Protein AF-A0A945XZF7-F1 (afdb_monomer_lite)

pLDDT: mean 89.42, std 7.25, range [55.03, 98.56]

Sequence (781 aa):
MSVPHTGLPIEDQIAELSAALGTTSHAVLTAEPGAGKTTVVPLRLLKADWLGDRKIVMLEPRRVAARAAARRMAAMLGQEPGQTVGWVTRDDRQIGPTTRIEVVTEGVLTARLVRDPTLAGIGLVIFDEFHERSLPGDTGFALALHARVTAGLDAALLVMSATIDSQQISMALGGDGPPAPVIESPGRTFPVELVWRPRKARSPLVPAVVKTVVEALRSSGDVLVFLPGVGEIRRTERELAAAVGPEGPAILPLHGSLAAVEQDAALIARASRRVVLATDLAETSLTVDGITAVVDAGLARVPRFDTRTGMTALTTVSTSRASADQRAGRSGRLGPGMAYRLWSKLEHASRPPFLPPEITEVEVASLVLDLARRGIRHPSELPFLDPPAESAWAAAVELLERLGALDAGGLPSKLGLAMADLPLHPRLARMVVDARDPWLACLLAALLEDRDILRGRPADLPADMGERLTLILDRDRHHHDADLRAIQQVRRRADDLARRRAIATGDVSTNDIGRTLLLGFPDRLARPRAGIRGRWTLSDQRSAKLDRQDSLADARGLVAVDLGGRPKEPVINRAARLEATIDHLVYATPDLDATLAEIVEQWGVTPTTGGSHDGRGTRNVLLALGALTYLEVIGPDADQPKPADPRPFGIDDLDAPALVNWAAAVPDLDAWIEWARSRGVDPGPASDMQRTTPDGQVLQWRLTFPLPEGDGILPFLIEWPGETPAATSAPGLTLMELSLRHPDPAMASRLHEYAVPVECERGDRKLSATIFGPSGVIELS

Structure (mmCIF, N/CA/C/O backbone):
data_AF-A0A945XZF7-F1
#
_entry.id   AF-A0A945XZF7-F1
#
loop_
_atom_site.group_PDB
_atom_site.id
_atom_site.type_symbol
_atom_site.label_atom_id
_atom_site.label_alt_id
_atom_site.label_comp_id
_atom_site.label_asym_id
_atom_site.label_entity_id
_atom_site.label_seq_id
_atom_site.pdbx_PDB_ins_code
_atom_site.Cartn_x
_atom_site.Cartn_y
_atom_site.Cartn_z
_atom_site.occupancy
_atom_site.B_iso_or_equiv
_atom_site.auth_seq_id
_atom_site.auth_comp_id
_atom_site.auth_asym_id
_atom_site.auth_atom_id
_atom_site.pdbx_PDB_model_num
ATOM 1 N N . MET A 1 1 ? -40.000 7.472 14.379 1.00 59.69 1 MET A N 1
ATOM 2 C CA . MET A 1 1 ? -39.001 6.427 14.708 1.00 59.69 1 MET A CA 1
ATOM 3 C C . MET A 1 1 ? -38.352 6.754 16.053 1.00 59.69 1 MET A C 1
ATOM 5 O O . MET A 1 1 ? -37.760 7.824 16.201 1.00 59.69 1 MET A O 1
ATOM 9 N N . SER A 1 2 ? -38.515 5.908 17.073 1.00 68.94 2 SER A N 1
ATOM 10 C CA . SER A 1 2 ? -37.928 6.129 18.405 1.00 68.94 2 SER A CA 1
ATOM 11 C C . SER A 1 2 ? -36.813 5.123 18.666 1.00 68.94 2 SER A C 1
ATOM 13 O O . SER A 1 2 ? -37.083 3.943 18.848 1.00 68.94 2 SER A O 1
ATOM 15 N N . VAL A 1 3 ? -35.569 5.603 18.699 1.00 78.62 3 VAL A N 1
ATOM 16 C CA . VAL A 1 3 ? -34.426 4.831 19.201 1.00 78.62 3 VAL A CA 1
ATOM 17 C C . VAL A 1 3 ? -34.670 4.585 20.697 1.00 78.62 3 VAL A C 1
ATOM 19 O O . VAL A 1 3 ? -34.854 5.577 21.420 1.00 78.62 3 VAL A O 1
ATOM 22 N N . PRO A 1 4 ? -34.710 3.324 21.167 1.00 81.56 4 PRO A N 1
ATOM 23 C CA . PRO A 1 4 ? -34.932 3.016 22.576 1.00 81.56 4 PRO A CA 1
ATOM 24 C C . PRO A 1 4 ? -33.851 3.669 23.442 1.00 81.56 4 PRO A C 1
ATOM 26 O O . PRO A 1 4 ? -32.736 3.917 22.978 1.00 81.56 4 PRO A O 1
ATOM 29 N N . HIS A 1 5 ? -34.177 4.006 24.688 1.00 81.56 5 HIS A N 1
ATOM 30 C CA . HIS A 1 5 ? -33.166 4.508 25.612 1.00 81.56 5 HIS A CA 1
ATOM 31 C C . HIS A 1 5 ? -32.247 3.354 26.015 1.00 81.56 5 HIS A C 1
ATOM 33 O O . HIS A 1 5 ? -32.711 2.305 26.454 1.00 81.56 5 HIS A O 1
ATOM 39 N N . THR A 1 6 ? -30.947 3.534 25.803 1.00 82.19 6 THR A N 1
ATOM 40 C CA . THR A 1 6 ? -29.962 2.450 25.918 1.00 82.19 6 THR A CA 1
ATOM 41 C C . THR A 1 6 ? -29.372 2.292 27.319 1.00 82.19 6 THR A C 1
ATOM 43 O O . THR A 1 6 ? -28.729 1.282 27.590 1.00 82.19 6 THR A O 1
ATOM 46 N N . GLY A 1 7 ? -29.552 3.284 28.202 1.00 81.19 7 GLY A N 1
ATOM 47 C CA . GLY A 1 7 ? -28.902 3.331 29.519 1.00 81.19 7 GLY A CA 1
ATOM 48 C C . GLY A 1 7 ? -27.373 3.474 29.464 1.00 81.19 7 GLY A C 1
ATOM 49 O O . GLY A 1 7 ? -26.706 3.316 30.489 1.00 81.19 7 GLY A O 1
ATOM 50 N N . LEU A 1 8 ? -26.815 3.739 28.278 1.00 84.62 8 LEU A N 1
ATOM 51 C CA . LEU A 1 8 ? -25.388 3.951 28.073 1.00 84.62 8 LEU A CA 1
ATOM 52 C C . LEU A 1 8 ? -24.986 5.383 28.474 1.00 84.62 8 LEU A C 1
ATOM 54 O O . LEU A 1 8 ? -25.769 6.302 28.236 1.00 84.62 8 LEU A O 1
ATOM 58 N N . PRO A 1 9 ? -23.768 5.601 29.015 1.00 85.00 9 PRO A N 1
ATOM 59 C CA . PRO A 1 9 ? -23.328 6.912 29.521 1.00 85.00 9 PRO A CA 1
ATOM 60 C C . PRO A 1 9 ? -23.380 8.051 28.502 1.00 85.00 9 PRO A C 1
ATOM 62 O O . PRO A 1 9 ? -23.505 9.216 28.868 1.00 85.00 9 PRO A O 1
ATOM 65 N N . ILE A 1 10 ? -23.282 7.723 27.213 1.00 90.00 10 ILE A N 1
ATOM 66 C CA . ILE A 1 10 ? -23.279 8.726 26.152 1.00 90.00 10 ILE A CA 1
ATOM 67 C C . ILE A 1 10 ? -24.617 9.455 26.014 1.00 90.00 10 ILE A C 1
ATOM 69 O O . ILE A 1 10 ? -24.639 10.567 25.502 1.00 90.00 10 ILE A O 1
ATOM 73 N N . GLU A 1 11 ? -25.722 8.849 26.465 1.00 90.88 11 GLU A N 1
ATOM 74 C CA . GLU A 1 11 ? -27.068 9.431 26.373 1.00 90.88 11 GLU A CA 1
ATOM 75 C C . GLU A 1 11 ? -27.161 10.758 27.137 1.00 90.88 11 GLU A C 1
ATOM 77 O O . GLU A 1 11 ? -27.770 11.703 26.637 1.00 90.88 11 GLU A O 1
ATOM 82 N N . ASP A 1 12 ? -26.489 10.851 28.288 1.00 90.81 12 ASP A N 1
ATOM 83 C CA . ASP A 1 12 ? -26.487 12.041 29.147 1.00 90.81 12 ASP A CA 1
ATOM 84 C C . ASP A 1 12 ? -25.788 13.238 28.476 1.00 90.81 12 ASP A C 1
ATOM 86 O O . ASP A 1 12 ? -26.072 14.387 28.799 1.00 90.81 12 ASP A O 1
ATOM 90 N N . GLN A 1 13 ? -24.913 12.971 27.501 1.00 93.69 13 GLN A N 1
ATOM 91 C CA . GLN A 1 13 ? -24.098 13.975 26.810 1.00 93.69 13 GLN A CA 1
ATOM 92 C C . GLN A 1 13 ? -24.697 14.432 25.469 1.00 93.69 13 GLN A C 1
ATOM 94 O O . GLN A 1 13 ? -24.220 15.389 24.863 1.00 93.69 13 GLN A O 1
ATOM 99 N N . ILE A 1 14 ? -25.757 13.774 24.978 1.00 94.50 14 ILE A N 1
ATOM 100 C CA . ILE A 1 14 ? -26.337 14.049 23.650 1.00 94.50 14 ILE A CA 1
ATOM 101 C C . ILE A 1 14 ? -26.877 15.475 23.536 1.00 94.50 14 ILE A C 1
ATOM 103 O O . ILE A 1 14 ? -26.718 16.102 22.488 1.00 94.50 14 ILE A O 1
ATOM 107 N N . ALA A 1 15 ? -27.535 15.979 24.583 1.00 94.81 15 ALA A N 1
ATOM 108 C CA . ALA A 1 15 ? -28.143 17.307 24.558 1.00 94.81 15 ALA A CA 1
ATOM 109 C C . ALA A 1 15 ? -27.075 18.405 24.441 1.00 94.81 15 ALA A C 1
ATOM 111 O O . ALA A 1 15 ? -27.177 19.269 23.570 1.00 94.81 15 ALA A O 1
ATOM 112 N N . GLU A 1 16 ? -26.029 18.322 25.265 1.00 96.31 16 GLU A N 1
ATOM 113 C CA . GLU A 1 16 ? -24.886 19.236 25.230 1.00 96.31 16 GLU A CA 1
ATOM 114 C C . GLU A 1 16 ? -24.145 19.155 23.891 1.00 96.31 16 GLU A C 1
ATOM 116 O O . GLU A 1 16 ? -23.926 20.178 23.241 1.00 96.31 16 GLU A O 1
ATOM 121 N N . LEU A 1 17 ? -23.853 17.940 23.415 1.00 96.88 17 LEU A N 1
ATOM 122 C CA . LEU A 1 17 ? -23.182 17.724 22.135 1.00 96.88 17 LEU A CA 1
ATOM 123 C C . LEU A 1 17 ? -23.979 18.299 20.955 1.00 96.88 17 LEU A C 1
ATOM 125 O O . LEU A 1 17 ? -23.416 18.958 20.080 1.00 96.88 17 LEU A O 1
ATOM 129 N N . SER A 1 18 ? -25.294 18.067 20.920 1.00 97.06 18 SER A N 1
ATOM 130 C CA . SER A 1 18 ? -26.163 18.586 19.861 1.00 97.06 18 SER A CA 1
ATOM 131 C C . SER A 1 18 ? -26.243 20.113 19.886 1.00 97.06 18 SER A C 1
ATOM 133 O O . SER A 1 18 ? -26.278 20.729 18.820 1.00 97.06 18 SER A O 1
ATOM 135 N N . ALA A 1 19 ? -26.273 20.725 21.074 1.00 96.38 19 ALA A N 1
ATOM 136 C CA . ALA A 1 19 ? -26.279 22.178 21.231 1.00 96.38 19 ALA A CA 1
ATOM 137 C C . ALA A 1 19 ? -24.949 22.807 20.787 1.00 96.38 19 ALA A C 1
ATOM 139 O O . ALA A 1 19 ? -24.957 23.808 20.067 1.00 96.38 19 ALA A O 1
ATOM 140 N N . ALA A 1 20 ? -23.820 22.190 21.153 1.00 96.19 20 ALA A N 1
ATOM 141 C CA . ALA A 1 20 ? -22.495 22.597 20.697 1.00 96.19 20 ALA A CA 1
ATOM 142 C C . ALA A 1 20 ? -22.414 22.555 19.166 1.00 96.19 20 ALA A C 1
ATOM 144 O O . ALA A 1 20 ? -22.186 23.587 18.542 1.00 96.19 20 ALA A O 1
ATOM 145 N N . LEU A 1 21 ? -22.724 21.407 18.548 1.00 96.75 21 LEU A N 1
ATOM 146 C CA . LEU A 1 21 ? -22.713 21.258 17.087 1.00 96.75 21 LEU A CA 1
ATOM 147 C C . LEU A 1 21 ? -23.653 22.245 16.381 1.00 96.75 21 LEU A C 1
ATOM 149 O O . LEU A 1 21 ? -23.271 22.808 15.362 1.00 96.75 21 LEU A O 1
ATOM 153 N N . GLY A 1 22 ? -24.843 22.505 16.929 1.00 95.25 22 GLY A N 1
ATOM 154 C CA . GLY A 1 22 ? -25.780 23.474 16.354 1.00 95.25 22 GLY A CA 1
ATOM 155 C C . GLY A 1 22 ? -25.308 24.930 16.427 1.00 95.25 22 GLY A C 1
ATOM 156 O O . GLY A 1 22 ? -25.749 25.747 15.624 1.00 95.25 22 GLY A O 1
ATOM 157 N N . THR A 1 23 ? -24.413 25.257 17.365 1.00 93.44 23 THR A N 1
ATOM 158 C CA . THR A 1 23 ? -23.925 26.629 17.586 1.00 93.44 23 THR A CA 1
ATOM 159 C C . THR A 1 23 ? -22.588 26.883 16.893 1.00 93.44 23 THR A C 1
ATOM 161 O O . THR A 1 23 ? -22.403 27.919 16.263 1.00 93.44 23 THR A O 1
ATOM 164 N N . THR A 1 24 ? -21.643 25.947 17.004 1.00 92.19 24 THR A N 1
ATOM 165 C CA . THR A 1 24 ? -20.262 26.106 16.514 1.00 92.19 24 THR A CA 1
ATOM 166 C C . THR A 1 24 ? -19.993 25.336 15.223 1.00 92.19 24 THR A C 1
ATOM 168 O O . THR A 1 24 ? -18.958 25.537 14.594 1.00 92.19 24 THR A O 1
ATOM 171 N N . SER A 1 25 ? -20.896 24.440 14.805 1.00 94.25 25 SER A N 1
ATOM 172 C CA . SER A 1 25 ? -20.678 23.493 13.696 1.00 94.25 25 SER A CA 1
ATOM 173 C C . SER A 1 25 ? -19.475 22.560 13.888 1.00 94.25 25 SER A C 1
ATOM 175 O O . SER A 1 25 ? -19.041 21.907 12.942 1.00 94.25 25 SER A O 1
ATOM 177 N N . HIS A 1 26 ? -18.922 22.460 15.099 1.00 95.94 26 HIS A N 1
ATOM 178 C CA . HIS A 1 26 ? -17.861 21.506 15.406 1.00 95.94 26 HIS A CA 1
ATOM 179 C C . HIS A 1 26 ? -17.780 21.152 16.890 1.00 95.94 26 HIS A C 1
ATOM 181 O O . HIS A 1 26 ? -17.983 22.008 17.751 1.00 95.94 26 HIS A O 1
ATOM 187 N N . ALA A 1 27 ? -17.414 19.911 17.197 1.00 96.88 27 ALA A N 1
ATOM 188 C CA . ALA A 1 27 ? -17.191 19.463 18.568 1.00 96.88 27 ALA A CA 1
ATOM 189 C C . ALA A 1 27 ? -16.207 18.287 18.630 1.00 96.88 27 ALA A C 1
ATOM 191 O O . ALA A 1 27 ? -16.041 17.538 17.663 1.00 96.88 27 ALA A O 1
ATOM 192 N N . VAL A 1 28 ? -15.594 18.107 19.799 1.00 96.44 28 VAL A N 1
ATOM 193 C CA . VAL A 1 28 ? -14.824 16.913 20.156 1.00 96.44 28 VAL A CA 1
ATOM 194 C C . VAL A 1 28 ? -15.602 16.143 21.213 1.00 96.44 28 VAL A C 1
ATOM 196 O O . VAL A 1 28 ? -16.042 16.719 22.203 1.00 96.44 28 VAL A O 1
ATOM 199 N N . LEU A 1 29 ? -15.764 14.838 21.014 1.00 95.06 29 LEU A N 1
ATOM 200 C CA . LEU A 1 29 ? -16.387 13.938 21.976 1.00 95.06 29 LEU A CA 1
ATOM 201 C C . LEU A 1 29 ? -15.363 12.915 22.460 1.00 95.06 29 LEU A C 1
ATOM 203 O O . LEU A 1 29 ? -14.934 12.038 21.703 1.00 95.06 29 LEU A O 1
ATOM 207 N N . THR A 1 30 ? -15.014 13.000 23.738 1.00 91.50 30 THR A N 1
ATOM 208 C CA . THR A 1 30 ? -14.123 12.040 24.389 1.00 91.50 30 THR A CA 1
ATOM 209 C C . THR A 1 30 ? -14.960 11.044 25.177 1.00 91.50 30 THR A C 1
ATOM 211 O O . THR A 1 30 ? -15.684 11.421 26.097 1.00 91.50 30 THR A O 1
ATOM 214 N N . ALA A 1 31 ? -14.893 9.765 24.813 1.00 85.38 31 ALA A N 1
ATOM 215 C CA . ALA A 1 31 ? -15.661 8.719 25.479 1.00 85.38 31 ALA A CA 1
ATOM 216 C C . ALA A 1 31 ? -14.919 7.380 25.478 1.00 85.38 31 ALA A C 1
ATOM 218 O O . ALA A 1 31 ? -14.418 6.929 24.440 1.00 85.38 31 ALA A O 1
ATOM 219 N N . GLU A 1 32 ? -14.907 6.701 26.627 1.00 76.94 32 GLU A N 1
ATOM 220 C CA . GLU A 1 32 ? -14.285 5.381 26.736 1.00 76.94 32 GLU A CA 1
ATOM 221 C C . GLU A 1 32 ? -14.950 4.357 25.793 1.00 76.94 32 GLU A C 1
ATOM 223 O O . GLU A 1 32 ? -16.163 4.407 25.533 1.00 76.94 32 GLU A O 1
ATOM 228 N N . PRO A 1 33 ? -14.194 3.369 25.279 1.00 73.12 33 PRO A N 1
ATOM 229 C CA . PRO A 1 33 ? -14.760 2.350 24.411 1.00 73.12 33 PRO A CA 1
ATOM 230 C C . PRO A 1 33 ? -15.884 1.571 25.107 1.00 73.12 33 PRO A C 1
ATOM 232 O O . PRO A 1 33 ? -15.680 0.965 26.155 1.00 73.12 33 PRO A O 1
ATOM 235 N N . GLY A 1 34 ? -17.054 1.501 24.470 1.00 72.69 34 GLY A N 1
ATOM 236 C CA . GLY A 1 34 ? -18.247 0.860 25.040 1.00 72.69 34 GLY A CA 1
ATOM 237 C C . GLY A 1 34 ? -19.260 1.838 25.644 1.00 72.69 34 GLY A C 1
ATOM 238 O O . GLY A 1 34 ? -20.394 1.432 25.881 1.00 72.69 34 GLY A O 1
ATOM 239 N N . ALA A 1 35 ? -18.922 3.128 25.776 1.00 80.25 35 ALA A N 1
ATOM 240 C CA . ALA A 1 35 ? -19.860 4.169 26.212 1.00 80.25 35 ALA A CA 1
ATOM 241 C C . ALA A 1 35 ? -21.032 4.397 25.237 1.00 80.25 35 ALA A C 1
ATOM 243 O O . ALA A 1 35 ? -22.036 4.987 25.615 1.00 80.25 35 ALA A O 1
ATOM 244 N N . GLY A 1 36 ? -20.929 3.913 23.992 1.00 84.56 36 GLY A N 1
ATOM 245 C CA . GLY A 1 36 ? -21.987 4.003 22.981 1.00 84.56 36 GLY A CA 1
ATOM 246 C C . GLY A 1 36 ? -21.782 5.074 21.907 1.00 84.56 36 GLY A C 1
ATOM 247 O O . GLY A 1 36 ? -22.693 5.251 21.102 1.00 84.56 36 GLY A O 1
ATOM 248 N N . LYS A 1 37 ? -20.614 5.737 21.856 1.00 89.69 37 LYS A N 1
ATOM 249 C CA . LYS A 1 37 ? -20.288 6.827 20.909 1.00 89.69 37 LYS A CA 1
ATOM 250 C C . LYS A 1 37 ? -20.681 6.501 19.458 1.00 89.69 37 LYS A C 1
ATOM 252 O O . LYS A 1 37 ? -21.575 7.131 18.910 1.00 89.69 37 LYS A O 1
ATOM 257 N N . THR A 1 38 ? -20.165 5.402 18.921 1.00 90.94 38 THR A N 1
ATOM 258 C CA . THR A 1 38 ? -20.355 4.950 17.539 1.00 90.94 38 THR A CA 1
ATOM 259 C C . THR A 1 38 ? -21.810 4.650 17.173 1.00 90.94 38 THR A C 1
ATOM 261 O O . THR A 1 38 ? -22.244 4.860 16.047 1.00 90.94 38 THR A O 1
ATOM 264 N N . THR A 1 39 ? -22.588 4.104 18.112 1.00 90.38 39 THR A N 1
ATOM 265 C CA . THR A 1 39 ? -23.900 3.501 17.804 1.00 90.38 39 THR A CA 1
ATOM 266 C C . THR A 1 39 ? -25.086 4.321 18.285 1.00 90.38 39 THR A C 1
ATOM 268 O O . THR A 1 39 ? -26.197 4.106 17.816 1.00 90.38 39 THR A O 1
ATOM 271 N N . VAL A 1 40 ? -24.883 5.231 19.238 1.00 93.31 40 VAL A N 1
ATOM 272 C CA . VAL A 1 40 ? -25.955 6.060 19.809 1.00 93.31 40 VAL A CA 1
ATOM 273 C C . VAL A 1 40 ? -25.890 7.478 19.258 1.00 93.31 40 VAL A C 1
ATOM 275 O O . VAL A 1 40 ? -26.925 8.009 18.858 1.00 93.31 40 VAL A O 1
ATOM 278 N N . VAL A 1 41 ? -24.697 8.080 19.190 1.00 95.88 41 VAL A N 1
ATOM 279 C CA . VAL A 1 41 ? -24.533 9.492 18.808 1.00 95.88 41 VAL A CA 1
ATOM 280 C C . VAL A 1 41 ? -25.108 9.776 17.418 1.00 95.88 41 VAL A C 1
ATOM 282 O O . VAL A 1 41 ? -25.975 10.648 17.329 1.00 95.88 41 VAL A O 1
ATOM 285 N N . PRO A 1 42 ? -24.770 9.019 16.352 1.00 96.62 42 PRO A N 1
ATOM 286 C CA . PRO A 1 42 ? -25.312 9.304 15.023 1.00 96.62 42 PRO A CA 1
ATOM 287 C C . PRO A 1 42 ? -26.843 9.198 14.981 1.00 96.62 42 PRO A C 1
ATOM 289 O O . PRO A 1 42 ? -27.521 10.051 14.414 1.00 96.62 42 PRO A O 1
ATOM 292 N N . LEU A 1 43 ? -27.410 8.180 15.640 1.00 96.12 43 LEU A N 1
ATOM 293 C CA . LEU A 1 43 ? -28.856 7.951 15.689 1.00 96.12 43 LEU A CA 1
ATOM 294 C C . LEU A 1 43 ? -29.616 9.061 16.421 1.00 96.12 43 LEU A C 1
ATOM 296 O O . LEU A 1 43 ? -30.751 9.376 16.057 1.00 96.12 43 LEU A O 1
ATOM 300 N N . ARG A 1 44 ? -29.024 9.627 17.475 1.00 95.12 44 ARG A N 1
ATOM 301 C CA . ARG A 1 44 ? -29.633 10.719 18.238 1.00 95.12 44 ARG A CA 1
ATOM 302 C C . ARG A 1 44 ? -29.534 12.045 17.489 1.00 95.12 44 ARG A C 1
ATOM 304 O O . ARG A 1 44 ? -30.532 12.759 17.421 1.00 95.12 44 ARG A O 1
ATOM 311 N N . LEU A 1 45 ? -28.390 12.320 16.860 1.00 96.50 45 LEU A N 1
ATOM 312 C CA . LEU A 1 45 ? -28.174 13.537 16.073 1.00 96.50 45 LEU A CA 1
ATOM 313 C C . LEU A 1 45 ? -29.024 13.594 14.793 1.00 96.50 45 LEU A C 1
ATOM 315 O O . LEU A 1 45 ? -29.298 14.687 14.313 1.00 96.50 45 LEU A O 1
ATOM 319 N N . LEU A 1 46 ? -29.547 12.465 14.291 1.00 94.94 46 LEU A N 1
ATOM 320 C CA . LEU A 1 46 ? -30.533 12.466 13.194 1.00 94.94 46 LEU A CA 1
ATOM 321 C C . LEU A 1 46 ? -31.785 13.309 13.471 1.00 94.94 46 LEU A C 1
ATOM 323 O O . LEU A 1 46 ? -32.483 13.684 12.532 1.00 94.94 46 LEU A O 1
ATOM 327 N N . LYS A 1 47 ? -32.107 13.544 14.747 1.00 90.50 47 LYS A N 1
ATOM 328 C CA . LYS A 1 47 ? -33.280 14.317 15.172 1.00 90.50 47 LYS A CA 1
ATOM 329 C C . LYS A 1 47 ? -32.965 15.783 15.454 1.00 90.50 47 LYS A C 1
ATOM 331 O O . LYS A 1 47 ? -33.858 16.494 15.897 1.00 90.50 47 LYS A O 1
ATOM 336 N N . ALA A 1 48 ? -31.718 16.211 15.279 1.00 94.62 48 ALA A N 1
ATOM 337 C CA . ALA A 1 48 ? -31.329 17.580 15.560 1.00 94.62 48 ALA A CA 1
ATOM 338 C C . ALA A 1 48 ? -31.882 18.533 14.490 1.00 94.62 48 ALA A C 1
ATOM 340 O O . ALA A 1 48 ? -31.699 18.300 13.293 1.00 94.62 48 ALA A O 1
ATOM 341 N N . ASP A 1 49 ? -32.504 19.630 14.922 1.00 94.44 49 ASP A N 1
ATOM 342 C CA . ASP A 1 49 ? -33.137 20.602 14.019 1.00 94.44 49 ASP A CA 1
ATOM 343 C C . ASP A 1 49 ? -32.136 21.207 13.021 1.00 94.44 49 ASP A C 1
ATOM 345 O O . ASP A 1 49 ? -32.455 21.379 11.846 1.00 94.44 49 ASP A O 1
ATOM 349 N N . TRP A 1 50 ? -30.894 21.454 13.456 1.00 95.88 50 TRP A N 1
ATOM 350 C CA . TRP A 1 50 ? -29.825 21.998 12.608 1.00 95.88 50 TRP A CA 1
ATOM 351 C C . TRP A 1 50 ? -29.370 21.033 11.501 1.00 95.88 50 TRP A C 1
ATOM 353 O O . TRP A 1 50 ? -28.821 21.462 10.481 1.00 95.88 50 TRP A O 1
ATOM 363 N N . LEU A 1 51 ? -29.591 19.724 11.665 1.00 96.50 51 LEU A N 1
ATOM 364 C CA . LEU A 1 51 ? -29.271 18.739 10.633 1.00 96.50 51 LEU A CA 1
ATOM 365 C C . LEU A 1 51 ? -30.345 18.733 9.533 1.00 96.50 51 LEU A C 1
ATOM 367 O O . LEU A 1 51 ? -30.013 18.606 8.350 1.00 96.50 51 LEU A O 1
ATOM 371 N N . GLY A 1 52 ? -31.618 18.882 9.915 1.00 94.06 52 GLY A N 1
ATOM 372 C CA . GLY A 1 52 ? -32.766 18.814 9.009 1.00 94.06 52 GLY A CA 1
ATOM 373 C C . GLY A 1 52 ? -32.839 17.473 8.269 1.00 94.06 52 GLY A C 1
ATOM 374 O O . GLY A 1 52 ? -32.684 16.403 8.865 1.00 94.06 52 GLY A O 1
ATOM 375 N N . ASP A 1 53 ? -33.029 17.521 6.948 1.00 92.94 53 ASP A N 1
ATOM 376 C CA . ASP A 1 53 ? -33.086 16.334 6.079 1.00 92.94 53 ASP A CA 1
ATOM 377 C C . ASP A 1 53 ? -31.717 15.866 5.556 1.00 92.94 53 ASP A C 1
ATOM 379 O O . ASP A 1 53 ? -31.626 14.859 4.847 1.00 92.94 53 ASP A O 1
ATOM 383 N N . ARG A 1 54 ? -30.631 16.555 5.932 1.00 96.56 54 ARG A N 1
ATOM 384 C CA . ARG A 1 54 ? -29.271 16.235 5.478 1.00 96.56 54 ARG A CA 1
ATOM 385 C C . ARG A 1 54 ? -28.756 14.926 6.077 1.00 96.56 54 ARG A C 1
ATOM 387 O O . ARG A 1 54 ? -29.212 14.450 7.121 1.00 96.56 54 ARG A O 1
ATOM 394 N N . LYS A 1 55 ? -27.792 14.310 5.399 1.00 97.88 55 LYS A N 1
ATOM 395 C CA . LYS A 1 55 ? -27.199 13.033 5.813 1.00 97.88 55 LYS A CA 1
ATOM 396 C C . LYS A 1 55 ? -26.060 13.220 6.816 1.00 97.88 55 LYS A C 1
ATOM 398 O O . LYS A 1 55 ? -25.426 14.272 6.867 1.00 97.88 55 LYS A O 1
ATOM 403 N N . ILE A 1 56 ? -25.778 12.156 7.559 1.00 98.50 56 ILE A N 1
ATOM 404 C CA . ILE A 1 56 ? -24.583 11.986 8.382 1.00 98.50 56 ILE A CA 1
ATOM 405 C C . ILE A 1 56 ? -23.648 11.024 7.650 1.00 98.50 56 ILE A C 1
ATOM 407 O O . ILE A 1 56 ? -24.068 9.936 7.247 1.00 98.50 56 ILE A O 1
ATOM 411 N N . VAL A 1 57 ? -22.380 11.398 7.514 1.00 98.19 57 VAL A N 1
ATOM 412 C CA . VAL A 1 57 ? -21.313 10.476 7.112 1.00 98.19 57 VAL A CA 1
ATOM 413 C C . VAL A 1 57 ? -20.435 10.225 8.323 1.00 98.19 57 VAL A C 1
ATOM 415 O O . VAL A 1 57 ? -19.919 11.168 8.912 1.00 98.19 57 VAL A O 1
ATOM 418 N N . MET A 1 58 ? -20.273 8.963 8.704 1.00 97.56 58 MET A N 1
ATOM 419 C CA . MET A 1 58 ? -19.424 8.571 9.826 1.00 97.56 58 MET A CA 1
ATOM 420 C C . MET A 1 58 ? -18.274 7.718 9.320 1.00 97.56 58 MET A C 1
ATOM 422 O O . MET A 1 58 ? -18.497 6.637 8.781 1.00 97.56 58 MET A O 1
ATOM 426 N N . LEU A 1 59 ? -17.057 8.213 9.486 1.00 95.62 59 LEU A N 1
ATOM 427 C CA . LEU A 1 59 ? -15.835 7.484 9.216 1.00 95.62 59 LEU A CA 1
ATOM 428 C C . LEU A 1 59 ? -15.572 6.477 10.335 1.00 95.62 59 LEU A C 1
ATOM 430 O O . LEU A 1 59 ? -15.613 6.819 11.511 1.00 95.62 59 LEU A O 1
ATOM 434 N N . GLU A 1 60 ? -15.279 5.250 9.920 1.00 92.25 60 GLU A N 1
ATOM 435 C CA . GLU A 1 60 ? -14.869 4.124 10.750 1.00 92.25 60 GLU A CA 1
ATOM 436 C C . GLU A 1 60 ? -13.582 3.513 10.174 1.00 92.25 60 GLU A C 1
ATOM 438 O O . GLU A 1 60 ? -13.596 3.086 9.011 1.00 92.25 60 GLU A O 1
ATOM 443 N N . PRO A 1 61 ? -12.473 3.412 10.934 1.00 86.06 61 PRO A N 1
ATOM 444 C CA . PRO A 1 61 ? -11.177 2.990 10.387 1.00 86.06 61 PRO A CA 1
ATOM 445 C C . PRO A 1 61 ? -11.192 1.607 9.736 1.00 86.06 61 PRO A C 1
ATOM 447 O O . PRO A 1 61 ? -10.500 1.326 8.756 1.00 86.06 61 PRO A O 1
ATOM 450 N N . ARG A 1 62 ? -12.033 0.706 10.250 1.00 86.31 62 ARG A N 1
ATOM 451 C CA . ARG A 1 62 ? -11.990 -0.717 9.904 1.00 86.31 62 ARG A CA 1
ATOM 452 C C . ARG A 1 62 ? -13.279 -1.140 9.220 1.00 86.31 62 ARG A C 1
ATOM 454 O O . ARG A 1 62 ? -14.366 -0.987 9.764 1.00 86.31 62 ARG A O 1
ATOM 461 N N . ARG A 1 63 ? -13.168 -1.825 8.076 1.00 86.69 63 ARG A N 1
ATOM 462 C CA . ARG A 1 63 ? -14.324 -2.368 7.327 1.00 86.69 63 ARG A CA 1
ATOM 463 C C . ARG A 1 63 ? -15.288 -3.180 8.198 1.00 86.69 63 ARG A C 1
ATOM 465 O O . ARG A 1 63 ? -16.500 -3.082 8.046 1.00 86.69 63 ARG A O 1
ATOM 472 N N . VAL A 1 64 ? -14.757 -4.020 9.085 1.00 84.44 64 VAL A N 1
ATOM 473 C CA . VAL A 1 64 ? -15.582 -4.868 9.962 1.00 84.44 64 VAL A CA 1
ATOM 474 C C . VAL A 1 64 ? -16.328 -4.022 10.992 1.00 84.44 64 VAL A C 1
ATOM 476 O O . VAL A 1 64 ? -17.505 -4.271 11.228 1.00 84.44 64 VAL A O 1
ATOM 479 N N . ALA A 1 65 ? -15.671 -2.996 11.537 1.00 86.19 65 ALA A N 1
ATOM 480 C CA . ALA A 1 65 ? -16.271 -2.055 12.474 1.00 86.19 65 ALA A CA 1
ATOM 481 C C . ALA A 1 65 ? -17.373 -1.228 11.808 1.00 86.19 65 ALA A C 1
ATOM 483 O O . ALA A 1 65 ? -18.488 -1.207 12.315 1.00 86.19 65 ALA A O 1
ATOM 484 N N . ALA A 1 66 ? -17.119 -0.689 10.610 1.00 90.69 66 ALA A N 1
ATOM 485 C CA . ALA A 1 66 ? -18.110 0.048 9.828 1.00 90.69 66 ALA A CA 1
ATOM 486 C C . ALA A 1 66 ? -19.409 -0.758 9.626 1.00 90.69 66 ALA A C 1
ATOM 488 O O . ALA A 1 66 ? -20.513 -0.267 9.869 1.00 90.69 66 ALA A O 1
ATOM 489 N N . ARG A 1 67 ? -19.280 -2.037 9.244 1.00 89.88 67 ARG A N 1
ATOM 490 C CA . ARG A 1 67 ? -20.428 -2.944 9.074 1.00 89.88 67 ARG A CA 1
ATOM 491 C C . ARG A 1 67 ? -21.120 -3.267 10.392 1.00 89.88 67 ARG A C 1
ATOM 493 O O . ARG A 1 67 ? -22.347 -3.226 10.456 1.00 89.88 67 ARG A O 1
ATOM 500 N N . ALA A 1 68 ? -20.354 -3.591 11.433 1.00 86.44 68 ALA A N 1
ATOM 501 C CA . ALA A 1 68 ? -20.897 -3.913 12.748 1.00 86.44 68 ALA A CA 1
ATOM 502 C C . ALA A 1 68 ? -21.651 -2.717 13.356 1.00 86.44 68 ALA A C 1
ATOM 504 O O . ALA A 1 68 ? -22.761 -2.885 13.859 1.00 86.44 68 ALA A O 1
ATOM 505 N N . ALA A 1 69 ? -21.099 -1.507 13.237 1.00 90.31 69 ALA A N 1
ATOM 506 C CA . ALA A 1 69 ? -21.718 -0.258 13.661 1.00 90.31 69 ALA A CA 1
ATOM 507 C C . ALA A 1 69 ? -23.030 0.003 12.910 1.00 90.31 69 ALA A C 1
ATOM 509 O O . ALA A 1 69 ? -24.071 0.187 13.543 1.00 90.31 69 ALA A O 1
ATOM 510 N N . ALA A 1 70 ? -23.008 -0.056 11.573 1.00 93.69 70 ALA A N 1
ATOM 511 C CA . ALA A 1 70 ? -24.194 0.152 10.743 1.00 93.69 70 ALA A CA 1
ATOM 512 C C . ALA A 1 70 ? -25.307 -0.863 11.048 1.00 93.69 70 ALA A C 1
ATOM 514 O O . ALA A 1 70 ? -26.463 -0.480 11.224 1.00 93.69 70 ALA A O 1
ATOM 515 N N . ARG A 1 71 ? -24.962 -2.151 11.179 1.00 91.06 71 ARG A N 1
ATOM 516 C CA . ARG A 1 71 ? -25.913 -3.214 11.544 1.00 91.06 71 ARG A CA 1
ATOM 517 C C . ARG A 1 71 ? -26.499 -3.015 12.929 1.00 91.06 71 ARG A C 1
ATOM 519 O O . ARG A 1 71 ? -27.709 -3.127 13.092 1.00 91.06 71 ARG A O 1
ATOM 526 N N . ARG A 1 72 ? -25.666 -2.691 13.919 1.00 89.00 72 ARG A N 1
ATOM 527 C CA . ARG A 1 72 ? -26.130 -2.436 15.284 1.00 89.00 72 ARG A CA 1
ATOM 528 C C . ARG A 1 72 ? -27.078 -1.240 15.328 1.00 89.00 72 ARG A C 1
ATOM 530 O O . ARG A 1 72 ? -28.126 -1.329 15.957 1.00 89.00 72 ARG A O 1
ATOM 537 N N . MET A 1 73 ? -26.754 -0.159 14.621 1.00 93.81 73 MET A N 1
ATOM 538 C CA . MET A 1 73 ? -27.628 1.008 14.510 1.00 93.81 73 MET A CA 1
ATOM 539 C C . MET A 1 73 ? -28.954 0.690 13.801 1.00 93.81 73 MET A C 1
ATOM 541 O O . MET A 1 73 ? -30.007 1.109 14.276 1.00 93.81 73 MET A O 1
ATOM 545 N N . ALA A 1 74 ? -28.929 -0.081 12.708 1.00 94.19 74 ALA A N 1
ATOM 546 C CA . ALA A 1 74 ? -30.142 -0.524 12.018 1.00 94.19 74 ALA A CA 1
ATOM 547 C C . ALA A 1 74 ? -31.018 -1.409 12.925 1.00 94.19 74 ALA A C 1
ATOM 549 O O . ALA A 1 74 ? -32.212 -1.152 13.076 1.00 94.19 74 ALA A O 1
ATOM 550 N N . ALA A 1 75 ? -30.413 -2.363 13.639 1.00 91.25 75 ALA A N 1
ATOM 551 C CA . ALA A 1 75 ? -31.110 -3.218 14.596 1.00 91.25 75 ALA A CA 1
ATOM 552 C C . ALA A 1 75 ? -31.755 -2.415 15.741 1.00 91.25 75 ALA A C 1
ATOM 554 O O . ALA A 1 75 ? -32.890 -2.692 16.123 1.00 91.25 75 ALA A O 1
ATOM 555 N N . MET A 1 76 ? -31.088 -1.370 16.247 1.00 91.19 76 MET A N 1
ATOM 556 C CA . MET A 1 76 ? -31.657 -0.457 17.254 1.00 91.19 76 MET A CA 1
ATOM 557 C C . MET A 1 76 ? -32.880 0.323 16.746 1.00 91.19 76 MET A C 1
ATOM 559 O O . MET A 1 76 ? -33.686 0.788 17.552 1.00 91.19 76 MET A O 1
ATOM 563 N N . LEU A 1 77 ? -33.028 0.470 15.429 1.00 93.25 77 LEU A N 1
ATOM 564 C CA . LEU A 1 77 ? -34.205 1.055 14.787 1.00 93.25 77 LEU A CA 1
ATOM 565 C C . LEU A 1 77 ? -35.273 0.012 14.417 1.00 93.25 77 LEU A C 1
ATOM 567 O O . LEU A 1 77 ? -36.334 0.402 13.930 1.00 93.25 77 LEU A O 1
ATOM 571 N N . GLY A 1 78 ? -35.013 -1.284 14.623 1.00 93.25 78 GLY A N 1
ATOM 572 C CA . GLY A 1 78 ? -35.858 -2.367 14.112 1.00 93.25 78 GLY A CA 1
ATOM 573 C C . GLY A 1 78 ? -35.855 -2.444 12.582 1.00 93.25 78 GLY A C 1
ATOM 574 O O . GLY A 1 78 ? -36.879 -2.762 11.983 1.00 93.25 78 GLY A O 1
ATOM 575 N N . GLN A 1 79 ? -34.735 -2.079 11.957 1.00 94.75 79 GLN A N 1
ATOM 576 C CA . GLN A 1 79 ? -34.568 -1.953 10.512 1.00 94.75 79 GLN A CA 1
ATOM 577 C C . GLN A 1 79 ? -33.467 -2.867 9.984 1.00 94.75 79 GLN A C 1
ATOM 579 O O . GLN A 1 79 ? -32.537 -3.232 10.704 1.00 94.75 79 GLN A O 1
ATOM 584 N N . GLU A 1 80 ? -33.536 -3.146 8.686 1.00 93.56 80 GLU A N 1
ATOM 585 C CA . GLU A 1 80 ? -32.444 -3.786 7.959 1.00 93.56 80 GLU A CA 1
ATOM 586 C C . GLU A 1 80 ? -31.415 -2.746 7.482 1.00 93.56 80 GLU A C 1
ATOM 588 O O . GLU A 1 80 ? -31.785 -1.619 7.118 1.00 93.56 80 GLU A O 1
ATOM 593 N N . PRO A 1 81 ? -30.118 -3.092 7.429 1.00 93.69 81 PRO A N 1
ATOM 594 C CA . PRO A 1 81 ? -29.112 -2.205 6.863 1.00 93.69 81 PRO A CA 1
ATOM 595 C C . PRO A 1 81 ? -29.400 -1.841 5.399 1.00 93.69 81 PRO A C 1
ATOM 597 O O . PRO A 1 81 ? -29.819 -2.671 4.592 1.00 93.69 81 PRO A O 1
ATOM 600 N N . GLY A 1 82 ? -29.122 -0.592 5.037 1.00 93.56 82 GLY A N 1
ATOM 601 C CA . GLY A 1 82 ? -29.470 -0.000 3.744 1.00 93.56 82 GLY A CA 1
ATOM 602 C C . GLY A 1 82 ? -30.793 0.773 3.756 1.00 93.56 82 GLY A C 1
ATOM 603 O O . GLY A 1 82 ? -31.080 1.480 2.793 1.00 93.56 82 GLY A O 1
ATOM 604 N N . GLN A 1 83 ? -31.568 0.701 4.848 1.00 96.00 83 GLN A N 1
ATOM 605 C CA . GLN A 1 83 ? -32.703 1.596 5.106 1.00 96.00 83 GLN A CA 1
ATOM 606 C C . GLN A 1 83 ? -32.201 2.948 5.634 1.00 96.00 83 GLN A C 1
ATOM 608 O O . GLN A 1 83 ? -31.503 3.636 4.895 1.00 96.00 83 GLN A O 1
ATOM 613 N N . THR A 1 84 ? -32.510 3.359 6.872 1.00 97.00 84 THR A N 1
ATOM 614 C CA . THR A 1 84 ? -32.028 4.640 7.432 1.00 97.00 84 THR A CA 1
ATOM 615 C C . THR A 1 84 ? -30.509 4.648 7.620 1.00 97.00 84 THR A C 1
ATOM 617 O O . THR A 1 84 ? -29.874 5.693 7.469 1.00 97.00 84 THR A O 1
ATOM 620 N N . VAL A 1 85 ? -29.920 3.492 7.930 1.00 97.94 85 VAL A N 1
ATOM 621 C CA . VAL A 1 85 ? -28.486 3.333 8.201 1.00 97.94 85 VAL A CA 1
ATOM 622 C C . VAL A 1 85 ? -27.894 2.311 7.248 1.00 97.94 85 VAL A C 1
ATOM 624 O O . VAL A 1 85 ? -28.462 1.238 7.059 1.00 97.94 85 VAL A O 1
ATOM 627 N N . GLY A 1 86 ? -26.742 2.626 6.671 1.00 97.19 86 GLY A N 1
ATOM 628 C CA . GLY A 1 86 ? -26.018 1.736 5.775 1.00 97.19 86 GLY A CA 1
ATOM 629 C C . GLY A 1 86 ? -24.513 1.961 5.841 1.00 97.19 86 GLY A C 1
ATOM 630 O O . GLY A 1 86 ? -24.036 2.779 6.630 1.00 97.19 86 GLY A O 1
ATOM 631 N N . TRP A 1 87 ? -23.759 1.240 5.014 1.00 96.62 87 TRP A N 1
ATOM 632 C CA . TRP A 1 87 ? -22.306 1.399 4.943 1.00 96.62 87 TRP A CA 1
ATOM 633 C C . TRP A 1 87 ? -21.775 1.433 3.514 1.00 96.62 87 TRP A C 1
ATOM 635 O O . TRP A 1 87 ? -22.380 0.890 2.584 1.00 96.62 87 TRP A O 1
ATOM 645 N N . VAL A 1 88 ? -20.598 2.035 3.357 1.00 95.69 88 VAL A N 1
ATOM 646 C CA . VAL A 1 88 ? -19.825 2.011 2.114 1.00 95.69 88 VAL A CA 1
ATOM 647 C C . VAL A 1 88 ? -18.360 1.755 2.437 1.00 95.69 88 VAL A C 1
ATOM 649 O O . VAL A 1 88 ? -17.699 2.544 3.106 1.00 95.69 88 VAL A O 1
ATOM 652 N N . THR A 1 89 ? -17.835 0.649 1.932 1.00 91.31 89 THR A N 1
ATOM 653 C CA . THR A 1 89 ? -16.410 0.313 1.984 1.00 91.31 89 THR A CA 1
ATOM 654 C C . THR A 1 89 ? -15.886 0.141 0.559 1.00 91.31 89 THR A C 1
ATOM 656 O O . THR A 1 89 ? -16.661 0.178 -0.394 1.00 91.31 89 THR A O 1
ATOM 659 N N . ARG A 1 90 ? -14.576 -0.063 0.392 1.00 81.88 90 ARG A N 1
ATOM 660 C CA . ARG A 1 90 ? -13.962 -0.248 -0.934 1.00 81.88 90 ARG A CA 1
ATOM 661 C C . ARG A 1 90 ? -14.563 -1.405 -1.749 1.00 81.88 90 ARG A C 1
ATOM 663 O O . ARG A 1 90 ? -14.654 -1.285 -2.966 1.00 81.88 90 ARG A O 1
ATOM 670 N N . ASP A 1 91 ? -14.966 -2.490 -1.088 1.00 77.94 91 ASP A N 1
ATOM 671 C CA . ASP A 1 91 ? -15.394 -3.734 -1.753 1.00 77.94 91 ASP A CA 1
ATOM 672 C C . ASP A 1 91 ? -16.877 -4.072 -1.526 1.00 77.94 91 ASP A C 1
ATOM 674 O O . ASP A 1 91 ? -17.356 -5.096 -2.002 1.00 77.94 91 ASP A O 1
ATOM 678 N N . ASP A 1 92 ? -17.596 -3.267 -0.742 1.00 84.12 92 ASP A N 1
ATOM 679 C CA . ASP A 1 92 ? -18.938 -3.606 -0.264 1.00 84.12 92 ASP A CA 1
ATOM 680 C C . ASP A 1 92 ? -19.748 -2.338 0.025 1.00 84.12 92 ASP A C 1
ATOM 682 O O . ASP A 1 92 ? -19.243 -1.407 0.664 1.00 84.12 92 ASP A O 1
ATOM 686 N N . ARG A 1 93 ? -21.001 -2.306 -0.433 1.00 94.00 93 ARG A N 1
ATOM 687 C CA . ARG A 1 93 ? -21.905 -1.153 -0.348 1.00 94.00 93 ARG A CA 1
ATOM 688 C C . ARG A 1 93 ? -23.323 -1.626 -0.038 1.00 94.00 93 ARG A C 1
ATOM 690 O O . ARG A 1 93 ? -23.940 -2.288 -0.863 1.00 94.00 93 ARG A O 1
ATOM 697 N N . GLN A 1 94 ? -23.862 -1.170 1.089 1.00 95.31 94 GLN A N 1
ATOM 698 C CA . GLN A 1 94 ? -25.233 -1.442 1.525 1.00 95.31 94 GLN A CA 1
ATOM 699 C C . GLN A 1 94 ? -25.912 -0.126 1.921 1.00 95.31 94 GLN A C 1
ATOM 701 O O . GLN A 1 94 ? -26.002 0.214 3.100 1.00 95.31 94 GLN A O 1
ATOM 706 N N . ILE A 1 95 ? -26.350 0.646 0.924 1.00 96.31 95 ILE A N 1
ATOM 707 C CA . ILE A 1 95 ? -27.090 1.906 1.102 1.00 96.31 95 ILE A CA 1
ATOM 708 C C . ILE A 1 95 ? -28.255 1.969 0.108 1.00 96.31 95 ILE A C 1
ATOM 710 O O . ILE A 1 95 ? -28.142 1.459 -1.007 1.00 96.31 95 ILE A O 1
ATOM 714 N N . GLY A 1 96 ? -29.351 2.614 0.501 1.00 94.69 96 GLY A N 1
ATOM 715 C CA . GLY A 1 96 ? -30.555 2.810 -0.305 1.00 94.69 96 GLY A CA 1
ATOM 716 C C . GLY A 1 96 ? -30.947 4.288 -0.438 1.00 94.69 96 GLY A C 1
ATOM 717 O O . GLY A 1 96 ? -30.270 5.169 0.097 1.00 94.69 96 GLY A O 1
ATOM 718 N N . PRO A 1 97 ? -32.057 4.594 -1.136 1.00 93.94 97 PRO A N 1
ATOM 719 C CA . PRO A 1 97 ? -32.513 5.972 -1.349 1.00 93.94 97 PRO A CA 1
ATOM 720 C C . PRO A 1 97 ? -32.933 6.681 -0.051 1.00 93.94 97 PRO A C 1
ATOM 722 O O . PRO A 1 97 ? -32.902 7.904 0.016 1.00 93.94 97 PRO A O 1
ATOM 725 N N . THR A 1 98 ? -33.295 5.925 0.990 1.00 94.69 98 THR A N 1
ATOM 726 C CA . THR A 1 98 ? -33.716 6.446 2.300 1.00 94.69 98 THR A CA 1
ATOM 727 C C . THR A 1 98 ? -32.576 6.534 3.318 1.00 94.69 98 THR A C 1
ATOM 729 O O . THR A 1 98 ? -32.816 6.893 4.470 1.00 94.69 98 THR A O 1
ATOM 732 N N . THR A 1 99 ? -31.344 6.171 2.941 1.00 97.44 99 THR A N 1
ATOM 733 C CA . THR A 1 99 ? -30.210 6.166 3.872 1.00 97.44 99 THR A CA 1
ATOM 734 C C . THR A 1 99 ? -29.830 7.579 4.283 1.00 97.44 99 THR A C 1
ATOM 736 O O . THR A 1 99 ? -29.519 8.429 3.450 1.00 97.44 99 THR A O 1
ATOM 739 N N . ARG A 1 100 ? -29.849 7.808 5.598 1.00 97.44 100 ARG A N 1
ATOM 740 C CA . ARG A 1 100 ? -29.509 9.070 6.257 1.00 97.44 100 ARG A CA 1
ATOM 741 C C . ARG A 1 100 ? -28.185 8.999 7.012 1.00 97.44 100 ARG A C 1
ATOM 743 O O . ARG A 1 100 ? -27.560 10.039 7.165 1.00 97.44 100 ARG A O 1
ATOM 750 N N . ILE A 1 101 ? -27.750 7.814 7.447 1.00 98.38 101 ILE A N 1
ATOM 751 C CA . ILE A 1 101 ? -26.422 7.589 8.038 1.00 98.38 101 ILE A CA 1
ATOM 752 C C . ILE A 1 101 ? -25.631 6.652 7.133 1.00 98.38 101 ILE A C 1
ATOM 754 O O . ILE A 1 101 ? -26.004 5.491 6.953 1.00 98.38 101 ILE A O 1
ATOM 758 N N . GLU A 1 102 ? -24.527 7.154 6.596 1.00 98.19 102 GLU A N 1
ATOM 759 C CA . GLU A 1 102 ? -23.574 6.379 5.810 1.00 98.19 102 GLU A CA 1
ATOM 760 C C . GLU A 1 102 ? -22.313 6.143 6.645 1.00 98.19 102 GLU A C 1
ATOM 762 O O . GLU A 1 102 ? -21.521 7.061 6.859 1.00 98.19 102 GLU A O 1
ATOM 767 N N . VAL A 1 103 ? -22.119 4.910 7.117 1.00 97.94 103 VAL A N 1
ATOM 768 C CA . VAL A 1 103 ? -20.874 4.512 7.786 1.00 97.94 103 VAL A CA 1
ATOM 769 C C . VAL A 1 103 ? -19.845 4.139 6.724 1.00 97.94 103 VAL A C 1
ATOM 771 O O . VAL A 1 103 ? -20.041 3.194 5.959 1.00 97.94 103 VAL A O 1
ATOM 774 N N . VAL A 1 104 ? -18.758 4.889 6.630 1.00 97.31 104 VAL A N 1
ATOM 775 C CA . VAL A 1 104 ? -17.768 4.752 5.561 1.00 97.31 104 VAL A CA 1
ATOM 776 C C . VAL A 1 104 ? -16.393 4.435 6.124 1.00 97.31 104 VAL A C 1
ATOM 778 O O . VAL A 1 104 ? -16.055 4.852 7.223 1.00 97.31 104 VAL A O 1
ATOM 781 N N . THR A 1 105 ? -15.574 3.704 5.375 1.00 93.94 105 THR A N 1
ATOM 782 C CA . THR A 1 105 ? -14.157 3.545 5.742 1.00 93.94 105 THR A CA 1
ATOM 783 C C . THR A 1 105 ? -13.361 4.811 5.441 1.00 93.94 105 THR A C 1
ATOM 785 O O . THR A 1 105 ? -13.724 5.540 4.518 1.00 93.94 105 THR A O 1
ATOM 788 N N . GLU A 1 106 ? -12.242 5.031 6.134 1.00 90.81 106 GLU A N 1
ATOM 789 C CA . GLU A 1 106 ? -11.401 6.232 5.975 1.00 90.81 106 GLU A CA 1
ATOM 790 C C . GLU A 1 106 ? -11.062 6.533 4.514 1.00 90.81 106 GLU A C 1
ATOM 792 O O . GLU A 1 106 ? -11.381 7.608 4.017 1.00 90.81 106 GLU A O 1
ATOM 797 N N . GLY A 1 107 ? -10.548 5.545 3.773 1.00 89.00 107 GLY A N 1
ATOM 798 C CA . GLY A 1 107 ? -10.220 5.725 2.355 1.00 89.00 107 GLY A CA 1
ATOM 799 C C . GLY A 1 107 ? -11.416 6.115 1.472 1.00 89.00 107 GLY A C 1
ATOM 800 O O . GLY A 1 107 ? -11.233 6.792 0.467 1.00 89.00 107 GLY A O 1
ATOM 801 N N . VAL A 1 108 ? -12.649 5.746 1.847 1.00 93.25 108 VAL A N 1
ATOM 802 C CA . VAL A 1 108 ? -13.862 6.151 1.111 1.00 93.25 108 VAL A CA 1
ATOM 803 C C . VAL A 1 108 ? -14.200 7.613 1.391 1.00 93.25 108 VAL A C 1
ATOM 805 O O . VAL A 1 108 ? -14.513 8.336 0.447 1.00 93.25 108 VAL A O 1
ATOM 808 N N . LEU A 1 109 ? -14.142 8.064 2.651 1.00 95.06 109 LEU A N 1
ATOM 809 C CA . LEU A 1 109 ? -14.380 9.476 2.973 1.00 95.06 109 LEU A CA 1
ATOM 810 C C . LEU A 1 109 ? -13.304 10.367 2.348 1.00 95.06 109 LEU A C 1
ATOM 812 O O . LEU A 1 109 ? -13.639 11.362 1.710 1.00 95.06 109 LEU A O 1
ATOM 816 N N . THR A 1 110 ? -12.035 9.981 2.472 1.00 92.25 110 THR A N 1
ATOM 817 C CA . THR A 1 110 ? -10.909 10.735 1.913 1.00 92.25 110 THR A CA 1
ATOM 818 C C . THR A 1 110 ? -11.023 10.834 0.395 1.00 92.25 110 THR A C 1
ATOM 820 O O . THR A 1 110 ? -10.981 11.938 -0.135 1.00 92.25 110 THR A O 1
ATOM 823 N N . ALA A 1 111 ? -11.316 9.735 -0.311 1.00 89.06 111 ALA A N 1
ATOM 824 C CA . ALA A 1 111 ? -11.552 9.780 -1.757 1.00 89.06 111 ALA A CA 1
ATOM 825 C C . ALA A 1 111 ? -12.760 10.657 -2.147 1.00 89.06 111 ALA A C 1
ATOM 827 O O . ALA A 1 111 ? -12.714 11.352 -3.165 1.00 89.06 111 ALA A O 1
ATOM 828 N N . ARG A 1 112 ? -13.841 10.668 -1.347 1.00 92.69 112 ARG A N 1
ATOM 829 C CA . ARG A 1 112 ? -14.982 11.578 -1.567 1.00 92.69 112 ARG A CA 1
ATOM 830 C C . ARG A 1 112 ? -14.561 13.036 -1.422 1.00 92.69 112 ARG A C 1
ATOM 832 O O . ARG A 1 112 ? -14.867 13.808 -2.316 1.00 92.69 112 ARG A O 1
ATOM 839 N N . LEU A 1 113 ? -13.835 13.389 -0.362 1.00 92.62 113 LEU A N 1
ATOM 840 C CA . LEU A 1 113 ? -13.329 14.747 -0.137 1.00 92.62 113 LEU A CA 1
ATOM 841 C C . LEU A 1 113 ? -12.314 15.175 -1.201 1.00 92.62 113 LEU A C 1
ATOM 843 O O . LEU A 1 113 ? -12.276 16.347 -1.570 1.00 92.62 113 LEU A O 1
ATOM 847 N N . VAL A 1 114 ? -11.496 14.251 -1.713 1.00 88.62 114 VAL A N 1
ATOM 848 C CA . VAL A 1 114 ? -10.584 14.529 -2.831 1.00 88.62 114 VAL A CA 1
ATOM 849 C C . VAL A 1 114 ? -11.375 14.874 -4.099 1.00 88.62 114 VAL A C 1
ATOM 851 O O . VAL A 1 114 ? -11.025 15.810 -4.813 1.00 88.62 114 VAL A O 1
ATOM 854 N N . ARG A 1 115 ? -12.467 14.150 -4.367 1.00 88.00 115 ARG A N 1
ATOM 855 C CA . ARG A 1 115 ? -13.284 14.322 -5.576 1.00 88.00 115 ARG A CA 1
ATOM 856 C C . ARG A 1 115 ? -14.276 15.488 -5.505 1.00 88.00 115 ARG A C 1
ATOM 858 O O . ARG A 1 115 ? -14.447 16.193 -6.493 1.00 88.00 115 ARG A O 1
ATOM 865 N N . ASP A 1 116 ? -14.970 15.637 -4.385 1.00 91.31 116 ASP A N 1
ATOM 866 C CA . ASP A 1 116 ? -15.986 16.657 -4.130 1.00 91.31 116 ASP A CA 1
ATOM 867 C C . ASP A 1 116 ? -15.823 17.198 -2.696 1.00 91.31 116 ASP A C 1
ATOM 869 O O . ASP A 1 116 ? -16.300 16.583 -1.736 1.00 91.31 116 ASP A O 1
ATOM 873 N N . PRO A 1 117 ? -15.160 18.355 -2.524 1.00 92.62 117 PRO A N 1
ATOM 874 C CA . PRO A 1 117 ? -14.962 18.954 -1.209 1.00 92.62 117 PRO A CA 1
ATOM 875 C C . PRO A 1 117 ? -16.233 19.534 -0.588 1.00 92.62 117 PRO A C 1
ATOM 877 O O . PRO A 1 117 ? -16.232 19.809 0.608 1.00 92.62 117 PRO A O 1
ATOM 880 N N . THR A 1 118 ? -17.301 19.736 -1.365 1.00 93.62 118 THR A N 1
ATOM 881 C CA . THR A 1 118 ? -18.545 20.325 -0.848 1.00 93.62 118 THR A CA 1
ATOM 882 C C . THR A 1 118 ? -19.368 19.318 -0.052 1.00 93.62 118 THR A C 1
ATOM 884 O O . THR A 1 118 ? -20.158 19.720 0.799 1.00 93.62 118 THR A O 1
ATOM 887 N N . LEU A 1 119 ? -19.189 18.016 -0.330 1.00 95.06 119 LEU A N 1
ATOM 888 C CA . LEU A 1 119 ? -19.999 16.919 0.207 1.00 95.06 119 LEU A CA 1
ATOM 889 C C . LEU A 1 119 ? -21.501 17.257 0.199 1.00 95.06 119 LEU A C 1
ATOM 891 O O . LEU A 1 119 ? -22.182 17.160 1.222 1.00 95.06 119 LEU A O 1
ATOM 895 N N . ALA A 1 120 ? -22.020 17.675 -0.959 1.00 93.19 120 ALA A N 1
ATOM 896 C CA . ALA A 1 120 ? -23.384 18.178 -1.081 1.00 93.19 120 ALA A CA 1
ATOM 897 C C . ALA A 1 120 ? -24.431 17.231 -0.453 1.00 93.19 120 ALA A C 1
ATOM 899 O O . ALA A 1 120 ? -24.466 16.025 -0.710 1.00 93.19 120 ALA A O 1
ATOM 900 N N . GLY A 1 121 ? -25.309 17.792 0.384 1.00 94.12 121 GLY A N 1
ATOM 901 C CA . GLY A 1 121 ? -26.354 17.048 1.098 1.00 94.12 121 GLY A CA 1
ATOM 902 C C . GLY A 1 121 ? -25.899 16.350 2.388 1.00 94.12 121 GLY A C 1
ATOM 903 O O . GLY A 1 121 ? -26.741 15.773 3.085 1.00 94.12 121 GLY A O 1
ATOM 904 N N . ILE A 1 122 ? -24.612 16.414 2.744 1.00 97.44 122 ILE A N 1
ATOM 905 C CA . ILE A 1 122 ? -24.107 15.994 4.055 1.00 97.44 122 ILE A CA 1
ATOM 906 C C . ILE A 1 122 ? -24.190 17.179 5.022 1.00 97.44 122 ILE A C 1
ATOM 908 O O . ILE A 1 122 ? -23.728 18.271 4.717 1.00 97.44 122 ILE A O 1
ATOM 912 N N . GLY A 1 123 ? -24.806 16.969 6.186 1.00 97.50 123 GLY A N 1
ATOM 913 C CA . GLY A 1 123 ? -24.929 17.988 7.235 1.00 97.50 123 GLY A CA 1
ATOM 914 C C . GLY A 1 123 ? -24.026 17.736 8.441 1.00 97.50 123 GLY A C 1
ATOM 915 O O . GLY A 1 123 ? -23.806 18.646 9.231 1.00 97.50 123 GLY A O 1
ATOM 916 N N . LEU A 1 124 ? -23.489 16.521 8.582 1.00 98.56 124 LEU A N 1
ATOM 917 C CA . LEU A 1 124 ? -22.546 16.160 9.639 1.00 98.56 124 LEU A CA 1
ATOM 918 C C . LEU A 1 124 ? -21.543 15.125 9.123 1.00 98.56 124 LEU A C 1
ATOM 920 O O . LEU A 1 124 ? -21.937 14.086 8.586 1.00 98.56 124 LEU A O 1
ATOM 924 N N . VAL A 1 125 ? -20.259 15.391 9.345 1.00 98.31 125 VAL A N 1
ATOM 925 C CA . VAL A 1 125 ? -19.166 14.431 9.172 1.00 98.31 125 VAL A CA 1
ATOM 926 C C . VAL A 1 125 ? -18.633 14.054 10.549 1.00 98.31 125 VAL A C 1
ATOM 928 O O . VAL A 1 125 ? -18.253 14.921 11.334 1.00 98.31 125 VAL A O 1
ATOM 931 N N . ILE A 1 126 ? -18.617 12.758 10.843 1.00 98.00 126 ILE A N 1
ATOM 932 C CA . ILE A 1 126 ? -18.113 12.205 12.098 1.00 98.00 126 ILE A CA 1
ATOM 933 C C . ILE A 1 126 ? -16.817 11.447 11.813 1.00 98.00 126 ILE A C 1
ATOM 935 O O . ILE A 1 126 ? -16.823 10.512 11.018 1.00 98.00 126 ILE A O 1
ATOM 939 N N . PHE A 1 127 ? -15.729 11.817 12.478 1.00 96.19 127 PHE A N 1
ATOM 940 C CA . PHE A 1 127 ? -14.474 11.068 12.510 1.00 96.19 127 PHE A CA 1
ATOM 941 C C . PHE A 1 127 ? -14.460 10.204 13.774 1.00 96.19 127 PHE A C 1
ATOM 943 O O . PHE A 1 127 ? -14.126 10.707 14.849 1.00 96.19 127 PHE A O 1
ATOM 950 N N . ASP A 1 128 ? -14.889 8.941 13.675 1.00 93.56 128 ASP A N 1
ATOM 951 C CA . ASP A 1 128 ? -14.836 8.013 14.809 1.00 93.56 128 ASP A CA 1
ATOM 952 C C . ASP A 1 128 ? -13.454 7.367 14.947 1.00 93.56 128 ASP A C 1
ATOM 954 O O . ASP A 1 128 ? -12.689 7.275 13.988 1.00 93.56 128 ASP A O 1
ATOM 958 N N . GLU A 1 129 ? -13.136 6.934 16.166 1.00 89.62 129 GLU A N 1
ATOM 959 C CA . GLU A 1 129 ? -11.879 6.272 16.529 1.00 89.62 129 GLU A CA 1
ATOM 960 C C . GLU A 1 129 ? -10.621 7.041 16.073 1.00 89.62 129 GLU A C 1
ATOM 962 O O . GLU A 1 129 ? -9.572 6.464 15.792 1.00 89.62 129 GLU A O 1
ATOM 967 N N . PHE A 1 130 ? -10.687 8.377 16.085 1.00 91.06 130 PHE A N 1
ATOM 968 C CA . PHE A 1 130 ? -9.648 9.254 15.529 1.00 91.06 130 PHE A CA 1
ATOM 969 C C . PHE A 1 130 ? -8.281 9.171 16.251 1.00 91.06 130 PHE A C 1
ATOM 971 O O . PHE A 1 130 ? -7.273 9.700 15.793 1.00 91.06 130 PHE A O 1
ATOM 978 N N . HIS A 1 131 ? -8.206 8.458 17.376 1.00 87.19 131 HIS A N 1
ATOM 979 C CA . HIS A 1 131 ? -6.940 8.142 18.040 1.00 87.19 131 HIS A CA 1
ATOM 980 C C . HIS A 1 131 ? -6.097 7.080 17.329 1.00 87.19 131 HIS A C 1
ATOM 982 O O . HIS A 1 131 ? -4.941 6.910 17.712 1.00 87.19 131 HIS A O 1
ATOM 988 N N . GLU A 1 132 ? -6.630 6.370 16.328 1.00 86.00 132 GLU A N 1
ATOM 989 C CA . GLU A 1 132 ? -5.812 5.471 15.503 1.00 86.00 132 GLU A CA 1
ATOM 990 C C . GLU A 1 132 ? -4.796 6.251 14.644 1.00 86.00 132 GLU A C 1
ATOM 992 O O . GLU A 1 132 ? -3.778 5.673 14.267 1.00 86.00 132 GLU A O 1
ATOM 997 N N . ARG A 1 133 ? -5.022 7.560 14.407 1.00 91.44 133 ARG A N 1
ATOM 998 C CA . ARG A 1 133 ? -4.111 8.479 13.689 1.00 91.44 133 ARG A CA 1
ATOM 999 C C . ARG A 1 133 ? -3.559 7.873 12.392 1.00 91.44 133 ARG A C 1
ATOM 1001 O O . ARG A 1 133 ? -2.351 7.897 12.134 1.00 91.44 133 ARG A O 1
ATOM 1008 N N . SER A 1 134 ? -4.460 7.282 11.607 1.00 92.56 134 SER A N 1
ATOM 1009 C CA . SER A 1 134 ? -4.152 6.700 10.303 1.00 92.56 134 SER A CA 1
ATOM 1010 C C . SER A 1 134 ? -3.882 7.795 9.270 1.00 92.56 134 SER A C 1
ATOM 1012 O O . SER A 1 134 ? -4.404 8.910 9.367 1.00 92.56 134 SER A O 1
ATOM 1014 N N . LEU A 1 135 ? -3.109 7.473 8.231 1.00 93.69 135 LEU A N 1
ATOM 1015 C CA . LEU A 1 135 ? -2.828 8.421 7.151 1.00 93.69 135 LEU A CA 1
ATOM 1016 C C . LEU A 1 135 ? -4.121 8.870 6.438 1.00 93.69 135 LEU A C 1
ATOM 1018 O O . LEU A 1 135 ? -4.316 10.081 6.278 1.00 93.69 135 LEU A O 1
ATOM 1022 N N . PRO A 1 136 ? -5.040 7.966 6.030 1.00 93.06 136 PRO A N 1
ATOM 1023 C CA . PRO A 1 136 ? -6.284 8.382 5.394 1.00 93.06 136 PRO A CA 1
ATOM 1024 C C . PRO A 1 136 ? -7.195 9.183 6.333 1.00 93.06 136 PRO A C 1
ATOM 1026 O O . PRO A 1 136 ? -7.833 10.123 5.861 1.00 93.06 136 PRO A O 1
ATOM 1029 N N . GLY A 1 137 ? -7.242 8.848 7.629 1.00 93.38 137 GLY A N 1
ATOM 1030 C CA . GLY A 1 137 ? -8.032 9.561 8.635 1.00 93.38 137 GLY A CA 1
ATOM 1031 C C . GLY A 1 137 ? -7.557 11.000 8.844 1.00 93.38 137 GLY A C 1
ATOM 1032 O O . GLY A 1 137 ? -8.353 11.930 8.695 1.00 93.38 137 GLY A O 1
ATOM 1033 N N . ASP A 1 138 ? -6.258 11.193 9.090 1.00 94.75 138 ASP A N 1
ATOM 1034 C CA . ASP A 1 138 ? -5.643 12.520 9.244 1.00 94.75 138 ASP A CA 1
ATOM 1035 C C . ASP A 1 138 ? -5.789 13.357 7.959 1.00 94.75 138 ASP A C 1
ATOM 1037 O O . ASP A 1 138 ? -6.130 14.540 8.013 1.00 94.75 138 ASP A O 1
ATOM 1041 N N . THR A 1 139 ? -5.610 12.734 6.788 1.00 95.06 139 THR A N 1
ATOM 1042 C CA . THR A 1 139 ? -5.789 13.403 5.487 1.00 95.06 139 THR A CA 1
ATOM 1043 C C . THR A 1 139 ? -7.234 13.838 5.268 1.00 95.06 139 THR A C 1
ATOM 1045 O O . THR A 1 139 ? -7.487 14.976 4.877 1.00 95.06 139 THR A O 1
ATOM 1048 N N . GLY A 1 140 ? -8.202 12.955 5.532 1.00 95.25 140 GLY A N 1
ATOM 1049 C CA . GLY A 1 140 ? -9.623 13.278 5.416 1.00 95.25 140 GLY A CA 1
ATOM 1050 C C . GLY A 1 140 ? -10.026 14.416 6.356 1.00 95.25 140 GLY A C 1
ATOM 1051 O O . GLY A 1 140 ? -10.777 15.305 5.960 1.00 95.25 140 GLY A O 1
ATOM 1052 N N . PHE A 1 141 ? -9.481 14.435 7.573 1.00 96.31 141 PHE A N 1
ATOM 1053 C CA . PHE A 1 141 ? -9.708 15.510 8.535 1.00 96.31 141 PHE A CA 1
ATOM 1054 C C . PHE A 1 141 ? -9.153 16.852 8.041 1.00 96.31 141 PHE A C 1
ATOM 1056 O O . PHE A 1 141 ? -9.898 17.832 7.970 1.00 96.31 141 PHE A O 1
ATOM 1063 N N . ALA A 1 142 ? -7.891 16.887 7.604 1.00 96.06 142 ALA A N 1
ATOM 1064 C CA . ALA A 1 142 ? -7.269 18.098 7.072 1.00 96.06 142 ALA A CA 1
ATOM 1065 C C . ALA A 1 142 ? -7.999 18.624 5.819 1.00 96.06 142 ALA A C 1
ATOM 1067 O O . ALA A 1 142 ? -8.249 19.825 5.700 1.00 96.06 142 ALA A O 1
ATOM 1068 N N . LEU A 1 143 ? -8.420 17.731 4.914 1.00 95.75 143 LEU A N 1
ATOM 1069 C CA . LEU A 1 143 ? -9.209 18.089 3.731 1.00 95.75 143 LEU A CA 1
ATOM 1070 C C . LEU A 1 143 ? -10.589 18.650 4.088 1.00 95.75 143 LEU A C 1
ATOM 1072 O O . LEU A 1 143 ? -11.042 19.578 3.420 1.00 95.75 143 LEU A O 1
ATOM 1076 N N . ALA A 1 144 ? -11.258 18.110 5.111 1.00 96.25 144 ALA A N 1
ATOM 1077 C CA . ALA A 1 144 ? -12.549 18.618 5.568 1.00 96.25 144 ALA A CA 1
ATOM 1078 C C . ALA A 1 144 ? -12.416 20.029 6.159 1.00 96.25 144 ALA A C 1
ATOM 1080 O O . ALA A 1 144 ? -13.183 20.918 5.792 1.00 96.25 144 ALA A O 1
ATOM 1081 N N . LEU A 1 145 ? -11.410 20.266 7.008 1.00 95.38 145 LEU A N 1
ATOM 1082 C CA . LEU A 1 145 ? -11.116 21.599 7.545 1.00 95.38 145 LEU A CA 1
ATOM 1083 C C . LEU A 1 145 ? -10.811 22.601 6.427 1.00 95.38 145 LEU A C 1
ATOM 1085 O O . LEU A 1 145 ? -11.420 23.667 6.361 1.00 95.38 145 LEU A O 1
ATOM 1089 N N . HIS A 1 146 ? -9.929 22.228 5.500 1.00 94.50 146 HIS A N 1
ATOM 1090 C CA . HIS A 1 146 ? -9.584 23.060 4.352 1.00 94.50 146 HIS A CA 1
ATOM 1091 C C . HIS A 1 146 ? -10.802 23.348 3.458 1.00 94.50 146 HIS A C 1
ATOM 1093 O O . HIS A 1 146 ? -10.985 24.475 2.994 1.00 94.50 146 HIS A O 1
ATOM 1099 N N . ALA A 1 147 ? -11.676 22.362 3.234 1.00 94.06 147 ALA A N 1
ATOM 1100 C CA . ALA A 1 147 ? -12.885 22.522 2.429 1.00 94.06 147 ALA A CA 1
ATOM 1101 C C . ALA A 1 147 ? -13.909 23.486 3.050 1.00 94.06 147 ALA A C 1
ATOM 1103 O O . ALA A 1 147 ? -14.623 24.154 2.302 1.00 94.06 147 ALA A O 1
ATOM 1104 N N . ARG A 1 148 ? -13.964 23.625 4.383 1.00 92.38 148 ARG A N 1
ATOM 1105 C CA . ARG A 1 148 ? -14.817 24.641 5.034 1.00 92.38 148 ARG A CA 1
ATOM 1106 C C . ARG A 1 148 ? -14.427 26.056 4.615 1.00 92.38 148 ARG A C 1
ATOM 1108 O O . ARG A 1 148 ? -15.302 26.880 4.377 1.00 92.38 148 ARG A O 1
ATOM 1115 N N . VAL A 1 149 ? -13.127 26.311 4.478 1.00 90.25 149 VAL A N 1
ATOM 1116 C CA . VAL A 1 149 ? -12.592 27.631 4.116 1.00 90.25 149 VAL A CA 1
ATOM 1117 C C . VAL A 1 149 ? -12.606 27.853 2.603 1.00 90.25 149 VAL A C 1
ATOM 1119 O O . VAL A 1 149 ? -12.972 28.928 2.138 1.00 90.25 149 VAL A O 1
ATOM 1122 N N . THR A 1 150 ? -12.222 26.842 1.822 1.00 91.31 150 THR A N 1
ATOM 1123 C CA . THR A 1 150 ? -11.949 27.007 0.381 1.00 91.31 150 THR A CA 1
ATOM 1124 C C . THR A 1 150 ? -13.092 26.603 -0.541 1.00 91.31 150 THR A C 1
ATOM 1126 O O . THR A 1 150 ? -13.155 27.076 -1.672 1.00 91.31 150 THR A O 1
ATOM 1129 N N . ALA A 1 151 ? -13.991 25.732 -0.082 1.00 89.00 151 ALA A N 1
ATOM 1130 C CA . ALA A 1 151 ? -15.061 25.157 -0.897 1.00 89.00 151 ALA A CA 1
ATOM 1131 C C . ALA A 1 151 ? -16.459 25.331 -0.281 1.00 89.00 151 ALA A C 1
ATOM 1133 O O . ALA A 1 151 ? -17.437 24.864 -0.861 1.00 89.00 151 ALA A O 1
ATOM 1134 N N . GLY A 1 152 ? -16.566 25.985 0.881 1.00 88.88 152 GLY A N 1
ATOM 1135 C CA . GLY A 1 152 ? -17.841 26.213 1.559 1.00 88.88 152 GLY A CA 1
ATOM 1136 C C . GLY A 1 152 ? -18.508 24.930 2.057 1.00 88.88 152 GLY A C 1
ATOM 1137 O O . GLY A 1 152 ? -19.728 24.813 1.970 1.00 88.88 152 GLY A O 1
ATOM 1138 N N . LEU A 1 153 ? -17.731 23.956 2.550 1.00 92.94 153 LEU A N 1
ATOM 1139 C CA . LEU A 1 153 ? -18.289 22.770 3.211 1.00 92.94 153 LEU A CA 1
ATOM 1140 C C . LEU A 1 153 ? -19.171 23.193 4.403 1.00 92.94 153 LEU A C 1
ATOM 1142 O O . LEU A 1 153 ? -18.664 23.629 5.434 1.00 92.94 153 LEU A O 1
ATOM 1146 N N . ASP A 1 154 ? -20.486 23.022 4.257 1.00 92.56 154 ASP A N 1
ATOM 1147 C CA . ASP A 1 154 ? -21.524 23.427 5.226 1.00 92.56 154 ASP A CA 1
ATOM 1148 C C . ASP A 1 154 ? -21.890 22.313 6.237 1.00 92.56 154 ASP A C 1
ATOM 1150 O O . ASP A 1 154 ? -22.867 22.390 6.985 1.00 92.56 154 ASP A O 1
ATOM 1154 N N . ALA A 1 155 ? -21.122 21.222 6.250 1.00 96.12 155 ALA A N 1
ATOM 1155 C CA . ALA A 1 155 ? -21.310 20.138 7.204 1.00 96.12 155 ALA A CA 1
ATOM 1156 C C . ALA A 1 155 ? -20.664 20.477 8.554 1.00 96.12 155 ALA A C 1
ATOM 1158 O O . ALA A 1 155 ? -19.518 20.929 8.613 1.00 96.12 155 ALA A O 1
ATOM 1159 N N . ALA A 1 156 ? -21.365 20.169 9.647 1.00 97.25 156 ALA A N 1
ATOM 1160 C CA . ALA A 1 156 ? -20.753 20.166 10.967 1.00 97.25 156 ALA A CA 1
ATOM 1161 C C . ALA A 1 156 ? -19.691 19.053 11.067 1.00 97.25 156 ALA A C 1
ATOM 1163 O O . ALA A 1 156 ? -19.830 18.003 10.431 1.00 97.25 156 ALA A O 1
ATOM 1164 N N . LEU A 1 157 ? -18.645 19.257 11.871 1.00 97.62 157 LEU A N 1
ATOM 1165 C CA . LEU A 1 157 ? -17.557 18.290 12.066 1.00 97.62 157 LEU A CA 1
ATOM 1166 C C . LEU A 1 157 ? -17.516 17.783 13.512 1.00 97.62 157 LEU A C 1
ATOM 1168 O O . LEU A 1 157 ? -17.316 18.552 14.449 1.00 97.62 157 LEU A O 1
ATOM 1172 N N . LEU A 1 158 ? -17.661 16.476 13.700 1.00 97.69 158 LEU A N 1
ATOM 1173 C CA . LEU A 1 158 ? -17.537 15.831 15.004 1.00 97.69 158 LEU A CA 1
ATOM 1174 C C . LEU A 1 158 ? -16.337 14.892 15.005 1.00 97.69 158 LEU A C 1
ATOM 1176 O O . LEU A 1 158 ? -16.275 13.976 14.190 1.00 97.69 158 LEU A O 1
ATOM 1180 N N . VAL A 1 159 ? -15.421 15.068 15.952 1.00 96.44 159 VAL A N 1
ATOM 1181 C CA . VAL A 1 159 ? -14.340 14.103 16.187 1.00 96.44 159 VAL A CA 1
ATOM 1182 C C . VAL A 1 159 ? -14.644 13.317 17.451 1.00 96.44 159 VAL A C 1
ATOM 1184 O O . VAL A 1 159 ? -14.810 13.902 18.519 1.00 96.44 159 VAL A O 1
ATOM 1187 N N . MET A 1 160 ? -14.723 11.991 17.338 1.00 94.06 160 MET A N 1
ATOM 1188 C CA . MET A 1 160 ? -14.929 11.094 18.472 1.00 94.06 160 MET A CA 1
ATOM 1189 C C . MET A 1 160 ? -13.645 10.319 18.760 1.00 94.06 160 MET A C 1
ATOM 1191 O O . MET A 1 160 ? -13.019 9.746 17.868 1.00 94.06 160 MET A O 1
ATOM 1195 N N . SER A 1 161 ? -13.238 10.284 20.026 1.00 87.69 161 SER A N 1
ATOM 1196 C CA . SER A 1 161 ? -12.009 9.606 20.429 1.00 87.69 161 SER A CA 1
ATOM 1197 C C . SER A 1 161 ? -12.094 9.028 21.837 1.00 87.69 161 SER A C 1
ATOM 1199 O O . SER A 1 161 ? -12.905 9.451 22.654 1.00 87.69 161 SER A O 1
ATOM 1201 N N . ALA A 1 162 ? -11.271 8.016 22.113 1.00 78.56 162 ALA A N 1
ATOM 1202 C CA . ALA A 1 162 ? -11.210 7.362 23.416 1.00 78.56 162 ALA A CA 1
ATOM 1203 C C . ALA A 1 162 ? -10.073 7.877 24.306 1.00 78.56 162 ALA A C 1
ATOM 1205 O O . ALA A 1 162 ? -10.162 7.755 25.521 1.00 78.56 162 ALA A O 1
ATOM 1206 N N . THR A 1 163 ? -8.978 8.365 23.716 1.00 67.06 163 THR A N 1
ATOM 1207 C CA . THR A 1 163 ? -7.708 8.542 24.447 1.00 67.06 163 THR A CA 1
ATOM 1208 C C . THR A 1 163 ? -6.825 9.677 23.928 1.00 67.06 163 THR A C 1
ATOM 1210 O O . THR A 1 163 ? -5.695 9.806 24.388 1.00 67.06 163 THR A O 1
ATOM 1213 N N . ILE A 1 164 ? -7.266 10.432 22.919 1.00 62.69 164 ILE A N 1
ATOM 1214 C CA . ILE A 1 164 ? -6.394 11.387 22.218 1.00 62.69 164 ILE A CA 1
ATOM 1215 C C . ILE A 1 164 ? -6.242 12.717 22.962 1.00 62.69 164 ILE A C 1
ATOM 1217 O O . ILE A 1 164 ? -7.057 13.051 23.820 1.00 62.69 164 ILE A O 1
ATOM 1221 N N . ASP A 1 165 ? -5.220 13.473 22.555 1.00 73.00 165 ASP A N 1
ATOM 1222 C CA . ASP A 1 165 ? -5.033 14.905 22.790 1.00 73.00 165 ASP A CA 1
ATOM 1223 C C . ASP A 1 165 ? -6.237 15.705 22.251 1.00 73.00 165 ASP A C 1
ATOM 1225 O O . ASP A 1 165 ? -6.238 16.254 21.145 1.00 73.00 165 ASP A O 1
ATOM 1229 N N . SER A 1 166 ? -7.325 15.700 23.024 1.00 82.25 166 SER A N 1
ATOM 1230 C CA . SER A 1 166 ? -8.562 16.421 22.723 1.00 82.25 166 SER A CA 1
ATOM 1231 C C . SER A 1 166 ? -8.310 17.918 22.555 1.00 82.25 166 SER A C 1
ATOM 1233 O O . SER A 1 166 ? -9.058 18.577 21.836 1.00 82.25 166 SER A O 1
ATOM 1235 N N . GLN A 1 167 ? -7.236 18.438 23.153 1.00 86.38 167 GLN A N 1
ATOM 1236 C CA . GLN A 1 167 ? -6.835 19.831 23.064 1.00 86.38 167 GLN A CA 1
ATOM 1237 C C . GLN A 1 167 ? -6.283 20.175 21.677 1.00 86.38 167 GLN A C 1
ATOM 1239 O O . GLN A 1 167 ? -6.769 21.130 21.071 1.00 86.38 167 GLN A O 1
ATOM 1244 N N . GLN A 1 168 ? -5.344 19.392 21.134 1.00 89.88 168 GLN A N 1
ATOM 1245 C CA . GLN A 1 168 ? -4.815 19.619 19.781 1.00 89.88 168 GLN A CA 1
ATOM 1246 C C . GLN A 1 168 ? -5.932 19.569 18.723 1.00 89.88 168 GLN A C 1
ATOM 1248 O O . GLN A 1 168 ? -6.016 20.436 17.854 1.00 89.88 168 GLN A O 1
ATOM 1253 N N . ILE A 1 169 ? -6.841 18.594 18.829 1.00 92.94 169 ILE A N 1
ATOM 1254 C CA . ILE A 1 169 ? -7.985 18.457 17.912 1.00 92.94 169 ILE A CA 1
ATOM 1255 C C . ILE A 1 169 ? -8.974 19.610 18.082 1.00 92.94 169 ILE A C 1
ATOM 1257 O O . ILE A 1 169 ? -9.475 20.147 17.095 1.00 92.94 169 ILE A O 1
ATOM 1261 N N . SER A 1 170 ? -9.260 19.994 19.328 1.00 93.75 170 SER A N 1
ATOM 1262 C CA . SER A 1 170 ? -10.145 21.115 19.642 1.00 93.75 170 SER A CA 1
ATOM 1263 C C . SER A 1 170 ? -9.624 22.414 19.025 1.00 93.75 170 SER A C 1
ATOM 1265 O O . SER A 1 170 ? -10.392 23.138 18.389 1.00 93.75 170 SER A O 1
ATOM 1267 N N . MET A 1 171 ? -8.317 22.670 19.129 1.00 93.25 171 MET A N 1
ATOM 1268 C CA . MET A 1 171 ? -7.664 23.811 18.485 1.00 93.25 171 MET A CA 1
ATOM 1269 C C . MET A 1 171 ? -7.758 23.728 16.957 1.00 93.25 171 MET A C 1
ATOM 1271 O O . MET A 1 171 ? -8.169 24.694 16.323 1.00 93.25 171 MET A O 1
ATOM 1275 N N . ALA A 1 172 ? -7.461 22.570 16.360 1.00 92.88 172 ALA A N 1
ATOM 1276 C CA . ALA A 1 172 ? -7.517 22.398 14.907 1.00 92.88 172 ALA A CA 1
ATOM 1277 C C . ALA A 1 172 ? -8.931 22.593 14.327 1.00 92.88 172 ALA A C 1
ATOM 1279 O O . ALA A 1 172 ? -9.085 23.208 13.274 1.00 92.88 172 ALA A O 1
ATOM 1280 N N . LEU A 1 173 ? -9.974 22.113 15.017 1.00 93.19 173 LEU A N 1
ATOM 1281 C CA . LEU A 1 173 ? -11.374 22.333 14.626 1.00 93.19 173 LEU A CA 1
ATOM 1282 C C . LEU A 1 173 ? -11.799 23.803 14.737 1.00 93.19 173 LEU A C 1
ATOM 1284 O O . LEU A 1 173 ? -12.614 24.254 13.929 1.00 93.19 173 LEU A O 1
ATOM 1288 N N . GLY A 1 174 ? -11.271 24.517 15.738 1.00 90.50 174 GLY A N 1
ATOM 1289 C CA . GLY A 1 174 ? -11.518 25.944 15.945 1.00 90.50 174 GLY A CA 1
ATOM 1290 C C . GLY A 1 174 ? -10.835 26.836 14.905 1.00 90.50 174 GLY A C 1
ATOM 1291 O O . GLY A 1 174 ? -11.352 27.909 14.593 1.00 90.50 174 GLY A O 1
ATOM 1292 N N . GLY A 1 175 ? -9.714 26.387 14.326 1.00 88.75 175 GLY A N 1
ATOM 1293 C CA . GLY A 1 175 ? -8.932 27.165 13.363 1.00 88.75 175 GLY A CA 1
ATOM 1294 C C . GLY A 1 175 ? -8.444 28.479 13.981 1.00 88.75 175 GLY A C 1
ATOM 1295 O O . GLY A 1 175 ? -7.875 28.476 15.069 1.00 88.75 175 GLY A O 1
ATOM 1296 N N . ASP A 1 176 ? -8.721 29.604 13.315 1.00 86.50 176 ASP A N 1
ATOM 1297 C CA . ASP A 1 176 ? -8.446 30.955 13.841 1.00 86.50 176 ASP A CA 1
ATOM 1298 C C . ASP A 1 176 ? -9.474 31.425 14.896 1.00 86.50 176 ASP A C 1
ATOM 1300 O O . ASP A 1 176 ? -9.348 32.509 15.471 1.00 86.50 176 ASP A O 1
ATOM 1304 N N . GLY A 1 177 ? -10.531 30.639 15.123 1.00 88.44 177 GLY A N 1
ATOM 1305 C CA . GLY A 1 177 ? -11.584 30.898 16.098 1.00 88.44 177 GLY A CA 1
ATOM 1306 C C . GLY A 1 177 ? -11.308 30.293 17.482 1.00 88.44 177 GLY A C 1
ATOM 1307 O O . GLY A 1 177 ? -10.211 29.811 17.768 1.00 88.44 177 GLY A O 1
ATOM 1308 N N . PRO A 1 178 ? -12.305 30.314 18.388 1.00 90.88 178 PRO A N 1
ATOM 1309 C CA . PRO A 1 178 ? -12.176 29.653 19.680 1.00 90.88 178 PRO A CA 1
ATOM 1310 C C . PRO A 1 178 ? -12.040 28.127 19.508 1.00 90.88 178 PRO A C 1
ATOM 1312 O O . PRO A 1 178 ? -12.651 27.563 18.595 1.00 90.88 178 PRO A O 1
ATOM 1315 N N . PRO A 1 179 ? -11.306 27.439 20.405 1.00 93.12 179 PRO A N 1
ATOM 1316 C CA . PRO A 1 179 ? -11.207 25.983 20.382 1.00 93.12 179 PRO A CA 1
ATOM 1317 C C . PRO A 1 179 ? -12.587 25.315 20.404 1.00 93.12 179 PRO A C 1
ATOM 1319 O O . PRO A 1 179 ? -13.517 25.792 21.062 1.00 93.12 179 PRO A O 1
ATOM 1322 N N . ALA A 1 180 ? -12.726 24.196 19.695 1.00 94.69 180 ALA A N 1
ATOM 1323 C CA . ALA A 1 180 ? -13.979 23.457 19.647 1.00 94.69 180 ALA A CA 1
ATOM 1324 C C . ALA A 1 180 ? -14.390 22.944 21.038 1.00 94.69 180 ALA A C 1
ATOM 1326 O O . ALA A 1 180 ? -13.534 22.439 21.771 1.00 94.69 180 ALA A O 1
ATOM 1327 N N . PRO A 1 181 ? -15.687 22.991 21.392 1.00 95.94 181 PRO A N 1
ATOM 1328 C CA . PRO A 1 181 ? -16.178 22.397 22.630 1.00 95.94 181 PRO A CA 1
ATOM 1329 C C . PRO A 1 181 ? -15.757 20.928 22.753 1.00 95.94 181 PRO A C 1
ATOM 1331 O O . PRO A 1 181 ? -15.935 20.149 21.811 1.00 95.94 181 PRO A O 1
ATOM 1334 N N . VAL A 1 182 ? -15.204 20.565 23.912 1.00 95.00 182 VAL A N 1
ATOM 1335 C CA . VAL A 1 182 ? -14.843 19.187 24.263 1.00 95.00 182 VAL A CA 1
ATOM 1336 C C . VAL A 1 182 ? -15.890 18.665 25.238 1.00 95.00 182 VAL A C 1
ATOM 1338 O O . VAL A 1 182 ? -16.001 19.171 26.351 1.00 95.00 182 VAL A O 1
ATOM 1341 N N . ILE A 1 183 ? -16.660 17.669 24.807 1.00 94.38 183 ILE A N 1
ATOM 1342 C CA . ILE A 1 183 ? -17.676 16.998 25.616 1.00 94.38 183 ILE A CA 1
ATOM 1343 C C . ILE A 1 183 ? -17.087 15.668 26.084 1.00 94.38 183 ILE A C 1
ATOM 1345 O O . ILE A 1 183 ? -16.605 14.872 25.273 1.00 94.38 183 ILE A O 1
ATOM 1349 N N . GLU A 1 184 ? -17.135 15.412 27.387 1.00 91.25 184 GLU A N 1
ATOM 1350 C CA . GLU A 1 184 ? -16.585 14.198 27.987 1.00 91.25 184 GLU A CA 1
ATOM 1351 C C . GLU A 1 184 ? -17.702 13.282 28.488 1.00 91.25 184 GLU A C 1
ATOM 1353 O O . GLU A 1 184 ? -18.577 13.683 29.253 1.00 91.25 184 GLU A O 1
ATOM 1358 N N . SER A 1 185 ? -17.663 12.017 28.073 1.00 87.25 185 SER A N 1
ATOM 1359 C CA . SER A 1 185 ? -18.561 10.981 28.577 1.00 87.25 185 SER A CA 1
ATOM 1360 C C . SER A 1 185 ? -17.764 9.963 29.393 1.00 87.25 185 SER A C 1
ATOM 1362 O O . SER A 1 185 ? -16.948 9.229 28.820 1.00 87.25 185 SER A O 1
ATOM 1364 N N . PRO A 1 186 ? -17.984 9.880 30.719 1.00 74.19 186 PRO A N 1
ATOM 1365 C CA . PRO A 1 186 ? -17.307 8.892 31.543 1.00 74.19 186 PRO A CA 1
ATOM 1366 C C . PRO A 1 186 ? -17.754 7.478 31.151 1.00 74.19 186 PRO A C 1
ATOM 1368 O O . PRO A 1 186 ? -18.938 7.208 30.932 1.00 74.19 186 PRO A O 1
ATOM 1371 N N . GLY A 1 187 ? -16.801 6.551 31.065 1.00 68.00 187 GLY A N 1
ATOM 1372 C CA . GLY A 1 187 ? -17.103 5.144 30.830 1.00 68.00 187 GLY A CA 1
ATOM 1373 C C . GLY A 1 187 ? -17.710 4.450 32.051 1.00 68.00 187 GLY A C 1
ATOM 1374 O O . GLY A 1 187 ? -17.679 4.946 33.176 1.00 68.00 187 GLY A O 1
ATOM 1375 N N . ARG A 1 188 ? -18.256 3.251 31.824 1.00 69.25 188 ARG A N 1
ATOM 1376 C CA . ARG A 1 188 ? -18.587 2.285 32.882 1.00 69.25 188 ARG A CA 1
ATOM 1377 C C . ARG A 1 188 ? -17.624 1.113 32.756 1.00 69.25 188 ARG A C 1
ATOM 1379 O O . ARG A 1 188 ? -17.895 0.178 32.008 1.00 69.25 188 ARG A O 1
ATOM 1386 N N . THR A 1 189 ? -16.491 1.188 33.443 1.00 72.50 189 THR A N 1
ATOM 1387 C CA . THR A 1 189 ? -15.484 0.123 33.465 1.00 72.50 189 THR A CA 1
ATOM 1388 C C . THR A 1 189 ? -15.390 -0.491 34.858 1.00 72.50 189 THR A C 1
ATOM 1390 O O . THR A 1 189 ? -15.363 0.198 35.877 1.00 72.50 189 THR A O 1
ATOM 1393 N N . PHE A 1 190 ? -15.384 -1.820 34.908 1.00 86.62 190 PHE A N 1
ATOM 1394 C CA . PHE A 1 190 ? -15.129 -2.582 36.123 1.00 86.62 190 PHE A CA 1
ATOM 1395 C C . PHE A 1 190 ? -13.618 -2.825 36.286 1.00 86.62 190 PHE A C 1
ATOM 1397 O O . PHE A 1 190 ? -12.885 -2.814 35.294 1.00 86.62 190 PHE A O 1
ATOM 1404 N N . PRO A 1 191 ? -13.129 -3.082 37.514 1.00 90.94 191 PRO A N 1
ATOM 1405 C CA . PRO A 1 191 ? -11.714 -3.356 37.750 1.00 90.94 191 PRO A CA 1
ATOM 1406 C C . PRO A 1 191 ? -11.188 -4.540 36.923 1.00 90.94 191 PRO A C 1
ATOM 1408 O O . PRO A 1 191 ? -11.826 -5.594 36.858 1.00 90.94 191 PRO A O 1
ATOM 1411 N N . VAL A 1 192 ? -9.996 -4.378 36.339 1.00 93.12 192 VAL A N 1
ATOM 1412 C CA . VAL A 1 192 ? -9.285 -5.432 35.599 1.00 93.12 192 VAL A CA 1
ATOM 1413 C C . VAL A 1 192 ? -7.998 -5.806 36.332 1.00 93.12 192 VAL A C 1
ATOM 1415 O O . VAL A 1 192 ? -7.123 -4.964 36.539 1.00 93.12 192 VAL A O 1
ATOM 1418 N N . GLU A 1 193 ? -7.853 -7.078 36.705 1.00 96.12 193 GLU A N 1
ATOM 1419 C CA . GLU A 1 193 ? -6.621 -7.598 37.304 1.00 96.12 193 GLU A CA 1
ATOM 1420 C C . GLU A 1 193 ? -5.544 -7.825 36.231 1.00 96.12 193 GLU A C 1
ATOM 1422 O O . GLU A 1 193 ? -5.755 -8.548 35.254 1.00 96.12 193 GLU A O 1
ATOM 1427 N N . LEU A 1 194 ? -4.360 -7.231 36.420 1.00 97.31 194 LEU A N 1
ATOM 1428 C CA . LEU A 1 194 ? -3.233 -7.365 35.495 1.00 97.31 194 LEU A CA 1
ATOM 1429 C C . LEU A 1 194 ? -2.292 -8.504 35.905 1.00 97.31 194 LEU A C 1
ATOM 1431 O O . LEU A 1 194 ? -1.630 -8.440 36.943 1.00 97.31 194 LEU A O 1
ATOM 1435 N N . VAL A 1 195 ? -2.136 -9.493 35.024 1.00 97.62 195 VAL A N 1
ATOM 1436 C CA . VAL A 1 195 ? -1.262 -10.655 35.222 1.00 97.62 195 VAL A CA 1
ATOM 1437 C C . VAL A 1 195 ? -0.090 -10.618 34.240 1.00 97.62 195 VAL A C 1
ATOM 1439 O O . VAL A 1 195 ? -0.262 -10.677 33.026 1.00 97.62 195 VAL A O 1
ATOM 1442 N N . TRP A 1 196 ? 1.139 -10.570 34.751 1.00 97.56 196 TRP A N 1
ATOM 1443 C CA . TRP A 1 196 ? 2.349 -10.489 33.923 1.00 97.56 196 TRP A CA 1
ATOM 1444 C C . TRP A 1 196 ? 2.931 -11.884 33.652 1.00 97.56 196 TRP A C 1
ATOM 1446 O O . TRP A 1 196 ? 3.236 -12.640 34.581 1.00 97.56 196 TRP A O 1
ATOM 1456 N N . ARG A 1 197 ? 3.097 -12.241 32.374 1.00 96.62 197 ARG A N 1
ATOM 1457 C CA . ARG A 1 197 ? 3.651 -13.524 31.896 1.00 96.62 197 ARG A CA 1
ATOM 1458 C C . ARG A 1 197 ? 4.750 -13.273 30.853 1.00 96.62 197 ARG A C 1
ATOM 1460 O O . ARG A 1 197 ? 4.587 -13.647 29.694 1.00 96.62 197 ARG A O 1
ATOM 1467 N N . PRO A 1 198 ? 5.868 -12.628 31.236 1.00 94.94 198 PRO A N 1
ATOM 1468 C CA . PRO A 1 198 ? 6.895 -12.209 30.289 1.00 94.94 198 PRO A CA 1
ATOM 1469 C C . PRO A 1 198 ? 7.441 -13.386 29.473 1.00 94.94 198 PRO A C 1
ATOM 1471 O O . PRO A 1 198 ? 7.957 -14.366 30.018 1.00 94.94 198 PRO A O 1
ATOM 1474 N N . ARG A 1 199 ? 7.364 -13.263 28.148 1.00 93.00 199 ARG A N 1
ATOM 1475 C CA . ARG A 1 199 ? 7.983 -14.190 27.202 1.00 93.00 199 ARG A CA 1
ATOM 1476 C C . ARG A 1 199 ? 9.499 -13.967 27.175 1.00 93.00 199 ARG A C 1
ATOM 1478 O O . ARG A 1 199 ? 9.974 -12.836 27.122 1.00 93.00 199 ARG A O 1
ATOM 1485 N N . LYS A 1 200 ? 10.290 -15.045 27.130 1.00 87.06 200 LYS A N 1
ATOM 1486 C CA . LYS A 1 200 ? 11.741 -14.934 26.881 1.00 87.06 200 LYS A CA 1
ATOM 1487 C C . LYS A 1 200 ? 11.966 -14.415 25.457 1.00 87.06 200 LYS A C 1
ATOM 1489 O O . LYS A 1 200 ? 11.395 -14.983 24.528 1.00 87.06 200 LYS A O 1
ATOM 1494 N N . ALA A 1 201 ? 12.838 -13.425 25.261 1.00 76.06 201 ALA A N 1
ATOM 1495 C CA . ALA A 1 201 ? 13.022 -12.736 23.973 1.00 76.06 201 ALA A CA 1
ATOM 1496 C C . ALA A 1 201 ? 13.153 -13.678 22.752 1.00 76.06 201 ALA A C 1
ATOM 1498 O O . ALA A 1 201 ? 12.503 -13.456 21.732 1.00 76.06 201 ALA A O 1
ATOM 1499 N N . ARG A 1 202 ? 13.921 -14.773 22.883 1.00 81.56 202 ARG A N 1
ATOM 1500 C CA . ARG A 1 202 ? 14.168 -15.767 21.815 1.00 81.56 202 ARG A CA 1
ATOM 1501 C C . ARG A 1 202 ? 13.144 -16.908 21.722 1.00 81.56 202 ARG A C 1
ATOM 1503 O O . ARG A 1 202 ? 13.252 -17.742 20.832 1.00 81.56 202 ARG A O 1
ATOM 1510 N N . SER A 1 203 ? 12.186 -16.993 22.644 1.00 87.12 203 SER A N 1
ATOM 1511 C CA . SER A 1 203 ? 11.189 -18.074 22.624 1.00 87.12 203 SER A CA 1
ATOM 1512 C C . SER A 1 203 ? 10.088 -17.797 21.591 1.00 87.12 203 SER A C 1
ATOM 1514 O O . SER A 1 203 ? 9.687 -16.642 21.459 1.00 87.12 203 SER A O 1
ATOM 1516 N N . PRO A 1 204 ? 9.570 -18.799 20.862 1.00 91.44 204 PRO A N 1
ATOM 1517 C CA . PRO A 1 204 ? 8.493 -18.579 19.899 1.00 91.44 204 PRO A CA 1
ATOM 1518 C C . PRO A 1 204 ? 7.239 -17.980 20.562 1.00 91.44 204 PRO A C 1
ATOM 1520 O O . PRO A 1 204 ? 6.908 -18.313 21.700 1.00 91.44 204 PRO A O 1
ATOM 1523 N N . LEU A 1 205 ? 6.540 -17.088 19.850 1.00 94.81 205 LEU A N 1
ATOM 1524 C CA . LEU A 1 205 ? 5.358 -16.392 20.378 1.00 94.81 205 LEU A CA 1
ATOM 1525 C C . LEU A 1 205 ? 4.196 -17.352 20.657 1.00 94.81 205 LEU A C 1
ATOM 1527 O O . LEU A 1 205 ? 3.595 -17.294 21.725 1.00 94.81 205 LEU A O 1
ATOM 1531 N N . VAL A 1 206 ? 3.892 -18.221 19.692 1.00 96.69 206 VAL A N 1
ATOM 1532 C CA . VAL A 1 206 ? 2.678 -19.048 19.697 1.00 96.69 206 VAL A CA 1
ATOM 1533 C C . VAL A 1 206 ? 2.607 -19.979 20.917 1.00 96.69 206 VAL A C 1
ATOM 1535 O O . VAL A 1 206 ? 1.615 -19.890 21.637 1.00 96.69 206 VAL A O 1
ATOM 1538 N N . PRO A 1 207 ? 3.653 -20.752 21.272 1.00 96.62 207 PRO A N 1
ATOM 1539 C CA . PRO A 1 207 ? 3.609 -21.604 22.461 1.00 96.62 207 PRO A CA 1
ATOM 1540 C C . PRO A 1 207 ? 3.400 -20.828 23.768 1.00 96.62 207 PRO A C 1
ATOM 1542 O O . PRO A 1 207 ? 2.729 -21.311 24.679 1.00 96.62 207 PRO A O 1
ATOM 1545 N N . ALA A 1 208 ? 3.957 -19.615 23.875 1.00 96.62 208 ALA A N 1
ATOM 1546 C CA . ALA A 1 208 ? 3.756 -18.765 25.047 1.00 96.62 208 ALA A CA 1
ATOM 1547 C C . ALA A 1 208 ? 2.298 -18.296 25.147 1.00 96.62 208 ALA A C 1
ATOM 1549 O O . ALA A 1 208 ? 1.709 -18.376 26.222 1.00 96.62 208 ALA A O 1
ATOM 1550 N N . VAL A 1 209 ? 1.706 -17.876 24.023 1.00 97.94 209 VAL A N 1
ATOM 1551 C CA . VAL A 1 209 ? 0.290 -17.495 23.954 1.00 97.94 209 VAL A CA 1
ATOM 1552 C C . VAL A 1 209 ? -0.600 -18.677 24.318 1.00 97.94 209 VAL A C 1
ATOM 1554 O O . VAL A 1 209 ? -1.428 -18.536 25.208 1.00 97.94 209 VAL A O 1
ATOM 1557 N N . VAL A 1 210 ? -0.405 -19.847 23.702 1.00 97.94 210 VAL A N 1
ATOM 1558 C CA . VAL A 1 210 ? -1.206 -21.053 23.978 1.00 97.94 210 VAL A CA 1
ATOM 1559 C C . VAL A 1 210 ? -1.159 -21.407 25.463 1.00 97.94 210 VAL A C 1
ATOM 1561 O O . VAL A 1 210 ? -2.204 -21.590 26.084 1.00 97.94 210 VAL A O 1
ATOM 1564 N N . LYS A 1 211 ? 0.035 -21.417 26.069 1.00 97.12 211 LYS A N 1
ATOM 1565 C CA . LYS A 1 211 ? 0.196 -21.670 27.507 1.00 97.12 211 LYS A CA 1
ATOM 1566 C C . LYS A 1 211 ? -0.605 -20.680 28.361 1.00 97.12 211 LYS A C 1
ATOM 1568 O O . LYS A 1 211 ? -1.254 -21.093 29.319 1.00 97.12 211 LYS A O 1
ATOM 1573 N N . THR A 1 212 ? -0.555 -19.391 28.033 1.00 97.81 212 THR A N 1
ATOM 1574 C CA . THR A 1 212 ? -1.280 -18.350 28.773 1.00 97.81 212 THR A CA 1
ATOM 1575 C C . THR A 1 212 ? -2.789 -18.411 28.535 1.00 97.81 212 THR A C 1
ATOM 1577 O O . THR A 1 212 ? -3.549 -18.181 29.467 1.00 97.81 212 THR A O 1
ATOM 1580 N N . VAL A 1 213 ? -3.244 -18.786 27.338 1.00 97.81 213 VAL A N 1
ATOM 1581 C CA . VAL A 1 213 ? -4.672 -19.005 27.061 1.00 97.81 213 VAL A CA 1
ATOM 1582 C C . VAL A 1 213 ? -5.203 -20.182 27.875 1.00 97.81 213 VAL A C 1
ATOM 1584 O O . VAL A 1 213 ? -6.244 -20.053 28.507 1.00 97.81 213 VAL A O 1
ATOM 1587 N N . VAL A 1 214 ? -4.476 -21.301 27.940 1.00 96.44 214 VAL A N 1
ATOM 1588 C CA . VAL A 1 214 ? -4.853 -22.453 28.780 1.00 96.44 214 VAL A CA 1
ATOM 1589 C C . VAL A 1 214 ? -4.913 -22.073 30.265 1.00 96.44 214 VAL A C 1
ATOM 1591 O O . VAL A 1 214 ? -5.773 -22.560 30.995 1.00 96.44 214 VAL A O 1
ATOM 1594 N N . GLU A 1 215 ? -4.033 -21.181 30.724 1.00 95.94 215 GLU A N 1
ATOM 1595 C CA . GLU A 1 215 ? -4.104 -20.616 32.074 1.00 95.94 215 GLU A CA 1
ATOM 1596 C C . GLU A 1 215 ? -5.358 -19.748 32.269 1.00 95.94 215 GLU A C 1
ATOM 1598 O O . GLU A 1 215 ? -6.084 -19.949 33.242 1.00 95.94 215 GLU A O 1
ATOM 1603 N N . ALA A 1 216 ? -5.639 -18.830 31.338 1.00 95.38 216 ALA A N 1
ATOM 1604 C CA . ALA A 1 216 ? -6.815 -17.960 31.369 1.00 95.38 216 ALA A CA 1
ATOM 1605 C C . ALA A 1 216 ? -8.129 -18.755 31.312 1.00 95.38 216 ALA A C 1
ATOM 1607 O O . ALA A 1 216 ? -9.114 -18.379 31.937 1.00 95.38 216 ALA A O 1
ATOM 1608 N N . LEU A 1 217 ? -8.135 -19.910 30.641 1.00 93.62 217 LEU A N 1
ATOM 1609 C CA . LEU A 1 217 ? -9.279 -20.820 30.598 1.00 93.62 217 LEU A CA 1
ATOM 1610 C C . LEU A 1 217 ? -9.610 -21.470 31.957 1.00 93.62 217 LEU A C 1
ATOM 1612 O O . LEU A 1 217 ? -10.614 -22.166 32.067 1.00 93.62 217 LEU A O 1
ATOM 1616 N N . ARG A 1 218 ? -8.832 -21.245 33.021 1.00 89.75 218 ARG A N 1
ATOM 1617 C CA . ARG A 1 218 ? -9.186 -21.714 34.373 1.00 89.75 218 ARG A CA 1
ATOM 1618 C C . ARG A 1 218 ? -10.230 -20.840 35.071 1.00 89.75 218 ARG A C 1
ATOM 1620 O O . ARG A 1 218 ? -10.905 -21.335 35.966 1.00 89.75 218 ARG A O 1
ATOM 1627 N N . SER A 1 219 ? -10.363 -19.568 34.688 1.00 83.44 219 SER A N 1
ATOM 1628 C CA . SER A 1 219 ? -11.446 -18.698 35.170 1.00 83.44 219 SER A CA 1
ATOM 1629 C C . SER A 1 219 ? -12.748 -18.978 34.406 1.00 83.44 219 SER A C 1
ATOM 1631 O O . SER A 1 219 ? -12.761 -19.809 33.502 1.00 83.44 219 SER A O 1
ATOM 1633 N N . SER A 1 220 ? -13.861 -18.326 34.748 1.00 82.31 220 SER A N 1
ATOM 1634 C CA . SER A 1 220 ? -15.121 -18.407 33.990 1.00 82.31 220 SER A CA 1
ATOM 1635 C C . SER A 1 220 ? -15.191 -17.360 32.871 1.00 82.31 220 SER A C 1
ATOM 1637 O O . SER A 1 220 ? -14.681 -16.255 33.037 1.00 82.31 220 SER A O 1
ATOM 1639 N N . GLY A 1 221 ? -15.895 -17.670 31.777 1.00 86.00 221 GLY A N 1
ATOM 1640 C CA . GLY A 1 221 ? -16.188 -16.739 30.674 1.00 86.00 221 GLY A CA 1
ATOM 1641 C C . GLY A 1 221 ? -15.201 -16.792 29.502 1.00 86.00 221 GLY A C 1
ATOM 1642 O O . GLY A 1 221 ? -14.281 -17.618 29.482 1.00 86.00 221 GLY A O 1
ATOM 1643 N N . ASP A 1 222 ? -15.434 -15.957 28.491 1.00 93.31 222 ASP A N 1
ATOM 1644 C CA . ASP A 1 222 ? -14.718 -16.033 27.216 1.00 93.31 222 ASP A CA 1
ATOM 1645 C C . ASP A 1 222 ? -13.365 -15.314 27.259 1.00 93.31 222 ASP A C 1
ATOM 1647 O O . ASP A 1 222 ? -13.167 -14.335 27.988 1.00 93.31 222 ASP A O 1
ATOM 1651 N N . VAL A 1 223 ? -12.426 -15.809 26.448 1.00 95.81 223 VAL A N 1
ATOM 1652 C CA . VAL A 1 223 ? -11.060 -15.277 26.360 1.00 95.81 223 VAL A CA 1
ATOM 1653 C C . VAL A 1 223 ? -10.863 -14.561 25.028 1.00 95.81 223 VAL A C 1
ATOM 1655 O O . VAL A 1 223 ? -11.056 -15.158 23.970 1.00 95.81 223 VAL A O 1
ATOM 1658 N N . LEU A 1 224 ? -10.414 -13.308 25.068 1.00 96.31 224 LEU A N 1
ATOM 1659 C CA . LEU A 1 224 ? -9.977 -12.559 23.890 1.00 96.31 224 LEU A CA 1
ATOM 1660 C C . LEU A 1 224 ? -8.448 -12.528 23.825 1.00 96.31 224 LEU A C 1
ATOM 1662 O O . LEU A 1 224 ? -7.788 -12.123 24.777 1.00 96.31 224 LEU A O 1
ATOM 1666 N N . VAL A 1 225 ? -7.872 -12.934 22.700 1.00 97.81 225 VAL A N 1
ATOM 1667 C CA . VAL A 1 225 ? -6.421 -13.022 22.508 1.00 97.81 225 VAL A CA 1
ATOM 1668 C C . VAL A 1 225 ? -5.987 -12.035 21.434 1.00 97.81 225 VAL A C 1
ATOM 1670 O O . VAL A 1 225 ? -6.415 -12.159 20.290 1.00 97.81 225 VAL A O 1
ATOM 1673 N N . PHE A 1 226 ? -5.104 -11.098 21.774 1.00 97.62 226 PHE A N 1
ATOM 1674 C CA . PHE A 1 226 ? -4.520 -10.158 20.817 1.00 97.62 226 PHE A CA 1
ATOM 1675 C C . PHE A 1 226 ? -3.213 -10.705 20.240 1.00 97.62 226 PHE A C 1
ATOM 1677 O O . PHE A 1 226 ? -2.255 -10.983 20.966 1.00 97.62 226 PHE A O 1
ATOM 1684 N N . LEU A 1 227 ? -3.168 -10.839 18.916 1.00 97.06 227 LEU A N 1
ATOM 1685 C CA . LEU A 1 227 ? -2.043 -11.347 18.134 1.00 97.06 227 LEU A CA 1
ATOM 1686 C C . LEU A 1 227 ? -1.660 -10.349 17.029 1.00 97.06 227 LEU A C 1
ATOM 1688 O O . LEU A 1 227 ? -2.519 -9.643 16.509 1.00 97.06 227 LEU A O 1
ATOM 1692 N N . PRO A 1 228 ? -0.383 -10.298 16.604 1.00 93.62 228 PRO A N 1
ATOM 1693 C CA . PRO A 1 228 ? 0.065 -9.283 15.651 1.00 93.62 228 PRO A CA 1
ATOM 1694 C C . PRO A 1 228 ? -0.454 -9.502 14.222 1.00 93.62 228 PRO A C 1
ATOM 1696 O O . PRO A 1 228 ? -0.369 -8.590 13.410 1.00 93.62 228 PRO A O 1
ATOM 1699 N N . GLY A 1 229 ? -0.958 -10.686 13.860 1.00 92.69 229 GLY A N 1
ATOM 1700 C CA . GLY A 1 229 ? -1.480 -10.911 12.512 1.00 92.69 229 GLY A CA 1
ATOM 1701 C C . GLY A 1 229 ? -2.016 -12.314 12.239 1.00 92.69 229 GLY A C 1
ATOM 1702 O O . GLY A 1 229 ? -1.929 -13.222 13.064 1.00 92.69 229 GLY A O 1
ATOM 1703 N N . VAL A 1 230 ? -2.544 -12.496 11.024 1.00 89.75 230 VAL A N 1
ATOM 1704 C CA . VAL A 1 230 ? -3.234 -13.721 10.566 1.00 89.75 230 VAL A CA 1
ATOM 1705 C C . VAL A 1 230 ? -2.350 -14.968 10.640 1.00 89.75 230 VAL A C 1
ATOM 1707 O O . VAL A 1 230 ? -2.817 -16.050 10.992 1.00 89.75 230 VAL A O 1
ATOM 1710 N N . GLY A 1 231 ? -1.059 -14.831 10.318 1.00 89.50 231 GLY A N 1
ATOM 1711 C CA . GLY A 1 231 ? -0.109 -15.942 10.387 1.00 89.50 231 GLY A CA 1
ATOM 1712 C C . GLY A 1 231 ? 0.044 -16.480 11.810 1.00 89.50 231 GLY A C 1
ATOM 1713 O O . GLY A 1 231 ? 0.064 -17.693 12.013 1.00 89.50 231 GLY A O 1
ATOM 1714 N N . GLU A 1 232 ? 0.106 -15.579 12.792 1.00 95.00 232 GLU A N 1
ATOM 1715 C CA . GLU A 1 232 ? 0.148 -15.926 14.209 1.00 95.00 232 GLU A CA 1
ATOM 1716 C C . GLU A 1 232 ? -1.199 -16.484 14.683 1.00 95.00 232 GLU A C 1
ATOM 1718 O O . GLU A 1 232 ? -1.196 -17.532 15.319 1.00 95.00 232 GLU A O 1
ATOM 1723 N N . ILE A 1 233 ? -2.330 -15.873 14.299 1.00 95.38 233 ILE A N 1
ATOM 1724 C CA . ILE A 1 233 ? -3.687 -16.365 14.615 1.00 95.38 233 ILE A CA 1
ATOM 1725 C C . ILE A 1 233 ? -3.852 -17.824 14.194 1.00 95.38 233 ILE A C 1
ATOM 1727 O O . ILE A 1 233 ? -4.158 -18.664 15.031 1.00 95.38 233 ILE A O 1
ATOM 1731 N N . ARG A 1 234 ? -3.561 -18.157 12.933 1.00 94.00 234 ARG A N 1
ATOM 1732 C CA . ARG A 1 234 ? -3.732 -19.525 12.416 1.00 94.00 234 ARG A CA 1
ATOM 1733 C C . ARG A 1 234 ? -2.801 -20.543 13.072 1.00 94.00 234 ARG A C 1
ATOM 1735 O O . ARG A 1 234 ? -3.129 -21.724 13.122 1.00 94.00 234 ARG A O 1
ATOM 1742 N N . ARG A 1 235 ? -1.591 -20.142 13.482 1.00 95.50 235 ARG A N 1
ATOM 1743 C CA . ARG A 1 235 ? -0.676 -21.042 14.210 1.00 95.50 235 ARG A CA 1
ATOM 1744 C C . ARG A 1 235 ? -1.179 -21.277 15.632 1.00 95.50 235 ARG A C 1
ATOM 1746 O O . ARG A 1 235 ? -1.264 -22.430 16.036 1.00 95.50 235 ARG A O 1
ATOM 1753 N N . THR A 1 236 ? -1.580 -20.213 16.329 1.00 97.94 236 THR A N 1
ATOM 1754 C CA . THR A 1 236 ? -2.190 -20.293 17.662 1.00 97.94 236 THR A CA 1
ATOM 1755 C C . THR A 1 236 ? -3.468 -21.113 17.643 1.00 97.94 236 THR A C 1
ATOM 1757 O O . THR A 1 236 ? -3.630 -21.951 18.510 1.00 97.94 236 THR A O 1
ATOM 1760 N N . GLU A 1 237 ? -4.334 -20.941 16.648 1.00 96.81 237 GLU A N 1
ATOM 1761 C CA . GLU A 1 237 ? -5.556 -21.729 16.473 1.00 96.81 237 GLU A CA 1
ATOM 1762 C C . GLU A 1 237 ? -5.262 -23.232 16.433 1.00 96.81 237 GLU A C 1
ATOM 1764 O O . GLU A 1 237 ? -5.826 -23.988 17.219 1.00 96.81 237 GLU A O 1
ATOM 1769 N N . ARG A 1 238 ? -4.320 -23.662 15.579 1.00 96.12 238 ARG A N 1
ATOM 1770 C CA . ARG A 1 238 ? -3.938 -25.078 15.460 1.00 96.12 238 ARG A CA 1
ATOM 1771 C C . ARG A 1 238 ? -3.317 -25.631 16.741 1.00 96.12 238 ARG A C 1
ATOM 1773 O O . ARG A 1 238 ? -3.704 -26.707 17.186 1.00 96.12 238 ARG A O 1
ATOM 1780 N N . GLU A 1 239 ? -2.349 -24.920 17.317 1.00 97.56 239 GLU A N 1
ATOM 1781 C CA . GLU A 1 239 ? -1.662 -25.372 18.535 1.00 97.56 239 GLU A CA 1
ATOM 1782 C C . GLU A 1 239 ? -2.593 -25.358 19.756 1.00 97.56 239 GLU A C 1
ATOM 1784 O O . GLU A 1 239 ? -2.534 -26.263 20.585 1.00 97.56 239 GLU A O 1
ATOM 1789 N N . LEU A 1 240 ? -3.489 -24.373 19.851 1.00 97.12 240 LEU A N 1
ATOM 1790 C CA . LEU A 1 240 ? -4.475 -24.287 20.922 1.00 97.12 240 LEU A CA 1
ATOM 1791 C C . LEU A 1 240 ? -5.515 -25.397 20.804 1.00 97.12 240 LEU A C 1
ATOM 1793 O O . LEU A 1 240 ? -5.791 -26.040 21.810 1.00 97.12 240 LEU A O 1
ATOM 1797 N N . ALA A 1 241 ? -6.040 -25.663 19.602 1.00 95.94 241 ALA A N 1
ATOM 1798 C CA . ALA A 1 241 ? -6.986 -26.755 19.366 1.00 95.94 241 ALA A CA 1
ATOM 1799 C C . ALA A 1 241 ? -6.399 -28.108 19.799 1.00 95.94 241 ALA A C 1
ATOM 1801 O O . ALA A 1 241 ? -7.065 -28.887 20.478 1.00 95.94 241 ALA A O 1
ATOM 1802 N N . ALA A 1 242 ? -5.123 -28.352 19.482 1.00 95.75 242 ALA A N 1
ATOM 1803 C CA . ALA A 1 242 ? -4.413 -29.545 19.933 1.00 95.75 242 ALA A CA 1
ATOM 1804 C C . ALA A 1 242 ? -4.235 -29.593 21.463 1.00 95.75 242 ALA A C 1
ATOM 1806 O O . ALA A 1 242 ? -4.290 -30.670 22.050 1.00 95.75 242 ALA A O 1
ATOM 1807 N N . ALA A 1 243 ? -4.033 -28.443 22.113 1.00 95.38 243 ALA A N 1
ATOM 1808 C CA . ALA A 1 243 ? -3.825 -28.361 23.557 1.00 95.38 243 ALA A CA 1
ATOM 1809 C C . ALA A 1 243 ? -5.115 -28.518 24.386 1.00 95.38 243 ALA A C 1
ATOM 1811 O O . ALA A 1 243 ? -5.047 -29.047 25.494 1.00 95.38 243 ALA A O 1
ATOM 1812 N N . VAL A 1 244 ? -6.267 -28.048 23.888 1.00 93.94 244 VAL A N 1
ATOM 1813 C CA . VAL A 1 244 ? -7.554 -28.101 24.618 1.00 93.94 244 VAL A CA 1
ATOM 1814 C C . VAL A 1 244 ? -8.416 -29.315 24.260 1.00 93.94 244 VAL A C 1
ATOM 1816 O O . VAL A 1 244 ? -9.285 -29.686 25.045 1.00 93.94 244 VAL A O 1
ATOM 1819 N N . GLY A 1 245 ? -8.163 -29.955 23.115 1.00 91.69 245 GLY A N 1
ATOM 1820 C CA . GLY A 1 245 ? -8.927 -31.109 22.642 1.00 91.69 245 GLY A CA 1
ATOM 1821 C C . GLY A 1 245 ? -10.316 -30.754 22.081 1.00 91.69 245 GLY A C 1
ATOM 1822 O O . GLY A 1 245 ? -10.720 -29.591 22.092 1.00 91.69 245 GLY A O 1
ATOM 1823 N N . PRO A 1 246 ? -11.062 -31.752 21.570 1.00 88.38 246 PRO A N 1
ATOM 1824 C CA . PRO A 1 246 ? -12.352 -31.541 20.900 1.00 88.38 246 PRO A CA 1
ATOM 1825 C C . PRO A 1 246 ? -13.474 -31.073 21.840 1.00 88.38 246 PRO A C 1
ATOM 1827 O O . PRO A 1 246 ? -14.380 -30.379 21.397 1.00 88.38 246 PRO A O 1
ATOM 1830 N N . GLU A 1 247 ? -13.385 -31.405 23.131 1.00 88.19 247 GLU A N 1
ATOM 1831 C CA . GLU A 1 247 ? -14.305 -30.946 24.189 1.00 88.19 247 GLU A CA 1
ATOM 1832 C C . GLU A 1 247 ? -13.935 -29.547 24.729 1.00 88.19 247 GLU A C 1
ATOM 1834 O O . GLU A 1 247 ? -14.513 -29.058 25.701 1.00 88.19 247 GLU A O 1
ATOM 1839 N N . GLY A 1 248 ? -12.914 -28.912 24.143 1.00 87.69 248 GLY A N 1
ATOM 1840 C CA . GLY A 1 248 ? -12.450 -27.583 24.517 1.00 87.69 248 GLY A CA 1
ATOM 1841 C C . GLY A 1 248 ? -13.393 -26.453 24.077 1.00 87.69 248 GLY A C 1
ATOM 1842 O O . GLY A 1 248 ? -14.411 -26.677 23.422 1.00 87.69 248 GLY A O 1
ATOM 1843 N N . PRO A 1 249 ? -13.067 -25.195 24.427 1.00 92.44 249 PRO A N 1
ATOM 1844 C CA . PRO A 1 249 ? -13.844 -24.040 23.987 1.00 92.44 249 PRO A CA 1
ATOM 1845 C C . PRO A 1 249 ? -13.802 -23.883 22.462 1.00 92.44 249 PRO A C 1
ATOM 1847 O O . PRO A 1 249 ? -12.824 -24.250 21.810 1.00 92.44 249 PRO A O 1
ATOM 1850 N N . ALA A 1 250 ? -14.822 -23.237 21.897 1.00 92.75 250 ALA A N 1
ATOM 1851 C CA . ALA A 1 250 ? -14.810 -22.874 20.485 1.00 92.75 250 ALA A CA 1
ATOM 1852 C C . ALA A 1 250 ? -13.708 -21.835 20.214 1.00 92.75 250 ALA A C 1
ATOM 1854 O O . ALA A 1 250 ? -13.690 -20.768 20.831 1.00 92.75 250 ALA A O 1
ATOM 1855 N N . ILE A 1 251 ? -12.800 -22.133 19.285 1.00 95.06 251 ILE A N 1
ATOM 1856 C CA . ILE A 1 251 ? -11.706 -21.237 18.893 1.00 95.06 251 ILE A CA 1
ATOM 1857 C C . ILE A 1 251 ? -12.135 -20.491 17.632 1.00 95.06 251 ILE A C 1
ATOM 1859 O O . ILE A 1 251 ? -12.389 -21.114 16.605 1.00 95.06 251 ILE A O 1
ATOM 1863 N N . LEU A 1 252 ? -12.247 -19.166 17.718 1.00 94.38 252 LEU A N 1
ATOM 1864 C CA . LEU A 1 252 ? -12.797 -18.326 16.655 1.00 94.38 252 LEU A CA 1
ATOM 1865 C C . LEU A 1 252 ? -11.766 -17.270 16.230 1.00 94.38 252 LEU A C 1
ATOM 1867 O O . LEU A 1 252 ? -11.434 -16.392 17.031 1.00 94.38 252 LEU A O 1
ATOM 1871 N N . PRO A 1 253 ? -11.232 -17.317 14.999 1.00 93.81 253 PRO A N 1
ATOM 1872 C CA . PRO A 1 253 ? -10.375 -16.253 14.495 1.00 93.81 253 PRO A CA 1
ATOM 1873 C C . PRO A 1 253 ? -11.188 -14.979 14.217 1.00 93.81 253 PRO A C 1
ATOM 1875 O O . PRO A 1 253 ? -12.340 -15.040 13.795 1.00 93.81 253 PRO A O 1
ATOM 1878 N N . LEU A 1 254 ? -10.567 -13.812 14.398 1.00 91.19 254 LEU A N 1
ATOM 1879 C CA . LEU A 1 254 ? -11.150 -12.510 14.076 1.00 91.19 254 LEU A CA 1
ATOM 1880 C C . LEU A 1 254 ? -10.100 -11.600 13.419 1.00 91.19 254 LEU A C 1
ATOM 1882 O O . LEU A 1 254 ? -9.288 -10.956 14.082 1.00 91.19 254 LEU A O 1
ATOM 1886 N N . HIS A 1 255 ? -10.106 -11.548 12.085 1.00 88.44 255 HIS A N 1
ATOM 1887 C CA . HIS A 1 255 ? -9.217 -10.690 11.296 1.00 88.44 255 HIS A CA 1
ATOM 1888 C C . HIS A 1 255 ? -9.874 -10.208 9.992 1.00 88.44 255 HIS A C 1
ATOM 1890 O O . HIS A 1 255 ? -10.835 -10.798 9.496 1.00 88.44 255 HIS A O 1
ATOM 1896 N N . GLY A 1 256 ? -9.330 -9.136 9.402 1.00 78.81 256 GLY A N 1
ATOM 1897 C CA . GLY A 1 256 ? -9.961 -8.406 8.291 1.00 78.81 256 GLY A CA 1
ATOM 1898 C C . GLY A 1 256 ? -10.187 -9.193 6.990 1.00 78.81 256 GLY A C 1
ATOM 1899 O O . GLY A 1 256 ? -11.062 -8.819 6.208 1.00 78.81 256 GLY A O 1
ATOM 1900 N N . SER A 1 257 ? -9.440 -10.281 6.766 1.00 78.69 257 SER A N 1
ATOM 1901 C CA . SER A 1 257 ? -9.562 -11.147 5.578 1.00 78.69 257 SER A CA 1
ATOM 1902 C C . S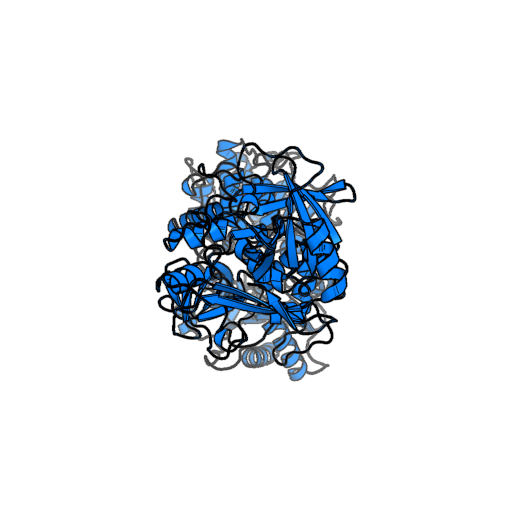ER A 1 257 ? -10.558 -12.310 5.700 1.00 78.69 257 SER A C 1
ATOM 1904 O O . SER A 1 257 ? -10.700 -13.063 4.741 1.00 78.69 257 SER A O 1
ATOM 1906 N N . LEU A 1 258 ? -11.225 -12.476 6.847 1.00 82.31 258 LEU A N 1
ATOM 1907 C CA . LEU A 1 258 ? -12.318 -13.448 6.999 1.00 82.31 258 LEU A CA 1
ATOM 1908 C C . LEU A 1 258 ? -13.568 -13.025 6.217 1.00 82.31 258 LEU A C 1
ATOM 1910 O O . LEU A 1 258 ? -13.787 -11.831 5.978 1.00 82.31 258 LEU A O 1
ATOM 1914 N N . ALA A 1 259 ? -14.409 -14.000 5.865 1.00 81.44 259 ALA A N 1
ATOM 1915 C CA . ALA A 1 259 ? -15.732 -13.716 5.325 1.00 81.44 259 ALA A CA 1
ATOM 1916 C C . ALA A 1 259 ? -16.600 -13.007 6.379 1.00 81.44 259 ALA A C 1
ATOM 1918 O O . ALA A 1 259 ? -16.398 -13.163 7.583 1.00 81.44 259 ALA A O 1
ATOM 1919 N N . ALA A 1 260 ? -17.593 -12.229 5.932 1.00 76.81 260 ALA A N 1
ATOM 1920 C CA . ALA A 1 260 ? -18.448 -11.452 6.835 1.00 76.81 260 ALA A CA 1
ATOM 1921 C C . ALA A 1 260 ? -19.118 -12.334 7.904 1.00 76.81 260 ALA A C 1
ATOM 1923 O O . ALA A 1 260 ? -19.045 -12.022 9.086 1.00 76.81 260 ALA A O 1
ATOM 1924 N N . VAL A 1 261 ? -19.665 -13.479 7.485 1.00 81.81 261 VAL A N 1
ATOM 1925 C CA . VAL A 1 261 ? -20.352 -14.437 8.366 1.00 81.81 261 VAL A CA 1
ATOM 1926 C C . VAL A 1 261 ? -19.424 -14.986 9.456 1.00 81.81 261 VAL A C 1
ATOM 1928 O O . VAL A 1 261 ? -19.840 -15.149 10.599 1.00 81.81 261 VAL A O 1
ATOM 1931 N N . GLU A 1 262 ? -18.156 -15.246 9.128 1.00 85.12 262 GLU A N 1
ATOM 1932 C CA . GLU A 1 262 ? -17.167 -15.742 10.093 1.00 85.12 262 GLU A CA 1
ATOM 1933 C C . GLU A 1 262 ? -16.797 -14.666 11.120 1.00 85.12 262 GLU A C 1
ATOM 1935 O O . GLU A 1 262 ? -16.670 -14.957 12.307 1.00 85.12 262 GLU A O 1
ATOM 1940 N N . GLN A 1 263 ? -16.664 -13.411 10.676 1.00 84.00 263 GLN A N 1
ATOM 1941 C CA . GLN A 1 263 ? -16.422 -12.281 11.576 1.00 84.00 263 GLN A CA 1
ATOM 1942 C C . GLN A 1 263 ? -17.605 -12.082 12.520 1.00 84.00 263 GLN A C 1
ATOM 1944 O O . GLN A 1 263 ? -17.400 -11.978 13.725 1.00 84.00 263 GLN A O 1
ATOM 1949 N N . ASP A 1 264 ? -18.830 -12.099 11.992 1.00 78.25 264 ASP A N 1
ATOM 1950 C CA . ASP A 1 264 ? -20.054 -11.956 12.784 1.00 78.25 264 ASP A CA 1
ATOM 1951 C C . ASP A 1 264 ? -20.155 -13.051 13.860 1.00 78.25 264 ASP A C 1
ATOM 1953 O O . ASP A 1 264 ? -20.467 -12.770 15.019 1.00 78.25 264 ASP A O 1
ATOM 1957 N N . ALA A 1 265 ? -19.807 -14.295 13.512 1.00 81.38 265 ALA A N 1
ATOM 1958 C CA . ALA A 1 265 ? -19.813 -15.420 14.445 1.00 81.38 265 ALA A CA 1
ATOM 1959 C C . ALA A 1 265 ? -18.839 -15.247 15.628 1.00 81.38 265 ALA A C 1
ATOM 1961 O O . ALA A 1 265 ? -19.099 -15.775 16.713 1.00 81.38 265 ALA A O 1
ATOM 1962 N N . ALA A 1 266 ? -17.736 -14.513 15.444 1.00 84.25 266 ALA A N 1
ATOM 1963 C CA . ALA A 1 266 ? -16.781 -14.211 16.510 1.00 84.25 266 ALA A CA 1
ATOM 1964 C C . ALA A 1 266 ? -17.272 -13.102 17.461 1.00 84.25 266 ALA A C 1
ATOM 1966 O O . ALA A 1 266 ? -16.848 -13.066 18.616 1.00 84.25 266 ALA A O 1
ATOM 1967 N N . LEU A 1 267 ? -18.168 -12.219 17.008 1.00 81.94 267 LEU A N 1
ATOM 1968 C CA . LEU A 1 267 ? -18.653 -11.075 17.793 1.00 81.94 267 LEU A CA 1
ATOM 1969 C C . LEU A 1 267 ? -19.802 -11.448 18.741 1.00 81.94 267 LEU A C 1
ATOM 1971 O O . LEU A 1 267 ? -19.857 -10.943 19.861 1.00 81.94 267 LEU A O 1
ATOM 1975 N N . ILE A 1 268 ? -20.686 -12.357 18.319 1.00 75.88 268 ILE A N 1
ATOM 1976 C CA . ILE A 1 268 ? -21.936 -12.682 19.027 1.00 75.88 268 ILE A CA 1
ATOM 1977 C C . ILE A 1 268 ? -21.707 -13.735 20.118 1.00 75.88 268 ILE A C 1
ATOM 1979 O O . ILE A 1 268 ? -21.203 -14.824 19.832 1.00 75.88 268 ILE A O 1
ATOM 1983 N N . ALA A 1 269 ? -22.129 -13.438 21.353 1.00 68.00 269 ALA A N 1
ATOM 1984 C CA . ALA A 1 269 ? -22.082 -14.364 22.488 1.00 68.00 269 ALA A CA 1
ATOM 1985 C C . ALA A 1 269 ? -22.736 -15.731 22.200 1.00 68.00 269 ALA A C 1
ATOM 1987 O O . ALA A 1 269 ? -23.760 -15.830 21.525 1.00 68.00 269 ALA A O 1
ATOM 1988 N N . ARG A 1 270 ? -22.141 -16.805 22.738 1.00 72.88 270 ARG A N 1
ATOM 1989 C CA . ARG A 1 270 ? -22.634 -18.188 22.606 1.00 72.88 270 ARG A CA 1
ATOM 1990 C C . ARG A 1 270 ? -22.833 -18.818 23.982 1.00 72.88 270 ARG A C 1
ATOM 1992 O O . ARG A 1 270 ? -22.196 -18.416 24.947 1.00 72.88 270 ARG A O 1
ATOM 1999 N N . ALA A 1 271 ? -23.684 -19.844 24.047 1.00 68.44 271 ALA A N 1
ATOM 2000 C CA . ALA A 1 271 ? -23.883 -20.635 25.266 1.00 68.44 271 ALA A CA 1
ATOM 2001 C C . ALA A 1 271 ? -22.629 -21.444 25.655 1.00 68.44 271 ALA A C 1
ATOM 2003 O O . ALA A 1 271 ? -22.358 -21.656 26.833 1.00 68.44 271 ALA A O 1
ATOM 2004 N N . SER A 1 272 ? -21.857 -21.890 24.661 1.00 79.88 272 SER A N 1
ATOM 2005 C CA . SER A 1 272 ? -20.569 -22.561 24.845 1.00 79.88 272 SER A CA 1
ATOM 2006 C C . SER A 1 272 ? -19.438 -21.545 24.984 1.00 79.88 272 SER A C 1
ATOM 2008 O O . SER A 1 272 ? -19.405 -20.562 24.242 1.00 79.88 272 SER A O 1
ATOM 2010 N N . ARG A 1 273 ? -18.461 -21.848 25.839 1.00 88.25 273 ARG A N 1
ATOM 2011 C CA . ARG A 1 273 ? -17.269 -21.021 26.053 1.00 88.25 273 ARG A CA 1
ATOM 2012 C C . ARG A 1 273 ? -16.425 -20.849 24.788 1.00 88.25 273 ARG A C 1
ATOM 2014 O O . ARG A 1 273 ? -16.287 -21.790 24.002 1.00 88.25 273 ARG A O 1
ATOM 2021 N N . ARG A 1 274 ? -15.821 -19.670 24.620 1.00 92.69 274 ARG A N 1
ATOM 2022 C CA . ARG A 1 274 ? -15.056 -19.294 23.422 1.00 92.69 274 ARG A CA 1
ATOM 2023 C C . ARG A 1 274 ? -13.669 -18.740 23.730 1.00 92.69 274 ARG A C 1
ATOM 2025 O O . ARG A 1 274 ? -13.434 -18.107 24.760 1.00 92.69 274 ARG A O 1
ATOM 2032 N N . VAL A 1 275 ? -12.773 -18.926 22.766 1.00 95.75 275 VAL A N 1
ATOM 2033 C CA . VAL A 1 275 ? -11.509 -18.201 22.644 1.00 95.75 275 VAL A CA 1
ATOM 2034 C C . VAL A 1 275 ? -11.515 -17.462 21.314 1.00 95.75 275 VAL A C 1
ATOM 2036 O O . VAL A 1 275 ? -11.486 -18.086 20.255 1.00 95.75 275 VAL A O 1
ATOM 2039 N N . VAL A 1 276 ? -11.533 -16.134 21.361 1.00 95.69 276 VAL A N 1
ATOM 2040 C CA . VAL A 1 276 ? -11.479 -15.285 20.169 1.00 95.69 276 VAL A CA 1
ATOM 2041 C C . VAL A 1 276 ? -10.032 -14.872 19.918 1.00 95.69 276 VAL A C 1
ATOM 2043 O O . VAL A 1 276 ? -9.413 -14.223 20.756 1.00 95.69 276 VAL A O 1
ATOM 2046 N N . LEU A 1 277 ? -9.477 -15.252 18.768 1.00 97.00 277 LEU A N 1
ATOM 2047 C CA . LEU A 1 277 ? -8.108 -14.930 18.358 1.00 97.00 277 LEU A CA 1
ATOM 2048 C C . LEU A 1 277 ? -8.131 -13.738 17.397 1.00 97.00 277 LEU A C 1
ATOM 2050 O O . LEU A 1 277 ? -8.434 -13.903 16.215 1.00 97.00 277 LEU A O 1
ATOM 2054 N N . ALA A 1 278 ? -7.806 -12.545 17.885 1.00 94.69 278 ALA A N 1
ATOM 2055 C CA . ALA A 1 278 ? -7.985 -11.293 17.159 1.00 94.69 278 ALA A CA 1
ATOM 2056 C C . ALA A 1 278 ? -6.669 -10.554 16.886 1.00 94.69 278 ALA A C 1
ATOM 2058 O O . ALA A 1 278 ? -5.676 -10.714 17.599 1.00 94.69 278 ALA A O 1
ATOM 2059 N N . THR A 1 279 ? -6.668 -9.705 15.855 1.00 91.38 279 THR A N 1
ATOM 2060 C CA . THR A 1 279 ? -5.694 -8.604 15.773 1.00 91.38 279 THR A CA 1
ATOM 2061 C C . THR A 1 279 ? -6.171 -7.416 16.617 1.00 91.38 279 THR A C 1
ATOM 2063 O O . THR A 1 279 ? -7.159 -7.502 17.346 1.00 91.38 279 THR A O 1
ATOM 2066 N N . ASP A 1 280 ? -5.501 -6.277 16.476 1.00 86.44 280 ASP A N 1
ATOM 2067 C CA . ASP A 1 280 ? -5.973 -4.948 16.891 1.00 86.44 280 ASP A CA 1
ATOM 2068 C C . ASP A 1 280 ? -7.407 -4.595 16.430 1.00 86.44 280 ASP A C 1
ATOM 2070 O O . ASP A 1 280 ? -8.018 -3.677 16.957 1.00 86.44 280 ASP A O 1
ATOM 2074 N N . LEU A 1 281 ? -8.003 -5.371 15.518 1.00 82.25 281 LEU A N 1
ATOM 2075 C CA . LEU A 1 281 ? -9.402 -5.251 15.115 1.00 82.25 281 LEU A CA 1
ATOM 2076 C C . LEU A 1 281 ? -10.376 -5.245 16.310 1.00 82.25 281 LEU A C 1
ATOM 2078 O O . LEU A 1 281 ? -11.388 -4.557 16.260 1.00 82.25 281 LEU A O 1
ATOM 2082 N N . ALA A 1 282 ? -10.079 -5.983 17.383 1.00 81.69 282 ALA A N 1
ATOM 2083 C CA . ALA A 1 282 ? -10.925 -6.045 18.580 1.00 81.69 282 ALA A CA 1
ATOM 2084 C C . ALA A 1 282 ? -10.571 -4.996 19.660 1.00 81.69 282 ALA A C 1
ATOM 2086 O O . ALA A 1 282 ? -11.146 -5.017 20.749 1.00 81.69 282 ALA A O 1
ATOM 2087 N N . GLU A 1 283 ? -9.607 -4.109 19.398 1.00 82.06 283 GLU A N 1
ATOM 2088 C CA . GLU A 1 283 ? -9.022 -3.209 20.400 1.00 82.06 283 GLU A CA 1
ATOM 2089 C C . GLU A 1 283 ? -9.927 -2.043 20.786 1.00 82.06 283 GLU A C 1
ATOM 2091 O O . GLU A 1 283 ? -9.991 -1.700 21.967 1.00 82.06 283 GLU A O 1
ATOM 2096 N N . THR A 1 284 ? -10.635 -1.464 19.814 1.00 70.00 284 THR A N 1
ATOM 2097 C CA . THR A 1 284 ? -11.381 -0.193 19.914 1.00 70.00 284 THR A CA 1
ATOM 2098 C C . THR A 1 284 ? -12.796 -0.368 19.372 1.00 70.00 284 THR A C 1
ATOM 2100 O O . THR A 1 284 ? -13.748 -0.457 20.160 1.00 70.00 284 THR A O 1
ATOM 2103 N N . SER A 1 285 ? -12.900 -0.573 18.062 1.00 63.44 285 SER A N 1
ATOM 2104 C CA . SER A 1 285 ? -14.109 -0.380 17.256 1.00 63.44 285 SER A CA 1
ATOM 2105 C C . SER A 1 285 ? -15.097 -1.559 17.276 1.00 63.44 285 SER A C 1
ATOM 2107 O O . SER A 1 285 ? -16.230 -1.444 16.812 1.00 63.44 285 SER A O 1
ATOM 2109 N N . LEU A 1 286 ? -14.697 -2.721 17.808 1.00 73.19 286 LEU A N 1
ATOM 2110 C CA . LEU A 1 286 ? -15.535 -3.925 17.862 1.00 73.19 286 LEU A CA 1
ATOM 2111 C C . LEU A 1 286 ? -15.790 -4.372 19.298 1.00 73.19 286 LEU A C 1
ATOM 2113 O O . LEU A 1 286 ? -14.872 -4.588 20.091 1.00 73.19 286 LEU A O 1
ATOM 2117 N N . THR A 1 287 ? -17.068 -4.530 19.631 1.00 74.06 287 THR A N 1
ATOM 2118 C CA . THR A 1 287 ? -17.491 -5.142 20.890 1.00 74.06 287 THR A CA 1
ATOM 2119 C C . THR A 1 287 ? -17.626 -6.641 20.671 1.00 74.06 287 THR A C 1
ATOM 2121 O O . THR A 1 287 ? -18.427 -7.076 19.850 1.00 74.06 287 THR A O 1
ATOM 2124 N N . VAL A 1 288 ? -16.815 -7.413 21.393 1.00 79.75 288 VAL A N 1
ATOM 2125 C CA . VAL A 1 288 ? -16.967 -8.864 21.505 1.00 79.75 288 VAL A CA 1
ATOM 2126 C C . VAL A 1 288 ? -17.702 -9.127 22.812 1.00 79.75 288 VAL A C 1
ATOM 2128 O O . VAL A 1 288 ? -17.199 -8.773 23.881 1.00 79.75 288 VAL A O 1
ATOM 2131 N N . ASP A 1 289 ? -18.897 -9.700 22.734 1.00 78.75 289 ASP A N 1
ATOM 2132 C CA . ASP A 1 289 ? -19.713 -9.944 23.923 1.00 78.75 289 ASP A CA 1
ATOM 2133 C C . ASP A 1 289 ? -19.135 -11.091 24.765 1.00 78.75 289 ASP A C 1
ATOM 2135 O O . ASP A 1 289 ? -18.545 -12.026 24.226 1.00 78.75 289 ASP A O 1
ATOM 2139 N N . GLY A 1 290 ? -19.325 -11.048 26.088 1.00 85.62 290 GLY A N 1
ATOM 2140 C CA . GLY A 1 290 ? -19.007 -12.162 26.996 1.00 85.62 290 GLY A CA 1
ATOM 2141 C C . GLY A 1 290 ? -17.536 -12.317 27.409 1.00 85.62 290 GLY A C 1
ATOM 2142 O O . GLY A 1 290 ? -17.204 -13.290 28.088 1.00 85.62 290 GLY A O 1
ATOM 2143 N N . ILE A 1 291 ? -16.656 -11.381 27.036 1.00 91.12 291 ILE A N 1
ATOM 2144 C CA . ILE A 1 291 ? -15.230 -11.429 27.398 1.00 91.12 291 ILE A CA 1
ATOM 2145 C C . ILE A 1 291 ? -15.027 -11.138 28.889 1.00 91.12 291 ILE A C 1
ATOM 2147 O O . ILE A 1 291 ? -15.426 -10.087 29.385 1.00 91.12 291 ILE A O 1
ATOM 2151 N N . THR A 1 292 ? -14.340 -12.047 29.581 1.00 92.69 292 THR A N 1
ATOM 2152 C CA . THR A 1 292 ? -13.953 -11.915 31.001 1.00 92.69 292 THR A CA 1
ATOM 2153 C C . THR A 1 292 ? -12.440 -11.994 31.208 1.00 92.69 292 THR A C 1
ATOM 2155 O O . THR A 1 292 ? -11.930 -11.587 32.254 1.00 92.69 292 THR A O 1
ATOM 2158 N N . ALA A 1 293 ? -11.696 -12.472 30.207 1.00 95.88 293 ALA A N 1
ATOM 2159 C CA . ALA A 1 293 ? -10.241 -12.510 30.226 1.00 95.88 293 ALA A CA 1
ATOM 2160 C C . ALA A 1 293 ? -9.640 -12.065 28.888 1.00 95.88 293 ALA A C 1
ATOM 2162 O O . ALA A 1 293 ? -10.136 -12.404 27.814 1.00 95.88 293 ALA A O 1
ATOM 2163 N N . VAL A 1 294 ? -8.529 -11.335 28.956 1.00 97.06 294 VAL A N 1
ATOM 2164 C CA . VAL A 1 294 ? -7.740 -10.913 27.792 1.00 97.06 294 VAL A CA 1
ATOM 2165 C C . VAL A 1 294 ? -6.343 -11.513 27.874 1.00 97.06 294 VAL A C 1
ATOM 2167 O O . VAL A 1 294 ? -5.731 -11.500 28.936 1.00 97.06 294 VAL A O 1
ATOM 2170 N N . VAL A 1 295 ? -5.805 -12.003 26.760 1.00 98.19 295 VAL A N 1
ATOM 2171 C CA . VAL A 1 295 ? -4.399 -12.404 26.618 1.00 98.19 295 VAL A CA 1
ATOM 2172 C C . VAL A 1 295 ? -3.755 -11.534 25.545 1.00 98.19 295 VAL A C 1
ATOM 2174 O O . VAL A 1 295 ? -4.070 -11.660 24.366 1.00 98.19 295 VAL A O 1
ATOM 2177 N N . ASP A 1 296 ? -2.845 -10.648 25.936 1.00 97.94 296 ASP A N 1
ATOM 2178 C CA . ASP A 1 296 ? -2.186 -9.711 25.029 1.00 97.94 296 ASP A CA 1
ATOM 2179 C C . ASP A 1 296 ? -0.739 -10.131 24.752 1.00 97.94 296 ASP A C 1
ATOM 2181 O O . ASP A 1 296 ? 0.109 -10.176 25.652 1.00 97.94 296 ASP A O 1
ATOM 2185 N N . ALA A 1 297 ? -0.443 -10.413 23.478 1.00 97.12 297 ALA A N 1
ATOM 2186 C CA . ALA A 1 297 ? 0.914 -10.666 23.002 1.00 97.12 297 ALA A CA 1
ATOM 2187 C C . ALA A 1 297 ? 1.827 -9.430 23.106 1.00 97.12 297 ALA A C 1
ATOM 2189 O O . ALA A 1 297 ? 3.049 -9.572 23.047 1.00 97.12 297 ALA A O 1
ATOM 2190 N N . GLY A 1 298 ? 1.250 -8.230 23.236 1.00 95.50 298 GLY A N 1
ATOM 2191 C CA . GLY A 1 298 ? 1.965 -6.963 23.373 1.00 95.50 298 GLY A CA 1
ATOM 2192 C C . GLY A 1 298 ? 2.584 -6.458 22.075 1.00 95.50 298 GLY A C 1
ATOM 2193 O O . GLY A 1 298 ? 3.509 -5.644 22.134 1.00 95.50 298 GLY A O 1
ATOM 2194 N N . LEU A 1 299 ? 2.111 -6.958 20.930 1.00 95.19 299 LEU A N 1
ATOM 2195 C CA . LEU A 1 299 ? 2.612 -6.652 19.591 1.00 95.19 299 LEU A CA 1
ATOM 2196 C C . LEU A 1 299 ? 1.481 -6.133 18.690 1.00 95.19 299 LEU A C 1
ATOM 2198 O O . LEU A 1 299 ? 0.325 -6.540 18.837 1.00 95.19 299 LEU A O 1
ATOM 2202 N N . ALA A 1 300 ? 1.836 -5.274 17.739 1.00 91.25 300 ALA A N 1
ATOM 2203 C CA . ALA A 1 300 ? 0.967 -4.762 16.681 1.00 91.25 300 ALA A CA 1
ATOM 2204 C C . ALA A 1 300 ? 1.721 -4.741 15.345 1.00 91.25 300 ALA A C 1
ATOM 2206 O O . ALA A 1 300 ? 2.953 -4.692 15.327 1.00 91.25 300 ALA A O 1
ATOM 2207 N N . ARG A 1 301 ? 0.991 -4.788 14.227 1.00 91.44 301 ARG A N 1
ATOM 2208 C CA . ARG A 1 301 ? 1.547 -4.536 12.892 1.00 91.44 301 ARG A CA 1
ATOM 2209 C C . ARG A 1 301 ? 1.121 -3.149 12.451 1.00 91.44 301 ARG A C 1
ATOM 2211 O O . ARG A 1 301 ? -0.072 -2.912 12.328 1.00 91.44 301 ARG A O 1
ATOM 2218 N N . VAL A 1 302 ? 2.094 -2.283 12.205 1.00 91.62 302 VAL A N 1
ATOM 2219 C CA . VAL A 1 302 ? 1.859 -0.907 11.764 1.00 91.62 302 VAL A CA 1
ATOM 2220 C C . VAL A 1 302 ? 2.560 -0.654 10.431 1.00 91.62 302 VAL A C 1
ATOM 2222 O O . VAL A 1 302 ? 3.636 -1.223 10.203 1.00 91.62 302 VAL A O 1
ATOM 2225 N N . PRO A 1 303 ? 1.967 0.148 9.539 1.00 92.38 303 PRO A N 1
ATOM 2226 C CA . PRO A 1 303 ? 2.637 0.597 8.327 1.00 92.38 303 PRO A CA 1
ATOM 2227 C C . PRO A 1 303 ? 3.844 1.473 8.687 1.00 92.38 303 PRO A C 1
ATOM 2229 O O . PRO A 1 303 ? 3.779 2.287 9.605 1.00 92.38 303 PRO A O 1
ATOM 2232 N N . ARG A 1 304 ? 4.966 1.257 7.996 1.00 93.69 304 ARG A N 1
ATOM 2233 C CA . ARG A 1 304 ? 6.176 2.087 8.062 1.00 93.69 304 ARG A CA 1
ATOM 2234 C C . ARG A 1 304 ? 6.856 2.139 6.705 1.00 93.69 304 ARG A C 1
ATOM 2236 O O .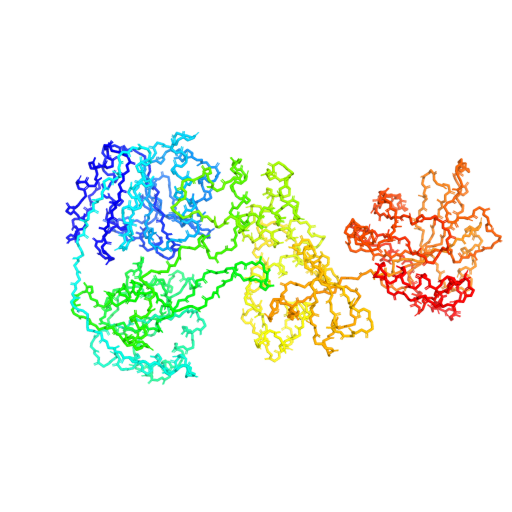 ARG A 1 304 ? 6.744 1.195 5.924 1.00 93.69 304 ARG A O 1
ATOM 2243 N N . PHE A 1 305 ? 7.607 3.199 6.454 1.00 93.44 305 PHE A N 1
ATOM 2244 C CA . PHE A 1 305 ? 8.462 3.308 5.285 1.00 93.44 305 PHE A CA 1
ATOM 2245 C C . PHE A 1 305 ? 9.539 2.212 5.295 1.00 93.44 305 PHE A C 1
ATOM 2247 O O . PHE A 1 305 ? 10.363 2.136 6.210 1.00 93.44 305 PHE A O 1
ATOM 2254 N N . ASP A 1 306 ? 9.541 1.355 4.271 1.00 91.06 306 ASP A N 1
ATOM 2255 C CA . ASP A 1 306 ? 10.591 0.366 4.038 1.00 91.06 306 ASP A CA 1
ATOM 2256 C C . ASP A 1 306 ? 11.603 0.924 3.033 1.00 91.06 306 ASP A C 1
ATOM 2258 O O . ASP A 1 306 ? 11.369 0.971 1.824 1.00 91.06 306 ASP A O 1
ATOM 2262 N N . THR A 1 307 ? 12.771 1.326 3.536 1.00 89.31 307 THR A N 1
ATOM 2263 C CA . THR A 1 307 ? 13.864 1.885 2.721 1.00 89.31 307 THR A CA 1
ATOM 2264 C C . THR A 1 307 ? 14.377 0.908 1.661 1.00 89.31 307 THR A C 1
ATOM 2266 O O . THR A 1 307 ? 14.871 1.326 0.608 1.00 89.31 307 THR A O 1
ATOM 2269 N N . ARG A 1 308 ? 14.221 -0.398 1.905 1.00 90.12 308 ARG A N 1
ATOM 2270 C CA . ARG A 1 308 ? 14.652 -1.475 1.011 1.00 90.12 308 ARG A CA 1
ATOM 2271 C C . ARG A 1 308 ? 13.905 -1.440 -0.313 1.00 90.12 308 ARG A C 1
ATOM 2273 O O . ARG A 1 308 ? 14.539 -1.460 -1.370 1.00 90.12 308 ARG A O 1
ATOM 2280 N N . THR A 1 309 ? 12.580 -1.343 -0.251 1.00 90.50 309 THR A N 1
ATOM 2281 C CA . THR A 1 309 ? 11.693 -1.290 -1.422 1.00 90.50 309 THR A CA 1
ATOM 2282 C C . THR A 1 309 ? 11.351 0.138 -1.839 1.00 90.50 309 THR A C 1
ATOM 2284 O O . THR A 1 309 ? 10.879 0.343 -2.951 1.00 90.50 309 THR A O 1
ATOM 2287 N N . GLY A 1 310 ? 11.579 1.131 -0.971 1.00 90.69 310 GLY A N 1
ATOM 2288 C CA . GLY A 1 310 ? 11.162 2.515 -1.203 1.00 90.69 310 GLY A CA 1
ATOM 2289 C C . GLY A 1 310 ? 9.640 2.683 -1.197 1.00 90.69 310 GLY A C 1
ATOM 2290 O O . GLY A 1 310 ? 9.128 3.513 -1.938 1.00 90.69 310 GLY A O 1
ATOM 2291 N N . MET A 1 311 ? 8.935 1.851 -0.422 1.00 93.62 311 MET A N 1
ATOM 2292 C CA . MET A 1 311 ? 7.471 1.822 -0.301 1.00 93.62 311 MET A CA 1
ATOM 2293 C C . MET A 1 311 ? 7.080 1.538 1.154 1.00 93.62 311 MET A C 1
ATOM 2295 O O . MET A 1 311 ? 7.905 1.087 1.948 1.00 93.62 311 MET A O 1
ATOM 2299 N N . THR A 1 312 ? 5.818 1.754 1.512 1.00 92.00 312 THR A N 1
ATOM 2300 C CA . THR A 1 312 ? 5.293 1.405 2.840 1.00 92.00 312 THR A CA 1
ATOM 2301 C C . THR A 1 312 ? 5.126 -0.111 3.006 1.00 92.00 312 THR A C 1
ATOM 2303 O O . THR A 1 312 ? 4.585 -0.785 2.132 1.00 92.00 312 THR A O 1
ATOM 2306 N N . ALA A 1 313 ? 5.548 -0.656 4.150 1.00 90.31 313 ALA A N 1
ATOM 2307 C CA . ALA A 1 313 ? 5.381 -2.062 4.519 1.00 90.31 313 ALA A CA 1
ATOM 2308 C C . ALA A 1 313 ? 4.913 -2.227 5.975 1.00 90.31 313 ALA A C 1
ATOM 2310 O O . ALA A 1 313 ? 5.110 -1.362 6.827 1.00 90.31 313 ALA A O 1
ATOM 2311 N N . LEU A 1 314 ? 4.317 -3.381 6.295 1.00 90.31 314 LEU A N 1
ATOM 2312 C CA . LEU A 1 314 ? 3.866 -3.686 7.657 1.00 90.31 314 LEU A CA 1
ATOM 2313 C C . LEU A 1 314 ? 5.017 -4.171 8.548 1.00 90.31 314 LEU A C 1
ATOM 2315 O O . LEU A 1 314 ? 5.511 -5.295 8.395 1.00 90.31 314 LEU A O 1
ATOM 2319 N N . THR A 1 315 ? 5.358 -3.373 9.557 1.00 91.44 315 THR A N 1
ATOM 2320 C CA . THR A 1 315 ? 6.367 -3.688 10.575 1.00 91.44 315 THR A CA 1
ATOM 2321 C C . THR A 1 315 ? 5.706 -4.135 11.875 1.00 91.44 315 THR A C 1
ATOM 2323 O O . THR A 1 315 ? 4.717 -3.559 12.320 1.00 91.44 315 THR A O 1
ATOM 2326 N N . THR A 1 316 ? 6.243 -5.184 12.507 1.00 92.88 316 THR A N 1
ATOM 2327 C CA . THR A 1 316 ? 5.772 -5.611 13.835 1.00 92.88 316 THR A CA 1
ATOM 2328 C C . THR A 1 316 ? 6.497 -4.827 14.922 1.00 92.88 316 THR A C 1
ATOM 2330 O O . THR A 1 316 ? 7.720 -4.890 15.009 1.00 92.88 316 THR A O 1
ATOM 2333 N N . VAL A 1 317 ? 5.740 -4.128 15.762 1.00 93.88 317 VAL A N 1
ATOM 2334 C CA . VAL A 1 317 ? 6.245 -3.303 16.866 1.00 93.88 317 VAL A CA 1
ATOM 2335 C C . VAL A 1 317 ? 5.592 -3.704 18.185 1.00 93.88 317 VAL A C 1
ATOM 2337 O O . VAL A 1 317 ? 4.556 -4.374 18.203 1.00 93.88 317 VAL A O 1
ATOM 2340 N N . SER A 1 318 ? 6.185 -3.283 19.300 1.00 94.75 318 SER A N 1
ATOM 2341 C CA . SER A 1 318 ? 5.520 -3.340 20.602 1.00 94.75 318 SER A CA 1
ATOM 2342 C C . SER A 1 318 ? 4.366 -2.341 20.651 1.00 94.75 318 SER A C 1
ATOM 2344 O O . SER A 1 318 ? 4.505 -1.206 20.203 1.00 94.75 318 SER A O 1
ATOM 2346 N N . THR A 1 319 ? 3.236 -2.749 21.223 1.00 94.31 319 THR A N 1
ATOM 2347 C CA . THR A 1 319 ? 2.088 -1.854 21.448 1.00 94.31 319 THR A CA 1
ATOM 2348 C C . THR A 1 319 ? 2.415 -0.744 22.445 1.00 94.31 319 THR A C 1
ATOM 2350 O O . THR A 1 319 ? 3.253 -0.924 23.337 1.00 94.31 319 THR A O 1
ATOM 2353 N N . SER A 1 320 ? 1.741 0.398 22.310 1.00 93.69 320 SER A N 1
ATOM 2354 C CA . SER A 1 320 ? 1.819 1.499 23.274 1.00 93.69 320 SER A CA 1
ATOM 2355 C C . SER A 1 320 ? 1.161 1.130 24.610 1.00 93.69 320 SER A C 1
ATOM 2357 O O . SER A 1 320 ? 0.476 0.108 24.728 1.00 93.69 320 SER A O 1
ATOM 2359 N N . ARG A 1 321 ? 1.363 1.964 25.638 1.00 93.38 321 ARG A N 1
ATOM 2360 C CA . ARG A 1 321 ? 0.673 1.796 26.928 1.00 93.38 321 ARG A CA 1
ATOM 2361 C C . ARG A 1 321 ? -0.837 1.961 26.770 1.00 93.38 321 ARG A C 1
ATOM 2363 O O . ARG A 1 321 ? -1.563 1.064 27.182 1.00 93.38 321 ARG A O 1
ATOM 2370 N N . ALA A 1 322 ? -1.279 3.012 26.073 1.00 88.88 322 ALA A N 1
ATOM 2371 C CA . ALA A 1 322 ? -2.698 3.261 25.827 1.00 88.88 322 ALA A CA 1
ATOM 2372 C C . ALA A 1 322 ? -3.383 2.082 25.117 1.00 88.88 322 ALA A C 1
ATOM 2374 O O . ALA A 1 322 ? -4.426 1.619 25.567 1.00 88.88 322 ALA A O 1
ATOM 2375 N N . SER A 1 323 ? -2.751 1.528 24.076 1.00 90.75 323 SER A N 1
ATOM 2376 C CA . SER A 1 323 ? -3.251 0.341 23.369 1.00 90.75 323 SER A CA 1
ATOM 2377 C C . SER A 1 323 ? -3.380 -0.866 24.306 1.00 90.75 323 SER A C 1
ATOM 2379 O O . SER A 1 323 ? -4.423 -1.513 24.382 1.00 90.75 323 SER A O 1
ATOM 2381 N N . ALA A 1 324 ? -2.347 -1.147 25.108 1.00 93.31 324 ALA A N 1
ATOM 2382 C CA . ALA A 1 324 ? -2.381 -2.245 26.072 1.00 93.31 324 ALA A CA 1
ATOM 2383 C C . ALA A 1 324 ? -3.450 -2.064 27.168 1.00 93.31 324 ALA A C 1
ATOM 2385 O O . ALA A 1 324 ? -3.966 -3.056 27.695 1.00 93.31 324 ALA A O 1
ATOM 2386 N N . ASP A 1 325 ? -3.759 -0.825 27.550 1.00 90.62 325 ASP A N 1
ATOM 2387 C CA . ASP A 1 325 ? -4.794 -0.505 28.536 1.00 90.62 325 ASP A CA 1
ATOM 2388 C C . ASP A 1 325 ? -6.197 -0.649 27.928 1.00 90.62 325 ASP A C 1
ATOM 2390 O O . ASP A 1 325 ? -7.057 -1.289 28.533 1.00 90.62 325 ASP A O 1
ATOM 2394 N N . GLN A 1 326 ? -6.408 -0.196 26.687 1.00 88.44 326 GLN A N 1
ATOM 2395 C CA . GLN A 1 326 ? -7.654 -0.422 25.943 1.00 88.44 326 GLN A CA 1
ATOM 2396 C C . GLN A 1 326 ? -7.936 -1.915 25.719 1.00 88.44 326 GLN A C 1
ATOM 2398 O O . GLN A 1 326 ? -9.067 -2.371 25.909 1.00 88.44 326 GLN A O 1
ATOM 2403 N N . ARG A 1 327 ? -6.905 -2.697 25.367 1.00 92.94 327 ARG A N 1
ATOM 2404 C CA . ARG A 1 327 ? -6.996 -4.161 25.244 1.00 92.94 327 ARG A CA 1
ATOM 2405 C C . ARG A 1 327 ? -7.386 -4.805 26.563 1.00 92.94 327 ARG A C 1
ATOM 2407 O O . ARG A 1 327 ? -8.297 -5.626 26.578 1.00 92.94 327 ARG A O 1
ATOM 2414 N N . ALA A 1 328 ? -6.734 -4.424 27.663 1.00 93.00 328 ALA A N 1
ATOM 2415 C CA . ALA A 1 328 ? -7.066 -4.930 28.993 1.00 93.00 328 ALA A CA 1
ATOM 2416 C C . ALA A 1 328 ? -8.508 -4.575 29.391 1.00 93.00 328 ALA A C 1
ATOM 2418 O O . ALA A 1 328 ? -9.234 -5.435 29.879 1.00 93.00 328 ALA A O 1
ATOM 2419 N N . GLY A 1 329 ? -8.961 -3.355 29.090 1.00 89.44 329 GLY A N 1
ATOM 2420 C CA . GLY A 1 329 ? -10.326 -2.897 29.355 1.00 89.44 329 GLY A CA 1
ATOM 2421 C C . GLY A 1 329 ? -11.422 -3.729 28.677 1.00 89.44 329 GLY A C 1
ATOM 2422 O O . GLY A 1 329 ? -12.572 -3.684 29.109 1.00 89.44 329 GLY A O 1
ATOM 2423 N N . ARG A 1 330 ? -11.097 -4.548 27.662 1.00 89.75 330 ARG A N 1
ATOM 2424 C CA . ARG A 1 330 ? -12.069 -5.442 27.005 1.00 89.75 330 ARG A CA 1
ATOM 2425 C C . ARG A 1 330 ? -12.653 -6.493 27.947 1.00 89.75 330 ARG A C 1
ATOM 2427 O O . ARG A 1 330 ? -13.799 -6.877 27.736 1.00 89.75 330 ARG A O 1
ATOM 2434 N N . SER A 1 331 ? -11.925 -6.919 28.982 1.00 91.12 331 SER A N 1
ATOM 2435 C CA . SER A 1 331 ? -12.455 -7.841 29.998 1.00 91.12 331 SER A CA 1
ATOM 2436 C C . SER A 1 331 ? -13.215 -7.151 31.133 1.00 91.12 331 SER A C 1
ATOM 2438 O O . SER A 1 331 ? -13.918 -7.827 31.874 1.00 91.12 331 SER A O 1
ATOM 2440 N N . GLY A 1 332 ? -13.124 -5.822 31.256 1.00 88.44 332 GLY A N 1
ATOM 2441 C CA . GLY A 1 332 ? -13.762 -5.034 32.319 1.00 88.44 332 GLY A CA 1
ATOM 2442 C C . GLY A 1 332 ? -15.122 -4.433 31.950 1.00 88.44 332 GLY A C 1
ATOM 2443 O O . GLY A 1 332 ? -15.563 -3.492 32.603 1.00 88.44 332 GLY A O 1
ATOM 2444 N N . ARG A 1 333 ? -15.773 -4.897 30.873 1.00 82.38 333 ARG A N 1
ATOM 2445 C CA . ARG A 1 333 ? -17.000 -4.267 30.336 1.00 82.38 333 ARG A CA 1
ATOM 2446 C C . ARG A 1 333 ? -18.292 -4.719 31.008 1.00 82.38 333 ARG A C 1
ATOM 2448 O O . ARG A 1 333 ? -19.185 -3.909 31.224 1.00 82.38 333 ARG A O 1
ATOM 2455 N N . LEU A 1 334 ? -18.413 -6.015 31.287 1.00 80.25 334 LEU A N 1
ATOM 2456 C CA . LEU A 1 334 ? -19.631 -6.617 31.852 1.00 80.25 334 LEU A CA 1
ATOM 2457 C C . LEU A 1 334 ? -19.535 -6.825 33.370 1.00 80.25 334 LEU A C 1
ATOM 2459 O O . LEU A 1 334 ? -20.551 -6.984 34.039 1.00 80.25 334 LEU A O 1
ATOM 2463 N N . GLY A 1 335 ? -18.316 -6.839 33.899 1.00 87.38 335 GLY A N 1
ATOM 2464 C CA . GLY A 1 335 ? -17.995 -7.100 35.294 1.00 87.38 335 GLY A CA 1
ATOM 2465 C C . GLY A 1 335 ? -16.476 -7.128 35.493 1.00 87.38 335 GLY A C 1
ATOM 2466 O O . GLY A 1 335 ? -15.742 -6.852 34.539 1.00 87.38 335 GLY A O 1
ATOM 2467 N N . PRO A 1 336 ? -15.989 -7.448 36.707 1.00 91.56 336 PRO A N 1
ATOM 2468 C CA . PRO A 1 336 ? -14.561 -7.597 36.974 1.00 91.56 336 PRO A CA 1
ATOM 2469 C C . PRO A 1 336 ? -13.907 -8.615 36.032 1.00 91.56 336 PRO A C 1
ATOM 2471 O O . PRO A 1 336 ? -14.450 -9.700 35.815 1.00 91.56 336 PRO A O 1
ATOM 2474 N N . GLY A 1 337 ? -12.739 -8.267 35.495 1.00 93.94 337 GLY A N 1
ATOM 2475 C CA . GLY A 1 337 ? -12.054 -9.058 34.472 1.00 93.94 337 GLY A CA 1
ATOM 2476 C C . GLY A 1 337 ? -10.570 -9.271 34.749 1.00 93.94 337 GLY A C 1
ATOM 2477 O O . GLY A 1 337 ? -10.004 -8.719 35.691 1.00 93.94 337 GLY A O 1
ATOM 2478 N N . MET A 1 338 ? -9.919 -10.062 33.896 1.00 96.25 338 MET A N 1
ATOM 2479 C CA . MET A 1 338 ? -8.472 -10.305 33.948 1.00 96.25 338 MET A CA 1
ATOM 2480 C C . MET A 1 338 ? -7.794 -9.925 32.629 1.00 96.25 338 MET A C 1
ATOM 2482 O O . MET A 1 338 ? -8.376 -10.080 31.553 1.00 96.25 338 MET A O 1
ATOM 2486 N N . ALA A 1 339 ? -6.542 -9.471 32.688 1.00 97.25 339 ALA A N 1
ATOM 2487 C CA . ALA A 1 339 ? -5.714 -9.231 31.510 1.00 97.25 339 ALA A CA 1
ATOM 2488 C C . ALA A 1 339 ? -4.294 -9.777 31.706 1.00 97.25 339 ALA A C 1
ATOM 2490 O O . ALA A 1 339 ? -3.522 -9.309 32.544 1.00 97.25 339 ALA A O 1
ATOM 2491 N N . TYR A 1 340 ? -3.937 -10.761 30.888 1.00 98.19 340 TYR A N 1
ATOM 2492 C CA . TYR A 1 340 ? -2.627 -11.389 30.846 1.00 98.19 340 TYR A CA 1
ATOM 2493 C C . TYR A 1 340 ? -1.742 -10.682 29.821 1.00 98.19 340 TYR A C 1
ATOM 2495 O O . TYR A 1 340 ? -2.070 -10.633 28.638 1.00 98.19 340 TYR A O 1
ATOM 2503 N N . ARG A 1 341 ? -0.593 -10.170 30.257 1.00 98.06 341 ARG A N 1
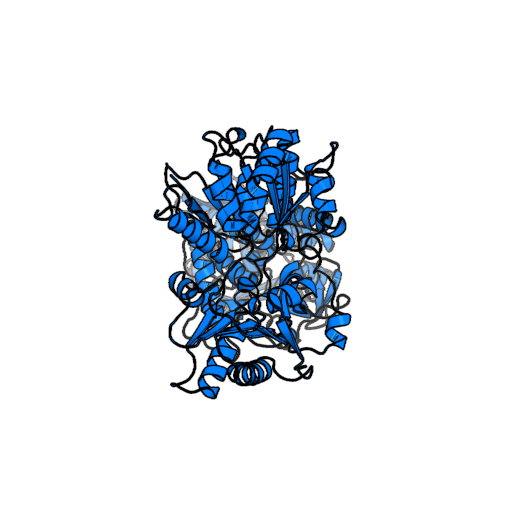ATOM 2504 C CA . ARG A 1 341 ? 0.370 -9.447 29.417 1.00 98.06 341 ARG A CA 1
ATOM 2505 C C . ARG A 1 341 ? 1.627 -10.285 29.227 1.00 98.06 341 ARG A C 1
ATOM 2507 O O . ARG A 1 341 ? 2.296 -10.625 30.204 1.00 98.06 341 ARG A O 1
ATOM 2514 N N . LEU A 1 342 ? 1.978 -10.602 27.980 1.00 97.38 342 LEU A N 1
ATOM 2515 C CA . LEU A 1 342 ? 3.127 -11.464 27.652 1.00 97.38 342 LEU A CA 1
ATOM 2516 C C . LEU A 1 342 ? 4.499 -10.760 27.724 1.00 97.38 342 LEU A C 1
ATOM 2518 O O . LEU A 1 342 ? 5.504 -11.269 27.221 1.00 97.38 342 LEU A O 1
ATOM 2522 N N . TRP A 1 343 ? 4.565 -9.607 28.382 1.00 96.50 343 TRP A N 1
ATOM 2523 C CA . TRP A 1 343 ? 5.784 -8.842 28.631 1.00 96.50 343 TRP A CA 1
ATOM 2524 C C . TRP A 1 343 ? 5.945 -8.530 30.123 1.00 96.50 343 TRP A C 1
ATOM 2526 O O . TRP A 1 343 ? 5.093 -8.870 30.944 1.00 96.50 343 TRP A O 1
ATOM 2536 N N . SER A 1 344 ? 7.080 -7.944 30.507 1.00 96.19 344 SER A N 1
ATOM 2537 C CA . SER A 1 344 ? 7.354 -7.621 31.913 1.00 96.19 344 SER A CA 1
ATOM 2538 C C . SER A 1 344 ? 6.762 -6.268 32.319 1.00 96.19 344 SER A C 1
ATOM 2540 O O . SER A 1 344 ? 6.597 -5.374 31.490 1.00 96.19 344 SER A O 1
ATOM 2542 N N . LYS A 1 345 ? 6.523 -6.070 33.621 1.00 96.19 345 LYS A N 1
ATOM 2543 C CA . LYS A 1 345 ? 6.117 -4.761 34.161 1.00 96.19 345 LYS A CA 1
ATOM 2544 C C . LYS A 1 345 ? 7.150 -3.660 33.857 1.00 96.19 345 LYS A C 1
ATOM 2546 O O . LYS A 1 345 ? 6.765 -2.525 33.604 1.00 96.19 345 LYS A O 1
ATOM 2551 N N . LEU A 1 346 ? 8.443 -4.005 33.828 1.00 95.00 346 LEU A N 1
ATOM 2552 C CA . LEU A 1 346 ? 9.523 -3.081 33.465 1.00 95.00 346 LEU A CA 1
ATOM 2553 C C . LEU A 1 346 ? 9.439 -2.667 31.990 1.00 95.00 346 LEU A C 1
ATOM 2555 O O . LEU A 1 346 ? 9.463 -1.481 31.686 1.00 95.00 346 LEU A O 1
ATOM 2559 N N . GLU A 1 347 ? 9.269 -3.635 31.086 1.00 94.88 347 GLU A N 1
ATOM 2560 C CA . GLU A 1 347 ? 9.075 -3.360 29.657 1.00 94.88 347 GLU A CA 1
ATOM 2561 C C . GLU A 1 347 ? 7.813 -2.522 29.417 1.00 94.88 347 GLU A C 1
ATOM 2563 O O . GLU A 1 347 ? 7.790 -1.671 28.535 1.00 94.88 347 GLU A O 1
ATOM 2568 N N . HIS A 1 348 ? 6.758 -2.718 30.215 1.00 96.25 348 HIS A N 1
ATOM 2569 C CA . HIS A 1 348 ? 5.556 -1.896 30.109 1.00 96.25 348 HIS A CA 1
ATOM 2570 C C . HIS A 1 348 ? 5.825 -0.421 30.421 1.00 96.25 348 HIS A C 1
ATOM 2572 O O . HIS A 1 348 ? 5.324 0.451 29.717 1.00 96.25 348 HIS A O 1
ATOM 2578 N N . ALA A 1 349 ? 6.632 -0.145 31.447 1.00 94.25 349 ALA A N 1
ATOM 2579 C CA . ALA A 1 349 ? 6.974 1.217 31.840 1.00 94.25 349 ALA A CA 1
ATOM 2580 C C . ALA A 1 349 ? 7.811 1.951 30.777 1.00 94.25 349 ALA A C 1
ATOM 2582 O O . ALA A 1 349 ? 7.690 3.166 30.660 1.00 94.25 349 ALA A O 1
ATOM 2583 N N . SER A 1 350 ? 8.616 1.227 29.987 1.00 94.38 350 SER A N 1
ATOM 2584 C CA . SER A 1 350 ? 9.424 1.800 28.901 1.00 94.38 350 SER A CA 1
ATOM 2585 C C . SER A 1 350 ? 8.683 1.930 27.565 1.00 94.38 350 SER A C 1
ATOM 2587 O O . SER A 1 350 ? 9.258 2.438 26.604 1.00 94.38 350 SER A O 1
ATOM 2589 N N . ARG A 1 351 ? 7.442 1.438 27.455 1.00 94.94 351 ARG A N 1
ATOM 2590 C CA . ARG A 1 351 ? 6.636 1.597 26.235 1.00 94.94 351 ARG A CA 1
ATOM 2591 C C . ARG A 1 351 ? 6.182 3.049 26.078 1.00 94.94 351 ARG A C 1
ATOM 2593 O O . ARG A 1 351 ? 5.874 3.701 27.079 1.00 94.94 351 ARG A O 1
ATOM 2600 N N . PRO A 1 352 ? 6.072 3.548 24.836 1.00 93.12 352 PRO A N 1
ATOM 2601 C CA . PRO A 1 352 ? 5.569 4.893 24.612 1.00 93.12 352 PRO A CA 1
ATOM 2602 C C . PRO A 1 352 ? 4.093 4.994 25.051 1.00 93.12 352 PRO A C 1
ATOM 2604 O O . PRO A 1 352 ? 3.368 3.990 25.012 1.00 93.12 352 PRO A O 1
ATOM 2607 N N . PRO A 1 353 ? 3.624 6.175 25.499 1.00 90.69 353 PRO A N 1
ATOM 2608 C CA . PRO A 1 353 ? 2.215 6.395 25.841 1.00 90.69 353 PRO A CA 1
ATOM 2609 C C . PRO A 1 353 ? 1.287 6.072 24.664 1.00 90.69 353 PRO A C 1
ATOM 2611 O O . PRO A 1 353 ? 0.352 5.293 24.833 1.00 90.69 353 PRO A O 1
ATOM 2614 N N . PHE A 1 354 ? 1.630 6.577 23.478 1.00 89.38 354 PHE A N 1
ATOM 2615 C CA . PHE A 1 354 ? 0.930 6.379 22.211 1.00 89.38 354 PHE A CA 1
ATOM 2616 C C . PHE A 1 354 ? 1.931 5.993 21.121 1.00 89.38 354 PHE A C 1
ATOM 2618 O O . PHE A 1 354 ? 3.133 6.207 21.279 1.00 89.38 354 PHE A O 1
ATOM 2625 N N . LEU A 1 355 ? 1.449 5.386 20.039 1.00 90.06 355 LEU A N 1
ATOM 2626 C CA . LEU A 1 355 ? 2.267 5.242 18.837 1.00 90.06 355 LEU A CA 1
ATOM 2627 C C . LEU A 1 355 ? 2.287 6.582 18.081 1.00 90.06 355 LEU A C 1
ATOM 2629 O O . LEU A 1 355 ? 1.323 7.338 18.201 1.00 90.06 355 LEU A O 1
ATOM 2633 N N . PRO A 1 356 ? 3.369 6.892 17.346 1.00 91.69 356 PRO A N 1
ATOM 2634 C CA . PRO A 1 356 ? 3.397 8.060 16.470 1.00 91.69 356 PRO A CA 1
ATOM 2635 C C . PRO A 1 356 ? 2.317 7.952 15.376 1.00 91.69 356 PRO A C 1
ATOM 2637 O O . PRO A 1 356 ? 1.978 6.830 14.981 1.00 91.69 356 PRO A O 1
ATOM 2640 N N . PRO A 1 357 ? 1.779 9.087 14.894 1.00 93.00 357 PRO A N 1
ATOM 2641 C CA . PRO A 1 357 ? 0.778 9.111 13.831 1.00 93.00 357 PRO A CA 1
ATOM 2642 C C . PRO A 1 357 ? 1.360 8.567 12.522 1.00 93.00 357 PRO A C 1
ATOM 2644 O O . PRO A 1 357 ? 2.519 8.830 12.191 1.00 93.00 357 PRO A O 1
ATOM 2647 N N . GLU A 1 358 ? 0.553 7.831 11.757 1.00 94.75 358 GLU A N 1
ATOM 2648 C CA . GLU A 1 358 ? 1.007 7.116 10.558 1.00 94.75 358 GLU A CA 1
ATOM 2649 C C . GLU A 1 358 ? 1.677 8.041 9.535 1.00 94.75 358 GLU A C 1
ATOM 2651 O O . GLU A 1 358 ? 2.718 7.682 8.990 1.00 94.75 358 GLU A O 1
ATOM 2656 N N . ILE A 1 359 ? 1.145 9.254 9.340 1.00 94.81 359 ILE A N 1
ATOM 2657 C CA . ILE A 1 359 ? 1.660 10.262 8.394 1.00 94.81 359 ILE A CA 1
ATOM 2658 C C . ILE A 1 359 ? 3.143 10.618 8.603 1.00 94.81 359 ILE A C 1
ATOM 2660 O O . ILE A 1 359 ? 3.805 11.080 7.677 1.00 94.81 359 ILE A O 1
ATOM 2664 N N . THR A 1 360 ? 3.683 10.370 9.800 1.00 94.31 360 THR A N 1
ATOM 2665 C CA . THR A 1 360 ? 5.089 10.646 10.145 1.00 94.31 360 THR A CA 1
ATOM 2666 C C . THR A 1 360 ? 6.022 9.451 9.938 1.00 94.31 360 THR A C 1
ATOM 2668 O O . THR A 1 360 ? 7.241 9.602 9.995 1.00 94.31 360 THR A O 1
ATOM 2671 N N . GLU A 1 361 ? 5.474 8.260 9.694 1.00 94.25 361 GLU A N 1
ATOM 2672 C CA . GLU A 1 361 ? 6.216 6.993 9.677 1.00 94.25 361 GLU A CA 1
ATOM 2673 C C . GLU A 1 361 ? 6.193 6.291 8.310 1.00 94.25 361 GLU A C 1
ATOM 2675 O O . GLU A 1 361 ? 6.910 5.305 8.125 1.00 94.25 361 GLU A O 1
ATOM 2680 N N . VAL A 1 362 ? 5.383 6.761 7.356 1.00 95.06 362 VAL A N 1
ATOM 2681 C CA . VAL A 1 362 ? 5.144 6.111 6.054 1.00 95.06 362 VAL A CA 1
ATOM 2682 C C . VAL A 1 362 ? 5.688 6.909 4.867 1.00 95.06 362 VAL A C 1
ATOM 2684 O O . VAL A 1 362 ? 6.051 8.075 4.979 1.00 95.06 362 VAL A O 1
ATOM 2687 N N . GLU A 1 363 ? 5.746 6.247 3.712 1.00 94.25 363 GLU A N 1
ATOM 2688 C CA . GLU A 1 363 ? 5.937 6.893 2.410 1.00 94.25 363 GLU A CA 1
ATOM 2689 C C . GLU A 1 363 ? 4.660 7.666 2.017 1.00 94.25 363 GLU A C 1
ATOM 2691 O O . GLU A 1 363 ? 3.556 7.188 2.297 1.00 94.25 363 GLU A O 1
ATOM 2696 N N . VAL A 1 364 ? 4.792 8.842 1.386 1.00 95.75 364 VAL A N 1
ATOM 2697 C CA . VAL A 1 364 ? 3.670 9.767 1.127 1.00 95.75 364 VAL A CA 1
ATOM 2698 C C . VAL A 1 364 ? 3.419 10.096 -0.354 1.00 95.75 364 VAL A C 1
ATOM 2700 O O . VAL A 1 364 ? 2.585 10.947 -0.640 1.00 95.75 364 VAL A O 1
ATOM 2703 N N . ALA A 1 365 ? 4.035 9.422 -1.328 1.00 96.44 365 ALA A N 1
ATOM 2704 C CA . ALA A 1 365 ? 3.832 9.684 -2.758 1.00 96.44 365 ALA A CA 1
ATOM 2705 C C . ALA A 1 365 ? 2.380 9.495 -3.207 1.00 96.44 365 ALA A C 1
ATOM 2707 O O . ALA A 1 365 ? 1.889 10.261 -4.032 1.00 96.44 365 ALA A O 1
ATOM 2708 N N . SER A 1 366 ? 1.661 8.524 -2.637 1.00 94.25 366 SER A N 1
ATOM 2709 C CA . SER A 1 366 ? 0.223 8.371 -2.926 1.00 94.25 366 SER A CA 1
ATOM 2710 C C . SER A 1 366 ? -0.570 9.596 -2.448 1.00 94.25 366 SER A C 1
ATOM 2712 O O . SER A 1 366 ? -1.384 10.131 -3.194 1.00 94.25 366 SER A O 1
ATOM 2714 N N . LEU A 1 367 ? -0.271 10.082 -1.234 1.00 94.38 367 LEU A N 1
ATOM 2715 C CA . LEU A 1 367 ? -0.884 11.287 -0.669 1.00 94.38 367 LEU A CA 1
ATOM 2716 C C . LEU A 1 367 ? -0.567 12.518 -1.526 1.00 94.38 367 LEU A C 1
ATOM 2718 O O . LEU A 1 367 ? -1.475 13.265 -1.872 1.00 94.38 367 LEU A O 1
ATOM 2722 N N . VAL A 1 368 ? 0.705 12.729 -1.873 1.00 96.44 368 VAL A N 1
ATOM 2723 C CA . VAL A 1 368 ? 1.138 13.877 -2.683 1.00 96.44 368 VAL A CA 1
ATOM 2724 C C . VAL A 1 368 ? 0.413 13.890 -4.026 1.00 96.44 368 VAL A C 1
ATOM 2726 O O . VAL A 1 368 ? -0.102 14.931 -4.424 1.00 96.44 368 VAL A O 1
ATOM 2729 N N . LEU A 1 369 ? 0.310 12.740 -4.699 1.00 95.75 369 LEU A N 1
ATOM 2730 C CA . LEU A 1 369 ? -0.389 12.645 -5.977 1.00 95.75 369 LEU A CA 1
ATOM 2731 C C . LEU A 1 369 ? -1.886 12.967 -5.837 1.00 95.75 369 LEU A C 1
ATOM 2733 O O . LEU A 1 369 ? -2.419 13.733 -6.641 1.00 95.75 369 LEU A O 1
ATOM 2737 N N . ASP A 1 370 ? -2.554 12.445 -4.805 1.00 92.62 370 ASP A N 1
ATOM 2738 C CA . ASP A 1 370 ? -3.968 12.734 -4.532 1.00 92.62 370 ASP A CA 1
ATOM 2739 C C . ASP A 1 370 ? -4.219 14.216 -4.215 1.00 92.62 370 ASP A C 1
ATOM 2741 O O . ASP A 1 370 ? -5.203 14.797 -4.680 1.00 92.62 370 ASP A O 1
ATOM 2745 N N . LEU A 1 371 ? -3.322 14.854 -3.462 1.00 93.69 371 LEU A N 1
ATOM 2746 C CA . LEU A 1 371 ? -3.402 16.280 -3.141 1.00 93.69 371 LEU A CA 1
ATOM 2747 C C . LEU A 1 371 ? -3.112 17.162 -4.362 1.00 93.69 371 LEU A C 1
ATOM 2749 O O . LEU A 1 371 ? -3.830 18.139 -4.601 1.00 93.69 371 LEU A O 1
ATOM 2753 N N . ALA A 1 372 ? -2.158 16.766 -5.204 1.00 94.19 372 ALA A N 1
ATOM 2754 C CA . ALA A 1 372 ? -1.839 17.462 -6.444 1.00 94.19 372 ALA A CA 1
ATOM 2755 C C . ALA A 1 372 ? -3.032 17.486 -7.421 1.00 94.19 372 ALA A C 1
ATOM 2757 O O . ALA A 1 372 ? -3.234 18.490 -8.107 1.00 94.19 372 ALA A O 1
ATOM 2758 N N . ARG A 1 373 ? -3.907 16.460 -7.430 1.00 90.44 373 ARG A N 1
ATOM 2759 C CA . ARG A 1 373 ? -5.183 16.474 -8.197 1.00 90.44 373 ARG A CA 1
ATOM 2760 C C . ARG A 1 373 ? -6.087 17.647 -7.831 1.00 90.44 373 ARG A C 1
ATOM 2762 O O . ARG A 1 373 ? -6.920 18.052 -8.639 1.00 90.44 373 ARG A O 1
ATOM 2769 N N . ARG A 1 374 ? -5.934 18.181 -6.620 1.00 87.12 374 ARG A N 1
ATOM 2770 C CA . ARG A 1 374 ? -6.673 19.337 -6.105 1.00 87.12 374 ARG A CA 1
ATOM 2771 C C . ARG A 1 374 ? -5.897 20.647 -6.188 1.00 87.12 374 ARG A C 1
ATOM 2773 O O . ARG A 1 374 ? -6.388 21.661 -5.704 1.00 87.12 374 ARG A O 1
ATOM 2780 N N . GLY A 1 375 ? -4.710 20.629 -6.785 1.00 90.00 375 GLY A N 1
ATOM 2781 C CA . GLY A 1 375 ? -3.829 21.787 -6.857 1.00 90.00 375 GLY A CA 1
ATOM 2782 C C . GLY A 1 375 ? -3.107 22.111 -5.548 1.00 90.00 375 GLY A C 1
ATOM 2783 O O . GLY A 1 375 ? -2.483 23.163 -5.491 1.00 90.00 375 GLY A O 1
ATOM 2784 N N . ILE A 1 376 ? -3.162 21.229 -4.542 1.00 92.19 376 ILE A N 1
ATOM 2785 C CA . ILE A 1 376 ? -2.414 21.364 -3.285 1.00 92.19 376 ILE A CA 1
ATOM 2786 C C . ILE A 1 376 ? -1.005 20.816 -3.516 1.00 92.19 376 ILE A C 1
ATOM 2788 O O . ILE A 1 376 ? -0.851 19.650 -3.882 1.00 92.19 376 ILE A O 1
ATOM 2792 N N . ARG A 1 377 ? 0.020 21.648 -3.317 1.00 91.81 377 ARG A N 1
ATOM 2793 C CA . ARG A 1 377 ? 1.418 21.345 -3.685 1.00 91.81 377 ARG A CA 1
ATOM 2794 C C . ARG A 1 377 ? 2.348 21.272 -2.481 1.00 91.81 377 ARG A C 1
ATOM 2796 O O . ARG A 1 377 ? 3.406 20.646 -2.555 1.00 91.81 377 ARG A O 1
ATOM 2803 N N . HIS A 1 378 ? 1.940 21.863 -1.365 1.00 91.19 378 HIS A N 1
ATOM 2804 C CA . HIS A 1 378 ? 2.688 21.875 -0.121 1.00 91.19 378 HIS A CA 1
ATOM 2805 C C . HIS A 1 378 ? 1.830 21.393 1.052 1.00 91.19 378 HIS A C 1
ATOM 2807 O O . HIS A 1 378 ? 0.643 21.717 1.135 1.00 91.19 378 HIS A O 1
ATOM 2813 N N . PRO A 1 379 ? 2.425 20.663 2.014 1.00 92.25 379 PRO A N 1
ATOM 2814 C CA . PRO A 1 379 ? 1.686 20.160 3.165 1.00 92.25 379 PRO A CA 1
ATOM 2815 C C . PRO A 1 379 ? 1.174 21.293 4.064 1.00 92.25 379 PRO A C 1
ATOM 2817 O O . PRO A 1 379 ? 0.165 21.118 4.734 1.00 92.25 379 PRO A O 1
ATOM 2820 N N . SER A 1 380 ? 1.827 22.461 4.048 1.00 92.50 380 SER A N 1
ATOM 2821 C CA . SER A 1 380 ? 1.430 23.655 4.805 1.00 92.50 380 SER A CA 1
ATOM 2822 C C . SER A 1 380 ? 0.141 24.315 4.310 1.00 92.50 380 SER A C 1
ATOM 2824 O O . SER A 1 380 ? -0.417 25.149 5.017 1.00 92.50 380 SER A O 1
ATOM 2826 N N . GLU A 1 381 ? -0.341 23.968 3.114 1.00 93.25 381 GLU A N 1
ATOM 2827 C CA . GLU A 1 381 ? -1.643 24.425 2.610 1.00 93.25 381 GLU A CA 1
ATOM 2828 C C . GLU A 1 381 ? -2.811 23.714 3.311 1.00 93.25 381 GLU A C 1
ATOM 2830 O O . GLU A 1 381 ? -3.955 24.161 3.235 1.00 93.25 381 GLU A O 1
ATOM 2835 N N . LEU A 1 382 ? -2.531 22.607 4.006 1.00 94.19 382 LEU A N 1
ATOM 2836 C CA . LEU A 1 382 ? -3.515 21.843 4.753 1.00 94.19 382 LEU A CA 1
ATOM 2837 C C . LEU A 1 382 ? -3.271 21.941 6.264 1.00 94.19 382 LEU A C 1
ATOM 2839 O O . LEU A 1 382 ? -2.131 21.840 6.720 1.00 94.19 382 LEU A O 1
ATOM 2843 N N . PRO A 1 383 ? -4.340 22.057 7.070 1.00 93.69 383 PRO A N 1
ATOM 2844 C CA . PRO A 1 383 ? -4.247 22.094 8.525 1.00 93.69 383 PRO A CA 1
ATOM 2845 C C . PRO A 1 383 ? -4.084 20.675 9.095 1.00 93.69 383 PRO A C 1
ATOM 2847 O O . PRO A 1 383 ? -4.964 20.156 9.784 1.00 93.69 383 PRO A O 1
ATOM 2850 N N . PHE A 1 384 ? -2.975 20.007 8.772 1.00 94.44 384 PHE A N 1
ATOM 2851 C CA . PHE A 1 384 ? -2.629 18.731 9.396 1.00 94.44 384 PHE A CA 1
ATOM 2852 C C . PHE A 1 384 ? -2.381 18.919 10.896 1.00 94.44 384 PHE A C 1
ATOM 2854 O O . PHE A 1 384 ? -1.761 19.896 11.311 1.00 94.44 384 PHE A O 1
ATOM 2861 N N . LEU A 1 385 ? -2.814 17.950 11.707 1.00 92.69 385 LEU A N 1
ATOM 2862 C CA . LEU A 1 385 ? -2.449 17.908 13.128 1.00 92.69 385 LEU A CA 1
ATOM 2863 C C . LEU A 1 385 ? -0.943 17.713 13.296 1.00 92.69 385 LEU A C 1
ATOM 2865 O O . LEU A 1 385 ? -0.301 18.429 14.057 1.00 92.69 385 LEU A O 1
ATOM 2869 N N . ASP A 1 386 ? -0.401 16.765 12.534 1.00 93.06 386 ASP A N 1
ATOM 2870 C CA . ASP A 1 386 ? 1.024 16.523 12.388 1.00 93.06 386 ASP A CA 1
ATOM 2871 C C . ASP A 1 386 ? 1.324 16.493 10.882 1.00 93.06 386 ASP A C 1
ATOM 2873 O O . ASP A 1 386 ? 0.820 15.606 10.186 1.00 93.06 386 ASP A O 1
ATOM 2877 N N . PRO A 1 387 ? 2.073 17.466 10.336 1.00 92.56 387 PRO A N 1
ATOM 2878 C CA . PRO A 1 387 ? 2.404 17.460 8.920 1.00 92.56 387 PRO A CA 1
ATOM 2879 C C . PRO A 1 387 ? 3.375 16.312 8.591 1.00 92.56 387 PRO A C 1
ATOM 2881 O O . PRO A 1 387 ? 4.179 15.913 9.442 1.00 92.56 387 PRO A O 1
ATOM 2884 N N . PRO A 1 388 ? 3.353 15.790 7.350 1.00 93.56 388 PRO A N 1
ATOM 2885 C CA . PRO A 1 388 ? 4.388 14.870 6.896 1.00 93.56 388 PRO A CA 1
ATOM 2886 C C . PRO A 1 388 ? 5.757 15.557 6.962 1.00 93.56 388 PRO A C 1
ATOM 2888 O O . PRO A 1 388 ? 5.872 16.766 6.748 1.00 93.56 388 PRO A O 1
ATOM 2891 N N . ALA A 1 389 ? 6.811 14.786 7.237 1.00 91.75 389 ALA A N 1
ATOM 2892 C CA . ALA A 1 389 ? 8.166 15.328 7.276 1.00 91.75 389 ALA A CA 1
ATOM 2893 C C . ALA A 1 389 ? 8.536 15.964 5.924 1.00 91.75 389 ALA A C 1
ATOM 2895 O O . ALA A 1 389 ? 8.309 15.362 4.874 1.00 91.75 389 ALA A O 1
ATOM 2896 N N . GLU A 1 390 ? 9.164 17.144 5.943 1.00 92.12 390 GLU A N 1
ATOM 2897 C CA . GLU A 1 390 ? 9.533 17.873 4.717 1.00 92.12 390 GLU A CA 1
ATOM 2898 C C . GLU A 1 390 ? 10.394 17.028 3.771 1.00 92.12 390 GLU A C 1
ATOM 2900 O O . GLU A 1 390 ? 10.178 17.028 2.562 1.00 92.12 390 GLU A O 1
ATOM 2905 N N . SER A 1 391 ? 11.328 16.247 4.319 1.00 93.38 391 SER A N 1
ATOM 2906 C CA . SER A 1 391 ? 12.170 15.338 3.537 1.00 93.38 391 SER A CA 1
ATOM 2907 C C . SER A 1 391 ? 11.382 14.191 2.901 1.00 93.38 391 SER A C 1
ATOM 2909 O O . SER A 1 391 ? 11.700 13.789 1.784 1.00 93.38 391 SER A O 1
ATOM 2911 N N . ALA A 1 392 ? 10.350 13.678 3.579 1.00 93.94 392 ALA A N 1
ATOM 2912 C CA . ALA A 1 392 ? 9.476 12.642 3.034 1.00 93.94 392 ALA A CA 1
ATOM 2913 C C . ALA A 1 392 ? 8.588 13.205 1.915 1.00 93.94 392 ALA A C 1
ATOM 2915 O O . ALA A 1 392 ? 8.452 12.573 0.871 1.00 93.94 392 ALA A O 1
ATOM 2916 N N . TRP A 1 393 ? 8.050 14.416 2.098 1.00 95.62 393 TRP A N 1
ATOM 2917 C CA . TRP A 1 393 ? 7.286 15.113 1.062 1.00 95.62 393 TRP A CA 1
ATOM 2918 C C . TRP A 1 393 ? 8.142 15.414 -0.174 1.00 95.62 393 TRP A C 1
ATOM 2920 O O . TRP A 1 393 ? 7.734 15.112 -1.292 1.00 95.62 393 TRP A O 1
ATOM 2930 N N . ALA A 1 394 ? 9.347 15.959 0.016 1.00 94.94 394 ALA A N 1
ATOM 2931 C CA . ALA A 1 394 ? 10.264 16.261 -1.081 1.00 94.94 394 ALA A CA 1
ATOM 2932 C C . ALA A 1 394 ? 10.654 14.999 -1.868 1.00 94.94 394 ALA A C 1
ATOM 2934 O O . ALA A 1 394 ? 10.588 15.002 -3.095 1.00 94.94 394 ALA A O 1
ATOM 2935 N N . ALA A 1 395 ? 10.974 13.899 -1.175 1.00 94.06 395 ALA A N 1
ATOM 2936 C CA . ALA A 1 395 ? 11.286 12.622 -1.817 1.00 94.06 395 ALA A CA 1
ATOM 2937 C C . ALA A 1 395 ? 10.091 12.043 -2.599 1.00 94.06 395 ALA A C 1
ATOM 2939 O O . ALA A 1 395 ? 10.276 11.438 -3.654 1.00 94.06 395 ALA A O 1
ATOM 2940 N N . ALA A 1 396 ? 8.867 12.235 -2.100 1.00 96.50 396 ALA A N 1
ATOM 2941 C CA . ALA A 1 396 ? 7.645 11.835 -2.788 1.00 96.50 396 ALA A CA 1
ATOM 2942 C C . ALA A 1 396 ? 7.405 12.648 -4.072 1.00 96.50 396 ALA A C 1
ATOM 2944 O O . ALA A 1 396 ? 7.097 12.057 -5.107 1.00 96.50 396 ALA A O 1
ATOM 2945 N N . VAL A 1 397 ? 7.583 13.974 -4.031 1.00 96.31 397 VAL A N 1
ATOM 2946 C CA . VAL A 1 397 ? 7.499 14.841 -5.224 1.00 96.31 397 VAL A CA 1
ATOM 2947 C C . VAL A 1 397 ? 8.542 14.423 -6.259 1.00 96.31 397 VAL A C 1
ATOM 2949 O O . VAL A 1 397 ? 8.184 14.125 -7.394 1.00 96.31 397 VAL A O 1
ATOM 2952 N N . GLU A 1 398 ? 9.803 14.296 -5.845 1.00 93.31 398 GLU A N 1
ATOM 2953 C CA . GLU A 1 398 ? 10.912 13.878 -6.708 1.00 93.31 398 GLU A CA 1
ATOM 2954 C C . GLU A 1 398 ? 10.657 12.503 -7.347 1.00 93.31 398 GLU A C 1
ATOM 2956 O O . GLU A 1 398 ? 10.924 12.290 -8.531 1.00 93.31 398 GLU A O 1
ATOM 2961 N N . LEU A 1 399 ? 10.108 11.551 -6.586 1.00 93.81 399 LEU A N 1
ATOM 2962 C CA . LEU A 1 399 ? 9.703 10.257 -7.125 1.00 93.81 399 LEU A CA 1
ATOM 2963 C C . LEU A 1 399 ? 8.606 10.413 -8.182 1.00 93.81 399 LEU A C 1
ATOM 2965 O O . LEU A 1 399 ? 8.709 9.826 -9.255 1.00 93.81 399 LEU A O 1
ATOM 2969 N N . LEU A 1 400 ? 7.549 11.169 -7.896 1.00 96.50 400 LEU A N 1
ATOM 2970 C CA . LEU A 1 400 ? 6.430 11.333 -8.821 1.00 96.50 400 LEU A CA 1
ATOM 2971 C C . LEU A 1 400 ? 6.836 12.061 -10.109 1.00 96.50 400 LEU A C 1
ATOM 2973 O O . LEU A 1 400 ? 6.349 11.691 -11.176 1.00 96.50 400 LEU A O 1
ATOM 2977 N N . GLU A 1 401 ? 7.742 13.034 -10.038 1.00 88.94 401 GLU A N 1
ATOM 2978 C CA . GLU A 1 401 ? 8.345 13.677 -11.212 1.00 88.94 401 GLU A CA 1
ATOM 2979 C C . GLU A 1 401 ? 9.127 12.661 -12.055 1.00 88.94 401 GLU A C 1
ATOM 2981 O O . GLU A 1 401 ? 8.896 12.551 -13.258 1.00 88.94 401 GLU A O 1
ATOM 2986 N N . ARG A 1 402 ? 9.980 11.833 -11.429 1.00 85.69 402 ARG A N 1
ATOM 2987 C CA . ARG A 1 402 ? 10.721 10.760 -12.126 1.00 85.69 402 ARG A CA 1
ATOM 2988 C C . ARG A 1 402 ? 9.807 9.714 -12.760 1.00 85.69 402 ARG A C 1
ATOM 2990 O O . ARG A 1 402 ? 10.148 9.149 -13.791 1.00 85.69 402 ARG A O 1
ATOM 2997 N N . LEU A 1 403 ? 8.658 9.434 -12.145 1.00 86.69 403 LEU A N 1
ATOM 2998 C CA . LEU A 1 403 ? 7.648 8.530 -12.704 1.00 86.69 403 LEU A CA 1
ATOM 2999 C C . LEU A 1 403 ? 6.818 9.190 -13.820 1.00 86.69 403 LEU A C 1
ATOM 3001 O O . LEU A 1 403 ? 5.950 8.529 -14.388 1.00 86.69 403 LEU A O 1
ATOM 3005 N N . GLY A 1 404 ? 7.027 10.480 -14.107 1.00 85.56 404 GLY A N 1
ATOM 3006 C CA . GLY A 1 404 ? 6.221 11.259 -15.049 1.00 85.56 404 GLY A CA 1
ATOM 3007 C C . GLY A 1 404 ? 4.795 11.525 -14.558 1.00 85.56 404 GLY A C 1
ATOM 3008 O O . GLY A 1 404 ? 3.924 11.889 -15.350 1.00 85.56 404 GLY A O 1
ATOM 3009 N N . ALA A 1 405 ? 4.522 11.311 -13.270 1.00 92.94 405 ALA A N 1
ATOM 3010 C CA . ALA A 1 405 ? 3.208 11.494 -12.665 1.00 92.94 405 ALA A CA 1
ATOM 3011 C C . ALA A 1 405 ? 2.908 12.969 -12.370 1.00 92.94 405 ALA A C 1
ATOM 3013 O O . ALA A 1 405 ? 1.747 13.368 -12.444 1.00 92.94 405 ALA A O 1
ATOM 3014 N N . LEU A 1 406 ? 3.936 13.770 -12.079 1.00 93.06 406 LEU A N 1
ATOM 3015 C CA . LEU A 1 406 ? 3.841 15.224 -11.940 1.00 93.06 406 LEU A CA 1
ATOM 3016 C C . LEU A 1 406 ? 4.589 15.927 -13.078 1.00 93.06 406 LEU A C 1
ATOM 3018 O O . LEU A 1 406 ? 5.592 15.419 -13.576 1.00 93.06 406 LEU A O 1
ATOM 3022 N N . ASP A 1 407 ? 4.090 17.091 -13.485 1.00 84.19 407 ASP A N 1
ATOM 3023 C CA . ASP A 1 407 ? 4.821 18.028 -14.336 1.00 84.19 407 ASP A CA 1
ATOM 3024 C C . ASP A 1 407 ? 5.755 18.938 -13.515 1.00 84.19 407 ASP A C 1
ATOM 3026 O O . ASP A 1 407 ? 5.735 18.934 -12.285 1.00 84.19 407 ASP A O 1
ATOM 3030 N N . ALA A 1 408 ? 6.550 19.771 -14.196 1.00 79.75 408 ALA A N 1
ATOM 3031 C CA . ALA A 1 408 ? 7.467 20.718 -13.549 1.00 79.75 408 ALA A CA 1
ATOM 3032 C C . ALA A 1 408 ? 6.766 21.789 -12.682 1.00 79.75 408 ALA A C 1
ATOM 3034 O O . ALA A 1 408 ? 7.423 22.514 -11.938 1.00 79.75 408 ALA A O 1
ATOM 3035 N N . GLY A 1 409 ? 5.441 21.934 -12.799 1.00 84.62 409 GLY A N 1
ATOM 3036 C CA . GLY A 1 409 ? 4.622 22.805 -11.960 1.00 84.62 409 GLY A CA 1
ATOM 3037 C C . GLY A 1 409 ? 4.041 22.102 -10.730 1.00 84.62 409 GLY A C 1
ATOM 3038 O O . GLY A 1 409 ? 3.334 22.753 -9.954 1.00 84.62 409 GLY A O 1
ATOM 3039 N N . GLY A 1 410 ? 4.305 20.805 -10.547 1.00 87.94 410 GLY A N 1
ATOM 3040 C CA . GLY A 1 410 ? 3.747 19.989 -9.473 1.00 87.94 410 GLY A CA 1
ATOM 3041 C C . GLY A 1 410 ? 2.281 19.604 -9.689 1.00 87.94 410 GLY A C 1
ATOM 3042 O O . GLY A 1 410 ? 1.592 19.281 -8.721 1.00 87.94 410 GLY A O 1
ATOM 3043 N N . LEU A 1 411 ? 1.770 19.667 -10.924 1.00 93.06 411 LEU A N 1
ATOM 3044 C CA . LEU A 1 411 ? 0.421 19.209 -11.267 1.00 93.06 411 LEU A CA 1
ATOM 3045 C C . LEU A 1 411 ? 0.447 17.784 -11.838 1.00 93.06 411 LEU A C 1
ATOM 3047 O O . LEU A 1 411 ? 1.412 17.413 -12.508 1.00 93.06 411 LEU A O 1
ATOM 3051 N N . PRO A 1 412 ? -0.612 16.976 -11.633 1.00 94.94 412 PRO A N 1
ATOM 3052 C CA . PRO A 1 412 ? -0.670 15.641 -12.208 1.00 94.94 412 PRO A CA 1
ATOM 3053 C C . PRO A 1 412 ? -0.710 15.672 -13.736 1.00 94.94 412 PRO A C 1
ATOM 3055 O O . PRO A 1 412 ? -1.559 16.332 -14.339 1.00 94.94 412 PRO A O 1
ATOM 3058 N N . SER A 1 413 ? 0.159 14.887 -14.365 1.00 92.25 413 SER A N 1
ATOM 3059 C CA . SER A 1 413 ? 0.105 14.632 -15.804 1.00 92.25 413 SER A CA 1
ATOM 3060 C C . SER A 1 413 ? -1.090 13.726 -16.158 1.00 92.25 413 SER A C 1
ATOM 3062 O O . SER A 1 413 ? -1.744 13.154 -15.282 1.00 92.25 413 SER A O 1
ATOM 3064 N N . LYS A 1 414 ? -1.370 13.514 -17.457 1.00 89.00 414 LYS A N 1
ATOM 3065 C CA . LYS A 1 414 ? -2.373 12.510 -17.888 1.00 89.00 414 LYS A CA 1
ATOM 3066 C C . LYS A 1 414 ? -2.057 11.117 -17.330 1.00 89.00 414 LYS A C 1
ATOM 3068 O O . LYS A 1 414 ? -2.963 10.394 -16.922 1.00 89.00 414 LYS A O 1
ATOM 3073 N N . LEU A 1 415 ? -0.770 10.777 -17.294 1.00 88.56 415 LEU A N 1
ATOM 3074 C CA . LEU A 1 415 ? -0.258 9.551 -16.701 1.00 88.56 415 LEU A CA 1
ATOM 3075 C C . LEU A 1 415 ? -0.472 9.546 -15.179 1.00 88.56 415 LEU A C 1
ATOM 3077 O O . LEU A 1 415 ? -1.008 8.576 -14.650 1.00 88.56 415 LEU A O 1
ATOM 3081 N N . GLY A 1 416 ? -0.143 10.641 -14.489 1.00 94.44 416 GLY A N 1
ATOM 3082 C CA . GLY A 1 416 ? -0.358 10.781 -13.046 1.00 94.44 416 GLY A CA 1
ATOM 3083 C C . GLY A 1 416 ? -1.822 10.634 -12.633 1.00 94.44 416 GLY A C 1
ATOM 3084 O O . GLY A 1 416 ? -2.119 9.950 -11.657 1.00 94.44 416 GLY A O 1
ATOM 3085 N N . LEU A 1 417 ? -2.755 11.193 -13.409 1.00 92.75 417 LEU A N 1
ATOM 3086 C CA . LEU A 1 417 ? -4.193 11.014 -13.183 1.00 92.75 417 LEU A CA 1
ATOM 3087 C C . LEU A 1 417 ? -4.618 9.546 -13.325 1.00 92.75 417 LEU A C 1
ATOM 3089 O O . LEU A 1 417 ? -5.331 9.034 -12.466 1.00 92.75 417 LEU A O 1
ATOM 3093 N N . ALA A 1 418 ? -4.143 8.854 -14.366 1.00 91.31 418 ALA A N 1
ATOM 3094 C CA . ALA A 1 418 ? -4.422 7.431 -14.559 1.00 91.31 418 ALA A CA 1
ATOM 3095 C C . ALA A 1 418 ? -3.816 6.557 -13.446 1.00 91.31 418 ALA A C 1
ATOM 3097 O O . ALA A 1 418 ? -4.426 5.569 -13.038 1.00 91.31 418 ALA A O 1
ATOM 3098 N N . MET A 1 419 ? -2.639 6.931 -12.932 1.00 94.19 419 MET A N 1
ATOM 3099 C CA . MET A 1 419 ? -1.999 6.271 -11.794 1.00 94.19 419 MET A CA 1
ATOM 3100 C C . MET A 1 419 ? -2.795 6.461 -10.499 1.00 94.19 419 MET A C 1
ATOM 3102 O O . MET A 1 419 ? -2.983 5.496 -9.766 1.00 94.19 419 MET A O 1
ATOM 3106 N N . ALA A 1 420 ? -3.295 7.670 -10.233 1.00 91.50 420 ALA A N 1
ATOM 3107 C CA . ALA A 1 420 ? -4.045 7.990 -9.016 1.00 91.50 420 ALA A CA 1
ATOM 3108 C C . ALA A 1 420 ? -5.405 7.273 -8.920 1.00 91.50 420 ALA A C 1
ATOM 3110 O O . ALA A 1 420 ? -5.964 7.127 -7.837 1.00 91.50 420 ALA A O 1
ATOM 3111 N N . ASP A 1 421 ? -5.960 6.819 -10.045 1.00 88.00 421 ASP A N 1
ATOM 3112 C CA . ASP A 1 421 ? -7.197 6.030 -10.061 1.00 88.00 421 ASP A CA 1
ATOM 3113 C C . ASP A 1 421 ? -6.958 4.543 -9.728 1.00 88.00 421 ASP A C 1
ATOM 3115 O O . ASP A 1 421 ? -7.911 3.784 -9.508 1.00 88.00 421 ASP A O 1
ATOM 3119 N N . LEU A 1 422 ? -5.693 4.109 -9.668 1.00 89.06 422 LEU A N 1
ATOM 3120 C CA . LEU A 1 422 ? -5.321 2.769 -9.240 1.00 89.06 422 LEU A CA 1
ATOM 3121 C C . LEU A 1 422 ? -5.072 2.731 -7.731 1.00 89.06 422 LEU A C 1
ATOM 3123 O O . LEU A 1 422 ? -4.360 3.568 -7.186 1.00 89.06 422 LEU A O 1
ATOM 3127 N N . PRO A 1 423 ? -5.566 1.699 -7.036 1.00 87.06 423 PRO A N 1
ATOM 3128 C CA . PRO A 1 423 ? -5.336 1.549 -5.610 1.00 87.06 423 PRO A CA 1
ATOM 3129 C C . PRO A 1 423 ? -3.992 0.856 -5.336 1.00 87.06 423 PRO A C 1
ATOM 3131 O O . PRO A 1 423 ? -3.949 -0.195 -4.694 1.00 87.06 423 PRO A O 1
ATOM 3134 N N . LEU A 1 424 ? -2.924 1.422 -5.891 1.00 92.62 424 LEU A N 1
ATOM 3135 C CA . LEU A 1 424 ? -1.556 0.923 -5.858 1.00 92.62 424 LEU A CA 1
ATOM 3136 C C . LEU A 1 424 ? -0.612 2.059 -5.468 1.00 92.62 424 LEU A C 1
ATOM 3138 O O . LEU A 1 424 ? -0.889 3.227 -5.723 1.00 92.62 424 LEU A O 1
ATOM 3142 N N . HIS A 1 425 ? 0.548 1.707 -4.919 1.00 95.62 425 HIS A N 1
ATOM 3143 C CA . HIS A 1 425 ? 1.640 2.666 -4.774 1.00 95.62 425 HIS A CA 1
ATOM 3144 C C . HIS A 1 425 ? 2.029 3.245 -6.155 1.00 95.62 425 HIS A C 1
ATOM 3146 O O . HIS A 1 425 ? 2.091 2.462 -7.109 1.00 95.62 425 HIS A O 1
ATOM 3152 N N . PRO A 1 426 ? 2.373 4.545 -6.289 1.00 97.38 426 PRO A N 1
ATOM 3153 C CA . PRO A 1 426 ? 2.666 5.183 -7.577 1.00 97.38 426 PRO A CA 1
ATOM 3154 C C . PRO A 1 426 ? 3.666 4.425 -8.456 1.00 97.38 426 PRO A C 1
ATOM 3156 O O . PRO A 1 426 ? 3.445 4.282 -9.651 1.00 97.38 426 PRO A O 1
ATOM 3159 N N . ARG A 1 427 ? 4.714 3.836 -7.869 1.00 97.19 427 ARG A N 1
ATOM 3160 C CA . ARG A 1 427 ? 5.662 2.957 -8.590 1.00 97.19 427 ARG A CA 1
ATOM 3161 C C . ARG A 1 427 ? 4.972 1.794 -9.310 1.00 97.19 427 ARG A C 1
ATOM 3163 O O . ARG A 1 427 ? 5.220 1.546 -10.482 1.00 97.19 427 ARG A O 1
ATOM 3170 N N . LEU A 1 428 ? 4.090 1.090 -8.606 1.00 97.56 428 LEU A N 1
ATOM 3171 C CA . LEU A 1 428 ? 3.377 -0.070 -9.139 1.00 97.56 428 LEU A CA 1
ATOM 3172 C C . LEU A 1 428 ? 2.250 0.368 -10.084 1.00 97.56 428 LEU A C 1
ATOM 3174 O O . LEU A 1 428 ? 2.010 -0.278 -11.099 1.00 97.56 428 LEU A O 1
ATOM 3178 N N . ALA A 1 429 ? 1.590 1.491 -9.784 1.00 96.38 429 ALA A N 1
ATOM 3179 C CA . ALA A 1 429 ? 0.592 2.093 -10.662 1.00 96.38 429 ALA A CA 1
ATOM 3180 C C . ALA A 1 429 ? 1.206 2.492 -12.013 1.00 96.38 429 ALA A C 1
ATOM 3182 O O . ALA A 1 429 ? 0.629 2.190 -13.053 1.00 96.38 429 ALA A O 1
ATOM 3183 N N . ARG A 1 430 ? 2.404 3.094 -12.006 1.00 94.81 430 ARG A N 1
ATOM 3184 C CA . ARG A 1 430 ? 3.154 3.462 -13.214 1.00 94.81 430 ARG A CA 1
ATOM 3185 C C . ARG A 1 430 ? 3.398 2.254 -14.119 1.00 94.81 430 ARG A C 1
ATOM 3187 O O . ARG A 1 430 ? 3.146 2.347 -15.315 1.00 94.81 430 ARG A O 1
ATOM 3194 N N . MET A 1 431 ? 3.797 1.117 -13.545 1.00 95.06 431 MET A N 1
ATOM 3195 C CA . MET A 1 431 ? 3.945 -0.141 -14.287 1.00 95.06 431 MET A CA 1
ATOM 3196 C C . MET A 1 431 ? 2.623 -0.567 -14.939 1.00 95.06 431 MET A C 1
ATOM 3198 O O . MET A 1 431 ? 2.581 -0.846 -16.127 1.00 95.06 431 MET A O 1
ATOM 3202 N N . VAL A 1 432 ? 1.530 -0.611 -14.172 1.00 95.50 432 VAL A N 1
ATOM 3203 C CA . VAL A 1 432 ? 0.230 -1.107 -14.662 1.00 95.50 432 VAL A CA 1
ATOM 3204 C C . VAL A 1 432 ? -0.387 -0.191 -15.724 1.00 95.50 432 VAL A C 1
ATOM 3206 O O . VAL A 1 432 ? -1.126 -0.670 -16.581 1.00 95.50 432 VAL A O 1
ATOM 3209 N N . VAL A 1 433 ? -0.116 1.115 -15.675 1.00 90.50 433 VAL A N 1
ATOM 3210 C CA . VAL A 1 433 ? -0.661 2.075 -16.646 1.00 90.50 433 VAL A CA 1
ATOM 3211 C C . VAL A 1 433 ? 0.061 2.017 -17.993 1.00 90.50 433 VAL A C 1
ATOM 3213 O O . VAL A 1 433 ? -0.602 2.216 -19.006 1.00 90.50 433 VAL A O 1
ATOM 3216 N N . ASP A 1 434 ? 1.371 1.751 -18.010 1.00 83.12 434 ASP A N 1
ATOM 3217 C CA . ASP A 1 434 ? 2.213 2.019 -19.188 1.00 83.12 434 ASP A CA 1
ATOM 3218 C C . ASP A 1 434 ? 3.062 0.841 -19.673 1.00 83.12 434 ASP A C 1
ATOM 3220 O O . ASP A 1 434 ? 3.768 0.954 -20.670 1.00 83.12 434 ASP A O 1
ATOM 3224 N N . ALA A 1 435 ? 3.034 -0.298 -18.979 1.00 83.94 435 ALA A N 1
ATOM 3225 C CA . ALA A 1 435 ? 3.768 -1.467 -19.438 1.00 83.94 435 ALA A CA 1
ATOM 3226 C C . ALA A 1 435 ? 3.249 -1.965 -20.789 1.00 83.94 435 ALA A C 1
ATOM 3228 O O . ALA A 1 435 ? 2.043 -2.058 -21.017 1.00 83.94 435 ALA A O 1
ATOM 3229 N N . ARG A 1 436 ? 4.190 -2.391 -21.639 1.00 79.06 436 ARG A N 1
ATOM 3230 C CA . ARG A 1 436 ? 3.906 -3.068 -22.910 1.00 79.06 436 ARG A CA 1
ATOM 3231 C C . ARG A 1 436 ? 3.049 -4.322 -22.723 1.00 79.06 436 ARG A C 1
ATOM 3233 O O . ARG A 1 436 ? 2.173 -4.586 -23.540 1.00 79.06 436 ARG A O 1
ATOM 3240 N N . ASP A 1 437 ? 3.302 -5.068 -21.649 1.00 85.06 437 ASP A N 1
ATOM 3241 C CA . ASP A 1 437 ? 2.458 -6.169 -21.185 1.00 85.06 437 ASP A CA 1
ATOM 3242 C C . ASP A 1 437 ? 1.789 -5.771 -19.851 1.00 85.06 437 ASP A C 1
ATOM 3244 O O . ASP A 1 437 ? 2.374 -5.929 -18.769 1.00 85.06 437 ASP A O 1
ATOM 3248 N N . PRO A 1 438 ? 0.555 -5.232 -19.895 1.00 89.62 438 PRO A N 1
ATOM 3249 C CA . PRO A 1 438 ? -0.166 -4.827 -18.693 1.00 89.62 438 PRO A CA 1
ATOM 3250 C C . PRO A 1 438 ? -0.512 -6.001 -17.767 1.00 89.62 438 PRO A C 1
ATOM 3252 O O . PRO A 1 438 ? -0.706 -5.797 -16.563 1.00 89.62 438 PRO A O 1
ATOM 3255 N N . TRP A 1 439 ? -0.595 -7.232 -18.288 1.00 95.12 439 TRP A N 1
ATOM 3256 C CA . TRP A 1 439 ? -0.865 -8.414 -17.472 1.00 95.12 439 TRP A CA 1
ATOM 3257 C C . TRP A 1 439 ? 0.365 -8.807 -16.652 1.00 95.12 439 TRP A C 1
ATOM 3259 O O . TRP A 1 439 ? 0.255 -8.995 -15.434 1.00 95.12 439 TRP A O 1
ATOM 3269 N N . LEU A 1 440 ? 1.550 -8.807 -17.269 1.00 94.94 440 LEU A N 1
ATOM 3270 C CA . LEU A 1 440 ? 2.820 -8.935 -16.553 1.00 94.94 440 LEU A CA 1
ATOM 3271 C C . LEU A 1 440 ? 2.954 -7.867 -15.456 1.00 94.94 440 LEU A C 1
ATOM 3273 O O . LEU A 1 440 ? 3.315 -8.184 -14.319 1.00 94.94 440 LEU A O 1
ATOM 3277 N N . ALA A 1 441 ? 2.602 -6.614 -15.754 1.00 95.81 441 ALA A N 1
ATOM 3278 C CA . ALA A 1 441 ? 2.631 -5.541 -14.765 1.00 95.81 441 ALA A CA 1
ATOM 3279 C C . ALA A 1 441 ? 1.685 -5.791 -13.578 1.00 95.81 441 ALA A C 1
ATOM 3281 O O . ALA A 1 441 ? 2.075 -5.541 -12.437 1.00 95.81 441 ALA A O 1
ATOM 3282 N N . CYS A 1 442 ? 0.484 -6.337 -13.805 1.00 96.75 442 CYS A N 1
ATOM 3283 C CA . CYS A 1 442 ? -0.433 -6.731 -12.727 1.00 96.75 442 CYS A CA 1
ATOM 3284 C C . CYS A 1 442 ? 0.159 -7.838 -11.839 1.00 96.75 442 CYS A C 1
ATOM 3286 O O . CYS A 1 442 ? 0.051 -7.764 -10.611 1.00 96.75 442 CYS A O 1
ATOM 3288 N N . LEU A 1 443 ? 0.804 -8.844 -12.440 1.00 96.69 443 LEU A N 1
ATOM 3289 C CA . LEU A 1 443 ? 1.478 -9.928 -11.717 1.00 96.69 443 LEU A CA 1
ATOM 3290 C C . LEU A 1 443 ? 2.632 -9.399 -10.857 1.00 96.69 443 LEU A C 1
ATOM 3292 O O . LEU A 1 443 ? 2.721 -9.729 -9.671 1.00 96.69 443 LEU A O 1
ATOM 3296 N N . LEU A 1 444 ? 3.486 -8.546 -11.428 1.00 97.38 444 LEU A N 1
ATOM 3297 C CA . LEU A 1 444 ? 4.617 -7.942 -10.722 1.00 97.38 444 LEU A CA 1
ATOM 3298 C C . LEU A 1 444 ? 4.157 -6.974 -9.627 1.00 97.38 444 LEU A C 1
ATOM 3300 O O . LEU A 1 444 ? 4.694 -7.018 -8.521 1.00 97.38 444 LEU A O 1
ATOM 3304 N N . ALA A 1 445 ? 3.137 -6.151 -9.886 1.00 96.75 445 ALA A N 1
ATOM 3305 C CA . ALA A 1 445 ? 2.552 -5.262 -8.886 1.00 96.75 445 ALA A CA 1
ATOM 3306 C C . ALA A 1 445 ? 2.019 -6.055 -7.684 1.00 96.75 445 ALA A C 1
ATOM 3308 O O . ALA A 1 445 ? 2.370 -5.753 -6.543 1.00 96.75 445 ALA A O 1
ATOM 3309 N N . ALA A 1 446 ? 1.252 -7.121 -7.930 1.00 95.00 446 ALA A N 1
ATOM 3310 C CA . ALA A 1 446 ? 0.729 -7.983 -6.872 1.00 95.00 446 ALA A CA 1
ATOM 3311 C C . ALA A 1 446 ? 1.837 -8.722 -6.096 1.00 95.00 446 ALA A C 1
ATOM 3313 O O . ALA A 1 446 ? 1.717 -8.913 -4.886 1.00 95.00 446 ALA A O 1
ATOM 3314 N N . LEU A 1 447 ? 2.918 -9.127 -6.773 1.00 95.06 447 LEU A N 1
ATOM 3315 C CA . LEU A 1 447 ? 4.077 -9.776 -6.153 1.00 95.06 447 LEU A CA 1
ATOM 3316 C C . LEU A 1 447 ? 4.908 -8.811 -5.288 1.00 95.06 447 LEU A C 1
ATOM 3318 O O . LEU A 1 447 ? 5.483 -9.222 -4.279 1.00 95.06 447 LEU A O 1
ATOM 3322 N N . LEU A 1 448 ? 5.003 -7.537 -5.675 1.00 94.56 448 LEU A N 1
ATOM 3323 C CA . LEU A 1 448 ? 5.792 -6.531 -4.959 1.00 94.56 448 LEU A CA 1
ATOM 3324 C C . LEU A 1 448 ? 5.045 -5.874 -3.795 1.00 94.56 448 LEU A C 1
ATOM 3326 O O . LEU A 1 448 ? 5.697 -5.413 -2.859 1.00 94.56 448 LEU A O 1
ATOM 3330 N N . GLU A 1 449 ? 3.714 -5.837 -3.840 1.00 88.50 449 GLU A N 1
ATOM 3331 C CA . GLU A 1 449 ? 2.870 -5.231 -2.802 1.00 88.50 449 GLU A CA 1
ATOM 3332 C C . GLU A 1 449 ? 2.860 -6.039 -1.490 1.00 88.50 449 GLU A C 1
ATOM 3334 O O . GLU A 1 449 ? 2.657 -5.485 -0.409 1.00 88.50 449 GLU A O 1
ATOM 3339 N N . ASP A 1 450 ? 3.065 -7.356 -1.562 1.00 78.94 450 ASP A N 1
ATOM 3340 C CA . ASP A 1 450 ? 2.964 -8.249 -0.409 1.00 78.94 450 ASP A CA 1
ATOM 3341 C C . ASP A 1 450 ? 4.316 -8.833 0.027 1.00 78.94 450 ASP A C 1
ATOM 3343 O O . ASP A 1 450 ? 5.379 -8.559 -0.536 1.00 78.94 450 ASP A O 1
ATOM 3347 N N . ARG A 1 451 ? 4.283 -9.658 1.078 1.00 82.62 451 ARG A N 1
ATOM 3348 C CA . ARG A 1 451 ? 5.452 -10.459 1.461 1.00 82.62 451 ARG A CA 1
ATOM 3349 C C . ARG A 1 451 ? 5.873 -11.372 0.313 1.00 82.62 451 ARG A C 1
ATOM 3351 O O . ARG A 1 451 ? 5.027 -11.899 -0.405 1.00 82.62 451 ARG A O 1
ATOM 3358 N N . ASP A 1 452 ? 7.181 -11.603 0.225 1.00 90.00 452 ASP A N 1
ATOM 3359 C CA . ASP A 1 452 ? 7.755 -12.532 -0.743 1.00 90.00 452 ASP A CA 1
ATOM 3360 C C . ASP A 1 452 ? 7.064 -13.905 -0.662 1.00 90.00 452 ASP A C 1
ATOM 3362 O O . ASP A 1 452 ? 6.718 -14.393 0.421 1.00 90.00 452 ASP A O 1
ATOM 3366 N N . ILE A 1 453 ? 6.850 -14.511 -1.829 1.00 92.88 453 ILE A N 1
ATOM 3367 C CA . ILE A 1 453 ? 6.267 -15.845 -1.962 1.00 92.88 453 ILE A CA 1
ATOM 3368 C C . ILE A 1 453 ? 7.242 -16.933 -1.508 1.00 92.88 453 ILE A C 1
ATOM 3370 O O . ILE A 1 453 ? 6.813 -18.055 -1.254 1.00 92.88 453 ILE A O 1
ATOM 3374 N N . LEU A 1 454 ? 8.534 -16.616 -1.398 1.00 93.31 454 LEU A N 1
ATOM 3375 C CA . LEU A 1 454 ? 9.558 -17.500 -0.853 1.00 93.31 454 LEU A CA 1
ATOM 3376 C C . LEU A 1 454 ? 9.790 -17.223 0.639 1.00 93.31 454 LEU A C 1
ATOM 3378 O O . LEU A 1 454 ? 9.872 -16.078 1.088 1.00 93.31 454 LEU A O 1
ATOM 3382 N N . ARG A 1 455 ? 9.902 -18.291 1.432 1.00 89.56 455 ARG A N 1
ATOM 3383 C CA . ARG A 1 455 ? 10.149 -18.232 2.876 1.00 89.56 455 ARG A CA 1
ATOM 3384 C C . ARG A 1 455 ? 11.642 -18.309 3.154 1.00 89.56 455 ARG A C 1
ATOM 3386 O O . ARG A 1 455 ? 12.277 -19.304 2.857 1.00 89.56 455 ARG A O 1
ATOM 3393 N N . GLY A 1 456 ? 12.182 -17.308 3.832 1.00 87.81 456 GLY A N 1
ATOM 3394 C CA . GLY A 1 456 ? 13.589 -17.311 4.210 1.00 87.81 456 GLY A CA 1
ATOM 3395 C C . GLY A 1 456 ? 14.053 -15.929 4.625 1.00 87.81 456 GLY A C 1
ATOM 3396 O O . GLY A 1 456 ? 13.253 -14.996 4.744 1.00 87.81 456 GLY A O 1
ATOM 3397 N N . ARG A 1 457 ? 15.356 -15.790 4.865 1.00 85.94 457 ARG A N 1
ATOM 3398 C CA . ARG A 1 457 ? 15.959 -14.459 4.935 1.00 85.94 457 ARG A CA 1
ATOM 3399 C C . ARG A 1 457 ? 16.122 -13.964 3.498 1.00 85.94 457 ARG A C 1
ATOM 3401 O O . ARG A 1 457 ? 16.655 -14.722 2.700 1.00 85.94 457 ARG A O 1
ATOM 3408 N N . PRO A 1 458 ? 15.741 -12.718 3.174 1.00 86.25 458 PRO A N 1
ATOM 3409 C CA . PRO A 1 458 ? 15.839 -12.209 1.805 1.00 86.25 458 PRO A CA 1
ATOM 3410 C C . PRO A 1 458 ? 17.224 -12.370 1.163 1.00 86.25 458 PRO A C 1
ATOM 3412 O O . PRO A 1 458 ? 17.304 -12.669 -0.015 1.00 86.25 458 PRO A O 1
ATOM 3415 N N . ALA A 1 459 ? 18.298 -12.233 1.947 1.00 84.56 459 ALA A N 1
ATOM 3416 C CA . ALA A 1 459 ? 19.672 -12.376 1.463 1.00 84.56 459 ALA A CA 1
ATOM 3417 C C . ALA A 1 459 ? 20.097 -13.826 1.148 1.00 84.56 459 ALA A C 1
ATOM 3419 O O . ALA A 1 459 ? 21.142 -14.010 0.538 1.00 84.56 459 ALA A O 1
ATOM 3420 N N . ASP A 1 460 ? 19.324 -14.823 1.591 1.00 88.50 460 ASP A N 1
ATOM 3421 C CA . ASP A 1 460 ? 19.585 -16.250 1.351 1.00 88.50 460 ASP A CA 1
ATOM 3422 C C . ASP A 1 460 ? 18.693 -16.806 0.215 1.00 88.50 460 ASP A C 1
ATOM 3424 O O . ASP A 1 460 ? 18.769 -17.989 -0.106 1.00 88.50 460 ASP A O 1
ATOM 3428 N N . LEU A 1 461 ? 17.803 -15.981 -0.351 1.00 91.94 461 LEU A N 1
ATOM 3429 C CA . LEU A 1 461 ? 16.866 -16.364 -1.409 1.00 91.94 461 LEU A CA 1
ATOM 3430 C C . LEU A 1 461 ? 17.402 -15.932 -2.783 1.00 91.94 461 LEU A C 1
ATOM 3432 O O . LEU A 1 461 ? 18.100 -14.919 -2.849 1.00 91.94 461 LEU A O 1
ATOM 3436 N N . PRO A 1 462 ? 17.028 -16.622 -3.879 1.00 92.88 462 PRO A N 1
ATOM 3437 C CA . PRO A 1 462 ? 17.372 -16.184 -5.230 1.00 92.88 462 PRO A CA 1
ATOM 3438 C C . PRO A 1 462 ? 16.893 -14.755 -5.485 1.00 92.88 462 PRO A C 1
ATOM 3440 O O . PRO A 1 462 ? 15.753 -14.413 -5.135 1.00 92.88 462 PRO A O 1
ATOM 3443 N N . ALA A 1 463 ? 17.730 -13.919 -6.097 1.00 95.19 463 ALA A N 1
ATOM 3444 C CA . ALA A 1 463 ? 17.373 -12.533 -6.374 1.00 95.19 463 ALA A CA 1
ATOM 3445 C C . ALA A 1 463 ? 16.468 -12.385 -7.602 1.00 95.19 463 ALA A C 1
ATOM 3447 O O . ALA A 1 463 ? 15.698 -11.426 -7.673 1.00 95.19 463 ALA A O 1
ATOM 3448 N N . ASP A 1 464 ? 16.519 -13.316 -8.553 1.00 94.81 464 ASP A N 1
ATOM 3449 C CA . ASP A 1 464 ? 15.787 -13.183 -9.809 1.00 94.81 464 ASP A CA 1
ATOM 3450 C C . ASP A 1 464 ? 14.259 -13.193 -9.613 1.00 94.81 464 ASP A C 1
ATOM 3452 O O . ASP A 1 464 ? 13.646 -14.129 -9.084 1.00 94.81 464 ASP A O 1
ATOM 3456 N N . MET A 1 465 ? 13.615 -12.115 -10.055 1.00 95.94 465 MET A N 1
ATOM 3457 C CA . MET A 1 465 ? 12.161 -11.994 -10.105 1.00 95.94 465 MET A CA 1
ATOM 3458 C C . MET A 1 465 ? 11.538 -12.965 -11.116 1.00 95.94 465 MET A C 1
ATOM 3460 O O . MET A 1 465 ? 10.394 -13.379 -10.914 1.00 95.94 465 MET A O 1
ATOM 3464 N N . GLY A 1 466 ? 12.279 -13.383 -12.149 1.00 93.62 466 GLY A N 1
ATOM 3465 C CA . GLY A 1 466 ? 11.853 -14.396 -13.115 1.00 93.62 466 GLY A CA 1
ATOM 3466 C C . GLY A 1 466 ? 11.553 -15.748 -12.469 1.00 93.62 466 GLY A C 1
ATOM 3467 O O . GLY A 1 466 ? 10.559 -16.394 -12.813 1.00 93.62 466 GLY A O 1
ATOM 3468 N N . GLU A 1 467 ? 12.321 -16.145 -11.451 1.00 92.75 467 GLU A N 1
ATOM 3469 C CA . GLU A 1 467 ? 12.065 -17.383 -10.704 1.00 92.75 467 GLU A CA 1
ATOM 3470 C C . GLU A 1 467 ? 10.726 -17.332 -9.959 1.00 92.75 467 GLU A C 1
ATOM 3472 O O . GLU A 1 467 ? 9.937 -18.280 -10.004 1.00 92.75 467 GLU A O 1
ATOM 3477 N N . ARG A 1 468 ? 10.425 -16.191 -9.327 1.00 94.19 468 ARG A N 1
ATOM 3478 C CA . ARG A 1 468 ? 9.152 -15.976 -8.624 1.00 94.19 468 ARG A CA 1
ATOM 3479 C C . ARG A 1 468 ? 7.980 -15.937 -9.589 1.00 94.19 468 ARG A C 1
ATOM 3481 O O . ARG A 1 468 ? 6.955 -16.561 -9.320 1.00 94.19 468 ARG A O 1
ATOM 3488 N N . LEU A 1 469 ? 8.134 -15.229 -10.707 1.00 94.25 469 LEU A N 1
ATOM 3489 C CA . LEU A 1 469 ? 7.104 -15.158 -11.734 1.00 94.25 469 LEU A CA 1
ATOM 3490 C C . LEU A 1 469 ? 6.806 -16.550 -12.293 1.00 94.25 469 LEU A C 1
ATOM 3492 O O . LEU A 1 469 ? 5.642 -16.915 -12.421 1.00 94.25 469 LEU A O 1
ATOM 3496 N N . THR A 1 470 ? 7.829 -17.372 -12.523 1.00 92.69 470 THR A N 1
ATOM 3497 C CA . THR A 1 470 ? 7.618 -18.726 -13.041 1.00 92.69 470 THR A CA 1
ATOM 3498 C C . THR A 1 470 ? 6.827 -19.601 -12.064 1.00 92.69 470 THR A C 1
ATOM 3500 O O . THR A 1 470 ? 5.933 -20.320 -12.493 1.00 92.69 470 THR A O 1
ATOM 3503 N N . LEU A 1 471 ? 7.068 -19.491 -10.750 1.00 92.81 471 LEU A N 1
ATOM 3504 C CA . LEU A 1 471 ? 6.242 -20.159 -9.726 1.00 92.81 471 LEU A CA 1
ATOM 3505 C C . LEU A 1 471 ? 4.790 -19.646 -9.690 1.00 92.81 471 LEU A C 1
ATOM 3507 O O . LEU A 1 471 ? 3.881 -20.348 -9.246 1.00 92.81 471 LEU A O 1
ATOM 3511 N N . ILE A 1 472 ? 4.559 -18.404 -10.119 1.00 92.56 472 ILE A N 1
ATOM 3512 C CA . ILE A 1 472 ? 3.220 -17.818 -10.230 1.00 92.56 472 ILE A CA 1
ATOM 3513 C C . ILE A 1 472 ? 2.532 -18.239 -11.527 1.00 92.56 472 ILE A C 1
ATOM 3515 O O . ILE A 1 472 ? 1.311 -18.359 -11.529 1.00 92.56 472 ILE A O 1
ATOM 3519 N N . LEU A 1 473 ? 3.248 -18.506 -12.610 1.00 90.38 473 LEU A N 1
ATOM 3520 C CA . LEU A 1 473 ? 2.638 -18.923 -13.875 1.00 90.38 473 LEU A CA 1
ATOM 3521 C C . LEU A 1 473 ? 2.393 -20.433 -13.902 1.00 90.38 473 LEU A C 1
ATOM 3523 O O . LEU A 1 473 ? 1.266 -20.875 -14.121 1.00 90.38 473 LEU A O 1
ATOM 3527 N N . ASP A 1 474 ? 3.413 -21.216 -13.565 1.00 89.06 474 ASP A N 1
ATOM 3528 C CA . ASP A 1 474 ? 3.365 -22.673 -13.576 1.00 89.06 474 ASP A CA 1
ATOM 3529 C C . ASP A 1 474 ? 2.785 -23.208 -12.255 1.00 89.06 474 ASP A C 1
ATOM 3531 O O . ASP A 1 474 ? 3.267 -22.908 -11.161 1.00 89.06 474 ASP A O 1
ATOM 3535 N N . ARG A 1 475 ? 1.691 -23.972 -12.337 1.00 84.81 475 ARG A N 1
ATOM 3536 C CA . ARG A 1 475 ? 1.021 -24.558 -11.162 1.00 84.81 475 ARG A CA 1
ATOM 3537 C C . ARG A 1 475 ? 1.682 -25.843 -10.678 1.00 84.81 475 ARG A C 1
ATOM 3539 O O . ARG A 1 475 ? 1.527 -26.170 -9.500 1.00 84.81 475 ARG A O 1
ATOM 3546 N N . ASP A 1 476 ? 2.390 -26.526 -11.566 1.00 85.56 476 ASP A N 1
ATOM 3547 C CA . ASP A 1 476 ? 3.021 -27.816 -11.311 1.00 85.56 476 ASP A CA 1
ATOM 3548 C C . ASP A 1 476 ? 4.470 -27.634 -10.844 1.00 85.56 476 ASP A C 1
ATOM 3550 O O . ASP A 1 476 ? 5.044 -28.511 -10.194 1.00 85.56 476 ASP A O 1
ATOM 3554 N N . ARG A 1 477 ? 5.060 -26.458 -11.091 1.00 86.56 477 ARG A N 1
ATOM 3555 C CA . ARG A 1 477 ? 6.374 -26.111 -10.552 1.00 86.56 477 ARG A CA 1
ATOM 3556 C C . ARG A 1 477 ? 6.333 -25.955 -9.035 1.00 86.56 477 ARG A C 1
ATOM 3558 O O . ARG A 1 477 ? 5.467 -25.300 -8.450 1.00 86.56 477 ARG A O 1
ATOM 3565 N N . HIS A 1 478 ? 7.329 -26.539 -8.378 1.00 82.88 478 HIS A N 1
ATOM 3566 C CA . HIS A 1 478 ? 7.462 -26.518 -6.928 1.00 82.88 478 HIS A CA 1
ATOM 3567 C C . HIS A 1 478 ? 8.841 -26.003 -6.514 1.00 82.88 478 HIS A C 1
ATOM 3569 O O . HIS A 1 478 ? 9.850 -26.303 -7.147 1.00 82.88 478 HIS A O 1
ATOM 3575 N N . HIS A 1 479 ? 8.877 -25.245 -5.420 1.00 87.62 479 HIS A N 1
ATOM 3576 C CA . HIS A 1 479 ? 10.103 -24.828 -4.746 1.00 87.62 479 HIS A CA 1
ATOM 3577 C C . HIS A 1 479 ? 9.947 -25.097 -3.248 1.00 87.62 479 HIS A C 1
ATOM 3579 O O . HIS A 1 479 ? 8.885 -24.841 -2.682 1.00 87.62 479 HIS A O 1
ATOM 3585 N N . HIS A 1 480 ? 10.988 -25.620 -2.599 1.00 87.94 480 HIS A N 1
ATOM 3586 C CA . HIS A 1 480 ? 10.924 -26.042 -1.195 1.00 87.94 480 HIS A CA 1
ATOM 3587 C C . HIS A 1 480 ? 10.573 -24.893 -0.231 1.00 87.94 480 HIS A C 1
ATOM 3589 O O . HIS A 1 480 ? 9.817 -25.092 0.718 1.00 87.94 480 HIS A O 1
ATOM 3595 N N . ASP A 1 481 ? 11.038 -23.680 -0.537 1.00 89.12 481 ASP A N 1
ATOM 3596 C CA . ASP A 1 481 ? 10.713 -22.469 0.226 1.00 89.12 481 ASP A CA 1
ATOM 3597 C C . ASP A 1 481 ? 9.420 -21.764 -0.213 1.00 89.12 481 ASP A C 1
ATOM 3599 O O . ASP A 1 481 ? 9.044 -20.757 0.391 1.00 89.12 481 ASP A O 1
ATOM 3603 N N . ALA A 1 482 ? 8.721 -22.242 -1.249 1.00 90.38 482 ALA A N 1
ATOM 3604 C CA . ALA A 1 482 ? 7.527 -21.560 -1.745 1.00 90.38 482 ALA A CA 1
ATOM 3605 C C . ALA A 1 482 ? 6.352 -21.632 -0.757 1.00 90.38 482 ALA A C 1
ATOM 3607 O O . ALA A 1 482 ? 5.969 -22.686 -0.243 1.00 90.38 482 ALA A O 1
ATOM 3608 N N . ASP A 1 483 ? 5.705 -20.490 -0.548 1.00 89.94 483 ASP A N 1
ATOM 3609 C CA . ASP A 1 483 ? 4.438 -20.378 0.151 1.00 89.94 483 ASP A CA 1
ATOM 3610 C C . ASP A 1 483 ? 3.274 -20.407 -0.847 1.00 89.94 483 ASP A C 1
ATOM 3612 O O . ASP A 1 483 ? 2.880 -19.390 -1.422 1.00 89.94 483 ASP A O 1
ATOM 3616 N N . LEU A 1 484 ? 2.666 -21.586 -1.006 1.00 88.81 484 LEU A N 1
ATOM 3617 C CA . LEU A 1 484 ? 1.521 -21.797 -1.902 1.00 88.81 484 LEU A CA 1
ATOM 3618 C C . LEU A 1 484 ? 0.361 -20.818 -1.654 1.00 88.81 484 LEU A C 1
ATOM 3620 O O . LEU A 1 484 ? -0.350 -20.449 -2.588 1.00 88.81 484 LEU A O 1
ATOM 3624 N N . ARG A 1 485 ? 0.154 -20.372 -0.407 1.00 86.12 485 ARG A N 1
ATOM 3625 C CA . ARG A 1 485 ? -0.915 -19.412 -0.094 1.00 86.12 485 ARG A CA 1
ATOM 3626 C C . ARG A 1 485 ? -0.555 -18.010 -0.562 1.00 86.12 485 ARG A C 1
ATOM 3628 O O . ARG A 1 485 ? -1.441 -17.309 -1.045 1.00 86.12 485 ARG A O 1
ATOM 3635 N N . ALA A 1 486 ? 0.712 -17.618 -0.431 1.00 88.44 486 ALA A N 1
ATOM 3636 C CA . ALA A 1 486 ? 1.199 -16.344 -0.951 1.00 88.44 486 ALA A CA 1
ATOM 3637 C C . ALA A 1 486 ? 1.078 -16.310 -2.482 1.00 88.44 486 ALA A C 1
ATOM 3639 O O . ALA A 1 486 ? 0.526 -15.357 -3.019 1.00 88.44 486 ALA A O 1
ATOM 3640 N N . ILE A 1 487 ? 1.444 -17.396 -3.173 1.00 92.62 487 ILE A N 1
ATOM 3641 C CA . ILE A 1 487 ? 1.277 -17.523 -4.633 1.00 92.62 487 ILE A CA 1
ATOM 3642 C C . ILE A 1 487 ? -0.193 -17.350 -5.045 1.00 92.62 487 ILE A C 1
ATOM 3644 O O . ILE A 1 487 ? -0.516 -16.551 -5.924 1.00 92.62 487 ILE A O 1
ATOM 3648 N N . GLN A 1 488 ? -1.119 -18.052 -4.383 1.00 90.56 488 GLN A N 1
ATOM 3649 C CA . GLN A 1 488 ? -2.558 -17.917 -4.654 1.00 90.56 488 GLN A CA 1
ATOM 3650 C C . GLN A 1 488 ? -3.093 -16.509 -4.355 1.00 90.56 488 GLN A C 1
ATOM 3652 O O . GLN A 1 488 ? -4.044 -16.050 -4.987 1.00 90.56 488 GLN A O 1
ATOM 3657 N N . GLN A 1 489 ? -2.530 -15.828 -3.359 1.00 89.44 489 GLN A N 1
ATOM 3658 C CA . GLN A 1 489 ? -2.892 -14.456 -3.024 1.00 89.44 489 GLN A CA 1
ATOM 3659 C C . GLN A 1 489 ? -2.414 -13.473 -4.094 1.00 89.44 489 GLN A C 1
ATOM 3661 O O . GLN A 1 489 ? -3.217 -12.645 -4.519 1.00 89.44 489 GLN A O 1
ATOM 3666 N N . VAL A 1 490 ? -1.175 -13.617 -4.572 1.00 93.50 490 VAL A N 1
ATOM 3667 C CA . VAL A 1 490 ? -0.625 -12.821 -5.677 1.00 93.50 490 VAL A CA 1
ATOM 3668 C C . VAL A 1 490 ? -1.478 -12.984 -6.937 1.00 93.50 490 VAL A C 1
ATOM 3670 O O . VAL A 1 490 ? -1.949 -11.983 -7.466 1.00 93.50 490 VAL A O 1
ATOM 3673 N N . ARG A 1 491 ? -1.796 -14.223 -7.350 1.00 93.00 491 ARG A N 1
ATOM 3674 C CA . ARG A 1 491 ? -2.669 -14.488 -8.515 1.00 93.00 491 ARG A CA 1
ATOM 3675 C C . ARG A 1 491 ? -4.023 -13.784 -8.401 1.00 93.00 491 ARG A C 1
ATOM 3677 O O . ARG A 1 491 ? -4.393 -13.012 -9.274 1.00 93.00 491 ARG A O 1
ATOM 3684 N N . ARG A 1 492 ? -4.728 -13.974 -7.277 1.00 92.12 492 ARG A N 1
ATOM 3685 C CA . ARG A 1 492 ? -6.052 -13.358 -7.064 1.00 92.12 492 ARG A CA 1
ATOM 3686 C C . ARG A 1 492 ? -6.021 -11.832 -7.120 1.00 92.12 492 ARG A C 1
ATOM 3688 O O . ARG A 1 492 ? -6.990 -11.235 -7.583 1.00 92.12 492 ARG A O 1
ATOM 3695 N N . ARG A 1 493 ? -4.952 -11.206 -6.613 1.00 91.31 493 ARG A N 1
ATOM 3696 C CA . ARG A 1 493 ? -4.781 -9.748 -6.671 1.00 91.31 493 ARG A CA 1
ATOM 3697 C C . ARG A 1 493 ? -4.462 -9.269 -8.077 1.00 91.31 493 ARG A C 1
ATOM 3699 O O . ARG A 1 493 ? -5.076 -8.302 -8.511 1.00 91.31 493 ARG A O 1
ATOM 3706 N N . ALA A 1 494 ? -3.570 -9.958 -8.784 1.00 94.81 494 ALA A N 1
ATOM 3707 C CA . ALA A 1 494 ? -3.279 -9.656 -10.179 1.00 94.81 494 ALA A CA 1
ATOM 3708 C C . ALA A 1 494 ? -4.558 -9.732 -11.028 1.00 94.81 494 ALA A C 1
ATOM 3710 O O . ALA A 1 494 ? -4.867 -8.780 -11.738 1.00 94.81 494 ALA A O 1
ATOM 3711 N N . ASP A 1 495 ? -5.365 -10.788 -10.863 1.00 94.31 495 ASP A N 1
ATOM 3712 C CA . ASP A 1 495 ? -6.652 -10.927 -11.556 1.00 94.31 495 ASP A CA 1
ATOM 3713 C C . ASP A 1 495 ? -7.626 -9.786 -11.205 1.00 94.31 495 ASP A C 1
ATOM 3715 O O . ASP A 1 495 ? -8.407 -9.344 -12.046 1.00 94.31 495 ASP A O 1
ATOM 3719 N N . ASP A 1 496 ? -7.624 -9.308 -9.955 1.00 91.19 496 ASP A N 1
ATOM 3720 C CA . ASP A 1 496 ? -8.467 -8.180 -9.538 1.00 91.19 496 ASP A CA 1
ATOM 3721 C C . ASP A 1 496 ? -8.041 -6.861 -10.178 1.00 91.19 496 ASP A C 1
ATOM 3723 O O . ASP A 1 496 ? -8.891 -6.113 -10.662 1.00 91.19 496 ASP A O 1
ATOM 3727 N N . LEU A 1 497 ? -6.735 -6.601 -10.229 1.00 92.06 497 LEU A N 1
ATOM 3728 C CA . LEU A 1 497 ? -6.174 -5.445 -10.926 1.00 92.06 497 LEU A CA 1
ATOM 3729 C C . LEU A 1 497 ? -6.517 -5.491 -12.419 1.00 92.06 497 LEU A C 1
ATOM 3731 O O . LEU A 1 497 ? -7.024 -4.504 -12.955 1.00 92.06 497 LEU A O 1
ATOM 3735 N N . ALA A 1 498 ? -6.339 -6.653 -13.054 1.00 94.25 498 ALA A N 1
ATOM 3736 C CA . ALA A 1 498 ? -6.655 -6.846 -14.462 1.00 94.25 498 ALA A CA 1
ATOM 3737 C C . ALA A 1 498 ? -8.144 -6.598 -14.749 1.00 94.25 498 ALA A C 1
ATOM 3739 O O . ALA A 1 498 ? -8.480 -5.823 -15.646 1.00 94.25 498 ALA A O 1
ATOM 3740 N N . ARG A 1 499 ? -9.052 -7.149 -13.927 1.00 93.12 499 ARG A N 1
ATOM 3741 C CA . ARG A 1 499 ? -10.502 -6.906 -14.050 1.00 93.12 499 ARG A CA 1
ATOM 3742 C C . ARG A 1 499 ? -10.869 -5.430 -13.915 1.00 93.12 499 ARG A C 1
ATOM 3744 O O . ARG A 1 499 ? -11.667 -4.938 -14.707 1.00 93.12 499 ARG A O 1
ATOM 3751 N N . ARG A 1 500 ? -10.297 -4.710 -12.941 1.00 87.06 500 ARG A N 1
ATOM 3752 C CA . ARG A 1 500 ? -10.576 -3.273 -12.723 1.00 87.06 500 ARG A CA 1
ATOM 3753 C C . ARG A 1 500 ? -10.171 -2.401 -13.912 1.00 87.06 500 ARG A C 1
ATOM 3755 O O . ARG A 1 500 ? -10.744 -1.330 -14.093 1.00 87.06 500 ARG A O 1
ATOM 3762 N N . ARG A 1 501 ? -9.189 -2.844 -14.700 1.00 89.19 501 ARG A N 1
ATOM 3763 C CA . ARG A 1 501 ? -8.642 -2.121 -15.856 1.00 89.19 501 ARG A CA 1
ATOM 3764 C C . ARG A 1 501 ? -9.028 -2.723 -17.205 1.00 89.19 501 ARG A C 1
ATOM 3766 O O . ARG A 1 501 ? -8.555 -2.228 -18.219 1.00 89.19 501 ARG A O 1
ATOM 3773 N N . ALA A 1 502 ? -9.884 -3.747 -17.214 1.00 92.94 502 ALA A N 1
ATOM 3774 C CA . ALA A 1 502 ? -10.240 -4.502 -18.414 1.00 92.94 502 ALA A CA 1
ATOM 3775 C C . ALA A 1 502 ? -9.006 -5.002 -19.200 1.00 92.94 502 ALA A C 1
ATOM 3777 O O . ALA A 1 502 ? -8.994 -4.993 -20.428 1.00 92.94 502 ALA A O 1
ATOM 3778 N N . ILE A 1 503 ? -7.963 -5.428 -18.482 1.00 93.25 503 ILE A N 1
ATOM 3779 C CA . ILE A 1 503 ? -6.739 -5.995 -19.059 1.00 93.25 503 ILE A CA 1
ATOM 3780 C C . ILE A 1 503 ? -6.983 -7.474 -19.374 1.00 93.25 503 ILE A C 1
ATOM 3782 O O . ILE A 1 503 ? -7.467 -8.223 -18.521 1.00 93.25 503 ILE A O 1
ATOM 3786 N N . ALA A 1 504 ? -6.639 -7.894 -20.592 1.00 91.81 504 ALA A N 1
ATOM 3787 C CA . ALA A 1 504 ? -6.684 -9.295 -20.991 1.00 91.81 504 ALA A CA 1
ATOM 3788 C C . ALA A 1 504 ? -5.574 -10.092 -20.288 1.00 91.81 504 ALA A C 1
ATOM 3790 O O . ALA A 1 504 ? -4.431 -9.649 -20.223 1.00 91.81 504 ALA A O 1
ATOM 3791 N N . THR A 1 505 ? -5.909 -11.273 -19.772 1.00 92.38 505 THR A N 1
ATOM 3792 C CA . THR A 1 505 ? -4.939 -12.211 -19.191 1.00 92.38 505 THR A CA 1
ATOM 3793 C C . THR A 1 505 ? -4.435 -13.175 -20.258 1.00 92.38 505 THR A C 1
ATOM 3795 O O . THR A 1 505 ? -5.238 -13.654 -21.060 1.00 92.38 505 THR A O 1
ATOM 3798 N N . GLY A 1 506 ? -3.156 -13.536 -20.220 1.00 87.19 506 GLY A N 1
ATOM 3799 C CA . GLY A 1 506 ? -2.566 -14.463 -21.184 1.00 87.19 506 GLY A CA 1
ATOM 3800 C C . GLY A 1 506 ? -1.182 -14.951 -20.773 1.00 87.19 506 GLY A C 1
ATOM 3801 O O . GLY A 1 506 ? -0.796 -14.829 -19.604 1.00 87.19 506 GLY A O 1
ATOM 3802 N N . ASP A 1 507 ? -0.462 -15.503 -21.745 1.00 85.31 507 ASP A N 1
ATOM 3803 C CA . ASP A 1 507 ? 0.947 -15.852 -21.592 1.00 85.31 507 ASP A CA 1
ATOM 3804 C C . ASP A 1 507 ? 1.786 -14.580 -21.458 1.00 85.31 507 ASP A C 1
ATOM 3806 O O . ASP A 1 507 ? 1.503 -13.569 -22.098 1.00 85.31 507 ASP A O 1
ATOM 3810 N N . VAL A 1 508 ? 2.813 -14.636 -20.613 1.00 86.88 508 VAL A N 1
ATOM 3811 C CA . VAL A 1 508 ? 3.712 -13.505 -20.358 1.00 86.88 508 VAL A CA 1
ATOM 3812 C C . VAL A 1 508 ? 5.156 -13.925 -20.576 1.00 86.88 508 VAL A C 1
ATOM 3814 O O . VAL A 1 508 ? 5.553 -15.047 -20.251 1.00 86.88 508 VAL A O 1
ATOM 3817 N N . SER A 1 509 ? 5.958 -12.999 -21.088 1.00 78.25 509 SER A N 1
ATOM 3818 C CA . SER A 1 509 ? 7.394 -13.193 -21.270 1.00 78.25 509 SER A CA 1
ATOM 3819 C C . SER A 1 509 ? 8.158 -12.782 -20.013 1.00 78.25 509 SER A C 1
ATOM 3821 O O . SER A 1 509 ? 8.010 -11.671 -19.506 1.00 78.25 509 SER A O 1
ATOM 3823 N N . THR A 1 510 ? 9.048 -13.648 -19.523 1.00 79.31 510 THR A N 1
ATOM 3824 C CA . THR A 1 510 ? 9.965 -13.293 -18.426 1.00 79.31 510 THR A CA 1
ATOM 3825 C C . THR A 1 510 ? 11.023 -12.271 -18.851 1.00 79.31 510 THR A C 1
ATOM 3827 O O . THR A 1 510 ? 11.632 -11.638 -17.990 1.00 79.31 510 THR A O 1
ATOM 3830 N N . ASN A 1 511 ? 11.239 -12.078 -20.156 1.00 74.12 511 ASN A N 1
ATOM 3831 C CA . ASN A 1 511 ? 12.241 -11.137 -20.665 1.00 74.12 511 ASN A CA 1
ATOM 3832 C C . ASN A 1 511 ? 11.829 -9.673 -20.441 1.00 74.12 511 ASN A C 1
ATOM 3834 O O . ASN A 1 511 ? 12.688 -8.812 -20.278 1.00 74.12 511 ASN A O 1
ATOM 3838 N N . ASP A 1 512 ? 10.526 -9.395 -20.345 1.00 80.56 512 ASP A N 1
ATOM 3839 C CA . ASP A 1 512 ? 9.997 -8.038 -20.163 1.00 80.56 512 ASP A CA 1
ATOM 3840 C C . ASP A 1 512 ? 9.904 -7.605 -18.691 1.00 80.56 512 ASP A C 1
ATOM 3842 O O . ASP A 1 512 ? 9.488 -6.480 -18.394 1.00 80.56 512 ASP A O 1
ATOM 3846 N N . ILE A 1 513 ? 10.311 -8.461 -17.742 1.00 91.31 513 ILE A N 1
ATOM 3847 C CA . ILE A 1 513 ? 10.258 -8.137 -16.309 1.00 91.31 513 ILE A CA 1
ATOM 3848 C C . ILE A 1 513 ? 11.114 -6.907 -16.016 1.00 91.31 513 ILE A C 1
ATOM 3850 O O . ILE A 1 513 ? 10.625 -5.970 -15.390 1.00 91.31 513 ILE A O 1
ATOM 3854 N N . GLY A 1 514 ? 12.373 -6.883 -16.469 1.00 88.38 514 GLY A N 1
ATOM 3855 C CA . GLY A 1 514 ? 13.267 -5.747 -16.240 1.00 88.38 514 GLY A CA 1
ATOM 3856 C C . GLY A 1 514 ? 12.680 -4.444 -16.765 1.00 88.38 514 GLY A C 1
ATOM 3857 O O . GLY A 1 514 ? 12.604 -3.471 -16.016 1.00 88.38 514 GLY A O 1
ATOM 3858 N N . ARG A 1 515 ? 12.208 -4.447 -18.021 1.00 82.06 515 ARG A N 1
ATOM 3859 C CA . ARG A 1 515 ? 11.577 -3.287 -18.675 1.00 82.06 515 ARG A CA 1
ATOM 3860 C C . ARG A 1 515 ? 10.382 -2.791 -17.872 1.00 82.06 515 ARG A C 1
ATOM 3862 O O . ARG A 1 515 ? 10.280 -1.609 -17.566 1.00 82.06 515 ARG A O 1
ATOM 3869 N N . THR A 1 516 ? 9.508 -3.712 -17.481 1.00 87.56 516 THR A N 1
ATOM 3870 C CA . THR A 1 516 ? 8.312 -3.389 -16.705 1.00 87.56 516 THR A CA 1
ATOM 3871 C C . THR A 1 516 ? 8.685 -2.796 -15.349 1.00 87.56 516 THR A C 1
ATOM 3873 O O . THR A 1 516 ? 8.121 -1.784 -14.950 1.00 87.56 516 THR A O 1
ATOM 3876 N N . LEU A 1 517 ? 9.661 -3.376 -14.643 1.00 94.00 517 LEU A N 1
ATOM 3877 C CA . LEU A 1 517 ? 10.118 -2.856 -13.354 1.00 94.00 517 LEU A CA 1
ATOM 3878 C C . LEU A 1 517 ? 10.799 -1.489 -13.484 1.00 94.00 517 LEU A C 1
ATOM 3880 O O . LEU A 1 517 ? 10.632 -0.666 -12.588 1.00 94.00 517 LEU A O 1
ATOM 3884 N N . LEU A 1 518 ? 11.520 -1.216 -14.575 1.00 86.44 518 LEU A N 1
ATOM 3885 C CA . LEU A 1 518 ? 12.172 0.078 -14.798 1.00 86.44 518 LEU A CA 1
ATOM 3886 C C . LEU A 1 518 ? 11.165 1.236 -14.776 1.00 86.44 518 LEU A C 1
ATOM 3888 O O . LEU A 1 518 ? 11.463 2.269 -14.185 1.00 86.44 518 LEU A O 1
ATOM 3892 N N . LEU A 1 519 ? 9.953 1.035 -15.310 1.00 83.69 519 LEU A N 1
ATOM 3893 C CA . LEU A 1 519 ? 8.884 2.042 -15.283 1.00 83.69 519 LEU A CA 1
ATOM 3894 C C . LEU A 1 519 ? 8.566 2.509 -13.855 1.00 83.69 519 LEU A C 1
ATOM 3896 O O . LEU A 1 519 ? 8.389 3.699 -13.613 1.00 83.69 519 LEU A O 1
ATOM 3900 N N . GLY A 1 520 ? 8.480 1.574 -12.905 1.00 90.62 520 GLY A N 1
ATOM 3901 C CA . GLY A 1 520 ? 8.169 1.868 -11.502 1.00 90.62 520 GLY A CA 1
ATOM 3902 C C . GLY A 1 520 ? 9.393 2.165 -10.635 1.00 90.62 520 GLY A C 1
ATOM 3903 O O . GLY A 1 520 ? 9.271 2.743 -9.552 1.00 90.62 520 GLY A O 1
ATOM 3904 N N . PHE A 1 521 ? 10.578 1.753 -11.074 1.00 93.00 521 PHE A N 1
ATOM 3905 C CA . PHE A 1 521 ? 11.813 1.822 -10.301 1.00 93.00 521 PHE A CA 1
ATOM 3906 C C . PHE A 1 521 ? 12.989 2.402 -11.108 1.00 93.00 521 PHE A C 1
ATOM 3908 O O . PHE A 1 521 ? 14.068 1.799 -11.119 1.00 93.00 521 PHE A O 1
ATOM 3915 N N . PRO A 1 522 ? 12.832 3.584 -11.740 1.00 81.12 522 PRO A N 1
ATOM 3916 C CA . PRO A 1 522 ? 13.889 4.178 -12.564 1.00 81.12 522 PRO A CA 1
ATOM 3917 C C . PRO A 1 522 ? 15.137 4.542 -11.741 1.00 81.12 522 PRO A C 1
ATOM 3919 O O . PRO A 1 522 ? 16.261 4.448 -12.220 1.00 81.12 522 PRO A O 1
ATOM 3922 N N . ASP A 1 523 ? 14.961 4.865 -10.456 1.00 83.38 523 ASP A N 1
ATOM 3923 C CA . ASP A 1 523 ? 16.024 5.135 -9.477 1.00 83.38 523 ASP A CA 1
ATOM 3924 C C . ASP A 1 523 ? 16.754 3.876 -8.970 1.00 83.38 523 ASP A C 1
ATOM 3926 O O . ASP A 1 523 ? 17.685 3.976 -8.166 1.00 83.38 523 ASP A O 1
ATOM 3930 N N . ARG A 1 524 ? 16.316 2.678 -9.378 1.00 88.94 524 ARG A N 1
ATOM 3931 C CA . ARG A 1 524 ? 16.858 1.390 -8.909 1.00 88.94 524 ARG A CA 1
ATOM 3932 C C . ARG A 1 524 ? 17.610 0.621 -9.980 1.00 88.94 524 ARG A C 1
ATOM 3934 O O . ARG A 1 524 ? 17.882 -0.570 -9.815 1.00 88.94 524 ARG A O 1
ATOM 3941 N N . LEU A 1 525 ? 17.973 1.296 -11.056 1.00 85.50 525 LEU A N 1
ATOM 3942 C CA . LEU A 1 525 ? 18.794 0.727 -12.100 1.00 85.50 525 LEU A CA 1
ATOM 3943 C C . LEU A 1 525 ? 20.224 0.496 -11.581 1.00 85.50 525 LEU A C 1
ATOM 3945 O O . LEU A 1 525 ? 20.841 1.377 -10.975 1.00 85.50 525 LEU A O 1
ATOM 3949 N N . ALA A 1 526 ? 20.747 -0.703 -11.804 1.00 87.12 526 ALA A N 1
ATOM 3950 C CA . ALA A 1 526 ? 22.040 -1.153 -11.321 1.00 87.12 526 ALA A CA 1
ATOM 3951 C C . ALA A 1 526 ? 22.890 -1.693 -12.476 1.00 87.12 526 ALA A C 1
ATOM 3953 O O . ALA A 1 526 ? 22.405 -2.421 -13.339 1.00 87.12 526 ALA A O 1
ATOM 3954 N N . ARG A 1 527 ? 24.186 -1.368 -12.457 1.00 79.94 527 ARG A N 1
ATOM 3955 C CA . ARG A 1 527 ? 25.184 -1.874 -13.415 1.00 79.94 527 ARG A CA 1
ATOM 3956 C C . ARG A 1 527 ? 26.230 -2.744 -12.735 1.00 79.94 527 ARG A C 1
ATOM 3958 O O . ARG A 1 527 ? 26.573 -2.441 -11.587 1.00 79.94 527 ARG A O 1
ATOM 3965 N N . PRO A 1 528 ? 26.790 -3.751 -13.415 1.00 83.75 528 PRO A N 1
ATOM 3966 C CA . PRO A 1 528 ? 27.911 -4.497 -12.877 1.00 83.75 528 PRO A CA 1
ATOM 3967 C C . PRO A 1 528 ? 29.136 -3.583 -12.754 1.00 83.75 528 PRO A C 1
ATOM 3969 O O . PRO A 1 528 ? 29.338 -2.641 -13.523 1.00 83.75 528 PRO A O 1
ATOM 3972 N N . ARG A 1 529 ? 29.983 -3.856 -11.765 1.00 80.81 529 ARG A N 1
ATOM 3973 C CA . ARG A 1 529 ? 31.282 -3.204 -11.622 1.00 80.81 529 ARG A CA 1
ATOM 3974 C C . ARG A 1 529 ? 32.330 -4.020 -12.370 1.00 80.81 529 ARG A C 1
ATOM 3976 O O . ARG A 1 529 ? 32.550 -5.186 -12.040 1.00 80.81 529 ARG A O 1
ATOM 3983 N N . ALA A 1 530 ? 33.006 -3.378 -13.322 1.00 68.62 530 ALA A N 1
ATOM 3984 C CA . ALA A 1 530 ? 34.039 -4.001 -14.144 1.00 68.62 530 ALA A CA 1
ATOM 3985 C C . ALA A 1 530 ? 35.044 -4.811 -13.303 1.00 68.62 530 ALA A C 1
ATOM 3987 O O . ALA A 1 530 ? 35.557 -4.340 -12.282 1.00 68.62 530 ALA A O 1
ATOM 3988 N N . GLY A 1 531 ? 35.294 -6.051 -13.732 1.00 70.88 531 GLY A N 1
ATOM 3989 C CA . GLY A 1 531 ? 36.260 -6.962 -13.116 1.00 70.88 531 GLY A CA 1
ATOM 3990 C C . GLY A 1 531 ? 35.851 -7.570 -11.768 1.00 70.88 531 GLY A C 1
ATOM 3991 O O . GLY A 1 531 ? 36.658 -8.284 -11.174 1.00 70.88 531 GLY A O 1
ATOM 3992 N N . ILE A 1 532 ? 34.638 -7.317 -11.249 1.00 84.00 532 ILE A N 1
ATOM 3993 C CA . ILE A 1 532 ? 34.209 -7.871 -9.955 1.00 84.00 532 ILE A CA 1
ATOM 3994 C C . ILE A 1 532 ? 32.785 -8.440 -10.024 1.00 84.00 532 ILE A C 1
ATOM 3996 O O . ILE A 1 532 ? 31.802 -7.744 -9.778 1.00 84.00 532 ILE A O 1
ATOM 4000 N N . ARG A 1 533 ? 32.688 -9.756 -10.239 1.00 86.75 533 ARG A N 1
ATOM 4001 C CA . ARG A 1 533 ? 31.422 -10.507 -10.217 1.00 86.75 533 ARG A CA 1
ATOM 4002 C C . ARG A 1 533 ? 30.631 -10.284 -8.922 1.00 86.75 533 ARG A C 1
ATOM 4004 O O . ARG A 1 533 ? 31.211 -10.310 -7.823 1.00 86.75 533 ARG A O 1
ATOM 4011 N N . GLY A 1 534 ? 29.317 -10.084 -9.058 1.00 88.31 534 GLY A N 1
ATOM 4012 C CA . GLY A 1 534 ? 28.388 -9.827 -7.949 1.00 88.31 534 GLY A CA 1
ATOM 4013 C C . GLY A 1 534 ? 28.506 -8.428 -7.326 1.00 88.31 534 GLY A C 1
ATOM 4014 O O . GLY A 1 534 ? 27.922 -8.164 -6.272 1.00 88.31 534 GLY A O 1
ATOM 4015 N N . ARG A 1 535 ? 29.277 -7.511 -7.926 1.00 92.06 535 ARG A N 1
ATOM 4016 C CA . ARG A 1 535 ? 29.351 -6.112 -7.487 1.00 92.06 535 ARG A CA 1
ATOM 4017 C C . ARG A 1 535 ? 28.640 -5.204 -8.455 1.00 92.06 535 ARG A C 1
ATOM 4019 O O . ARG A 1 535 ? 28.863 -5.286 -9.655 1.00 92.06 535 ARG A O 1
ATOM 4026 N N . TRP A 1 536 ? 27.854 -4.301 -7.886 1.00 90.81 536 TRP A N 1
ATOM 4027 C CA . TRP A 1 536 ? 26.952 -3.449 -8.636 1.00 90.81 536 TRP A CA 1
ATOM 4028 C C . TRP A 1 536 ? 27.110 -1.989 -8.229 1.00 90.81 536 TRP A C 1
ATOM 4030 O O . TRP A 1 536 ? 27.437 -1.698 -7.078 1.00 90.81 536 TRP A O 1
ATOM 4040 N N . THR A 1 537 ? 26.854 -1.074 -9.154 1.00 85.62 537 THR A N 1
ATOM 4041 C CA . THR A 1 537 ? 26.704 0.359 -8.892 1.00 85.62 537 THR A CA 1
ATOM 4042 C C . THR A 1 537 ? 25.258 0.747 -9.182 1.00 85.62 537 THR A C 1
ATOM 4044 O O . THR A 1 537 ? 24.768 0.490 -10.278 1.00 85.62 537 THR A O 1
ATOM 4047 N N . LEU A 1 538 ? 24.576 1.319 -8.191 1.00 85.06 538 LEU A N 1
ATOM 4048 C CA . LEU A 1 538 ? 23.192 1.792 -8.295 1.00 85.06 538 LEU A CA 1
ATOM 4049 C C . LEU A 1 538 ? 23.126 3.158 -8.998 1.00 85.06 538 LEU A C 1
ATOM 4051 O O . LEU A 1 538 ? 24.153 3.817 -9.176 1.00 85.06 538 LEU A O 1
ATOM 4055 N N . SER A 1 539 ? 21.920 3.608 -9.354 1.00 79.44 539 SER A N 1
ATOM 4056 C CA . SER A 1 539 ? 21.691 4.894 -10.037 1.00 79.44 539 SER A CA 1
ATOM 4057 C C . SER A 1 539 ? 22.217 6.097 -9.242 1.00 79.44 539 SER A C 1
ATOM 4059 O O . SER A 1 539 ? 22.698 7.068 -9.818 1.00 79.44 539 SER A O 1
ATOM 4061 N N . ASP A 1 540 ? 22.220 5.997 -7.913 1.00 78.00 540 ASP A N 1
ATOM 4062 C CA . ASP A 1 540 ? 22.765 6.999 -6.989 1.00 78.00 540 ASP A CA 1
ATOM 4063 C C . ASP A 1 540 ? 24.276 6.848 -6.707 1.00 78.00 540 ASP A C 1
ATOM 4065 O O . ASP A 1 540 ? 24.799 7.408 -5.744 1.00 78.00 540 ASP A O 1
ATOM 4069 N N . GLN A 1 541 ? 24.988 6.073 -7.532 1.00 80.44 541 GLN A N 1
ATOM 4070 C CA . GLN A 1 541 ? 26.425 5.784 -7.440 1.00 80.44 541 GLN A CA 1
ATOM 4071 C C . GLN A 1 541 ? 26.863 4.950 -6.223 1.00 80.44 541 GLN A C 1
ATOM 4073 O O . GLN A 1 541 ? 28.056 4.653 -6.079 1.00 80.44 541 GLN A O 1
ATOM 4078 N N . ARG A 1 542 ? 25.946 4.499 -5.356 1.00 87.25 542 ARG A N 1
ATOM 4079 C CA . ARG A 1 542 ? 26.307 3.587 -4.260 1.00 87.25 542 ARG A CA 1
ATOM 4080 C C . ARG A 1 542 ? 26.680 2.204 -4.790 1.00 87.25 542 ARG A C 1
ATOM 4082 O O . ARG A 1 542 ? 26.135 1.711 -5.775 1.00 87.25 542 ARG A O 1
ATOM 4089 N N . SER A 1 543 ? 27.601 1.544 -4.089 1.00 89.94 543 SER A N 1
ATOM 4090 C CA . SER A 1 543 ? 27.997 0.163 -4.381 1.00 89.94 543 SER A CA 1
ATOM 4091 C C . SER A 1 543 ? 27.041 -0.822 -3.710 1.00 89.94 543 SER A C 1
ATOM 4093 O O . SER A 1 543 ? 26.907 -0.793 -2.491 1.00 89.94 543 SER A O 1
ATOM 4095 N N . ALA A 1 544 ? 26.484 -1.763 -4.464 1.00 93.00 544 ALA A N 1
ATOM 4096 C CA . ALA A 1 544 ? 25.653 -2.856 -3.968 1.00 93.00 544 ALA A CA 1
ATOM 4097 C C . ALA A 1 544 ? 26.331 -4.230 -4.144 1.00 93.00 544 ALA A C 1
ATOM 4099 O O . ALA A 1 544 ? 27.330 -4.383 -4.862 1.00 93.00 544 ALA A O 1
ATOM 4100 N N . LYS A 1 545 ? 25.814 -5.231 -3.430 1.00 94.44 545 LYS A N 1
ATOM 4101 C CA . LYS A 1 545 ? 26.231 -6.636 -3.508 1.00 94.44 545 LYS A CA 1
ATOM 4102 C C . LYS A 1 545 ? 25.097 -7.502 -4.012 1.00 94.44 545 LYS A C 1
ATOM 4104 O O . LYS A 1 545 ? 23.969 -7.344 -3.567 1.00 94.44 545 LYS A O 1
ATOM 4109 N N . LEU A 1 546 ? 25.452 -8.472 -4.831 1.00 94.19 546 LEU A N 1
ATOM 4110 C CA . LEU A 1 546 ? 24.656 -9.643 -5.143 1.00 94.19 546 LEU A CA 1
ATOM 4111 C C . LEU A 1 546 ? 25.530 -10.872 -4.865 1.00 94.19 546 LEU A C 1
ATOM 4113 O O . LEU A 1 546 ? 26.760 -10.783 -4.978 1.00 94.19 546 LEU A O 1
ATOM 4117 N N . ASP A 1 547 ? 24.928 -11.991 -4.460 1.00 91.88 547 ASP A N 1
ATOM 4118 C CA . ASP A 1 547 ? 25.683 -13.237 -4.333 1.00 91.88 547 ASP A CA 1
ATOM 4119 C C . ASP A 1 547 ? 26.339 -13.572 -5.683 1.00 91.88 547 ASP A C 1
ATOM 4121 O O . ASP A 1 547 ? 25.754 -13.395 -6.745 1.00 91.88 547 ASP A O 1
ATOM 4125 N N . ARG A 1 548 ? 27.592 -14.026 -5.655 1.00 91.50 548 ARG A N 1
ATOM 4126 C CA . ARG A 1 548 ? 28.329 -14.411 -6.867 1.00 91.50 548 ARG A CA 1
ATOM 4127 C C . ARG A 1 548 ? 27.786 -15.687 -7.502 1.00 91.50 548 ARG A C 1
ATOM 4129 O O . ARG A 1 548 ? 28.081 -15.939 -8.667 1.00 91.50 548 ARG A O 1
ATOM 4136 N N . GLN A 1 549 ? 27.072 -16.495 -6.726 1.00 91.12 549 GLN A N 1
ATOM 4137 C CA . GLN A 1 549 ? 26.408 -17.710 -7.182 1.00 91.12 549 GLN A CA 1
ATOM 4138 C C . GLN A 1 549 ? 24.996 -17.439 -7.716 1.00 91.12 549 GLN A C 1
ATOM 4140 O O . GLN A 1 549 ? 24.410 -18.338 -8.310 1.00 91.12 549 GLN A O 1
ATOM 4145 N N . ASP A 1 550 ? 24.462 -16.229 -7.527 1.00 93.56 550 ASP A N 1
ATOM 4146 C CA . ASP A 1 550 ? 23.149 -15.856 -8.048 1.00 93.56 550 ASP A CA 1
ATOM 4147 C C . ASP A 1 550 ? 23.148 -15.838 -9.588 1.00 93.56 550 ASP A C 1
ATOM 4149 O O . ASP A 1 550 ? 24.145 -15.472 -10.221 1.00 93.56 550 ASP A O 1
ATOM 4153 N N . SER A 1 551 ? 22.022 -16.215 -10.197 1.00 91.50 551 SER A N 1
ATOM 4154 C CA . SER A 1 551 ? 21.840 -16.268 -11.656 1.00 91.50 551 SER A CA 1
ATOM 4155 C C . SER A 1 551 ? 21.967 -14.894 -12.324 1.00 91.50 551 SER A C 1
ATOM 4157 O O . SER A 1 551 ? 22.317 -14.799 -13.504 1.00 91.50 551 SER A O 1
ATOM 4159 N N . LEU A 1 552 ? 21.745 -13.819 -11.566 1.00 92.81 552 LEU A N 1
ATOM 4160 C CA . LEU A 1 552 ? 21.892 -12.441 -12.018 1.00 92.81 552 LEU A CA 1
ATOM 4161 C C . LEU A 1 552 ? 23.314 -11.888 -11.838 1.00 92.81 552 LEU A C 1
ATOM 4163 O O . LEU A 1 552 ? 23.577 -10.764 -12.256 1.00 92.81 552 LEU A O 1
ATOM 4167 N N . ALA A 1 553 ? 24.254 -12.635 -11.245 1.00 90.38 553 ALA A N 1
ATOM 4168 C CA . ALA A 1 553 ? 25.600 -12.135 -10.931 1.00 90.38 553 ALA A CA 1
ATOM 4169 C C . ALA A 1 553 ? 26.426 -11.704 -12.155 1.00 90.38 553 ALA A C 1
ATOM 4171 O O . ALA A 1 553 ? 27.321 -10.867 -12.004 1.00 90.38 553 ALA A O 1
ATOM 4172 N N . ASP A 1 554 ? 26.119 -12.279 -13.321 1.00 83.44 554 ASP A N 1
ATOM 4173 C CA . ASP A 1 554 ? 26.786 -12.034 -14.606 1.00 83.44 554 ASP A CA 1
ATOM 4174 C C . ASP A 1 554 ? 25.933 -11.186 -15.562 1.00 83.44 554 ASP A C 1
ATOM 4176 O O . ASP A 1 554 ? 26.256 -11.059 -16.743 1.00 83.44 554 ASP A O 1
ATOM 4180 N N . ALA A 1 555 ? 24.830 -10.617 -15.067 1.00 85.19 555 ALA A N 1
ATOM 4181 C CA . ALA A 1 555 ? 24.008 -9.727 -15.866 1.00 85.19 555 ALA A CA 1
ATOM 4182 C C . ALA A 1 555 ? 24.765 -8.428 -16.227 1.00 85.19 555 ALA A C 1
ATOM 4184 O O . ALA A 1 555 ? 25.624 -7.948 -15.482 1.00 85.19 555 ALA A O 1
ATOM 4185 N N . ARG A 1 556 ? 24.432 -7.834 -17.374 1.00 78.69 556 ARG A N 1
ATOM 4186 C CA . ARG A 1 556 ? 24.978 -6.562 -17.882 1.00 78.69 556 ARG A CA 1
ATOM 4187 C C . ARG A 1 556 ? 24.202 -5.343 -17.370 1.00 78.69 556 ARG A C 1
ATOM 4189 O O . ARG A 1 556 ? 24.737 -4.238 -17.369 1.00 78.69 556 ARG A O 1
ATOM 4196 N N . GLY A 1 557 ? 22.996 -5.552 -16.846 1.00 83.62 557 GLY A N 1
ATOM 4197 C CA . GLY A 1 557 ? 22.180 -4.541 -16.177 1.00 83.62 557 GLY A CA 1
ATOM 4198 C C . GLY A 1 557 ? 21.037 -5.178 -15.388 1.00 83.62 557 GLY A C 1
ATOM 4199 O O . GLY A 1 557 ? 20.559 -6.259 -15.737 1.00 83.62 557 GLY A O 1
ATOM 4200 N N . LEU A 1 558 ? 20.623 -4.530 -14.296 1.00 90.44 558 LEU A N 1
ATOM 4201 C CA . LEU A 1 558 ? 19.550 -4.996 -13.413 1.00 90.44 558 LEU A CA 1
ATOM 4202 C C . LEU A 1 558 ? 18.645 -3.848 -12.969 1.00 90.44 558 LEU A C 1
ATOM 4204 O O . LEU A 1 558 ? 19.122 -2.744 -12.730 1.00 90.44 558 LEU A O 1
ATOM 4208 N N . VAL A 1 559 ? 17.375 -4.142 -12.699 1.00 92.56 559 VAL A N 1
ATOM 4209 C CA . VAL A 1 559 ? 16.512 -3.278 -11.874 1.00 92.56 559 VAL A CA 1
ATOM 4210 C C . VAL A 1 559 ? 16.383 -3.895 -10.483 1.00 92.56 559 VAL A C 1
ATOM 4212 O O . VAL A 1 559 ? 15.785 -4.958 -10.330 1.00 92.56 559 VAL A O 1
ATOM 4215 N N . ALA A 1 560 ? 16.952 -3.248 -9.462 1.00 94.94 560 ALA A N 1
ATOM 4216 C CA . ALA A 1 560 ? 17.034 -3.755 -8.089 1.00 94.94 560 ALA A CA 1
ATOM 4217 C C . ALA A 1 560 ? 15.898 -3.223 -7.194 1.00 94.94 560 ALA A C 1
ATOM 4219 O O . ALA A 1 560 ? 16.048 -2.255 -6.445 1.00 94.94 560 ALA A O 1
ATOM 4220 N N . VAL A 1 561 ? 14.750 -3.897 -7.236 1.00 95.31 561 VAL A N 1
ATOM 4221 C CA . VAL A 1 561 ? 13.508 -3.492 -6.543 1.00 95.31 561 VAL A CA 1
ATOM 4222 C C . VAL A 1 561 ? 13.525 -3.705 -5.022 1.00 95.31 561 VAL A C 1
ATOM 4224 O O . VAL A 1 561 ? 12.571 -3.363 -4.322 1.00 95.31 561 VAL A O 1
ATOM 4227 N N . ASP A 1 562 ? 14.603 -4.284 -4.491 1.00 94.38 562 ASP A N 1
ATOM 4228 C CA . ASP A 1 562 ? 14.714 -4.696 -3.095 1.00 94.38 562 ASP A CA 1
ATOM 4229 C C . ASP A 1 562 ? 16.174 -4.678 -2.616 1.00 94.38 562 ASP A C 1
ATOM 4231 O O . ASP A 1 562 ? 16.958 -5.586 -2.903 1.00 94.38 562 ASP A O 1
ATOM 4235 N N . LEU A 1 563 ? 16.537 -3.622 -1.883 1.00 92.81 563 LEU A N 1
ATOM 4236 C CA . LEU A 1 563 ? 17.901 -3.354 -1.413 1.00 92.81 563 LEU A CA 1
ATOM 4237 C C . LEU A 1 563 ? 18.022 -3.505 0.110 1.00 92.81 563 LEU A C 1
ATOM 4239 O O . LEU A 1 563 ? 17.726 -2.582 0.867 1.00 92.81 563 LEU A O 1
ATOM 4243 N N . GLY A 1 564 ? 18.414 -4.684 0.586 1.00 88.88 564 GLY A N 1
ATOM 4244 C CA . GLY A 1 564 ? 18.588 -4.968 2.011 1.00 88.88 564 GLY A CA 1
ATOM 4245 C C . GLY A 1 564 ? 19.955 -4.564 2.561 1.00 88.88 564 GLY A C 1
ATOM 4246 O O . GLY A 1 564 ? 20.799 -3.981 1.884 1.00 88.88 564 GLY A O 1
ATOM 4247 N N . GLY A 1 565 ? 20.214 -4.944 3.812 1.00 82.25 565 GLY A N 1
ATOM 4248 C CA . GLY A 1 565 ? 21.522 -4.758 4.440 1.00 82.25 565 GLY A CA 1
ATOM 4249 C C . GLY A 1 565 ? 21.780 -3.328 4.924 1.00 82.25 565 GLY A C 1
ATOM 4250 O O . GLY A 1 565 ? 20.867 -2.611 5.324 1.00 82.25 565 GLY A O 1
ATOM 4251 N N . ARG A 1 566 ? 23.058 -2.933 4.984 1.00 75.06 566 ARG A N 1
ATOM 4252 C CA . ARG A 1 566 ? 23.466 -1.617 5.506 1.00 75.06 566 ARG A CA 1
ATOM 4253 C C . ARG A 1 566 ? 23.403 -0.554 4.397 1.00 75.06 566 ARG A C 1
ATOM 4255 O O . ARG A 1 566 ? 23.880 -0.835 3.302 1.00 75.06 566 ARG A O 1
ATOM 4262 N N . PRO A 1 567 ? 22.982 0.695 4.686 1.00 73.88 567 PRO A N 1
ATOM 4263 C CA . PRO A 1 567 ? 22.813 1.741 3.664 1.00 73.88 567 PRO A CA 1
ATOM 4264 C C . PRO A 1 567 ? 24.054 2.055 2.815 1.00 73.88 567 PRO A C 1
ATOM 4266 O O . PRO A 1 567 ? 23.921 2.416 1.647 1.00 73.88 567 PRO A O 1
ATOM 4269 N N . LYS A 1 568 ? 25.255 1.922 3.399 1.00 76.50 568 LYS A N 1
ATOM 4270 C CA . LYS A 1 568 ? 26.537 2.216 2.734 1.00 76.50 568 LYS A CA 1
ATOM 4271 C C . LYS A 1 568 ? 26.886 1.204 1.637 1.00 76.50 568 LYS A C 1
ATOM 4273 O O . LYS A 1 568 ? 27.621 1.541 0.717 1.00 76.50 568 LYS A O 1
ATOM 4278 N N . GLU A 1 569 ? 26.413 -0.031 1.770 1.00 83.25 569 GLU A N 1
ATOM 4279 C CA . GLU A 1 569 ? 26.713 -1.117 0.841 1.00 83.25 569 GLU A CA 1
ATOM 4280 C C . GLU A 1 569 ? 25.557 -2.132 0.853 1.00 83.25 569 GLU A C 1
ATOM 4282 O O . GLU A 1 569 ? 25.654 -3.169 1.523 1.00 83.25 569 GLU A O 1
ATOM 4287 N N . PRO A 1 570 ? 24.423 -1.798 0.209 1.00 91.62 570 PRO A N 1
ATOM 4288 C CA . PRO A 1 570 ? 23.228 -2.628 0.245 1.00 91.62 570 PRO A CA 1
ATOM 4289 C C . PRO A 1 570 ? 23.427 -3.977 -0.456 1.00 91.62 570 PRO A C 1
ATOM 4291 O O . PRO A 1 570 ? 24.300 -4.141 -1.309 1.00 91.62 570 PRO A O 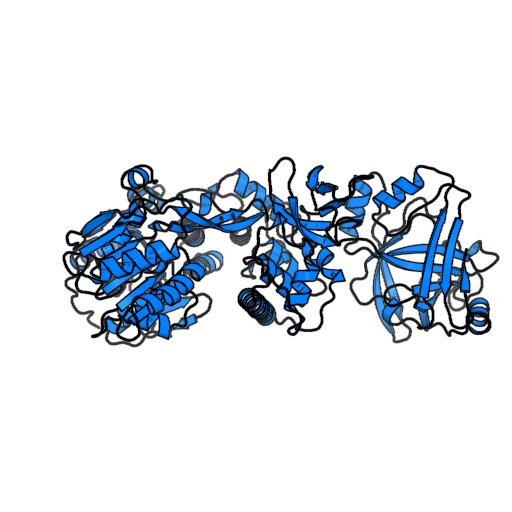1
ATOM 4294 N N . VAL A 1 571 ? 22.586 -4.942 -0.097 1.00 94.00 571 VAL A N 1
ATOM 4295 C CA . VAL A 1 571 ? 22.477 -6.257 -0.741 1.00 94.00 571 VAL A CA 1
ATOM 4296 C C . VAL A 1 571 ? 21.230 -6.262 -1.619 1.00 94.00 571 VAL A C 1
ATOM 4298 O O . VAL A 1 571 ? 20.158 -5.885 -1.156 1.00 94.00 571 VAL A O 1
ATOM 4301 N N . ILE A 1 572 ? 21.362 -6.672 -2.874 1.00 95.62 572 ILE A N 1
ATOM 4302 C CA . ILE A 1 572 ? 20.250 -6.857 -3.804 1.00 95.62 572 ILE A CA 1
ATOM 4303 C C . ILE A 1 572 ? 19.564 -8.174 -3.429 1.00 95.62 572 ILE A C 1
ATOM 4305 O O . ILE A 1 572 ? 20.151 -9.233 -3.623 1.00 95.62 572 ILE A O 1
ATOM 4309 N N . ASN A 1 573 ? 18.353 -8.109 -2.866 1.00 94.94 573 ASN A N 1
ATOM 4310 C CA . ASN A 1 573 ? 17.586 -9.315 -2.517 1.00 94.94 573 ASN A CA 1
ATOM 4311 C C . ASN A 1 573 ? 16.589 -9.714 -3.608 1.00 94.94 573 ASN A C 1
ATOM 4313 O O . ASN A 1 573 ? 16.185 -10.868 -3.666 1.00 94.94 573 ASN A O 1
ATOM 4317 N N . ARG A 1 574 ? 16.123 -8.752 -4.415 1.00 96.12 574 ARG A N 1
ATOM 4318 C CA . ARG A 1 574 ? 15.262 -8.995 -5.578 1.00 96.12 574 ARG A CA 1
ATOM 4319 C C . ARG A 1 574 ? 15.617 -8.036 -6.703 1.00 96.12 574 ARG A C 1
ATOM 4321 O O . ARG A 1 574 ? 15.717 -6.825 -6.480 1.00 96.12 574 ARG A O 1
ATOM 4328 N N . ALA A 1 575 ? 15.787 -8.579 -7.898 1.00 96.44 575 ALA A N 1
ATOM 4329 C CA . ALA A 1 575 ? 16.069 -7.829 -9.106 1.00 96.44 575 ALA A CA 1
ATOM 4330 C C . ALA A 1 575 ? 15.558 -8.564 -10.347 1.00 96.44 575 ALA A C 1
ATOM 4332 O O . ALA A 1 575 ? 15.187 -9.732 -10.286 1.00 96.44 575 ALA A O 1
ATOM 4333 N N . ALA A 1 576 ? 15.551 -7.873 -11.478 1.00 94.81 576 ALA A N 1
ATOM 4334 C CA . ALA A 1 576 ? 15.362 -8.499 -12.777 1.00 94.81 576 ALA A CA 1
ATOM 4335 C C . ALA A 1 576 ? 16.430 -8.017 -13.749 1.00 94.81 576 ALA A C 1
ATOM 4337 O O . ALA A 1 576 ? 16.887 -6.874 -13.653 1.00 94.81 576 ALA A O 1
ATOM 4338 N N . ARG A 1 577 ? 16.792 -8.894 -14.686 1.00 89.94 577 ARG A N 1
ATOM 4339 C CA . ARG A 1 577 ? 17.690 -8.589 -15.798 1.00 89.94 577 ARG A CA 1
ATOM 4340 C C . ARG A 1 577 ? 17.127 -7.464 -16.659 1.00 89.94 577 ARG A C 1
ATOM 4342 O O . ARG A 1 577 ? 15.946 -7.477 -16.993 1.00 89.94 577 ARG A O 1
ATOM 4349 N N . LEU A 1 578 ? 17.981 -6.512 -17.012 1.00 83.62 578 LEU A N 1
ATOM 4350 C CA . LEU A 1 578 ? 17.678 -5.425 -17.931 1.00 83.62 578 LEU A CA 1
ATOM 4351 C C . LEU A 1 578 ? 18.914 -5.178 -18.801 1.00 83.62 578 LEU A C 1
ATOM 4353 O O . LEU A 1 578 ? 19.862 -4.518 -18.382 1.00 83.62 578 LEU A O 1
ATOM 4357 N N . GLU A 1 579 ? 18.920 -5.765 -19.992 1.00 75.31 579 GLU A N 1
ATOM 4358 C CA . GLU A 1 579 ? 20.072 -5.788 -20.895 1.00 75.31 579 GLU A CA 1
ATOM 4359 C C . GLU A 1 579 ? 19.618 -5.470 -22.312 1.00 75.31 579 GLU A C 1
ATOM 4361 O O . GLU A 1 579 ? 18.491 -5.799 -22.689 1.00 75.31 579 GLU A O 1
ATOM 4366 N N . ALA A 1 580 ? 20.506 -4.867 -23.100 1.00 76.94 580 ALA A N 1
ATOM 4367 C CA . ALA A 1 580 ? 20.297 -4.811 -24.534 1.00 76.94 580 ALA A CA 1
ATOM 4368 C C . ALA A 1 580 ? 20.522 -6.205 -25.144 1.00 76.94 580 ALA A C 1
ATOM 4370 O O . ALA A 1 580 ? 21.323 -7.000 -24.644 1.00 76.94 580 ALA A O 1
ATOM 4371 N N . THR A 1 581 ? 19.831 -6.498 -26.240 1.00 81.12 581 THR A N 1
ATOM 4372 C CA . THR A 1 581 ? 19.964 -7.755 -26.994 1.00 81.12 581 THR A CA 1
ATOM 4373 C C . THR A 1 581 ? 20.294 -7.459 -28.451 1.00 81.12 581 THR A C 1
ATOM 4375 O O . THR A 1 581 ? 20.112 -6.334 -28.902 1.00 81.12 581 THR A O 1
ATOM 4378 N N . ILE A 1 582 ? 20.824 -8.432 -29.191 1.00 88.31 582 ILE A N 1
ATOM 4379 C CA . ILE A 1 582 ? 21.044 -8.257 -30.633 1.00 88.31 582 ILE A CA 1
ATOM 4380 C C . ILE A 1 582 ? 19.672 -8.324 -31.315 1.00 88.31 582 ILE A C 1
ATOM 4382 O O . ILE A 1 582 ? 19.033 -9.376 -31.286 1.00 88.31 582 ILE A O 1
ATOM 4386 N N . ASP A 1 583 ? 19.228 -7.212 -31.905 1.00 91.06 583 ASP A N 1
ATOM 4387 C CA . ASP A 1 583 ? 17.959 -7.145 -32.645 1.00 91.06 583 ASP A CA 1
ATOM 4388 C C . ASP A 1 583 ? 18.141 -7.702 -34.054 1.00 91.06 583 ASP A C 1
ATOM 4390 O O . ASP A 1 583 ? 17.525 -8.696 -34.432 1.00 91.06 583 ASP A O 1
ATOM 4394 N N . HIS A 1 584 ? 19.047 -7.099 -34.820 1.00 94.25 584 HIS A N 1
ATOM 4395 C CA . HIS A 1 584 ? 19.372 -7.585 -36.148 1.00 94.25 584 HIS A CA 1
ATOM 4396 C C . HIS A 1 584 ? 20.776 -7.223 -36.591 1.00 94.25 584 HIS A C 1
ATOM 4398 O O . HIS A 1 584 ? 21.431 -6.328 -36.056 1.00 94.25 584 HIS A O 1
ATOM 4404 N N . LEU A 1 585 ? 21.218 -7.955 -37.601 1.00 96.06 585 LEU A N 1
ATOM 4405 C CA . LEU A 1 585 ? 22.416 -7.672 -38.369 1.00 96.06 585 LEU A CA 1
ATOM 4406 C C . LEU A 1 585 ? 22.010 -6.998 -39.684 1.00 96.06 585 LEU A C 1
ATOM 4408 O O . LEU A 1 585 ? 21.000 -7.382 -40.273 1.00 96.06 585 LEU A O 1
ATOM 4412 N N . VAL A 1 586 ? 22.793 -6.025 -40.148 1.00 94.94 586 VAL A N 1
ATOM 4413 C CA . VAL A 1 586 ? 22.544 -5.300 -41.401 1.00 94.94 586 VAL A CA 1
ATOM 4414 C C . VAL A 1 586 ? 23.525 -5.785 -42.462 1.00 94.94 586 VAL A C 1
ATOM 4416 O O . VAL A 1 586 ? 24.717 -5.468 -42.417 1.00 94.94 586 VAL A O 1
ATOM 4419 N N . TYR A 1 587 ? 23.011 -6.549 -43.422 1.00 96.06 587 TYR A N 1
ATOM 4420 C CA . TYR A 1 587 ? 23.742 -7.025 -44.588 1.00 96.06 587 TYR A CA 1
ATOM 4421 C C . TYR A 1 587 ? 23.375 -6.166 -45.796 1.00 96.06 587 TYR A C 1
ATOM 4423 O O . TYR A 1 587 ? 22.300 -6.297 -46.381 1.00 96.06 587 TYR A O 1
ATOM 4431 N N . ALA A 1 588 ? 24.243 -5.222 -46.131 1.00 95.06 588 ALA A N 1
ATOM 4432 C CA . ALA A 1 588 ? 23.996 -4.283 -47.213 1.00 95.06 588 ALA A CA 1
ATOM 4433 C C . ALA A 1 588 ? 24.509 -4.842 -48.539 1.00 95.06 588 ALA A C 1
ATOM 4435 O O . ALA A 1 588 ? 25.534 -5.519 -48.575 1.00 95.06 588 ALA A O 1
ATOM 4436 N N . THR A 1 589 ? 23.808 -4.544 -49.631 1.00 95.81 589 THR A N 1
ATOM 4437 C CA . THR A 1 589 ? 24.166 -5.012 -50.973 1.00 95.81 589 THR A CA 1
ATOM 4438 C C . THR A 1 589 ? 23.916 -3.952 -52.049 1.00 95.81 589 THR A C 1
ATOM 4440 O O . THR A 1 589 ? 22.916 -3.231 -51.962 1.00 95.81 589 THR A O 1
ATOM 4443 N N . PRO A 1 590 ? 24.776 -3.859 -53.086 1.00 94.94 590 PRO A N 1
ATOM 4444 C CA . PRO A 1 590 ? 24.519 -3.003 -54.244 1.00 94.94 590 PRO A CA 1
ATOM 4445 C C . PRO A 1 590 ? 23.399 -3.531 -55.161 1.00 94.94 590 PRO A C 1
ATOM 4447 O O . PRO A 1 590 ? 22.800 -2.742 -55.891 1.00 94.94 590 PRO A O 1
ATOM 4450 N N . ASP A 1 591 ? 23.087 -4.833 -55.117 1.00 94.31 591 ASP A N 1
ATOM 4451 C CA . ASP A 1 591 ? 22.031 -5.472 -55.917 1.00 94.31 591 ASP A CA 1
ATOM 4452 C C . ASP A 1 591 ? 21.265 -6.505 -55.079 1.00 94.31 591 ASP A C 1
ATOM 4454 O O . ASP A 1 591 ? 21.737 -7.617 -54.804 1.00 94.31 591 ASP A O 1
ATOM 4458 N N . LEU A 1 592 ? 20.054 -6.127 -54.666 1.00 94.00 592 LEU A N 1
ATOM 4459 C CA . LEU A 1 592 ? 19.235 -6.961 -53.794 1.00 94.00 592 LEU A CA 1
ATOM 4460 C C . LEU A 1 592 ? 18.716 -8.226 -54.488 1.00 94.00 592 LEU A C 1
ATOM 4462 O O . LEU A 1 592 ? 18.645 -9.268 -53.840 1.00 94.00 592 LEU A O 1
ATOM 4466 N N . ASP A 1 593 ? 18.369 -8.161 -55.776 1.00 93.69 593 ASP A N 1
ATOM 4467 C CA . ASP A 1 593 ? 17.792 -9.309 -56.487 1.00 93.69 593 ASP A CA 1
ATOM 4468 C C . ASP A 1 593 ? 18.856 -10.380 -56.747 1.00 93.69 593 ASP A C 1
ATOM 4470 O O . ASP A 1 593 ? 18.605 -11.570 -56.536 1.00 93.69 593 ASP A O 1
ATOM 4474 N N . ALA A 1 594 ? 20.068 -9.962 -57.126 1.00 94.81 594 ALA A N 1
ATOM 4475 C CA . ALA A 1 594 ? 21.200 -10.873 -57.278 1.00 94.81 594 ALA A CA 1
ATOM 4476 C C . ALA A 1 594 ? 21.572 -11.544 -55.943 1.00 94.81 594 ALA A C 1
ATOM 4478 O O . ALA A 1 594 ? 21.743 -12.762 -55.884 1.00 94.81 594 ALA A O 1
ATOM 4479 N N . THR A 1 595 ? 21.616 -10.768 -54.855 1.00 95.62 595 THR A N 1
ATOM 4480 C CA . THR A 1 595 ? 21.930 -11.285 -53.509 1.00 95.62 595 THR A CA 1
ATOM 4481 C C . THR A 1 595 ? 20.859 -12.258 -53.016 1.00 95.62 595 THR A C 1
ATOM 4483 O O . THR A 1 595 ? 21.167 -13.281 -52.411 1.00 95.62 595 THR A O 1
ATOM 4486 N N . LEU A 1 596 ? 19.584 -11.978 -53.296 1.00 94.31 596 LEU A N 1
ATOM 4487 C CA . LEU A 1 596 ? 18.477 -12.866 -52.952 1.00 94.31 596 LEU A CA 1
ATOM 4488 C C . LEU A 1 596 ? 18.594 -14.220 -53.663 1.00 94.31 596 LEU A C 1
ATOM 4490 O O . LEU A 1 596 ? 18.397 -15.260 -53.031 1.00 94.31 596 LEU A O 1
ATOM 4494 N N . ALA A 1 597 ? 18.927 -14.213 -54.957 1.00 94.75 597 ALA A N 1
ATOM 4495 C CA . ALA A 1 597 ? 19.151 -15.441 -55.716 1.00 94.75 597 ALA A CA 1
ATOM 4496 C C . ALA A 1 597 ? 20.300 -16.267 -55.116 1.00 94.75 597 ALA A C 1
ATOM 4498 O O . ALA A 1 597 ? 20.156 -17.477 -54.937 1.00 94.75 597 ALA A O 1
ATOM 4499 N N . GLU A 1 598 ? 21.391 -15.602 -54.725 1.00 94.62 598 GLU A N 1
ATOM 4500 C CA . GLU A 1 598 ? 22.535 -16.238 -54.073 1.00 94.62 598 GLU A CA 1
ATOM 4501 C C . GLU A 1 598 ? 22.169 -16.862 -52.721 1.00 94.62 598 GLU A C 1
ATOM 4503 O O . GLU A 1 598 ? 22.522 -18.010 -52.460 1.00 94.62 598 GLU A O 1
ATOM 4508 N N . ILE A 1 599 ? 21.412 -16.156 -51.877 1.00 94.56 599 ILE A N 1
ATOM 4509 C CA . ILE A 1 599 ? 20.949 -16.677 -50.582 1.00 94.56 599 ILE A CA 1
ATOM 4510 C C . ILE A 1 599 ? 20.095 -17.937 -50.772 1.00 94.56 599 ILE A C 1
ATOM 4512 O O . ILE A 1 599 ? 20.272 -18.926 -50.058 1.00 94.56 599 ILE A O 1
ATOM 4516 N N . VAL A 1 600 ? 19.179 -17.932 -51.744 1.00 95.12 600 VAL A N 1
ATOM 4517 C CA . VAL A 1 600 ? 18.325 -19.096 -52.018 1.00 95.12 600 VAL A CA 1
ATOM 4518 C C . VAL A 1 600 ? 19.156 -20.285 -52.495 1.00 95.12 600 VAL A C 1
ATOM 4520 O O . VAL A 1 600 ? 18.954 -21.399 -52.013 1.00 95.12 600 VAL A O 1
ATOM 4523 N N . GLU A 1 601 ? 20.091 -20.057 -53.417 1.00 94.62 601 GLU A N 1
ATOM 4524 C CA . GLU A 1 601 ? 20.922 -21.112 -53.997 1.00 94.62 601 GLU A CA 1
ATOM 4525 C C . GLU A 1 601 ? 21.948 -21.663 -53.000 1.00 94.62 601 GLU A C 1
ATOM 4527 O O . GLU A 1 601 ? 22.077 -22.878 -52.844 1.00 94.62 601 GLU A O 1
ATOM 4532 N N . GLN A 1 602 ? 22.673 -20.782 -52.311 1.00 93.50 602 GLN A N 1
ATOM 4533 C CA . GLN A 1 602 ? 23.807 -21.163 -51.479 1.00 93.50 602 GLN A CA 1
ATOM 4534 C C . GLN A 1 602 ? 23.412 -21.443 -50.031 1.00 93.50 602 GLN A C 1
ATOM 4536 O O . GLN A 1 602 ? 23.951 -22.373 -49.434 1.00 93.50 602 GLN A O 1
ATOM 4541 N N . TRP A 1 603 ? 22.490 -20.677 -49.439 1.00 93.88 603 TRP A N 1
ATOM 4542 C CA . TRP A 1 603 ? 22.130 -20.824 -48.018 1.00 93.88 603 TRP A CA 1
ATOM 4543 C C . TRP A 1 603 ? 20.907 -21.725 -47.817 1.00 93.88 603 TRP A C 1
ATOM 4545 O O . TRP A 1 603 ? 20.686 -22.218 -46.711 1.00 93.88 603 TRP A O 1
ATOM 4555 N N . GLY A 1 604 ? 20.135 -21.973 -48.881 1.00 91.88 604 GLY A N 1
ATOM 4556 C CA . GLY A 1 604 ? 19.002 -22.899 -48.870 1.00 91.88 604 GLY A CA 1
ATOM 4557 C C . GLY A 1 604 ? 17.773 -22.366 -48.129 1.00 91.88 604 GLY A C 1
ATOM 4558 O O . GLY A 1 604 ? 16.950 -23.155 -47.664 1.00 91.88 604 GLY A O 1
ATOM 4559 N N . VAL A 1 605 ? 17.649 -21.042 -47.989 1.00 92.25 605 VAL A N 1
ATOM 4560 C CA . VAL A 1 605 ? 16.520 -20.377 -47.319 1.00 92.25 605 VAL A CA 1
ATOM 4561 C C . VAL A 1 605 ? 15.927 -19.324 -48.248 1.00 92.25 605 VA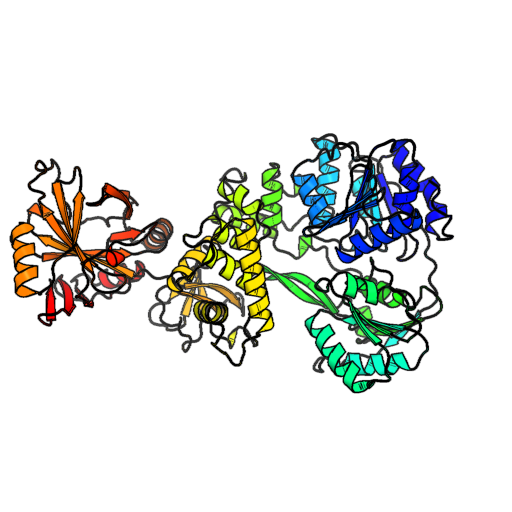L A C 1
ATOM 4563 O O . VAL A 1 605 ? 16.653 -18.645 -48.964 1.00 92.25 605 VAL A O 1
ATOM 4566 N N . THR A 1 606 ? 14.602 -19.173 -48.235 1.00 94.06 606 THR A N 1
ATOM 4567 C CA . THR A 1 606 ? 13.896 -18.123 -48.981 1.00 94.06 606 THR A CA 1
ATOM 4568 C C . THR A 1 606 ? 13.531 -16.970 -48.041 1.00 94.06 606 THR A C 1
ATOM 4570 O O . THR A 1 606 ? 12.659 -17.159 -47.193 1.00 94.06 606 THR A O 1
ATOM 4573 N N . PRO A 1 607 ? 14.170 -15.789 -48.161 1.00 93.75 607 PRO A N 1
ATOM 4574 C CA . PRO A 1 607 ? 13.853 -14.612 -47.352 1.00 93.75 607 PRO A CA 1
ATOM 4575 C C . PRO A 1 607 ? 12.398 -14.150 -47.472 1.00 93.75 607 PRO A C 1
ATOM 4577 O O . PRO A 1 607 ? 11.766 -14.291 -48.519 1.00 93.75 607 PRO A O 1
ATOM 4580 N N . THR A 1 608 ? 11.883 -13.530 -46.410 1.00 92.56 608 THR A N 1
ATOM 4581 C CA . THR A 1 608 ? 10.581 -12.842 -46.431 1.00 92.56 608 THR A CA 1
ATOM 4582 C C . THR A 1 608 ? 10.767 -11.395 -46.872 1.00 92.56 608 THR A C 1
ATOM 4584 O O . THR A 1 608 ? 11.705 -10.733 -46.434 1.00 92.56 608 THR A O 1
ATOM 4587 N N . THR A 1 609 ? 9.885 -10.870 -47.722 1.00 89.00 609 THR A N 1
ATOM 4588 C CA . THR A 1 609 ? 9.920 -9.454 -48.116 1.00 89.00 609 THR A CA 1
ATOM 4589 C C . THR A 1 609 ? 9.671 -8.559 -46.902 1.00 89.00 609 THR A C 1
ATOM 4591 O O . THR A 1 609 ? 8.637 -8.684 -46.249 1.00 89.00 609 THR A O 1
ATOM 4594 N N . GLY A 1 610 ? 10.604 -7.653 -46.600 1.00 81.88 610 GLY A N 1
ATOM 4595 C CA . GLY A 1 610 ? 10.475 -6.732 -45.470 1.00 81.88 610 GLY A CA 1
ATOM 4596 C C . GLY A 1 610 ? 9.718 -5.447 -45.820 1.00 81.88 610 GLY A C 1
ATOM 4597 O O . GLY A 1 610 ? 8.927 -4.973 -45.004 1.00 81.88 610 GLY A O 1
ATOM 4598 N N . GLY A 1 611 ? 9.915 -4.920 -47.033 1.00 83.88 611 GLY A N 1
ATOM 4599 C CA . GLY A 1 611 ? 9.201 -3.756 -47.571 1.00 83.88 611 GLY A CA 1
ATOM 4600 C C . GLY A 1 611 ? 10.117 -2.686 -48.177 1.00 83.88 611 GLY A C 1
ATOM 4601 O O . GLY A 1 611 ? 11.341 -2.833 -48.200 1.00 83.88 611 GLY A O 1
ATOM 4602 N N . SER A 1 612 ? 9.503 -1.608 -48.668 1.00 83.75 612 SER A N 1
ATOM 4603 C CA . SER A 1 612 ? 10.181 -0.431 -49.228 1.00 83.75 612 SER A CA 1
ATOM 4604 C C . SER A 1 612 ? 10.284 0.691 -48.189 1.00 83.75 612 SER A C 1
ATOM 4606 O O . SER A 1 612 ? 9.357 0.929 -47.412 1.00 83.75 612 SER A O 1
ATOM 4608 N N . HIS A 1 613 ? 11.420 1.390 -48.170 1.00 82.38 613 HIS A N 1
ATOM 4609 C CA . HIS A 1 613 ? 11.665 2.545 -47.307 1.00 82.38 613 HIS A CA 1
ATOM 4610 C C . HIS A 1 613 ? 11.441 3.842 -48.091 1.00 82.38 613 HIS A C 1
ATOM 4612 O O . HIS A 1 613 ? 12.369 4.377 -48.709 1.00 82.38 613 HIS A O 1
ATOM 4618 N N . ASP A 1 614 ? 10.203 4.337 -48.072 1.00 73.19 614 ASP A N 1
ATOM 4619 C CA . ASP A 1 614 ? 9.801 5.532 -48.816 1.00 73.19 614 ASP A CA 1
ATOM 4620 C C . ASP A 1 614 ? 10.694 6.739 -48.487 1.00 73.19 614 ASP A C 1
ATOM 4622 O O . ASP A 1 614 ? 10.931 7.081 -47.327 1.00 73.19 614 ASP A O 1
ATOM 4626 N N . GLY A 1 615 ? 11.216 7.386 -49.532 1.00 75.56 615 GLY A N 1
ATOM 4627 C CA . GLY A 1 615 ? 12.091 8.557 -49.412 1.00 75.56 615 GLY A CA 1
ATOM 4628 C C . GLY A 1 615 ? 13.564 8.238 -49.132 1.00 75.56 615 GLY A C 1
ATOM 4629 O O . GLY A 1 615 ? 14.392 9.141 -49.229 1.00 75.56 615 GLY A O 1
ATOM 4630 N N . ARG A 1 616 ? 13.915 6.974 -48.849 1.00 80.00 616 ARG A N 1
ATOM 4631 C CA . ARG A 1 616 ? 15.310 6.513 -48.695 1.00 80.00 616 ARG A CA 1
ATOM 4632 C C . ARG A 1 616 ? 15.827 5.713 -49.893 1.00 80.00 616 ARG A C 1
ATOM 4634 O O . ARG A 1 616 ? 17.024 5.451 -49.965 1.00 80.00 616 ARG A O 1
ATOM 4641 N N . GLY A 1 617 ? 14.956 5.329 -50.831 1.00 87.12 617 GLY A N 1
ATOM 4642 C CA . GLY A 1 617 ? 15.341 4.640 -52.068 1.00 87.12 617 GLY A CA 1
ATOM 4643 C C . GLY A 1 617 ? 15.963 3.257 -51.849 1.00 87.12 617 GLY A C 1
ATOM 4644 O O . GLY A 1 617 ? 16.806 2.835 -52.648 1.00 87.12 617 GLY A O 1
ATOM 4645 N N . THR A 1 618 ? 15.592 2.588 -50.753 1.00 90.75 618 THR A N 1
ATOM 4646 C CA . THR A 1 618 ? 16.019 1.230 -50.398 1.00 90.75 618 THR A CA 1
ATOM 4647 C C . THR A 1 618 ? 14.818 0.343 -50.101 1.00 90.75 618 THR A C 1
ATOM 4649 O O . THR A 1 618 ? 13.749 0.821 -49.715 1.00 90.75 618 THR A O 1
ATOM 4652 N N . ARG A 1 619 ? 15.013 -0.964 -50.250 1.00 91.62 619 ARG A N 1
ATOM 4653 C CA . ARG A 1 619 ? 14.074 -2.009 -49.831 1.00 91.62 619 ARG A CA 1
ATOM 4654 C C . ARG A 1 619 ? 14.848 -3.138 -49.157 1.00 91.62 619 ARG A C 1
ATOM 4656 O O . ARG A 1 619 ? 16.066 -3.235 -49.332 1.00 91.62 619 ARG A O 1
ATOM 4663 N N . ASN A 1 620 ? 14.160 -3.969 -48.380 1.00 93.06 620 ASN A N 1
ATOM 4664 C CA . ASN A 1 620 ? 14.796 -5.063 -47.652 1.00 93.06 620 ASN A CA 1
ATOM 4665 C C . ASN A 1 620 ? 14.058 -6.404 -47.749 1.00 93.06 620 ASN A C 1
ATOM 4667 O O . ASN A 1 620 ? 12.860 -6.492 -48.040 1.00 93.06 620 ASN A O 1
ATOM 4671 N N . VAL A 1 621 ? 14.809 -7.462 -47.453 1.00 94.25 621 VAL A N 1
ATOM 4672 C CA . VAL A 1 621 ? 14.303 -8.804 -47.157 1.00 94.25 621 VAL A CA 1
ATOM 4673 C C . VAL A 1 621 ? 14.854 -9.278 -45.814 1.00 94.25 621 VAL A C 1
ATOM 4675 O O . VAL A 1 621 ? 15.899 -8.811 -45.361 1.00 94.25 621 VAL A O 1
ATOM 4678 N N . LEU A 1 622 ? 14.131 -10.183 -45.160 1.00 94.75 622 LEU A N 1
ATOM 4679 C CA . LEU A 1 622 ? 14.357 -10.559 -43.769 1.00 94.75 622 LEU A CA 1
ATOM 4680 C C . LEU A 1 622 ? 14.484 -12.076 -43.610 1.00 94.75 622 LEU A C 1
ATOM 4682 O O . LEU A 1 622 ? 13.683 -12.850 -44.151 1.00 94.75 622 LEU A O 1
ATOM 4686 N N . LEU A 1 623 ? 15.468 -12.487 -42.814 1.00 95.38 623 LEU A N 1
ATOM 4687 C CA . LEU A 1 623 ? 15.724 -13.874 -42.423 1.00 95.38 623 LEU A CA 1
ATOM 4688 C C . LEU A 1 623 ? 15.827 -13.953 -40.901 1.00 95.38 623 LEU A C 1
ATOM 4690 O O . LEU A 1 623 ? 16.616 -13.230 -40.303 1.00 95.38 623 LEU A O 1
ATOM 4694 N N . ALA A 1 624 ? 15.075 -14.837 -40.256 1.00 92.12 624 ALA A N 1
ATOM 4695 C CA . ALA A 1 624 ? 15.201 -15.049 -38.821 1.00 92.12 624 ALA A CA 1
ATOM 4696 C C . ALA A 1 624 ? 16.527 -15.765 -38.516 1.00 92.12 624 ALA A C 1
ATOM 4698 O O . ALA A 1 624 ? 16.839 -16.793 -39.115 1.00 92.12 624 ALA A O 1
ATOM 4699 N N . LEU A 1 625 ? 17.280 -15.244 -37.548 1.00 91.38 625 LEU A N 1
ATOM 4700 C CA . LEU A 1 625 ? 18.510 -15.829 -37.007 1.00 91.38 625 LEU A CA 1
ATOM 4701 C C . LEU A 1 625 ? 18.263 -16.489 -35.639 1.00 91.38 625 LEU A C 1
ATOM 4703 O O . LEU A 1 625 ? 19.146 -16.528 -34.780 1.00 91.38 625 LEU A O 1
ATOM 4707 N N . GLY A 1 626 ? 17.045 -16.978 -35.418 1.00 83.62 626 GLY A N 1
ATOM 4708 C CA . GLY A 1 626 ? 16.547 -17.468 -34.137 1.00 83.62 626 GLY A CA 1
ATOM 4709 C C . GLY A 1 626 ? 15.186 -16.856 -33.809 1.00 83.62 626 GLY A C 1
ATOM 4710 O O . GLY A 1 626 ? 14.510 -16.322 -34.680 1.00 83.62 626 GLY A O 1
ATOM 4711 N N . ALA A 1 627 ? 14.775 -16.936 -32.542 1.00 72.38 627 ALA A N 1
ATOM 4712 C CA . ALA A 1 627 ? 13.451 -16.468 -32.125 1.00 72.38 627 ALA A CA 1
ATOM 4713 C C . ALA A 1 627 ? 13.334 -14.935 -32.024 1.00 72.38 627 ALA A C 1
ATOM 4715 O O . ALA A 1 627 ? 12.243 -14.399 -32.179 1.00 72.38 627 ALA A O 1
ATOM 4716 N N . LEU A 1 628 ? 14.437 -14.242 -31.717 1.00 77.50 628 LEU A N 1
ATOM 4717 C CA . LEU A 1 628 ? 14.428 -12.815 -31.359 1.00 77.50 628 LEU A CA 1
ATOM 4718 C C . LEU A 1 628 ? 15.364 -11.951 -32.212 1.00 77.50 628 LEU A C 1
ATOM 4720 O O . LEU A 1 628 ? 15.314 -10.732 -32.095 1.00 77.50 628 LEU A O 1
ATOM 4724 N N . THR A 1 629 ? 16.189 -12.566 -33.061 1.00 89.00 629 THR A N 1
ATOM 4725 C CA . THR A 1 629 ? 17.192 -11.876 -33.880 1.00 89.00 629 THR A CA 1
ATOM 4726 C C . THR A 1 629 ? 16.953 -12.180 -35.351 1.00 89.00 629 THR A C 1
ATOM 4728 O O . THR A 1 629 ? 16.575 -13.304 -35.684 1.00 89.00 629 THR A O 1
ATOM 4731 N N . TYR A 1 630 ? 17.189 -11.217 -36.239 1.00 94.44 630 TYR A N 1
ATOM 4732 C CA . TYR A 1 630 ? 17.074 -11.412 -37.687 1.00 94.44 630 TYR A CA 1
ATOM 4733 C C . TYR A 1 630 ? 18.250 -10.803 -38.465 1.00 94.44 630 TYR A C 1
ATOM 4735 O O . TYR A 1 630 ? 19.067 -10.061 -37.927 1.00 94.44 630 TYR A O 1
ATOM 4743 N N . LEU A 1 631 ? 18.373 -11.171 -39.736 1.00 96.50 631 LEU A N 1
ATOM 4744 C CA . LEU A 1 631 ? 19.272 -10.569 -40.710 1.00 96.50 631 LEU A CA 1
ATOM 4745 C C . LEU A 1 631 ? 18.426 -9.693 -41.629 1.00 96.50 631 LEU A C 1
ATOM 4747 O O . LEU A 1 631 ? 17.519 -10.194 -42.299 1.00 96.50 631 LEU A O 1
ATOM 4751 N N . GLU A 1 632 ? 18.719 -8.399 -41.650 1.00 95.62 632 GLU A N 1
ATOM 4752 C CA . GLU A 1 632 ? 18.174 -7.469 -42.628 1.00 95.62 632 GLU A CA 1
ATOM 4753 C C . GLU A 1 632 ? 19.116 -7.415 -43.829 1.00 95.62 632 GLU A C 1
ATOM 4755 O O . GLU A 1 632 ? 20.241 -6.928 -43.715 1.00 95.62 632 GLU A O 1
ATOM 4760 N N . VAL A 1 633 ? 18.654 -7.898 -44.982 1.00 96.25 633 VAL A N 1
ATOM 4761 C CA . VAL A 1 633 ? 19.370 -7.720 -46.247 1.00 96.25 633 VAL A CA 1
ATOM 4762 C C . VAL A 1 633 ? 18.775 -6.515 -46.959 1.00 96.25 633 VAL A C 1
ATOM 4764 O O . VAL A 1 633 ? 17.605 -6.544 -47.348 1.00 96.25 633 VAL A O 1
ATOM 4767 N N . ILE A 1 634 ? 19.561 -5.450 -47.098 1.00 94.88 634 ILE A N 1
ATOM 4768 C CA . ILE A 1 634 ? 19.101 -4.143 -47.578 1.00 94.88 634 ILE A CA 1
ATOM 4769 C C . ILE A 1 634 ? 19.895 -3.696 -48.805 1.00 94.88 634 ILE A C 1
ATOM 4771 O O . ILE A 1 634 ? 21.120 -3.784 -48.839 1.00 94.88 634 ILE A O 1
ATOM 4775 N N . GLY A 1 635 ? 19.198 -3.179 -49.813 1.00 94.56 635 GLY A N 1
ATOM 4776 C CA . GLY A 1 635 ? 19.825 -2.660 -51.027 1.00 94.56 635 GLY A CA 1
ATOM 4777 C C . GLY A 1 635 ? 18.968 -1.609 -51.732 1.00 94.56 635 GLY A C 1
ATOM 4778 O O . GLY A 1 635 ? 17.889 -1.257 -51.235 1.00 94.56 635 GLY A O 1
ATOM 4779 N N . PRO A 1 636 ? 19.436 -1.079 -52.877 1.00 93.62 636 PRO A N 1
ATOM 4780 C CA . PRO A 1 636 ? 18.681 -0.131 -53.686 1.00 93.62 636 PRO A CA 1
ATOM 4781 C C . PRO A 1 636 ? 17.293 -0.665 -54.059 1.00 93.62 636 PRO A C 1
ATOM 4783 O O . PRO A 1 636 ? 17.138 -1.825 -54.441 1.00 93.62 636 PRO A O 1
ATOM 4786 N N . ASP A 1 637 ? 16.285 0.200 -53.972 1.00 90.94 637 ASP A N 1
ATOM 4787 C CA . ASP A 1 637 ? 14.958 -0.081 -54.517 1.00 90.94 637 ASP A CA 1
ATOM 4788 C C . ASP A 1 637 ? 14.885 0.440 -55.955 1.00 90.94 637 ASP A C 1
ATOM 4790 O O . ASP A 1 637 ? 14.996 1.646 -56.185 1.00 90.94 637 ASP A O 1
ATOM 4794 N N . ALA A 1 638 ? 14.741 -0.471 -56.919 1.00 85.94 638 ALA A N 1
ATOM 4795 C CA . ALA A 1 638 ? 14.655 -0.131 -58.337 1.00 85.94 638 ALA A CA 1
ATOM 4796 C C . ALA A 1 638 ? 13.343 0.589 -58.693 1.00 85.94 638 ALA A C 1
ATOM 4798 O O . ALA A 1 638 ? 13.297 1.314 -59.687 1.00 85.94 638 ALA A O 1
ATOM 4799 N N . ASP A 1 639 ? 12.305 0.427 -57.867 1.00 85.75 639 ASP A N 1
ATOM 4800 C CA . ASP A 1 639 ? 10.988 1.028 -58.081 1.00 85.75 639 ASP A CA 1
ATOM 4801 C C . ASP A 1 639 ? 10.894 2.458 -57.515 1.00 85.75 639 ASP A C 1
ATOM 4803 O O . ASP A 1 639 ? 9.896 3.154 -57.718 1.00 85.75 639 ASP A O 1
ATOM 4807 N N . GLN A 1 640 ? 11.949 2.935 -56.843 1.00 84.38 640 GLN A N 1
ATOM 4808 C CA . GLN A 1 640 ? 12.052 4.294 -56.314 1.00 84.38 640 GLN A CA 1
ATOM 4809 C C . GLN A 1 640 ? 13.101 5.124 -57.071 1.00 84.38 640 GLN A C 1
ATOM 4811 O O . GLN A 1 640 ? 14.146 4.610 -57.481 1.00 84.38 640 GLN A O 1
ATOM 4816 N N . PRO A 1 641 ? 12.885 6.444 -57.233 1.00 83.06 641 PRO A N 1
ATOM 4817 C CA . PRO A 1 641 ? 13.923 7.322 -57.755 1.00 83.06 641 PRO A CA 1
ATOM 4818 C C . PRO A 1 641 ? 15.141 7.328 -56.821 1.00 83.06 641 PRO A C 1
ATOM 4820 O O . PRO A 1 641 ? 15.007 7.207 -55.601 1.00 83.06 641 PRO A O 1
ATOM 4823 N N . LYS A 1 642 ? 16.341 7.518 -57.386 1.00 82.62 642 LYS A N 1
ATOM 4824 C CA . LYS A 1 642 ? 17.555 7.677 -56.576 1.00 82.62 642 LYS A CA 1
ATOM 4825 C C . LYS A 1 642 ? 17.379 8.882 -55.629 1.00 82.62 642 LYS A C 1
ATOM 4827 O O . LYS A 1 642 ? 17.048 9.966 -56.121 1.00 82.62 642 LYS A O 1
ATOM 4832 N N . PRO A 1 643 ? 17.583 8.713 -54.311 1.00 84.38 643 PRO A N 1
ATOM 4833 C CA . PRO A 1 643 ? 17.436 9.799 -53.347 1.00 84.38 643 PRO A CA 1
ATOM 4834 C C . PRO A 1 643 ? 18.491 10.895 -53.564 1.00 84.38 643 PRO A C 1
ATOM 4836 O O . PRO A 1 643 ? 19.531 10.664 -54.185 1.00 84.38 643 PRO A O 1
ATOM 4839 N N . ALA A 1 644 ? 18.193 12.105 -53.080 1.00 83.25 644 ALA A N 1
ATOM 4840 C CA . ALA A 1 644 ? 19.111 13.245 -53.149 1.00 83.25 644 ALA A CA 1
ATOM 4841 C C . ALA A 1 644 ? 20.289 13.101 -52.171 1.00 83.25 644 ALA A C 1
ATOM 4843 O O . ALA A 1 644 ? 21.410 13.486 -52.504 1.00 83.25 644 ALA A O 1
ATOM 4844 N N . ASP A 1 645 ? 20.027 12.518 -51.001 1.00 82.75 645 ASP A N 1
ATOM 4845 C CA . ASP A 1 645 ? 21.035 12.154 -50.010 1.00 82.75 645 ASP A CA 1
ATOM 4846 C C . ASP A 1 645 ? 21.545 10.721 -50.260 1.00 82.75 645 ASP A C 1
ATOM 4848 O O . ASP A 1 645 ? 20.800 9.903 -50.817 1.00 82.75 645 ASP A O 1
ATOM 4852 N N . PRO A 1 646 ? 22.789 10.387 -49.860 1.00 85.81 646 PRO A N 1
ATOM 4853 C CA . PRO A 1 646 ? 23.302 9.022 -49.937 1.00 85.81 646 PRO A CA 1
ATOM 4854 C C . PRO A 1 646 ? 22.391 8.026 -49.221 1.00 85.81 646 PRO A C 1
ATOM 4856 O O . PRO A 1 646 ? 21.821 8.321 -48.165 1.00 85.81 646 PRO A O 1
ATOM 4859 N N . ARG A 1 647 ? 22.273 6.822 -49.782 1.00 87.69 647 ARG A N 1
ATOM 4860 C CA . ARG A 1 647 ? 21.535 5.736 -49.136 1.00 87.69 647 ARG A CA 1
ATOM 4861 C C . ARG A 1 647 ? 22.196 5.359 -47.804 1.00 87.69 647 ARG A C 1
ATOM 4863 O O . ARG A 1 647 ? 23.419 5.452 -47.671 1.00 87.69 647 ARG A O 1
ATOM 4870 N N . PRO A 1 648 ? 21.406 4.906 -46.812 1.00 83.44 648 PRO A N 1
ATOM 4871 C CA . PRO A 1 648 ? 21.931 4.547 -45.499 1.00 83.44 648 PRO A CA 1
ATOM 4872 C C . PRO A 1 648 ? 22.963 3.414 -45.586 1.00 83.44 648 PRO A C 1
ATOM 4874 O O . PRO A 1 648 ? 22.999 2.655 -46.553 1.00 83.44 648 PRO A O 1
ATOM 4877 N N . PHE A 1 649 ? 23.785 3.289 -44.542 1.00 85.75 649 PHE A N 1
ATOM 4878 C CA . PHE A 1 649 ? 24.793 2.231 -44.379 1.00 85.75 649 PHE A CA 1
ATOM 4879 C C . PHE A 1 649 ? 25.894 2.181 -45.451 1.00 85.75 649 PHE A C 1
ATOM 4881 O O . PHE A 1 649 ? 26.587 1.173 -45.563 1.00 85.75 649 PHE A O 1
ATOM 4888 N N . GLY A 1 650 ? 26.068 3.255 -46.229 1.00 86.44 650 GLY A N 1
ATOM 4889 C CA . GLY A 1 650 ? 27.085 3.307 -47.280 1.00 86.44 650 GLY A CA 1
ATOM 4890 C C . GLY A 1 650 ? 26.805 2.351 -48.441 1.00 86.44 650 GLY A C 1
ATOM 4891 O O . GLY A 1 650 ? 27.735 1.969 -49.139 1.00 86.44 650 GLY A O 1
ATOM 4892 N N . ILE A 1 651 ? 25.538 1.962 -48.654 1.00 89.06 651 ILE A N 1
ATOM 4893 C CA . ILE A 1 651 ? 25.125 1.047 -49.737 1.00 89.06 651 ILE A CA 1
ATOM 4894 C C . ILE A 1 651 ? 25.655 1.504 -51.102 1.00 89.06 651 ILE A C 1
ATOM 4896 O O . ILE A 1 651 ? 26.035 0.675 -51.923 1.00 89.06 651 ILE A O 1
ATOM 4900 N N . ASP A 1 652 ? 25.680 2.817 -51.344 1.00 88.56 652 ASP A N 1
ATOM 4901 C CA . ASP A 1 652 ? 26.117 3.388 -52.621 1.00 88.56 652 ASP A CA 1
ATOM 4902 C C . ASP A 1 652 ? 27.627 3.202 -52.895 1.00 88.56 652 ASP A C 1
ATOM 4904 O O . ASP A 1 652 ? 28.040 3.347 -54.045 1.00 88.56 652 ASP A O 1
ATOM 4908 N N . ASP A 1 653 ? 28.424 2.860 -51.875 1.00 89.50 653 ASP A N 1
ATOM 4909 C CA . ASP A 1 653 ? 29.880 2.677 -51.955 1.00 89.50 653 ASP A CA 1
ATOM 4910 C C . ASP A 1 653 ? 30.303 1.190 -51.950 1.00 89.50 653 ASP A C 1
ATOM 4912 O O . ASP A 1 653 ? 31.496 0.881 -51.894 1.00 89.50 653 ASP A O 1
ATOM 4916 N N . LEU A 1 654 ? 29.346 0.253 -51.973 1.00 90.56 654 LEU A N 1
ATOM 4917 C CA . LEU A 1 654 ? 29.618 -1.186 -51.935 1.00 90.56 654 LEU A CA 1
ATOM 4918 C C . LEU A 1 654 ? 29.801 -1.779 -53.337 1.00 90.56 654 LEU A C 1
ATOM 4920 O O . LEU A 1 654 ? 28.923 -1.674 -54.187 1.00 90.56 654 LEU A O 1
ATOM 4924 N N . ASP A 1 655 ? 30.896 -2.516 -53.532 1.00 92.56 655 ASP A N 1
ATOM 4925 C CA . ASP A 1 655 ? 31.126 -3.327 -54.739 1.00 92.56 655 ASP A CA 1
ATOM 4926 C C . ASP A 1 655 ? 30.567 -4.761 -54.614 1.00 92.56 655 ASP A C 1
ATOM 4928 O O . ASP A 1 655 ? 30.425 -5.471 -55.610 1.00 92.56 655 ASP A O 1
ATOM 4932 N N . ALA A 1 656 ? 30.266 -5.207 -53.390 1.00 93.94 656 ALA A N 1
ATOM 4933 C CA . ALA A 1 656 ? 29.746 -6.537 -53.078 1.00 93.94 656 ALA A CA 1
ATOM 4934 C C . ALA A 1 656 ? 28.918 -6.516 -51.776 1.00 93.94 656 ALA A C 1
ATOM 4936 O O . ALA A 1 656 ? 29.078 -5.588 -50.976 1.00 93.94 656 ALA A O 1
ATOM 4937 N N . PRO A 1 657 ? 28.058 -7.525 -51.535 1.00 95.25 657 PRO A N 1
ATOM 4938 C CA . PRO A 1 657 ? 27.316 -7.642 -50.284 1.00 95.25 657 PRO A CA 1
ATOM 4939 C C . PRO A 1 657 ? 28.242 -7.757 -49.061 1.00 95.25 657 PRO A C 1
ATOM 4941 O O . PRO A 1 657 ? 29.188 -8.547 -49.070 1.00 95.25 657 PRO A O 1
ATOM 4944 N N . ALA A 1 658 ? 27.971 -6.992 -48.003 1.00 94.75 658 ALA A N 1
ATOM 4945 C CA . ALA A 1 658 ? 28.828 -6.914 -46.819 1.00 94.75 658 ALA A CA 1
ATOM 4946 C C . ALA A 1 658 ? 28.028 -6.742 -45.522 1.00 94.75 658 ALA A C 1
ATOM 4948 O O . ALA A 1 658 ? 26.952 -6.134 -45.502 1.00 94.75 658 ALA A O 1
ATOM 4949 N N . LEU A 1 659 ? 28.571 -7.254 -44.413 1.00 94.75 659 LEU A N 1
ATOM 4950 C CA . LEU A 1 659 ? 28.015 -7.019 -43.083 1.00 94.75 659 LEU A CA 1
ATOM 4951 C C . LEU A 1 659 ? 28.491 -5.651 -42.583 1.00 94.75 659 LEU A C 1
ATOM 4953 O O . LEU A 1 659 ? 29.638 -5.479 -42.182 1.00 94.75 659 LEU A O 1
ATOM 4957 N N . VAL A 1 660 ? 27.604 -4.659 -42.626 1.00 92.00 660 VAL A N 1
ATOM 4958 C CA . VAL A 1 660 ? 27.995 -3.247 -42.464 1.00 92.00 660 VAL A CA 1
ATOM 4959 C C . VAL A 1 660 ? 27.640 -2.660 -41.105 1.00 92.00 660 VAL A C 1
ATOM 4961 O O . VAL A 1 660 ? 28.268 -1.692 -40.675 1.00 92.00 660 VAL A O 1
ATOM 4964 N N . ASN A 1 661 ? 26.626 -3.206 -40.431 1.00 92.38 661 ASN A N 1
ATOM 4965 C CA . ASN A 1 661 ? 26.174 -2.705 -39.138 1.00 92.38 661 ASN A CA 1
ATOM 4966 C C . ASN A 1 661 ? 25.334 -3.748 -38.387 1.00 92.38 661 ASN A C 1
ATOM 4968 O O . ASN A 1 661 ? 25.043 -4.831 -38.898 1.00 92.38 661 ASN A O 1
ATOM 4972 N N . TRP A 1 662 ? 24.927 -3.410 -37.171 1.00 93.56 662 TRP A N 1
ATOM 4973 C CA . TRP A 1 662 ? 24.034 -4.210 -36.351 1.00 93.56 662 TRP A CA 1
ATOM 4974 C C . TRP A 1 662 ? 23.259 -3.324 -35.373 1.00 93.56 662 TRP A C 1
ATOM 4976 O O . TRP A 1 662 ? 23.674 -2.216 -35.027 1.00 93.56 662 TRP A O 1
ATOM 4986 N N . ALA A 1 663 ? 22.118 -3.832 -34.929 1.00 92.25 663 ALA A N 1
ATOM 4987 C CA . ALA A 1 663 ? 21.214 -3.143 -34.033 1.00 92.25 663 ALA A CA 1
ATOM 4988 C C . ALA A 1 663 ? 21.163 -3.836 -32.676 1.00 92.25 663 ALA A C 1
ATOM 4990 O O . ALA A 1 663 ? 21.052 -5.064 -32.582 1.00 92.25 663 ALA A O 1
ATOM 4991 N N . ALA A 1 664 ? 21.177 -3.034 -31.618 1.00 90.25 664 ALA A N 1
ATOM 4992 C CA . ALA A 1 664 ? 20.927 -3.499 -30.269 1.00 90.25 664 ALA A CA 1
ATOM 4993 C C . ALA A 1 664 ? 19.509 -3.109 -29.842 1.00 90.25 664 ALA A C 1
ATOM 4995 O O . ALA A 1 664 ? 19.212 -1.928 -29.654 1.00 90.25 664 ALA A O 1
ATOM 4996 N N . ALA A 1 665 ? 18.642 -4.107 -29.669 1.00 87.56 665 ALA A N 1
ATOM 4997 C CA . ALA A 1 665 ? 17.327 -3.915 -29.082 1.00 87.56 665 ALA A CA 1
ATOM 4998 C C . ALA A 1 665 ? 17.494 -3.508 -27.624 1.00 87.56 665 ALA A C 1
ATOM 5000 O O . ALA A 1 665 ? 18.081 -4.245 -26.823 1.00 87.56 665 ALA A O 1
ATOM 5001 N N . VAL A 1 666 ? 16.947 -2.347 -27.287 1.00 85.00 666 VAL A N 1
ATOM 5002 C CA . VAL A 1 666 ? 16.904 -1.828 -25.926 1.00 85.00 666 VAL A CA 1
ATOM 5003 C C . VAL A 1 666 ? 15.464 -1.809 -25.426 1.00 85.00 666 VAL A C 1
ATOM 5005 O O . VAL A 1 666 ? 14.532 -1.574 -26.196 1.00 85.00 666 VAL A O 1
ATOM 5008 N N . PRO A 1 667 ? 15.255 -2.076 -24.130 1.00 73.31 667 PRO A N 1
ATOM 5009 C CA . PRO A 1 667 ? 13.916 -2.116 -23.562 1.00 73.31 667 PRO A CA 1
ATOM 5010 C C . PRO A 1 667 ? 13.258 -0.731 -23.479 1.00 73.31 667 PRO A C 1
ATOM 5012 O O . PRO A 1 667 ? 12.039 -0.661 -23.488 1.00 73.31 667 PRO A O 1
ATOM 5015 N N . ASP A 1 668 ? 14.028 0.350 -23.380 1.00 78.25 668 ASP A N 1
ATOM 5016 C CA . ASP A 1 668 ? 13.532 1.731 -23.346 1.00 78.25 668 ASP A CA 1
ATOM 5017 C C . ASP A 1 668 ? 14.610 2.627 -23.961 1.00 78.25 668 ASP A C 1
ATOM 5019 O O . ASP A 1 668 ? 15.723 2.701 -23.426 1.00 78.25 668 ASP A O 1
ATOM 5023 N N . LEU A 1 669 ? 14.324 3.233 -25.119 1.00 87.00 669 LEU A N 1
ATOM 5024 C CA . LEU A 1 669 ? 15.345 3.944 -25.889 1.00 87.00 669 LEU A CA 1
ATOM 5025 C C . LEU A 1 669 ? 15.832 5.199 -25.168 1.00 87.00 669 LEU A C 1
ATOM 5027 O O . LEU A 1 669 ? 17.033 5.460 -25.142 1.00 87.00 669 LEU A O 1
ATOM 5031 N N . ASP A 1 670 ? 14.921 5.958 -24.563 1.00 84.44 670 ASP A N 1
ATOM 5032 C CA . ASP A 1 670 ? 15.247 7.233 -23.924 1.00 84.44 670 ASP A CA 1
ATOM 5033 C C . ASP A 1 670 ? 16.077 7.011 -22.656 1.00 84.44 670 ASP A C 1
ATOM 5035 O O . ASP A 1 670 ? 17.104 7.670 -22.465 1.00 84.44 670 ASP A O 1
ATOM 5039 N N . ALA A 1 671 ? 15.709 6.015 -21.842 1.00 77.12 671 ALA A N 1
ATOM 5040 C CA . ALA A 1 671 ? 16.499 5.613 -20.683 1.00 77.12 671 ALA A CA 1
ATOM 5041 C C . ALA A 1 671 ? 17.900 5.134 -21.094 1.00 77.12 671 ALA A C 1
ATOM 5043 O O . ALA A 1 671 ? 18.882 5.442 -20.415 1.00 77.12 671 ALA A O 1
ATOM 5044 N N . TRP A 1 672 ? 18.021 4.418 -22.218 1.00 83.50 672 TRP A N 1
ATOM 5045 C CA . TRP A 1 672 ? 19.318 3.985 -22.746 1.00 83.50 672 TRP A CA 1
ATOM 5046 C C . TRP A 1 672 ? 20.157 5.138 -23.301 1.00 83.50 672 TRP A C 1
ATOM 5048 O O . TRP A 1 672 ? 21.378 5.145 -23.133 1.00 83.50 672 TRP A O 1
ATOM 5058 N N . ILE A 1 673 ? 19.523 6.132 -23.924 1.00 86.25 673 ILE A N 1
ATOM 5059 C CA . ILE A 1 673 ? 20.196 7.351 -24.379 1.00 86.25 673 ILE A CA 1
ATOM 5060 C C . ILE A 1 673 ? 20.752 8.125 -23.184 1.00 86.25 673 ILE A C 1
ATOM 5062 O O . ILE A 1 673 ? 21.931 8.486 -23.178 1.00 86.25 673 ILE A O 1
ATOM 5066 N N . GLU A 1 674 ? 19.938 8.359 -22.153 1.00 81.69 674 GLU A N 1
ATOM 5067 C CA . GLU A 1 674 ? 20.382 9.018 -20.921 1.00 81.69 674 GLU A CA 1
ATOM 5068 C C . GLU A 1 674 ? 21.494 8.211 -20.230 1.00 81.69 674 GLU A C 1
ATOM 5070 O O . GLU A 1 674 ? 22.516 8.757 -19.787 1.00 81.69 674 GLU A O 1
ATOM 5075 N N . TRP A 1 675 ? 21.341 6.886 -20.202 1.00 77.44 675 TRP A N 1
ATOM 5076 C CA . TRP A 1 675 ? 22.341 5.964 -19.685 1.00 77.44 675 TRP A CA 1
ATOM 5077 C C . TRP A 1 675 ? 23.680 6.117 -20.404 1.00 77.44 675 TRP A C 1
ATOM 5079 O O . TRP A 1 675 ? 24.688 6.375 -19.746 1.00 77.44 675 TRP A O 1
ATOM 5089 N N . ALA A 1 676 ? 23.709 5.995 -21.728 1.00 81.25 676 ALA A N 1
ATOM 5090 C CA . ALA A 1 676 ? 24.934 6.103 -22.510 1.00 81.25 676 ALA A CA 1
ATOM 5091 C C . ALA A 1 676 ? 25.573 7.497 -22.358 1.00 81.25 676 ALA A C 1
ATOM 5093 O O . ALA A 1 676 ? 26.769 7.610 -22.068 1.00 81.25 676 ALA A O 1
ATOM 5094 N N . ARG A 1 677 ? 24.769 8.569 -22.431 1.00 85.62 677 ARG A N 1
ATOM 5095 C CA . ARG A 1 677 ? 25.258 9.957 -22.338 1.00 85.62 677 ARG A CA 1
ATOM 5096 C C . ARG A 1 677 ? 25.876 10.281 -20.990 1.00 85.62 677 ARG A C 1
ATOM 5098 O O . ARG A 1 677 ? 26.941 10.893 -20.937 1.00 85.62 677 ARG A O 1
ATOM 5105 N N . SER A 1 678 ? 25.271 9.816 -19.897 1.00 75.38 678 SER A N 1
ATOM 5106 C CA . SER A 1 678 ? 25.843 9.973 -18.550 1.00 75.38 678 SER A CA 1
ATOM 5107 C C . SER A 1 678 ? 27.189 9.250 -18.367 1.00 75.38 678 SER A C 1
ATOM 5109 O O . SER A 1 678 ? 27.890 9.503 -17.387 1.00 75.38 678 SER A O 1
ATOM 5111 N N . ARG A 1 679 ? 27.582 8.394 -19.321 1.00 74.62 679 ARG A N 1
ATOM 5112 C CA . ARG A 1 679 ? 28.859 7.660 -19.375 1.00 74.62 679 ARG A CA 1
ATOM 5113 C C . ARG A 1 679 ? 29.816 8.188 -20.448 1.00 74.62 679 ARG A C 1
ATOM 5115 O O . ARG A 1 679 ? 30.849 7.577 -20.703 1.00 74.62 679 ARG A O 1
ATOM 5122 N N . GLY A 1 680 ? 29.502 9.335 -21.051 1.00 80.31 680 GLY A N 1
ATOM 5123 C CA . GLY A 1 680 ? 30.354 9.972 -22.056 1.00 80.31 680 GLY A CA 1
ATOM 5124 C C . GLY A 1 680 ? 30.281 9.321 -23.436 1.00 80.31 680 GLY A C 1
ATOM 5125 O O . GLY A 1 680 ? 31.186 9.520 -24.244 1.00 80.31 680 GLY A O 1
ATOM 5126 N N . VAL A 1 681 ? 29.226 8.550 -23.710 1.00 82.75 681 VAL A N 1
ATOM 5127 C CA . VAL A 1 681 ? 28.975 7.931 -25.011 1.00 82.75 681 VAL A CA 1
ATOM 5128 C C . VAL A 1 681 ? 27.661 8.475 -25.561 1.00 82.75 681 VAL A C 1
ATOM 5130 O O . VAL A 1 681 ? 26.634 8.371 -24.903 1.00 82.75 681 VAL A O 1
ATOM 5133 N N . ASP A 1 682 ? 27.673 9.083 -26.745 1.00 86.38 682 ASP A N 1
ATOM 5134 C CA . ASP A 1 682 ? 26.450 9.615 -27.354 1.00 86.38 682 ASP A CA 1
ATOM 5135 C C . ASP A 1 682 ? 25.922 8.644 -28.420 1.00 86.38 682 ASP A C 1
ATOM 5137 O O . ASP A 1 682 ? 26.554 8.495 -29.468 1.00 86.38 682 ASP A O 1
ATOM 5141 N N . PRO A 1 683 ? 24.783 7.975 -28.177 1.00 85.81 683 PRO A N 1
ATOM 5142 C CA . PRO A 1 683 ? 24.154 7.107 -29.165 1.00 85.81 683 PRO A CA 1
ATOM 5143 C C . PRO A 1 683 ? 23.441 7.879 -30.275 1.00 85.81 683 PRO A C 1
ATOM 5145 O O . PRO A 1 683 ? 22.968 7.249 -31.217 1.00 85.81 683 PRO A O 1
ATOM 5148 N N . GLY A 1 684 ? 23.374 9.211 -30.184 1.00 88.00 684 GLY A N 1
ATOM 5149 C CA . GLY A 1 684 ? 22.608 10.066 -31.083 1.00 88.00 684 GLY A CA 1
ATOM 5150 C C . GLY A 1 684 ? 21.183 10.320 -30.576 1.00 88.00 684 GLY A C 1
ATOM 5151 O O . GLY A 1 684 ? 20.763 9.771 -29.553 1.00 88.00 684 GLY A O 1
ATOM 5152 N N . PRO A 1 685 ? 20.428 11.215 -31.234 1.00 89.94 685 PRO A N 1
ATOM 5153 C CA . PRO A 1 685 ? 19.029 11.457 -30.898 1.00 89.94 685 PRO A CA 1
ATOM 5154 C C . PRO A 1 685 ? 18.145 10.265 -31.294 1.00 89.94 685 PRO A C 1
ATOM 5156 O O . PRO A 1 685 ? 18.395 9.605 -32.304 1.00 89.94 685 PRO A O 1
ATOM 5159 N N . ALA A 1 686 ? 17.079 10.028 -30.526 1.00 91.31 686 ALA A N 1
ATOM 5160 C CA . ALA A 1 686 ? 16.019 9.112 -30.932 1.00 91.31 686 ALA A CA 1
ATOM 5161 C C . ALA A 1 686 ? 15.294 9.663 -32.168 1.00 91.31 686 ALA A C 1
ATOM 5163 O O . ALA A 1 686 ? 14.951 10.845 -32.217 1.00 91.31 686 ALA A O 1
ATOM 5164 N N . SER A 1 687 ? 15.047 8.797 -33.143 1.00 89.31 687 SER A N 1
ATOM 5165 C CA . SER A 1 687 ? 14.285 9.085 -34.355 1.00 89.31 687 SER A CA 1
ATOM 5166 C C . SER A 1 687 ? 13.141 8.092 -34.478 1.00 89.31 687 SER A C 1
ATOM 5168 O O . SER A 1 687 ? 13.359 6.882 -34.382 1.00 89.31 687 SER A O 1
ATOM 5170 N N . ASP A 1 688 ? 11.938 8.608 -34.709 1.00 88.62 688 ASP A N 1
ATOM 5171 C CA . ASP A 1 688 ? 10.777 7.783 -35.020 1.00 88.62 688 ASP A CA 1
ATOM 5172 C C . ASP A 1 688 ? 10.870 7.316 -36.473 1.00 88.62 688 ASP A C 1
ATOM 5174 O O . ASP A 1 688 ? 11.135 8.094 -37.393 1.00 88.62 688 ASP A O 1
ATOM 5178 N N . MET A 1 689 ? 10.654 6.026 -36.670 1.00 85.44 689 MET A N 1
ATOM 5179 C CA . MET A 1 689 ? 10.781 5.348 -37.946 1.00 85.44 689 MET A CA 1
ATOM 5180 C C . MET A 1 689 ? 9.505 4.581 -38.249 1.00 85.44 689 MET A C 1
ATOM 5182 O O . MET A 1 689 ? 8.805 4.114 -37.348 1.00 85.44 689 MET A O 1
ATOM 5186 N N . GLN A 1 690 ? 9.212 4.433 -39.537 1.00 82.19 690 GLN A N 1
ATOM 5187 C CA . GLN A 1 690 ? 8.107 3.608 -39.991 1.00 82.19 690 GLN A CA 1
ATOM 5188 C C . GLN A 1 690 ? 8.400 2.968 -41.345 1.00 82.19 690 GLN A C 1
ATOM 5190 O O . GLN A 1 690 ? 9.150 3.521 -42.151 1.00 82.19 690 GLN A O 1
ATOM 5195 N N . ARG A 1 691 ? 7.761 1.830 -41.609 1.00 76.31 691 ARG A N 1
ATOM 5196 C CA . ARG A 1 691 ? 7.673 1.230 -42.946 1.00 76.31 691 ARG A CA 1
ATOM 5197 C C . ARG A 1 691 ? 6.309 0.597 -43.156 1.00 76.31 691 ARG A C 1
ATOM 5199 O O . ARG A 1 691 ? 5.668 0.175 -42.194 1.00 76.31 691 ARG A O 1
ATOM 5206 N N . THR A 1 692 ? 5.923 0.466 -44.416 1.00 73.38 692 THR A N 1
ATOM 5207 C CA . THR A 1 692 ? 4.732 -0.284 -44.816 1.00 73.38 692 THR A CA 1
ATOM 5208 C C . THR A 1 692 ? 5.144 -1.707 -45.185 1.00 73.38 692 THR A C 1
ATOM 5210 O O . THR A 1 692 ? 6.020 -1.906 -46.027 1.00 73.38 692 THR A O 1
ATOM 5213 N N . THR A 1 693 ? 4.546 -2.699 -44.536 1.00 72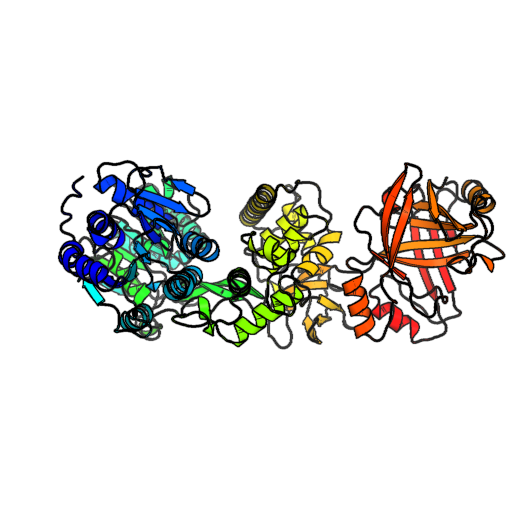.81 693 THR A N 1
ATOM 5214 C CA . THR A 1 693 ? 4.751 -4.121 -44.836 1.00 72.81 693 THR A CA 1
ATOM 5215 C C . THR A 1 693 ? 4.008 -4.526 -46.118 1.00 72.81 693 THR A C 1
ATOM 5217 O O . THR A 1 693 ? 3.107 -3.809 -46.563 1.00 72.81 693 THR A O 1
ATOM 5220 N N . PRO A 1 694 ? 4.322 -5.688 -46.725 1.00 70.62 694 PRO A N 1
ATOM 5221 C CA . PRO A 1 694 ? 3.651 -6.145 -47.948 1.00 70.62 694 PRO A CA 1
ATOM 5222 C C . PRO A 1 694 ? 2.125 -6.312 -47.837 1.00 70.62 694 PRO A C 1
ATOM 5224 O O . PRO A 1 694 ? 1.420 -6.186 -48.835 1.00 70.62 694 PRO A O 1
ATOM 5227 N N . ASP A 1 695 ? 1.601 -6.584 -46.640 1.00 76.75 695 ASP A N 1
ATOM 5228 C CA . ASP A 1 695 ? 0.163 -6.682 -46.349 1.00 76.75 695 ASP A CA 1
ATOM 5229 C C . ASP A 1 695 ? -0.493 -5.323 -46.025 1.00 76.75 695 ASP A C 1
ATOM 5231 O O . ASP A 1 695 ? -1.686 -5.262 -45.728 1.00 76.75 695 ASP A O 1
ATOM 5235 N N . GLY A 1 696 ? 0.265 -4.226 -46.120 1.00 72.75 696 GLY A N 1
ATOM 5236 C CA . GLY A 1 696 ? -0.218 -2.857 -45.944 1.00 72.75 696 GLY A CA 1
ATOM 5237 C C . GLY A 1 696 ? -0.261 -2.368 -44.494 1.00 72.75 696 GLY A C 1
ATOM 5238 O O . GLY A 1 696 ? -0.787 -1.281 -44.249 1.00 72.75 696 GLY A O 1
ATOM 5239 N N . GLN A 1 697 ? 0.273 -3.125 -43.529 1.00 78.19 697 GLN A N 1
ATOM 5240 C CA . GLN A 1 697 ? 0.406 -2.655 -42.148 1.00 78.19 697 GLN A CA 1
ATOM 5241 C C . GLN A 1 697 ? 1.562 -1.657 -42.028 1.00 78.19 697 GLN A C 1
ATOM 5243 O O . GLN A 1 697 ? 2.608 -1.804 -42.656 1.00 78.19 697 GLN A O 1
ATOM 5248 N N . VAL A 1 698 ? 1.394 -0.630 -41.196 1.00 79.00 698 VAL A N 1
ATOM 5249 C CA . VAL A 1 698 ? 2.472 0.318 -40.893 1.00 79.00 698 VAL A CA 1
ATOM 5250 C C . VAL A 1 698 ? 3.151 -0.127 -39.607 1.00 79.00 698 VAL A C 1
ATOM 5252 O O . VAL A 1 698 ? 2.571 -0.033 -38.526 1.00 79.00 698 VAL A O 1
ATOM 5255 N N . LEU A 1 699 ? 4.387 -0.606 -39.724 1.00 79.19 699 LEU A N 1
ATOM 5256 C CA . LEU A 1 699 ? 5.247 -0.870 -38.576 1.00 79.19 699 LEU A CA 1
ATOM 5257 C C . LEU A 1 699 ? 5.946 0.420 -38.171 1.00 79.19 699 LEU A C 1
ATOM 5259 O O . LEU A 1 699 ? 6.459 1.134 -39.030 1.00 79.19 699 LEU A O 1
ATOM 5263 N N . GLN A 1 700 ? 5.993 0.686 -36.869 1.00 85.00 700 GLN A N 1
ATOM 5264 C CA . GLN A 1 700 ? 6.648 1.856 -36.289 1.00 85.00 700 GLN A CA 1
ATOM 5265 C C . GLN A 1 700 ? 7.643 1.421 -35.217 1.00 85.00 700 GLN A C 1
ATOM 5267 O O . GLN A 1 700 ? 7.381 0.478 -34.469 1.00 85.00 700 GLN A O 1
ATOM 5272 N N . TRP A 1 701 ? 8.775 2.108 -35.143 1.00 90.25 701 TRP A N 1
ATOM 5273 C CA . TRP A 1 701 ? 9.808 1.883 -34.135 1.00 90.25 701 TRP A CA 1
ATOM 5274 C C . TRP A 1 701 ? 10.593 3.160 -33.888 1.00 90.25 701 TRP A C 1
ATOM 5276 O O . TRP A 1 701 ? 10.451 4.143 -34.613 1.00 90.25 701 TRP A O 1
ATOM 5286 N N . ARG A 1 702 ? 11.433 3.141 -32.860 1.00 92.88 702 ARG A N 1
ATOM 5287 C CA . ARG A 1 702 ? 12.358 4.232 -32.559 1.00 92.88 702 ARG A CA 1
ATOM 5288 C C . ARG A 1 702 ? 13.774 3.701 -32.630 1.00 92.88 702 ARG A C 1
ATOM 5290 O O . ARG A 1 702 ? 14.018 2.560 -32.247 1.00 92.88 702 ARG A O 1
ATOM 5297 N N . LEU A 1 703 ? 14.712 4.504 -33.109 1.00 92.38 703 LEU A N 1
ATOM 5298 C CA . LEU A 1 703 ? 16.127 4.139 -33.085 1.00 92.38 703 LEU A CA 1
ATOM 5299 C C . LEU A 1 703 ? 17.033 5.347 -32.886 1.00 92.38 703 LEU A C 1
ATOM 5301 O O . LEU A 1 703 ? 16.587 6.488 -32.993 1.00 92.38 703 LEU A O 1
ATOM 5305 N N . THR A 1 704 ? 18.304 5.095 -32.607 1.00 90.81 704 THR A N 1
ATOM 5306 C CA . THR A 1 704 ? 19.359 6.109 -32.657 1.00 90.81 704 THR A CA 1
ATOM 5307 C C . THR A 1 704 ? 20.308 5.847 -33.821 1.00 90.81 704 THR A C 1
ATOM 5309 O O . THR A 1 704 ? 20.272 4.781 -34.418 1.00 90.81 704 THR A O 1
ATOM 5312 N N . PHE A 1 705 ? 21.187 6.795 -34.138 1.00 82.44 705 PHE A N 1
ATOM 5313 C CA . PHE A 1 705 ? 22.362 6.540 -34.970 1.00 82.44 705 PHE A CA 1
ATOM 5314 C C . PHE A 1 705 ? 23.575 7.207 -34.308 1.00 82.44 705 PHE A C 1
ATOM 5316 O O . PHE A 1 705 ? 23.591 8.437 -34.187 1.00 82.44 705 PHE A O 1
ATOM 5323 N N . PRO A 1 706 ? 24.563 6.430 -33.822 1.00 71.25 706 PRO A N 1
ATOM 5324 C CA . PRO A 1 706 ? 25.733 7.000 -33.169 1.00 71.25 706 PRO A CA 1
ATOM 5325 C C . PRO A 1 706 ? 26.558 7.826 -34.160 1.00 71.25 706 PRO A C 1
ATOM 5327 O O . PRO A 1 706 ? 26.799 7.398 -35.288 1.00 71.25 706 PRO A O 1
ATOM 5330 N N . LEU A 1 707 ? 26.996 9.012 -33.724 1.00 58.62 707 LEU A N 1
ATOM 5331 C CA . LEU A 1 707 ? 27.779 9.945 -34.536 1.00 58.62 707 LEU A CA 1
ATOM 5332 C C . LEU A 1 707 ? 29.269 9.951 -34.123 1.00 58.62 707 LEU A C 1
ATOM 5334 O O . LEU A 1 707 ? 29.564 9.982 -32.925 1.00 58.62 707 LEU A O 1
ATOM 5338 N N . PRO A 1 708 ? 30.220 10.003 -35.083 1.00 56.44 708 PRO A N 1
ATOM 5339 C CA . PRO A 1 708 ? 29.984 9.947 -36.525 1.00 56.44 708 PRO A CA 1
ATOM 5340 C C . PRO A 1 708 ? 29.492 8.559 -36.957 1.00 56.44 708 PRO A C 1
ATOM 5342 O O . PRO A 1 708 ? 29.975 7.543 -36.458 1.00 56.44 708 PRO A O 1
ATOM 5345 N N . GLU A 1 709 ? 28.538 8.535 -37.891 1.00 55.12 709 GLU A N 1
ATOM 5346 C CA . GLU A 1 709 ? 28.107 7.298 -38.541 1.00 55.12 709 GLU A CA 1
ATOM 5347 C C . GLU A 1 709 ? 29.323 6.649 -39.221 1.00 55.12 709 GLU A C 1
ATOM 5349 O O . GLU A 1 709 ? 30.080 7.331 -39.915 1.00 55.12 709 GLU A O 1
ATOM 5354 N N . GLY A 1 710 ? 29.513 5.336 -39.052 1.00 55.03 710 GLY A N 1
ATOM 5355 C CA . GLY A 1 710 ? 30.253 4.570 -40.061 1.00 55.03 710 GLY A CA 1
ATOM 5356 C C . GLY A 1 710 ? 31.429 3.697 -39.632 1.00 55.03 710 GLY A C 1
ATOM 5357 O O . GLY A 1 710 ? 32.111 3.196 -40.523 1.00 55.03 710 GLY A O 1
ATOM 5358 N N . ASP A 1 711 ? 31.690 3.431 -38.346 1.00 66.56 711 ASP A N 1
ATOM 5359 C CA . ASP A 1 711 ? 32.634 2.340 -38.030 1.00 66.56 711 ASP A CA 1
ATOM 5360 C C . ASP A 1 711 ? 31.979 0.947 -38.035 1.00 66.56 711 ASP A C 1
ATOM 5362 O O . ASP A 1 711 ? 32.689 -0.043 -38.215 1.00 66.56 711 ASP A O 1
ATOM 5366 N N . GLY A 1 712 ? 30.647 0.854 -37.933 1.00 78.06 712 GLY A N 1
ATOM 5367 C CA . GLY A 1 712 ? 29.888 -0.408 -37.931 1.00 78.06 712 GLY A CA 1
ATOM 5368 C C . GLY A 1 712 ? 30.141 -1.293 -36.703 1.00 78.06 712 GLY A C 1
ATOM 5369 O O . GLY A 1 712 ? 29.606 -2.394 -36.619 1.00 78.06 712 GLY A O 1
ATOM 5370 N N . ILE A 1 713 ? 30.959 -0.836 -35.749 1.00 88.19 713 ILE A N 1
ATOM 5371 C CA . ILE A 1 713 ? 31.289 -1.569 -34.525 1.00 88.19 713 ILE A CA 1
ATOM 5372 C C . ILE A 1 713 ? 30.321 -1.190 -33.411 1.00 88.19 713 ILE A C 1
ATOM 5374 O O . ILE A 1 713 ? 29.816 -2.078 -32.722 1.00 88.19 713 ILE A O 1
ATOM 5378 N N . LEU A 1 714 ? 30.040 0.106 -33.242 1.00 87.31 714 LEU A N 1
ATOM 5379 C CA . LEU A 1 714 ? 28.989 0.544 -32.327 1.00 87.31 714 LEU A CA 1
ATOM 5380 C C . LEU A 1 714 ? 27.611 0.275 -32.942 1.00 87.31 714 LEU A C 1
ATOM 5382 O O . LEU A 1 714 ? 27.351 0.748 -34.049 1.00 87.31 714 LEU A O 1
ATOM 5386 N N . PRO A 1 715 ? 26.719 -0.438 -32.231 1.00 90.06 715 PRO A N 1
ATOM 5387 C CA . PRO A 1 715 ? 25.377 -0.663 -32.726 1.00 90.06 715 PRO A CA 1
ATOM 5388 C C . PRO A 1 715 ? 24.579 0.630 -32.674 1.00 90.06 715 PRO A C 1
ATOM 5390 O O . PRO A 1 715 ? 24.756 1.455 -31.771 1.00 90.06 715 PRO A O 1
ATOM 5393 N N . PHE A 1 716 ? 23.613 0.756 -33.574 1.00 90.56 716 PHE A N 1
ATOM 5394 C CA . PHE A 1 716 ? 22.496 1.642 -33.293 1.00 90.56 716 PHE A CA 1
ATOM 5395 C C . PHE A 1 716 ? 21.549 0.993 -32.285 1.00 90.56 716 PHE A C 1
ATOM 5397 O O . PHE A 1 716 ? 21.361 -0.226 -32.268 1.00 90.56 716 PHE A O 1
ATOM 5404 N N . LEU A 1 717 ? 20.958 1.814 -31.421 1.00 90.94 717 LEU A N 1
ATOM 5405 C CA . LEU A 1 717 ? 19.968 1.344 -30.462 1.00 90.94 717 LEU A CA 1
ATOM 5406 C C . LEU A 1 717 ? 18.593 1.375 -31.110 1.00 90.94 717 LEU A C 1
ATOM 5408 O O . LEU A 1 717 ? 18.268 2.341 -31.795 1.00 90.94 717 LEU A O 1
ATOM 5412 N N . ILE A 1 718 ? 17.789 0.342 -30.885 1.00 91.19 718 ILE A N 1
ATOM 5413 C CA . ILE A 1 718 ? 16.439 0.237 -31.437 1.00 91.19 718 ILE A CA 1
ATOM 5414 C C . ILE A 1 718 ? 15.443 -0.151 -30.347 1.00 91.19 718 ILE A C 1
ATOM 5416 O O . ILE A 1 718 ? 15.717 -1.004 -29.506 1.00 91.19 718 ILE A O 1
ATOM 5420 N N . GLU A 1 719 ? 14.274 0.477 -30.364 1.00 89.94 719 GLU A N 1
ATOM 5421 C CA . GLU A 1 719 ? 13.140 0.140 -29.514 1.00 89.94 719 GLU A CA 1
ATOM 5422 C C . GLU A 1 719 ? 11.922 -0.169 -30.383 1.00 89.94 719 GLU A C 1
ATOM 5424 O O . GLU A 1 719 ? 11.432 0.673 -31.143 1.00 89.94 719 GLU A O 1
ATOM 5429 N N . TRP A 1 720 ? 11.395 -1.380 -30.208 1.00 85.06 720 TRP A N 1
ATOM 5430 C CA . TRP A 1 720 ? 10.133 -1.803 -30.799 1.00 85.06 720 TRP A CA 1
ATOM 5431 C C . TRP A 1 720 ? 8.978 -1.600 -29.798 1.00 85.06 720 TRP A C 1
ATOM 5433 O O . TRP A 1 720 ? 9.026 -2.143 -28.684 1.00 85.06 720 TRP A O 1
ATOM 5443 N N . PRO A 1 721 ? 7.911 -0.868 -30.175 1.00 71.62 721 PRO A N 1
ATOM 5444 C CA . PRO A 1 721 ? 6.698 -0.748 -29.364 1.00 71.62 721 PRO A CA 1
ATOM 5445 C C . PRO A 1 721 ? 5.843 -2.029 -29.396 1.00 71.62 721 PRO A C 1
ATOM 5447 O O . PRO A 1 721 ? 5.045 -2.262 -28.490 1.00 71.62 721 PRO A O 1
ATOM 5450 N N . GLY A 1 722 ? 6.023 -2.874 -30.418 1.00 70.38 722 GLY A N 1
ATOM 5451 C CA . GLY A 1 722 ? 5.250 -4.093 -30.673 1.00 70.38 722 GLY A CA 1
ATOM 5452 C C . GLY A 1 722 ? 6.120 -5.281 -31.091 1.00 70.38 722 GLY A C 1
ATOM 5453 O O . GLY A 1 722 ? 7.299 -5.355 -30.735 1.00 70.38 722 GLY A O 1
ATOM 5454 N N . GLU A 1 723 ? 5.523 -6.258 -31.778 1.00 67.94 723 GLU A N 1
ATOM 5455 C CA . GLU A 1 723 ? 6.246 -7.434 -32.283 1.00 67.94 723 GLU A CA 1
ATOM 5456 C C . GLU A 1 723 ? 7.445 -7.029 -33.146 1.00 67.94 723 GLU A C 1
ATOM 5458 O O . GLU A 1 723 ? 7.367 -6.105 -33.956 1.00 67.94 723 GLU A O 1
ATOM 5463 N N . THR A 1 724 ? 8.569 -7.714 -32.939 1.00 80.19 724 THR A N 1
ATOM 5464 C CA . THR A 1 724 ? 9.781 -7.473 -33.719 1.00 80.19 724 THR A CA 1
ATOM 5465 C C . THR A 1 724 ? 9.683 -8.206 -35.059 1.00 80.19 724 THR A C 1
ATOM 5467 O O . THR A 1 724 ? 9.029 -9.253 -35.146 1.00 80.19 724 THR A O 1
ATOM 5470 N N . PRO A 1 725 ? 10.367 -7.729 -36.115 1.00 82.38 725 PRO A N 1
ATOM 5471 C CA . PRO A 1 725 ? 10.371 -8.417 -37.404 1.00 82.38 725 PRO A CA 1
ATOM 5472 C C . PRO A 1 725 ? 10.898 -9.859 -37.344 1.00 82.38 725 PRO A C 1
ATOM 5474 O O . PRO A 1 725 ? 10.568 -10.660 -38.215 1.00 82.38 725 PRO A O 1
ATOM 5477 N N . ALA A 1 726 ? 11.667 -10.231 -36.313 1.00 81.50 726 ALA A N 1
ATOM 5478 C CA . ALA A 1 726 ? 12.165 -11.595 -36.139 1.00 81.50 726 ALA A CA 1
ATOM 5479 C C . ALA A 1 726 ? 11.043 -12.648 -36.147 1.00 81.50 726 ALA A C 1
ATOM 5481 O O . ALA A 1 726 ? 11.201 -13.695 -36.770 1.00 81.50 726 ALA A O 1
ATOM 5482 N N . ALA A 1 727 ? 9.893 -12.351 -35.529 1.00 77.19 727 ALA A N 1
ATOM 5483 C CA . ALA A 1 727 ? 8.769 -13.285 -35.430 1.00 77.19 727 ALA A CA 1
ATOM 5484 C C . ALA A 1 727 ? 8.081 -13.569 -36.778 1.00 77.19 727 ALA A C 1
ATOM 5486 O O . ALA A 1 727 ? 7.451 -14.611 -36.945 1.00 77.19 727 ALA A O 1
ATOM 5487 N N . THR A 1 728 ? 8.205 -12.649 -37.738 1.00 79.19 728 THR A N 1
ATOM 5488 C CA . THR A 1 728 ? 7.585 -12.736 -39.071 1.00 79.19 728 THR A CA 1
ATOM 5489 C C . THR A 1 728 ? 8.595 -13.025 -40.183 1.00 79.19 728 THR A C 1
ATOM 5491 O O . THR A 1 728 ? 8.211 -13.176 -41.341 1.00 79.19 728 THR A O 1
ATOM 5494 N N . SER A 1 729 ? 9.882 -13.119 -39.843 1.00 86.50 729 SER A N 1
ATOM 5495 C CA . SER A 1 729 ? 10.964 -13.373 -40.794 1.00 86.50 729 SER A CA 1
ATOM 5496 C C . SER A 1 729 ? 11.070 -14.853 -41.167 1.00 86.50 729 SER A C 1
ATOM 5498 O O . SER A 1 729 ? 10.698 -15.738 -40.395 1.00 86.50 729 SER A O 1
ATOM 5500 N N . ALA A 1 730 ? 11.638 -15.133 -42.344 1.00 87.75 730 ALA A N 1
ATOM 5501 C CA . ALA A 1 730 ? 11.818 -16.499 -42.830 1.00 87.75 730 ALA A CA 1
ATOM 5502 C C . ALA A 1 730 ? 12.714 -17.315 -41.875 1.00 87.75 730 ALA A C 1
ATOM 5504 O O . ALA A 1 730 ? 13.866 -16.926 -41.663 1.00 87.75 730 ALA A O 1
ATOM 5505 N N . PRO A 1 731 ? 12.235 -18.435 -41.304 1.00 88.56 731 PRO A N 1
ATOM 5506 C CA . PRO A 1 731 ? 13.030 -19.258 -40.399 1.00 88.56 731 PRO A CA 1
ATOM 5507 C C . PRO A 1 731 ? 14.057 -20.106 -41.158 1.00 88.56 731 PRO A C 1
ATOM 5509 O O . PRO A 1 731 ? 13.976 -20.274 -42.373 1.00 88.56 731 PRO A O 1
ATOM 5512 N N . GLY A 1 732 ? 14.993 -20.707 -40.420 1.00 84.56 732 GLY A N 1
ATOM 5513 C CA . GLY A 1 732 ? 15.939 -21.695 -40.955 1.00 84.56 732 GLY A CA 1
ATOM 5514 C C . GLY A 1 732 ? 17.405 -21.383 -40.677 1.00 84.56 732 GLY A C 1
ATOM 5515 O O . GLY A 1 732 ? 18.237 -22.269 -40.838 1.00 84.56 732 GLY A O 1
ATOM 5516 N N . LEU A 1 733 ? 17.716 -20.171 -40.213 1.00 91.56 733 LEU A N 1
ATOM 5517 C CA . LEU A 1 733 ? 19.064 -19.767 -39.819 1.00 91.56 733 LEU A CA 1
ATOM 5518 C C . LEU A 1 733 ? 19.158 -19.555 -38.300 1.00 91.56 733 LEU A C 1
ATOM 5520 O O . LEU A 1 733 ? 18.165 -19.298 -37.616 1.00 91.56 733 LEU A O 1
ATOM 5524 N N . THR A 1 734 ? 20.359 -19.670 -37.740 1.00 88.06 734 THR A N 1
ATOM 5525 C CA . THR A 1 734 ? 20.637 -19.338 -36.335 1.00 88.06 734 THR A CA 1
ATOM 5526 C C . THR A 1 734 ? 21.963 -18.600 -36.219 1.00 88.06 734 THR A C 1
ATOM 5528 O O . THR A 1 734 ? 22.978 -19.068 -36.734 1.00 88.06 734 THR A O 1
ATOM 5531 N N . LEU A 1 735 ? 21.965 -17.458 -35.527 1.00 91.38 735 LEU A N 1
ATOM 5532 C CA . LEU A 1 735 ? 23.196 -16.737 -35.203 1.00 91.38 735 LEU A CA 1
ATOM 5533 C C . LEU A 1 735 ? 23.990 -17.526 -34.155 1.00 91.38 735 LEU A C 1
ATOM 5535 O O . LEU A 1 735 ? 23.487 -17.774 -33.060 1.00 91.38 735 LEU A O 1
ATOM 5539 N N . MET A 1 736 ? 25.218 -17.918 -34.492 1.00 87.75 736 MET A N 1
ATOM 5540 C CA . MET A 1 736 ? 26.125 -18.615 -33.574 1.00 87.75 736 MET A CA 1
ATOM 5541 C C . MET A 1 736 ? 27.030 -17.633 -32.836 1.00 87.75 736 MET A C 1
ATOM 5543 O O . MET A 1 736 ? 27.199 -17.747 -31.625 1.00 87.75 736 MET A O 1
ATOM 5547 N N . GLU A 1 737 ? 27.587 -16.662 -33.558 1.00 89.56 737 GLU A N 1
ATOM 5548 C CA . GLU A 1 737 ? 28.537 -15.700 -33.007 1.00 89.56 737 GLU A CA 1
ATOM 5549 C C . GLU A 1 737 ? 28.476 -14.368 -33.761 1.00 89.56 737 GLU A C 1
ATOM 5551 O O . GLU A 1 737 ? 28.296 -14.342 -34.978 1.00 89.56 737 GLU A O 1
ATOM 5556 N N . LEU A 1 738 ? 28.661 -13.268 -33.027 1.00 93.31 738 LEU A N 1
ATOM 5557 C CA . LEU A 1 738 ? 28.952 -11.940 -33.562 1.00 93.31 738 LEU A CA 1
ATOM 5558 C C . LEU A 1 738 ? 30.288 -11.479 -32.968 1.00 93.31 738 LEU A C 1
ATOM 5560 O O . LEU A 1 738 ? 30.409 -11.344 -31.751 1.00 93.31 738 LEU A O 1
ATOM 5564 N N . SER A 1 739 ? 31.279 -11.244 -33.823 1.00 92.12 739 SER A N 1
ATOM 5565 C CA . SER A 1 739 ? 32.646 -10.887 -33.443 1.00 92.12 739 SER A CA 1
ATOM 5566 C C . SER A 1 739 ? 32.977 -9.465 -33.891 1.00 92.12 739 SER A C 1
ATOM 5568 O O . SER A 1 739 ? 32.760 -9.098 -35.050 1.00 92.12 739 SER A O 1
ATOM 5570 N N . LEU A 1 740 ? 33.510 -8.667 -32.961 1.00 93.25 740 LEU A N 1
ATOM 5571 C CA . LEU A 1 740 ? 33.897 -7.275 -33.175 1.00 93.25 740 LEU A CA 1
ATOM 5572 C C . LEU A 1 740 ? 35.391 -7.111 -32.906 1.00 93.25 740 LEU A C 1
ATOM 5574 O O . LEU A 1 740 ? 35.892 -7.505 -31.851 1.00 93.25 740 LEU A O 1
ATOM 5578 N N . ARG A 1 741 ? 36.107 -6.475 -33.832 1.00 92.38 741 ARG A N 1
ATOM 5579 C CA . ARG A 1 741 ? 37.508 -6.081 -33.651 1.00 92.38 741 ARG A CA 1
ATOM 5580 C C . ARG A 1 741 ? 37.704 -4.631 -34.036 1.00 92.38 741 ARG A C 1
ATOM 5582 O O . ARG A 1 741 ? 37.151 -4.176 -35.037 1.00 92.38 741 ARG A O 1
ATOM 5589 N N . HIS A 1 742 ? 38.510 -3.911 -33.263 1.00 92.06 742 HIS A N 1
ATOM 5590 C CA . HIS A 1 742 ? 38.788 -2.505 -33.530 1.00 92.06 742 HIS A CA 1
ATOM 5591 C C . HIS A 1 742 ? 40.201 -2.093 -33.069 1.00 92.06 742 HIS A C 1
ATOM 5593 O O . HIS A 1 742 ? 40.676 -2.576 -32.033 1.00 92.06 742 HIS A O 1
ATOM 5599 N N . PRO A 1 743 ? 40.902 -1.202 -33.804 1.00 89.62 743 PRO A N 1
ATOM 5600 C CA . PRO A 1 743 ? 42.271 -0.814 -33.458 1.00 89.62 743 PRO A CA 1
ATOM 5601 C C . PRO A 1 743 ? 42.339 0.116 -32.241 1.00 89.62 743 PRO A C 1
ATOM 5603 O O . PRO A 1 743 ? 43.335 0.100 -31.511 1.00 89.62 743 PRO A O 1
ATOM 5606 N N . ASP A 1 744 ? 41.289 0.914 -32.008 1.00 87.81 744 ASP A N 1
ATOM 5607 C CA . ASP A 1 744 ? 41.188 1.791 -30.837 1.00 87.81 744 ASP A CA 1
ATOM 5608 C C . ASP A 1 744 ? 40.868 0.987 -29.562 1.00 87.81 744 ASP A C 1
ATOM 5610 O O . ASP A 1 744 ? 39.767 0.437 -29.456 1.00 87.81 744 ASP A O 1
ATOM 5614 N N . PRO A 1 745 ? 41.771 0.962 -28.562 1.00 80.94 745 PRO A N 1
ATOM 5615 C CA . PRO A 1 745 ? 41.537 0.267 -27.298 1.00 80.94 745 PRO A CA 1
ATOM 5616 C C . PRO A 1 745 ? 40.363 0.834 -26.485 1.00 80.94 745 PRO A C 1
ATOM 5618 O O . PRO A 1 745 ? 39.828 0.127 -25.633 1.00 80.94 745 PRO A O 1
ATOM 5621 N N . ALA A 1 746 ? 39.935 2.079 -26.726 1.00 85.19 746 ALA A N 1
ATOM 5622 C CA . ALA A 1 746 ? 38.775 2.651 -26.045 1.00 85.19 746 ALA A CA 1
ATOM 5623 C C . ALA A 1 746 ? 37.439 2.085 -26.558 1.00 85.19 746 ALA A C 1
ATOM 5625 O O . ALA A 1 746 ? 36.420 2.244 -25.886 1.00 85.19 746 ALA A O 1
ATOM 5626 N N . MET A 1 747 ? 37.420 1.411 -27.715 1.00 85.62 747 MET A N 1
ATOM 5627 C CA . MET A 1 747 ? 36.191 0.877 -28.310 1.00 85.62 747 MET A CA 1
ATOM 5628 C C . MET A 1 747 ? 35.526 -0.187 -27.432 1.00 85.62 747 MET A C 1
ATOM 5630 O O . MET A 1 747 ? 34.322 -0.128 -27.198 1.00 85.62 747 MET A O 1
ATOM 5634 N N . ALA A 1 748 ? 36.313 -1.105 -26.866 1.00 81.06 748 ALA A N 1
ATOM 5635 C CA . ALA A 1 748 ? 35.807 -2.120 -25.943 1.00 81.06 748 ALA A CA 1
ATOM 5636 C C . ALA A 1 748 ? 35.123 -1.485 -24.721 1.00 81.06 748 ALA A C 1
ATOM 5638 O O . ALA A 1 748 ? 34.059 -1.930 -24.294 1.00 81.06 748 ALA A O 1
ATOM 5639 N N . SER A 1 749 ? 35.701 -0.397 -24.196 1.00 79.94 749 SER A N 1
ATOM 5640 C CA . SER A 1 749 ? 35.094 0.356 -23.098 1.00 79.94 749 SER A CA 1
ATOM 5641 C C . SER A 1 749 ? 33.803 1.042 -23.540 1.00 79.94 749 SER A C 1
ATOM 5643 O O . SER A 1 749 ? 32.826 0.994 -22.806 1.00 79.94 749 SER A O 1
ATOM 5645 N N . ARG A 1 750 ? 33.765 1.643 -24.736 1.00 82.50 750 ARG A N 1
ATOM 5646 C CA . ARG A 1 750 ? 32.554 2.287 -25.268 1.00 82.50 750 ARG A CA 1
ATOM 5647 C C . ARG A 1 750 ? 31.411 1.285 -25.445 1.00 82.50 750 ARG A C 1
ATOM 5649 O O . ARG A 1 750 ? 30.329 1.537 -24.932 1.00 82.50 750 ARG A O 1
ATOM 5656 N N . LEU A 1 751 ? 31.660 0.135 -26.075 1.00 80.56 751 LEU A N 1
ATOM 5657 C CA . LEU A 1 751 ? 30.682 -0.957 -26.204 1.00 80.56 751 LEU A CA 1
ATOM 5658 C C . LEU A 1 751 ? 30.189 -1.468 -24.849 1.00 80.56 751 LEU A C 1
ATOM 5660 O O . LEU A 1 751 ? 28.998 -1.720 -24.680 1.00 80.56 751 LEU A O 1
ATOM 5664 N N . HIS A 1 752 ? 31.080 -1.577 -23.862 1.00 75.88 752 HIS A N 1
ATOM 5665 C CA . HIS A 1 752 ? 30.681 -1.943 -22.507 1.00 75.88 752 HIS A CA 1
ATOM 5666 C C . HIS A 1 752 ? 29.674 -0.944 -21.912 1.00 75.88 752 HIS A C 1
ATOM 5668 O O . HIS A 1 752 ? 28.679 -1.362 -21.319 1.00 75.88 752 HIS A O 1
ATOM 5674 N N . GLU A 1 753 ? 29.876 0.363 -22.115 1.00 77.56 753 GLU A N 1
ATOM 5675 C CA . GLU A 1 753 ? 28.957 1.395 -21.611 1.00 77.56 753 GLU A CA 1
ATOM 5676 C C . GLU A 1 753 ? 27.579 1.384 -22.312 1.00 77.56 753 GLU A C 1
ATOM 5678 O O . GLU A 1 753 ? 26.594 1.795 -21.695 1.00 77.56 753 GLU A O 1
ATOM 5683 N N . TYR A 1 754 ? 27.470 0.840 -23.536 1.00 73.81 754 TYR A N 1
ATOM 5684 C CA . TYR A 1 754 ? 26.186 0.585 -24.222 1.00 73.81 754 TYR A CA 1
ATOM 5685 C C . TYR A 1 754 ? 25.365 -0.565 -23.598 1.00 73.81 754 TYR A C 1
ATOM 5687 O O . TYR A 1 754 ? 24.191 -0.732 -23.934 1.00 73.81 754 TYR A O 1
ATOM 5695 N N . ALA A 1 755 ? 25.951 -1.360 -22.691 1.00 70.44 755 ALA A N 1
ATOM 5696 C CA . ALA A 1 755 ? 25.321 -2.529 -22.062 1.00 70.44 755 ALA A CA 1
ATOM 5697 C C . ALA A 1 755 ? 24.799 -3.585 -23.066 1.00 70.44 755 ALA A C 1
ATOM 5699 O O . ALA A 1 755 ? 23.799 -4.262 -22.817 1.00 70.44 755 ALA A O 1
ATOM 5700 N N . VAL A 1 756 ? 25.496 -3.734 -24.195 1.00 76.62 756 VAL A N 1
ATOM 5701 C CA . VAL A 1 756 ? 25.192 -4.699 -25.267 1.00 76.62 756 VAL A CA 1
ATOM 5702 C C . VAL A 1 756 ? 25.846 -6.053 -25.016 1.00 76.62 756 VAL A C 1
ATOM 5704 O O . VAL A 1 756 ? 26.830 -6.100 -24.276 1.00 76.62 756 VAL A O 1
ATOM 5707 N N . PRO A 1 757 ? 25.347 -7.164 -25.600 1.00 70.62 757 PRO A N 1
ATOM 5708 C CA . PRO A 1 757 ? 25.795 -8.517 -25.277 1.00 70.62 757 PRO A CA 1
ATOM 5709 C C . PRO A 1 757 ? 27.091 -8.946 -25.995 1.00 70.62 757 PRO A C 1
ATOM 5711 O O . PRO A 1 757 ? 27.460 -10.116 -25.942 1.00 70.62 757 PRO A O 1
ATOM 5714 N N . VAL A 1 758 ? 27.815 -8.013 -26.619 1.00 81.75 758 VAL A N 1
ATOM 5715 C CA . VAL A 1 758 ? 28.953 -8.289 -27.509 1.00 81.75 758 VAL A CA 1
ATOM 5716 C C . VAL A 1 758 ? 30.214 -7.615 -26.973 1.00 81.75 758 VAL A C 1
ATOM 5718 O O . VAL A 1 758 ? 30.149 -6.494 -26.468 1.00 81.75 758 VAL A O 1
ATOM 5721 N N . GLU A 1 759 ? 31.353 -8.300 -27.042 1.00 82.06 759 GLU A N 1
ATOM 5722 C CA . GLU A 1 759 ? 32.664 -7.740 -26.694 1.00 82.06 759 GLU A CA 1
ATOM 5723 C C . GLU A 1 759 ? 33.432 -7.350 -27.961 1.00 82.06 759 GLU A C 1
ATOM 5725 O O . GLU A 1 759 ? 33.216 -7.920 -29.027 1.00 82.06 759 GLU A O 1
ATOM 5730 N N . CYS A 1 760 ? 34.334 -6.372 -27.846 1.00 87.56 760 CYS A N 1
ATOM 5731 C CA . CYS A 1 760 ? 35.226 -5.988 -28.936 1.00 87.56 760 CYS A CA 1
ATOM 5732 C C . CYS A 1 760 ? 36.668 -6.285 -28.565 1.00 87.56 760 CYS A C 1
ATOM 5734 O O . CYS A 1 760 ? 37.199 -5.752 -27.588 1.00 87.56 760 CYS A O 1
ATOM 5736 N N . GLU A 1 761 ? 37.317 -7.094 -29.391 1.00 89.12 761 GLU A N 1
ATOM 5737 C CA . GLU A 1 761 ? 38.738 -7.371 -29.275 1.00 89.12 761 GLU A CA 1
ATOM 5738 C C . GLU A 1 761 ? 39.569 -6.272 -29.940 1.00 89.12 761 GLU A C 1
ATOM 5740 O O . GLU A 1 761 ? 39.113 -5.518 -30.807 1.00 89.12 761 GLU A O 1
ATOM 5745 N N . ARG A 1 762 ? 40.840 -6.196 -29.551 1.00 88.56 762 ARG A N 1
ATOM 5746 C CA . ARG A 1 762 ? 41.800 -5.314 -30.208 1.00 88.56 762 ARG A CA 1
ATOM 5747 C C . ARG A 1 762 ? 42.325 -5.979 -31.477 1.00 88.56 762 ARG A C 1
ATOM 5749 O O . ARG A 1 762 ? 42.881 -7.071 -31.412 1.00 88.56 762 ARG A O 1
ATOM 5756 N N . GLY A 1 763 ? 42.236 -5.291 -32.607 1.00 89.38 763 GLY A N 1
ATOM 5757 C CA . GLY A 1 763 ? 42.749 -5.788 -33.882 1.00 89.38 763 GLY A CA 1
ATOM 5758 C C . GLY A 1 763 ? 42.376 -4.879 -35.042 1.00 89.38 763 GLY A C 1
ATOM 5759 O O . GLY A 1 763 ? 41.890 -3.770 -34.830 1.00 89.38 763 GLY A O 1
ATOM 5760 N N . ASP A 1 764 ? 42.586 -5.352 -36.267 1.00 89.50 764 ASP A N 1
ATOM 5761 C CA . ASP A 1 764 ? 42.088 -4.649 -37.448 1.00 89.50 764 ASP A CA 1
ATOM 5762 C C . ASP A 1 764 ? 40.564 -4.559 -37.390 1.00 89.50 764 ASP A C 1
ATOM 5764 O O . ASP A 1 764 ? 39.897 -5.507 -36.959 1.00 89.50 764 ASP A O 1
ATOM 5768 N N . ARG A 1 765 ? 40.028 -3.410 -37.818 1.00 89.50 765 ARG A N 1
ATOM 5769 C CA . ARG A 1 765 ? 38.588 -3.147 -37.810 1.00 89.50 765 ARG A CA 1
ATOM 5770 C C . ARG A 1 765 ? 37.864 -4.271 -38.553 1.00 89.50 765 ARG A C 1
ATOM 5772 O O . ARG A 1 765 ? 38.074 -4.438 -39.753 1.00 89.50 765 ARG A O 1
ATOM 5779 N N . LYS A 1 766 ? 37.014 -5.015 -37.845 1.00 90.69 766 LYS A N 1
ATOM 5780 C CA . LYS A 1 766 ? 36.211 -6.094 -38.423 1.00 90.69 766 LYS A CA 1
ATOM 5781 C C . LYS A 1 766 ? 34.916 -6.292 -37.640 1.00 90.69 766 LYS A C 1
ATOM 5783 O O . LYS A 1 766 ? 34.958 -6.437 -36.422 1.00 90.69 766 LYS A O 1
ATOM 5788 N N . LEU A 1 767 ? 33.807 -6.339 -38.366 1.00 94.12 767 LEU A N 1
ATOM 5789 C CA . LEU A 1 767 ? 32.518 -6.858 -37.924 1.00 94.12 767 LEU A CA 1
ATOM 5790 C C . LEU A 1 767 ? 32.341 -8.202 -38.636 1.00 94.12 767 LEU A C 1
ATOM 5792 O O . LEU A 1 767 ? 32.529 -8.268 -39.842 1.00 94.12 767 LEU A O 1
ATOM 5796 N N . SER A 1 768 ? 32.057 -9.285 -37.921 1.00 94.75 768 SER A N 1
ATOM 5797 C CA . SER A 1 768 ? 31.766 -10.568 -38.571 1.00 94.75 768 SER A CA 1
ATOM 5798 C C . SER A 1 768 ? 30.757 -11.387 -37.797 1.00 94.75 768 SER A C 1
ATOM 5800 O O . SER A 1 768 ? 30.740 -11.331 -36.570 1.00 94.75 768 SER A O 1
ATOM 5802 N N . ALA A 1 769 ? 29.953 -12.167 -38.510 1.00 96.31 769 ALA A N 1
ATOM 5803 C CA . ALA A 1 769 ? 28.955 -13.043 -37.923 1.00 96.31 769 ALA A CA 1
ATOM 5804 C C . ALA A 1 769 ? 29.063 -14.455 -38.492 1.00 96.31 769 ALA A C 1
ATOM 5806 O O . ALA A 1 769 ? 29.151 -14.634 -39.707 1.00 96.31 769 ALA A O 1
ATOM 5807 N N . THR A 1 770 ? 28.977 -15.438 -37.603 1.00 94.50 770 THR A N 1
ATOM 5808 C CA . THR A 1 770 ? 28.918 -16.854 -37.958 1.00 94.50 770 THR A CA 1
ATOM 5809 C C . THR A 1 770 ? 27.478 -17.324 -37.804 1.00 94.50 770 THR A C 1
ATOM 5811 O O . THR A 1 770 ? 26.896 -17.265 -36.715 1.00 94.50 770 THR A O 1
ATOM 5814 N N . ILE A 1 771 ? 26.882 -17.780 -38.903 1.00 95.31 771 ILE A N 1
ATOM 5815 C CA . ILE A 1 771 ? 25.481 -18.199 -38.987 1.00 95.31 771 ILE A CA 1
ATOM 5816 C C . ILE A 1 771 ? 25.431 -19.676 -39.377 1.00 95.31 771 ILE A C 1
ATOM 5818 O O . ILE A 1 771 ? 26.172 -20.128 -40.245 1.00 95.31 771 ILE A O 1
ATOM 5822 N N . PHE A 1 772 ? 24.546 -20.440 -38.744 1.00 89.31 772 PHE A N 1
ATOM 5823 C CA . PHE A 1 772 ? 24.281 -21.829 -39.110 1.00 89.31 772 PHE A CA 1
ATOM 5824 C C . PHE A 1 772 ? 22.949 -21.941 -39.852 1.00 89.31 772 PHE A C 1
ATOM 5826 O O . PHE A 1 772 ? 21.952 -21.364 -39.415 1.00 89.31 772 PHE A O 1
ATOM 5833 N N . GLY A 1 773 ? 22.928 -22.692 -40.952 1.00 90.81 773 GLY A N 1
ATOM 5834 C CA . GLY A 1 773 ? 21.748 -22.887 -41.790 1.00 90.81 773 GLY A CA 1
ATOM 5835 C C . GLY A 1 773 ? 21.716 -24.245 -42.500 1.00 90.81 773 GLY A C 1
ATOM 5836 O O . GLY A 1 773 ? 22.583 -25.091 -42.266 1.00 90.81 773 GLY A O 1
ATOM 5837 N N . PRO A 1 774 ? 20.732 -24.473 -43.390 1.00 86.06 774 PRO A N 1
ATOM 5838 C CA . PRO A 1 774 ? 20.533 -25.753 -44.077 1.00 86.06 774 PRO A CA 1
ATOM 5839 C C . PRO A 1 774 ? 21.749 -26.222 -44.886 1.00 86.06 774 PRO A C 1
ATOM 5841 O O . PRO A 1 774 ? 22.032 -27.418 -44.938 1.00 86.06 774 PRO A O 1
ATOM 5844 N N . SER A 1 775 ? 22.483 -25.278 -45.476 1.00 88.06 775 SER A N 1
ATOM 5845 C CA . SER A 1 775 ? 23.686 -25.540 -46.276 1.00 88.06 775 SER A CA 1
ATOM 5846 C C . SER A 1 775 ? 24.990 -25.599 -45.466 1.00 88.06 775 SER A C 1
ATOM 5848 O O . SER A 1 775 ? 26.055 -25.800 -46.047 1.00 88.06 775 SER A O 1
ATOM 5850 N N . GLY A 1 776 ? 24.936 -25.447 -44.137 1.00 90.62 776 GLY A N 1
ATOM 5851 C CA . GLY A 1 776 ? 26.103 -25.466 -43.251 1.00 90.62 776 GLY A CA 1
ATOM 5852 C C . GLY A 1 776 ? 26.395 -24.119 -42.585 1.00 90.62 776 GLY A C 1
ATOM 5853 O O . GLY A 1 776 ? 25.478 -23.381 -42.226 1.00 90.62 776 GLY A O 1
ATOM 5854 N N . VAL A 1 777 ? 27.682 -23.838 -42.358 1.00 93.75 777 VAL A N 1
ATOM 5855 C CA . VAL A 1 777 ? 28.160 -22.603 -41.711 1.00 93.75 777 VAL A CA 1
ATOM 5856 C C . VAL A 1 777 ? 28.359 -21.509 -42.760 1.00 93.75 777 VAL A C 1
ATOM 5858 O O . VAL A 1 777 ? 29.005 -21.742 -43.780 1.00 93.75 777 VAL A O 1
ATOM 5861 N N . ILE A 1 778 ? 27.822 -20.324 -42.483 1.00 95.38 778 ILE A N 1
ATOM 5862 C CA . ILE A 1 778 ? 27.887 -19.116 -43.306 1.00 95.38 778 ILE A CA 1
ATOM 5863 C C . ILE A 1 778 ? 28.672 -18.065 -42.519 1.00 95.38 778 ILE A C 1
ATOM 5865 O O . ILE A 1 778 ? 28.344 -17.780 -41.366 1.00 95.38 778 ILE A O 1
ATOM 5869 N N . GLU A 1 779 ? 29.692 -17.485 -43.145 1.00 95.31 779 GLU A N 1
ATOM 5870 C CA . GLU A 1 779 ? 30.513 -16.420 -42.562 1.00 95.31 779 GLU A CA 1
ATOM 5871 C C . GLU A 1 779 ? 30.211 -15.101 -43.270 1.00 95.31 779 GLU A C 1
ATOM 5873 O O . GLU A 1 779 ? 30.411 -14.985 -44.479 1.00 95.31 779 GLU A O 1
ATOM 5878 N N . LEU A 1 780 ? 29.746 -14.108 -42.515 1.00 94.94 780 LEU A N 1
ATOM 5879 C CA . LEU A 1 780 ? 29.523 -12.749 -43.005 1.00 94.94 780 LEU A CA 1
ATOM 5880 C C . LEU A 1 780 ? 30.583 -11.812 -42.423 1.00 94.94 780 LEU A C 1
ATOM 5882 O O . LEU A 1 780 ? 30.944 -11.944 -41.249 1.00 94.94 780 LEU A O 1
ATOM 5886 N N . SER A 1 781 ? 31.073 -10.858 -43.217 1.00 89.31 781 SER A N 1
ATOM 5887 C CA . SER A 1 781 ? 32.043 -9.844 -42.775 1.00 89.31 781 SER A CA 1
ATOM 5888 C C . SER A 1 781 ? 31.910 -8.507 -43.479 1.00 89.31 781 SER A C 1
ATOM 5890 O O . SER A 1 781 ? 31.258 -8.487 -44.549 1.00 89.31 781 SER A O 1
#

Foldseek 3Di:
DDQDDDPALCVVQQVVVLVLCLPQLEAEEAEAFPSCCLQVNLLSNVPRPQLPQFAEEEEDAAPLLLQVNQQSNQVSVVHDEQACGHEDEPVDGRHYPRHRYYYYYLQVLLVCLLVAVQPPRHAAYEYEQCQLLEPSSLNSVLSNLLCVVPVVNNHRYYYYHHDDPSVLVQCLSQPVHHGRYYTYGYHDFAAAAEAEAADDPPDDLLVSLLVVVVVQVVDDWEEEEEDADDVSLVSNQVVNCVVQDPPGFAEAEADRPDDSVSNVVQQDDDPTYYYYYYYCPCQHSGQRPTAAEYEYSQKYWAWAQDPFQRFIDTDIDGAALCSLVSRSRSNGRPYYHYYYYRRDPVVNVVGHNHDDRNLAGGQCLLVLLSCLSVVRRDQVSTSRSDTHDPVSSVVSLVLCVVLVQADPSSHGDPLVVQLNVDPADSLLSQLCSDPLQNLLSLLVRLCLVDPHQFDDDLQVDAQEPLVSVCVLVDVPDDDPRGDPVSSVSSNVRSVVRCVVVVNDDDDDDLLCNQLSSCSSQVQQKWAADPPDFQWIQTSVRAIEGEPSPHPCRPAGIKRQSGWDDDPRYTYRSYIHGFFWEFQEWEWAFADQVVVQVCCCVQQVFHWAWFADAPLQQKGWTWAAQDQRYIYTYMYGDPVDDHHPDDHPQCNVVDPGIARRATEIEGSDAVSLQVQLVVVVFHLADKDKDWGQGPVGDIFIWIWGHGPPHGLRQDHIYIYGSDDRCNNVITYFKHWDDWAFEDQDPCSQVSNSSSRYPYGYHYDHGDIWTWMQGPNGIDIGD

Secondary structure (DSSP, 8-state):
--PPP---GGGGGHHHHHHHHHHHSEEEEEE-TTSSHHHHHHHHHTT-TTTTT-EEEEEESSHHHHHHHHHHHHHHTT--TTSSEEEE-SS-EE--TT--EEEEEHHHHHHHHHH-TT-TTEEEEEETTGGG--HHHHHHHHHHHHHHHHT----EEEEEESSS-HHHHHHHHHTTSSPPPEEEE------EEEEE-PPPTTS-HHHHHHHHHHHHTTSSSEEEEE-SSHHHHHHHHHHHHHHH-TTSPEEEEE-TTS-HHHHHHHHS--SS-EEEEE-GGGSSS-PPTTEEEEEE--EEEEEEEETTTTEEEEEEEEPPHHHHHHHHHTTSSSSSEEEEESS-HHHHHTS-SSPPPGGGTS--HHHHHHHHTTT--SGGGS--SSPPPHHHHHHHHHHHHHTTSB-TTSPBPHHHHHHHTSSS-HHHHHHHHH-SSHHHHHHHHHHHHSS-SB-S-GGGS--BHHHHHHHHH-SS---TTB-HHHHHHHHHHHHHHHHHHTPPP----GGGHHHHHHHH-GGGEEEEPTT-TTEEEETTS-EEE--TTSTTTT-S-EEEEEEEEETTEEEEEEEEE---EEEEEEEE-S-HHHHHHHIIIII---PEEEEEETTTTEEEEEEESSSS-EEEEEEE-TTSPPPSSPPGGGGGG-SS-EEEEEEEE-S-HHHHHHHHHTTT------EEEEEE-TTS-EEEEEE---SS---SSSPEEEE-SS--GGGGSBPS-EEEEEEEEES-THHHHHHHHTT-S--EEESS-EEEEEEEETTEEEEE-

Radius of gyration: 32.95 Å; chains: 1; bounding box: 82×62×96 Å